Protein AF-A0A444ZU81-F1 (afdb_monomer)

Secondary structure (DSSP, 8-state):
-------------------------SSPEEETTEEE-TTSPBPP-EEEEE---STT-S-TTTTTS-HHHHHHHHHHTT--EEEEEEETHHHH-HHHHTSBHHHHHHHTT-HHHHHHHHHH-TTTTTSBHHHHHHHHHHHHHHTT-EEEEEEEESSSS----TTSS-SSTTSTT--HHHHHHHHHHHHHHTTT-TTEEEEE--S---STT--STT-THHHHHHHHHHH-TTSEEEE--BTTTTB-GGGGTS----S--TTEEEEEE--GGGGTTHHHHS-HHHHHHHHHHHHIIIIIHHHHTT--EEEEEE---TTS--HHHHHHHHHHHHHHHHH--EEEES---SB-SEETTEET-B-SS-SB-TTSSSBS-HHHHHHHHTTSS-SSSTTT--SS-EEEEEETTTTEEEE-S-SSSPPEEE-GGGPPPEEE-TTSBEEETTSS-EEE--STTSBPEEES-TTSGGGB-EE-STTS-BEEEE-TTS-EEEEEE-TT-BEEEEEPSS-SS-SS---GGGB-EEEEE-S--------TT---HHHHHHHHT----TT-----HHHHHHHHHHHHHHHHHHHHHHTT-PPP---------HHHHHHHHHHHHHHHHHHHHHHHHHHHTT--HHHHHHHHHHHTTTS-HHHHHHHHHHHHHHHHHHHHHHHHHTTT-HHHHHHHHHTTHHHHHHTHHHHHHHHHHHHHHHHHHHHHHHHHHHHHTS-TTSS-TTSHHHHHHHHHHHHHHHHHHHHHHHHHHHHHHHHT-SS-----HHHHHHHHHHHHHHHHHHHHHHHHHHHHHHHHHHHHHHHHHHHHHHHHHS--SSTHHHHHHHH---TT---EEETTTTEEE-GGGGTTSEEEEEEEETTT--HHHHHHHHHHHHHHHHTTTSGGG-EEEEEEEE--TTS---HHHHHHHHHHHHT-SSEEES-GGGS-HHHHHHHHHTS---SSS-EEEEE-TTS-EEES-THHHHHHHGGGGTT--HHHHHHHHHH--SSHHHHHTTT-TTHHHHHHTT-EEEEEE-S-HHHHHHHHHHHHHHHHHHT--EEEEE---SS--HHHHHHHHHHHHHT-SEE-S-TTSHHHHHHHHHHHHHHHHHHHTT--TTT-HHHHHHHHHHHHTT-SS-EEEEEETT-S--EEEEHHHHHHHHHTHHHHHHHHHHH-HHHHHHHHHHHT--SS------PPP-SS-S-S-EE-TTT-PEEPP---------

Solvent-accessible surface area (backbone atoms only — not comparable to full-atom values): 66337 Å² total; per-residue (Å²): 138,90,82,83,89,81,90,79,88,76,84,76,79,76,73,75,72,72,77,71,74,82,69,79,51,64,52,42,32,39,59,55,42,35,43,16,29,73,87,56,30,54,52,61,51,25,22,32,28,40,58,21,23,34,66,65,40,53,58,59,53,35,40,67,38,31,60,56,60,52,30,44,45,46,40,74,72,59,31,48,28,32,40,40,31,32,24,35,40,54,75,67,33,67,76,60,23,62,32,25,42,45,56,41,30,55,76,71,69,37,60,68,50,48,55,23,18,45,73,42,30,62,87,40,32,77,28,28,29,52,56,37,52,50,50,51,56,47,34,25,38,79,44,73,26,33,31,27,44,26,32,52,40,37,65,56,44,86,80,86,53,64,78,71,33,59,27,29,78,70,30,88,54,22,50,59,68,62,46,39,52,19,45,25,51,54,30,43,76,49,48,89,42,72,36,52,37,31,35,38,70,42,56,42,27,21,39,91,81,54,54,77,91,69,58,59,56,57,63,43,46,53,39,28,40,74,44,23,74,50,33,25,39,32,42,56,22,38,70,47,12,46,37,44,48,67,49,80,82,44,80,85,78,66,100,63,69,51,28,47,33,36,35,34,41,56,46,42,68,77,60,56,59,42,51,55,72,30,27,54,38,55,44,38,24,53,50,54,50,48,45,36,62,19,49,53,51,41,46,81,73,35,33,24,48,28,34,63,32,33,54,40,55,51,84,70,78,46,61,37,31,63,53,36,51,32,46,52,44,41,50,44,54,61,64,59,58,30,37,15,39,40,29,48,46,11,28,35,71,56,53,94,91,34,69,61,42,71,35,54,40,14,46,19,28,64,71,66,79,47,68,57,41,62,69,59,53,56,25,50,52,57,67,40,50,70,43,59,50,50,84,42,51,59,68,82,71,35,25,37,50,32,29,34,68,60,32,25,12,47,22,63,91,47,90,86,49,67,32,24,60,34,62,57,83,66,27,55,46,29,42,76,43,97,81,30,31,45,30,37,62,98,59,71,37,21,50,27,56,66,48,77,79,32,56,35,41,75,33,77,69,64,84,47,63,23,19,30,50,40,68,78,42,71,49,51,24,35,42,28,31,32,34,92,88,68,51,65,30,16,44,28,50,50,100,84,39,34,33,22,21,31,72,65,58,44,79,58,92,50,33,86,55,74,42,56,63,31,33,40,36,80,24,67,29,16,55,60,79,64,70,79,63,69,72,94,73,79,64,53,74,66,52,46,54,59,53,71,31,58,57,60,53,96,86,69,88,72,85,48,66,68,57,45,53,54,34,51,49,48,52,54,56,50,60,65,46,57,62,30,67,74,68,77,49,88,78,81,83,82,90,80,90,78,87,74,72,64,65,68,52,47,61,48,42,72,73,40,47,67,57,27,51,52,52,32,47,51,56,57,58,39,51,73,69,73,52,61,62,65,62,53,38,54,49,53,44,46,77,36,15,56,45,52,70,59,45,39,44,44,44,53,47,41,14,48,39,53,57,53,42,54,52,48,51,39,70,68,37,28,88,81,35,74,69,36,31,56,54,30,56,78,52,43,44,62,68,48,61,76,46,42,82,80,46,44,70,58,54,50,40,46,52,53,30,52,50,28,43,51,54,38,50,52,51,50,46,55,62,70,70,52,67,67,92,61,47,60,75,83,35,72,49,47,44,50,46,67,63,43,49,65,56,51,37,51,52,42,49,39,48,50,50,53,50,51,37,52,54,51,57,56,42,60,81,80,73,98,71,82,90,61,79,62,64,62,47,51,44,47,51,49,25,53,52,38,47,52,53,31,57,49,53,52,55,34,50,54,50,50,52,50,49,38,50,52,48,52,37,49,52,51,37,53,49,51,58,51,52,67,74,49,91,49,99,35,19,53,70,52,50,29,68,49,48,51,86,62,93,89,65,55,59,29,27,33,35,70,81,72,41,72,35,56,73,69,85,53,57,62,33,32,38,35,38,39,36,32,33,78,86,60,67,54,73,61,60,47,50,54,54,35,51,52,52,51,56,32,56,77,46,58,87,43,78,51,36,65,61,46,51,36,40,44,61,53,75,68,84,91,50,84,91,43,72,67,56,51,52,52,50,53,55,58,53,69,64,32,56,49,36,27,55,63,50,68,79,52,50,47,70,32,41,56,48,43,43,32,70,74,68,58,57,79,59,61,68,68,39,20,32,26,24,38,34,40,38,42,78,51,20,77,58,33,48,33,45,40,59,68,49,41,50,75,30,52,89,42,26,57,71,45,54,55,52,50,61,72,74,56,66,68,33,60,59,77,72,48,50,88,62,42,89,63,49,59,61,38,34,75,70,54,30,33,42,33,45,30,31,46,88,42,68,70,49,51,56,53,43,44,53,49,55,49,53,50,25,62,76,70,68,49,61,71,47,44,38,52,53,44,42,73,78,69,48,72,69,49,55,53,47,50,53,50,32,58,76,69,64,61,49,45,67,58,97,48,97,81,45,48,58,37,38,45,52,41,53,26,51,53,22,52,54,50,52,41,48,76,70,74,53,44,60,93,78,31,71,58,52,37,51,52,54,48,56,54,34,32,63,61,45,85,57,10,27,41,40,35,36,40,28,90,42,66,65,61,24,62,42,44,28,62,56,46,46,46,52,65,72,45,40,87,82,42,46,71,49,23,73,74,71,34,58,55,62,33,48,33,55,50,44,60,69,69,62,63,100,84,71,89,83,56,70,80,75,81,91,62,89,88,70,69,68,96,69,46,61,36,87,87,76,67,45,77,53,84,90,77,90,79,88,76,90,76,92,124

InterPro domains:
  IPR001547 Glycoside hydrolase, family 5 [PF00150] (67-344)
  IPR017853 Glycoside hydrolase superfamily [SSF51445] (27-375)
  IPR027942 Sieve element occlusion, N-terminal [PF14576] (537-824)
  IPR027944 Sieve element occlusion, C-terminal [PF14577] (991-1225)
  IPR035992 Ricin B-like lectins [SSF50370] (394-522)
  IPR039299 Protein SIEVE ELEMENT OCCLUSION [PTHR33232] (529-1226)

Mean predicted aligned error: 19.9 Å

Structure (mmCIF, N/CA/C/O backbone):
data_AF-A0A444ZU81-F1
#
_entry.id   AF-A0A444ZU81-F1
#
loop_
_atom_site.group_PDB
_atom_site.id
_atom_site.type_symbol
_atom_site.label_atom_id
_atom_site.label_alt_id
_atom_site.label_comp_id
_atom_site.label_asym_id
_atom_site.label_entity_id
_atom_site.label_seq_id
_atom_site.pdbx_PDB_ins_code
_atom_site.Cartn_x
_atom_site.Cartn_y
_atom_site.Cartn_z
_atom_site.occupancy
_atom_site.B_iso_or_equiv
_atom_site.auth_seq_id
_atom_site.auth_comp_id
_atom_site.auth_asym_id
_atom_site.auth_atom_id
_atom_site.pdbx_PDB_model_num
ATOM 1 N N . MET A 1 1 ? -56.358 3.838 -50.407 1.00 36.50 1 MET A N 1
ATOM 2 C CA . MET A 1 1 ? -55.849 3.140 -49.204 1.00 36.50 1 MET A CA 1
ATOM 3 C C . MET A 1 1 ? -54.339 3.371 -49.141 1.00 36.50 1 MET A C 1
ATOM 5 O O . MET A 1 1 ? -53.649 2.831 -49.979 1.00 36.50 1 MET A O 1
ATOM 9 N N . GLY A 1 2 ? -53.726 4.234 -48.331 1.00 30.83 2 GLY A N 1
ATOM 10 C CA . GLY A 1 2 ? -54.188 5.016 -47.188 1.00 30.83 2 GLY A CA 1
ATOM 11 C C . GLY A 1 2 ? -53.557 4.523 -45.880 1.00 30.83 2 GLY A C 1
ATOM 12 O O . GLY A 1 2 ? -54.182 3.690 -45.238 1.00 30.83 2 GLY A O 1
ATOM 13 N N . ARG A 1 3 ? -52.366 5.046 -45.522 1.00 26.97 3 ARG A N 1
ATOM 14 C CA . ARG A 1 3 ? -51.765 5.256 -44.167 1.00 26.97 3 ARG A CA 1
ATOM 15 C C . ARG A 1 3 ? -50.237 5.343 -44.333 1.00 26.97 3 ARG A C 1
ATOM 17 O O . ARG A 1 3 ? -49.624 4.359 -44.709 1.00 26.97 3 ARG A O 1
ATOM 24 N N . ARG A 1 4 ? -49.563 6.501 -44.326 1.00 28.83 4 ARG A N 1
ATOM 25 C CA . ARG A 1 4 ? -49.410 7.599 -43.337 1.00 28.83 4 ARG A CA 1
ATOM 26 C C . ARG A 1 4 ? -48.884 7.160 -41.958 1.00 28.83 4 ARG A C 1
ATOM 28 O O . ARG A 1 4 ? -49.549 6.437 -41.230 1.00 28.83 4 ARG A O 1
ATOM 35 N N . ARG A 1 5 ? -47.688 7.701 -41.681 1.00 32.62 5 ARG A N 1
ATOM 36 C CA . ARG A 1 5 ? -46.894 7.815 -40.446 1.00 32.62 5 ARG A CA 1
ATOM 37 C C . ARG A 1 5 ? -47.712 7.931 -39.154 1.00 32.62 5 ARG A C 1
ATOM 39 O O . ARG A 1 5 ? -48.640 8.732 -39.105 1.00 32.62 5 ARG A O 1
ATOM 46 N N . CYS A 1 6 ? -47.234 7.283 -38.090 1.00 25.12 6 CYS A N 1
ATOM 47 C CA . CYS A 1 6 ? -47.339 7.802 -36.728 1.00 25.12 6 CYS A CA 1
ATOM 48 C C . CYS A 1 6 ? -46.126 7.345 -35.906 1.00 25.12 6 CYS A C 1
ATOM 50 O O . CYS A 1 6 ? -45.783 6.166 -35.896 1.00 25.12 6 CYS A O 1
ATOM 52 N N . SER A 1 7 ? -45.459 8.318 -35.295 1.00 26.84 7 SER A N 1
ATOM 53 C CA . SER A 1 7 ? -44.284 8.186 -34.441 1.00 26.84 7 SER A CA 1
ATOM 54 C C . SER A 1 7 ? -44.611 7.479 -33.127 1.00 26.84 7 SER A C 1
ATOM 56 O O . SER A 1 7 ? -45.593 7.833 -32.477 1.00 26.84 7 SER A O 1
ATOM 58 N N . THR A 1 8 ? -43.725 6.596 -32.674 1.00 28.58 8 THR A N 1
ATOM 59 C CA . THR A 1 8 ? -43.617 6.212 -31.262 1.00 28.58 8 THR A CA 1
ATOM 60 C C . THR A 1 8 ? -42.197 6.518 -30.805 1.00 28.58 8 THR A C 1
ATOM 62 O O . THR A 1 8 ? -41.231 5.891 -31.229 1.00 28.58 8 THR A O 1
ATOM 65 N N . PHE A 1 9 ? -42.089 7.561 -29.986 1.00 27.27 9 PHE A N 1
ATOM 66 C CA . PHE A 1 9 ? -40.911 7.912 -29.203 1.00 27.27 9 PHE A CA 1
ATOM 67 C C . PHE A 1 9 ? -40.590 6.740 -28.264 1.00 27.27 9 PHE A C 1
ATOM 69 O O . PHE A 1 9 ? -41.360 6.473 -27.344 1.00 27.27 9 PHE A O 1
ATOM 76 N N . LEU A 1 10 ? -39.463 6.059 -28.471 1.00 28.31 10 LEU A N 1
ATOM 77 C CA . LEU A 1 10 ? -38.831 5.274 -27.415 1.00 28.31 10 LEU A CA 1
ATOM 78 C C . LEU A 1 10 ? -37.667 6.117 -26.892 1.00 28.31 10 LEU A C 1
ATOM 80 O O . LEU A 1 10 ? -36.614 6.212 -27.519 1.00 28.31 10 LEU A O 1
ATOM 84 N N . VAL A 1 11 ? -37.909 6.806 -25.779 1.00 26.83 11 VAL A N 1
ATOM 85 C CA . VAL A 1 11 ? -36.872 7.484 -25.001 1.00 26.83 11 VAL A CA 1
ATOM 86 C C . VAL A 1 11 ? -35.951 6.393 -24.464 1.00 26.83 11 VAL A C 1
ATOM 88 O O . VAL A 1 11 ? -36.268 5.735 -23.476 1.00 26.83 11 VAL A O 1
ATOM 91 N N . LEU A 1 12 ? -34.825 6.169 -25.141 1.00 29.61 12 LEU A N 1
ATOM 92 C CA . LEU A 1 12 ? -33.706 5.449 -24.553 1.00 29.61 12 LEU A CA 1
ATOM 93 C C . LEU A 1 12 ? -33.130 6.380 -23.479 1.00 29.61 12 LEU A C 1
ATOM 95 O O . LEU A 1 12 ? -32.404 7.328 -23.780 1.00 29.61 12 LEU A O 1
ATOM 99 N N . LEU A 1 13 ? -33.509 6.142 -22.224 1.00 26.91 13 LEU A N 1
ATOM 100 C CA . LEU A 1 13 ? -32.778 6.628 -21.059 1.00 26.91 13 LEU A CA 1
ATOM 101 C C . LEU A 1 13 ? -31.385 5.987 -21.106 1.00 26.91 13 LEU A C 1
ATOM 103 O O . LEU A 1 13 ? -31.133 4.949 -20.504 1.00 26.91 13 LEU A O 1
ATOM 107 N N . LEU A 1 14 ? -30.476 6.609 -21.857 1.00 28.48 14 LEU A N 1
ATOM 108 C CA . LEU A 1 14 ? -29.050 6.511 -21.601 1.00 28.48 14 LEU A CA 1
ATOM 109 C C . LEU A 1 14 ? -28.838 7.153 -20.233 1.00 28.48 14 LEU A C 1
ATOM 111 O O . LEU A 1 14 ? -28.598 8.354 -20.116 1.00 28.48 14 LEU A O 1
ATOM 115 N N . THR A 1 15 ? -28.958 6.351 -19.177 1.00 28.00 15 THR A N 1
ATOM 116 C CA . THR A 1 15 ? -28.238 6.636 -17.947 1.00 28.00 15 THR A CA 1
ATOM 117 C C . THR A 1 15 ? -26.768 6.648 -18.339 1.00 28.00 15 THR A C 1
ATOM 119 O O . THR A 1 15 ? -26.127 5.600 -18.410 1.00 28.00 15 THR A O 1
ATOM 122 N N . LEU A 1 16 ? -26.238 7.835 -18.642 1.00 26.52 16 LEU A N 1
ATOM 123 C CA . LEU A 1 16 ? -24.837 8.114 -18.398 1.00 26.52 16 LEU A CA 1
ATOM 124 C C . LEU A 1 16 ? -24.633 7.796 -16.917 1.00 26.52 16 LEU A C 1
ATOM 126 O O . LEU A 1 16 ? -24.880 8.630 -16.048 1.00 26.52 16 LEU A O 1
ATOM 130 N N . GLN A 1 17 ? -24.221 6.563 -16.623 1.00 26.39 17 GLN A N 1
ATOM 131 C CA . GLN A 1 17 ? -23.389 6.332 -15.465 1.00 26.39 17 GLN A CA 1
ATOM 132 C C . GLN A 1 17 ? -22.149 7.174 -15.731 1.00 26.39 17 GLN A C 1
ATOM 134 O O . GLN A 1 17 ? -21.218 6.765 -16.419 1.00 26.39 17 GLN A O 1
ATOM 139 N N . VAL A 1 18 ? -22.194 8.414 -15.245 1.00 25.80 18 VAL A N 1
ATOM 140 C CA . VAL A 1 18 ? -20.990 9.127 -14.867 1.00 25.80 18 VAL A CA 1
ATOM 141 C C . VAL A 1 18 ? -20.280 8.148 -13.951 1.00 25.80 18 VAL A C 1
ATOM 143 O O . VAL A 1 18 ? -20.724 7.901 -12.830 1.00 25.80 18 VAL A O 1
ATOM 146 N N . VAL A 1 19 ? -19.244 7.505 -14.481 1.00 26.25 19 VAL A N 1
ATOM 147 C CA . VAL A 1 19 ? -18.267 6.788 -13.681 1.00 26.25 19 VAL A CA 1
ATOM 148 C C . VAL A 1 19 ? -17.701 7.858 -12.758 1.00 26.25 19 VAL A C 1
ATOM 150 O O . VAL A 1 19 ? -16.841 8.641 -13.158 1.00 26.25 19 VAL A O 1
ATOM 153 N N . LYS A 1 20 ? -18.266 7.978 -11.550 1.00 25.33 20 LYS A N 1
ATOM 154 C CA . LYS A 1 20 ? -17.611 8.693 -10.461 1.00 25.33 20 LYS A CA 1
ATOM 155 C C . LYS A 1 20 ? -16.238 8.046 -10.348 1.00 25.33 20 LYS A C 1
ATOM 157 O O . LYS A 1 20 ? -16.148 6.828 -10.183 1.00 25.33 20 LYS A O 1
ATOM 162 N N . ALA A 1 21 ? -15.189 8.844 -10.526 1.00 28.62 21 ALA A N 1
ATOM 163 C CA . ALA A 1 21 ? -13.835 8.410 -10.236 1.00 28.62 21 ALA A CA 1
ATOM 164 C C . ALA A 1 21 ? -13.830 7.795 -8.829 1.00 28.62 21 ALA A C 1
ATOM 166 O O . ALA A 1 21 ? -14.494 8.323 -7.938 1.00 28.62 21 ALA A O 1
ATOM 167 N N . LEU A 1 22 ? -13.151 6.656 -8.673 1.00 35.94 22 LEU A N 1
ATOM 168 C CA . LEU A 1 22 ? -13.002 5.944 -7.406 1.00 35.94 22 LEU A CA 1
ATOM 169 C C . LEU A 1 22 ? -12.608 6.935 -6.302 1.00 35.94 22 LEU A C 1
ATOM 171 O O . LEU A 1 22 ? -11.455 7.353 -6.226 1.00 35.94 22 LEU A O 1
ATOM 175 N N . THR A 1 23 ? -13.563 7.314 -5.455 1.00 45.53 23 THR A N 1
ATOM 176 C CA . THR A 1 23 ? -13.267 7.901 -4.151 1.00 45.53 23 THR A CA 1
ATOM 177 C C . THR A 1 23 ? -12.468 6.843 -3.404 1.00 45.53 23 THR A C 1
ATOM 179 O O . THR A 1 23 ? -12.966 5.726 -3.253 1.00 45.53 23 THR A O 1
ATOM 182 N N . GLU A 1 24 ? -11.223 7.138 -3.022 1.00 60.16 24 GLU A N 1
ATOM 183 C CA . GLU A 1 24 ? -10.401 6.205 -2.246 1.00 60.16 24 GLU A CA 1
ATOM 184 C C . GLU A 1 24 ? -11.226 5.720 -1.044 1.00 60.16 24 GLU A C 1
ATOM 186 O O . GLU A 1 24 ? -11.713 6.531 -0.259 1.00 60.16 24 GLU A O 1
ATOM 191 N N . GLU A 1 25 ? -11.485 4.412 -0.959 1.00 72.06 25 GLU A N 1
ATOM 192 C CA . GLU A 1 25 ? -12.434 3.863 0.014 1.00 72.06 25 GLU A CA 1
ATOM 193 C C . GLU A 1 25 ? -11.925 4.056 1.456 1.00 72.06 25 GLU A C 1
ATOM 195 O O . GLU A 1 25 ? -11.046 3.339 1.940 1.00 72.06 25 GLU A O 1
ATOM 200 N N . VAL A 1 26 ? -12.471 5.070 2.126 1.00 80.38 26 VAL A N 1
ATOM 201 C CA . VAL A 1 26 ? -12.238 5.439 3.529 1.00 80.38 26 VAL A CA 1
ATOM 202 C C . VAL A 1 26 ? -13.157 4.646 4.475 1.00 80.38 26 VAL A C 1
ATOM 204 O O . VAL A 1 26 ? -14.233 4.222 4.057 1.00 80.38 26 VAL A O 1
ATOM 207 N N . PRO A 1 27 ? -12.815 4.485 5.770 1.00 90.81 27 PRO A N 1
ATOM 208 C CA . PRO A 1 27 ? -11.607 4.960 6.449 1.00 90.81 27 PRO A CA 1
ATOM 209 C C . PRO A 1 27 ? -10.298 4.284 6.026 1.00 90.81 27 PRO A C 1
ATOM 211 O O . PRO A 1 27 ? -10.259 3.091 5.735 1.00 90.81 27 PRO A O 1
ATOM 214 N N . LEU A 1 28 ? -9.207 5.053 6.093 1.00 96.25 28 LEU A N 1
ATOM 215 C CA . LEU A 1 28 ? -7.846 4.555 5.881 1.00 96.25 28 LEU A CA 1
ATOM 216 C C . LEU A 1 28 ? -7.352 3.755 7.092 1.00 96.25 28 LEU A C 1
ATOM 218 O O . LEU A 1 28 ? -7.747 4.009 8.228 1.00 96.25 28 LEU A O 1
ATOM 222 N N . SER A 1 29 ? -6.462 2.800 6.864 1.00 96.81 29 SER A N 1
ATOM 223 C CA . SER A 1 29 ? -5.789 2.014 7.903 1.00 96.81 29 SER A CA 1
ATOM 224 C C . SER A 1 29 ? -4.313 1.827 7.563 1.00 96.81 29 SER A C 1
ATOM 226 O O . SER A 1 29 ? -3.842 2.304 6.531 1.00 96.81 29 SER A O 1
ATOM 228 N N . THR A 1 30 ? -3.568 1.155 8.432 1.00 96.38 30 THR A N 1
ATOM 229 C CA . THR A 1 30 ? -2.156 0.846 8.218 1.00 96.38 30 THR A CA 1
ATOM 230 C C . THR A 1 30 ? -1.947 -0.659 8.092 1.00 96.38 30 THR A C 1
ATOM 232 O O . THR A 1 30 ? -2.515 -1.455 8.840 1.00 96.38 30 THR A O 1
ATOM 235 N N . ASN A 1 31 ? -1.133 -1.058 7.115 1.00 94.12 31 ASN A N 1
ATOM 236 C CA . ASN A 1 31 ? -0.709 -2.437 6.902 1.00 94.12 31 ASN A CA 1
ATOM 237 C C . ASN A 1 31 ? 0.793 -2.445 6.608 1.00 94.12 31 ASN A C 1
ATOM 239 O O . ASN A 1 31 ? 1.230 -2.002 5.541 1.00 94.12 31 ASN A O 1
ATOM 243 N N . SER A 1 32 ? 1.588 -2.929 7.569 1.00 94.38 32 SER A N 1
ATOM 244 C CA . SER A 1 32 ? 3.037 -2.711 7.577 1.00 94.38 32 SER A CA 1
ATOM 245 C C . SER A 1 32 ? 3.340 -1.206 7.425 1.00 94.38 32 SER A C 1
ATOM 247 O O . SER A 1 32 ? 2.602 -0.359 7.928 1.00 94.38 32 SER A O 1
ATOM 249 N N . ARG A 1 33 ? 4.398 -0.852 6.693 1.00 95.12 33 ARG A N 1
ATOM 250 C CA . ARG A 1 33 ? 4.825 0.530 6.423 1.00 95.12 33 ARG A CA 1
ATOM 251 C C . ARG A 1 33 ? 3.883 1.344 5.526 1.00 95.12 33 ARG A C 1
ATOM 253 O O . ARG A 1 33 ? 4.249 2.437 5.100 1.00 95.12 33 ARG A O 1
ATOM 260 N N . TRP A 1 34 ? 2.720 0.803 5.169 1.00 96.75 34 TRP A N 1
ATOM 261 C CA . TRP A 1 34 ? 1.820 1.378 4.176 1.00 96.75 34 TRP A CA 1
ATOM 262 C C . TRP A 1 34 ? 0.522 1.872 4.801 1.00 96.75 34 TRP A C 1
ATOM 264 O O . TRP A 1 34 ? -0.091 1.186 5.615 1.00 96.75 34 TRP A O 1
ATOM 274 N N . ILE A 1 35 ? 0.070 3.037 4.344 1.00 97.56 35 ILE A N 1
ATOM 275 C CA . ILE A 1 35 ? -1.306 3.504 4.518 1.00 97.56 35 ILE A CA 1
ATOM 276 C C . ILE A 1 35 ? -2.139 2.862 3.409 1.00 97.56 35 ILE A C 1
ATOM 278 O O . ILE A 1 35 ? -1.752 2.905 2.236 1.00 97.56 35 ILE A O 1
ATOM 282 N N . VAL A 1 36 ? -3.244 2.221 3.777 1.00 96.12 36 VAL A N 1
ATOM 283 C CA . VAL A 1 36 ? -4.097 1.452 2.870 1.00 96.12 36 VAL A CA 1
ATOM 284 C C . VAL A 1 36 ? -5.569 1.814 3.029 1.00 96.12 36 VAL A C 1
ATOM 286 O O . VAL A 1 36 ? -6.017 2.221 4.102 1.00 96.12 36 VAL A O 1
ATOM 289 N N . ASN A 1 37 ? -6.324 1.643 1.949 1.00 92.88 37 ASN A N 1
ATOM 290 C CA . ASN A 1 37 ? -7.778 1.773 1.950 1.00 92.88 37 ASN A CA 1
ATOM 291 C C . ASN A 1 37 ? -8.463 0.521 2.545 1.00 92.88 37 ASN A C 1
ATOM 293 O O . ASN A 1 37 ? -7.792 -0.436 2.942 1.00 92.88 37 ASN A O 1
ATOM 297 N N . GLN A 1 38 ? -9.798 0.496 2.571 1.00 88.00 38 GLN A N 1
ATOM 298 C CA . GLN A 1 38 ? -10.573 -0.645 3.086 1.00 88.00 38 GLN A CA 1
ATOM 299 C C . GLN A 1 38 ? -10.299 -1.987 2.376 1.00 88.00 38 GLN A C 1
ATOM 301 O O . GLN A 1 38 ? -10.423 -3.041 2.994 1.00 88.00 38 GLN A O 1
ATOM 306 N N . GLN A 1 39 ? -9.879 -1.973 1.107 1.00 86.38 39 GLN A N 1
ATOM 307 C CA . GLN A 1 39 ? -9.524 -3.178 0.338 1.00 86.38 39 GLN A CA 1
ATOM 308 C C . GLN A 1 39 ? -8.076 -3.623 0.583 1.00 86.38 39 GLN A C 1
ATOM 310 O O . GLN A 1 39 ? -7.598 -4.551 -0.069 1.00 86.38 39 GLN A O 1
ATOM 315 N N . GLY A 1 40 ? -7.340 -2.935 1.460 1.00 90.69 40 GLY A N 1
ATOM 316 C CA . GLY A 1 40 ? -5.926 -3.193 1.700 1.00 90.69 40 GLY A CA 1
ATOM 317 C C . GLY A 1 40 ? -5.003 -2.718 0.573 1.00 90.69 40 GLY A C 1
ATOM 318 O O . GLY A 1 40 ? -3.859 -3.164 0.518 1.00 90.69 40 GLY A O 1
ATOM 319 N N . LYS A 1 41 ? -5.452 -1.827 -0.328 1.00 91.88 41 LYS A N 1
ATOM 320 C CA . LYS A 1 41 ? -4.613 -1.233 -1.388 1.00 91.88 41 LYS A CA 1
ATOM 321 C C . LYS A 1 41 ? -3.877 0.005 -0.878 1.00 91.88 41 LYS A C 1
ATOM 323 O O . LYS A 1 41 ? -4.470 0.821 -0.177 1.00 91.88 41 LYS A O 1
ATOM 328 N N . ARG A 1 42 ? -2.606 0.169 -1.266 1.00 93.31 42 ARG A N 1
ATOM 329 C CA . ARG A 1 42 ? -1.758 1.324 -0.925 1.00 93.31 42 ARG A CA 1
ATOM 330 C C . ARG A 1 42 ? -2.409 2.627 -1.384 1.00 93.31 42 ARG A C 1
ATOM 332 O O . ARG A 1 42 ? -2.615 2.834 -2.576 1.00 93.31 42 ARG A O 1
ATOM 339 N N . VAL A 1 43 ? -2.626 3.516 -0.424 1.00 94.94 43 VAL A N 1
ATOM 340 C CA . VAL A 1 43 ? -2.963 4.923 -0.630 1.00 94.94 43 VAL A CA 1
ATOM 341 C C . VAL A 1 43 ? -1.703 5.747 -0.379 1.00 94.94 43 VAL A C 1
ATOM 343 O O . VAL A 1 43 ? -1.070 5.613 0.671 1.00 94.94 43 VAL A O 1
ATOM 346 N N . LYS A 1 44 ? -1.311 6.559 -1.364 1.00 96.00 44 LYS A N 1
ATOM 347 C CA . LYS A 1 44 ? -0.200 7.511 -1.254 1.00 96.00 44 LYS A CA 1
ATOM 348 C C . LYS A 1 44 ? -0.761 8.834 -0.764 1.00 96.00 44 LYS A C 1
ATOM 350 O O . LYS A 1 44 ? -1.600 9.404 -1.449 1.00 96.00 44 LYS A O 1
ATOM 355 N N . LEU A 1 45 ? -0.295 9.343 0.369 1.00 98.00 45 LEU A N 1
ATOM 356 C CA . LEU A 1 45 ? -0.624 10.704 0.783 1.00 98.00 45 LEU A CA 1
ATOM 357 C C . LEU A 1 45 ? 0.389 11.653 0.140 1.00 98.00 45 LEU A C 1
ATOM 359 O O . LEU A 1 45 ? 1.556 11.691 0.533 1.00 98.00 45 LEU A O 1
ATOM 363 N N . ALA A 1 46 ? -0.063 12.366 -0.887 1.00 98.06 46 ALA A N 1
ATOM 364 C CA . ALA A 1 46 ? 0.675 13.416 -1.572 1.00 98.06 46 ALA A CA 1
ATOM 365 C C . ALA A 1 46 ? -0.031 14.738 -1.275 1.00 98.06 46 ALA A C 1
ATOM 367 O O . ALA A 1 46 ? -0.884 15.199 -2.043 1.00 98.06 46 ALA A O 1
ATOM 368 N N . CYS A 1 47 ? 0.263 15.295 -0.101 1.00 98.62 47 CYS A N 1
ATOM 369 C CA . CYS A 1 47 ? -0.491 16.413 0.438 1.00 98.62 47 CYS A CA 1
ATOM 370 C C . CYS A 1 47 ? 0.203 17.760 0.231 1.00 98.62 47 CYS A C 1
ATOM 372 O O . CYS A 1 47 ? 1.392 17.859 -0.080 1.00 98.62 47 CYS A O 1
ATOM 374 N N . VAL A 1 48 ? -0.546 18.820 0.505 1.00 98.69 48 VAL A N 1
ATOM 375 C CA . VAL A 1 48 ? -0.015 20.165 0.718 1.00 98.69 48 VAL A CA 1
ATOM 376 C C . VAL A 1 48 ? -0.478 20.689 2.078 1.00 98.69 48 VAL A C 1
ATOM 378 O O . VAL A 1 48 ? -1.587 20.386 2.518 1.00 98.69 48 VAL A O 1
ATOM 381 N N . ASN A 1 49 ? 0.360 21.458 2.768 1.00 98.81 49 ASN A N 1
ATOM 382 C CA . ASN A 1 49 ? -0.038 22.158 3.984 1.00 98.81 49 ASN A CA 1
ATOM 383 C C . ASN A 1 49 ? -0.869 23.397 3.623 1.00 98.81 49 ASN A C 1
ATOM 385 O O . ASN A 1 49 ? -0.481 24.173 2.748 1.00 98.81 49 ASN A O 1
ATOM 389 N N . TRP A 1 50 ? -2.004 23.596 4.295 1.00 98.62 50 TRP A N 1
ATOM 390 C CA . TRP A 1 50 ? -2.811 24.811 4.169 1.00 98.62 50 TRP A CA 1
ATOM 391 C C . TRP A 1 50 ? -2.980 25.456 5.541 1.00 98.62 50 TRP A C 1
ATOM 393 O O . TRP A 1 50 ? -3.526 24.865 6.475 1.00 98.62 50 TRP A O 1
ATOM 403 N N . VAL A 1 51 ? -2.463 26.677 5.660 1.00 98.50 51 VAL A N 1
ATOM 404 C CA . VAL A 1 51 ? -2.432 27.419 6.917 1.00 98.50 51 VAL A CA 1
ATOM 405 C C . VAL A 1 51 ? -3.821 27.973 7.244 1.00 98.50 51 VAL A C 1
ATOM 407 O O . VAL A 1 51 ? -4.470 28.587 6.399 1.00 98.50 51 VAL A O 1
ATOM 410 N N . SER A 1 52 ? -4.263 27.746 8.480 1.00 98.06 52 SER A N 1
ATOM 411 C CA . SER A 1 52 ? -5.522 28.238 9.064 1.00 98.06 52 SER A CA 1
ATOM 412 C C . SER A 1 52 ? -5.408 28.503 10.578 1.00 98.06 52 SER A C 1
ATOM 414 O O . SER A 1 52 ? -6.412 28.789 11.230 1.00 98.06 52 SER A O 1
ATOM 416 N N . HIS A 1 53 ? -4.204 28.403 11.156 1.00 97.62 53 HIS A N 1
ATOM 417 C CA . HIS A 1 53 ? -3.978 28.506 12.602 1.00 97.62 53 HIS A CA 1
ATOM 418 C C . HIS A 1 53 ? -3.461 29.867 13.088 1.00 97.62 53 HIS A C 1
ATOM 420 O O . HIS A 1 53 ? -3.283 30.039 14.293 1.00 97.62 53 HIS A O 1
ATOM 426 N N . LEU A 1 54 ? -3.195 30.810 12.179 1.00 97.38 54 LEU A N 1
ATOM 427 C CA . LEU A 1 54 ? -2.709 32.148 12.531 1.00 97.38 54 LEU A CA 1
ATOM 428 C C . LEU A 1 54 ? -3.776 32.963 13.268 1.00 97.38 54 LEU A C 1
ATOM 430 O O . LEU A 1 54 ? -4.911 32.517 13.420 1.00 97.38 54 LEU A O 1
ATOM 434 N N . GLU A 1 55 ? -3.415 34.164 13.716 1.00 96.38 55 GLU A N 1
ATOM 435 C CA . GLU A 1 55 ? -4.235 35.048 14.550 1.00 96.38 55 GLU A CA 1
ATOM 436 C C . GLU A 1 55 ? -5.694 35.211 14.070 1.00 96.38 55 GLU A C 1
ATOM 438 O O . GLU A 1 55 ? -6.584 35.185 14.921 1.00 96.38 55 GLU A O 1
ATOM 443 N N . PRO A 1 56 ? -6.000 35.310 12.756 1.00 96.50 56 PRO A N 1
ATOM 444 C CA . PRO A 1 56 ? -7.388 35.388 12.294 1.00 96.50 56 PRO A CA 1
ATOM 445 C C . PRO A 1 56 ? -8.204 34.089 12.452 1.00 96.50 56 PRO A C 1
ATOM 447 O O . PRO A 1 56 ? -9.433 34.146 12.430 1.00 96.50 56 PRO A O 1
ATOM 450 N N . VAL A 1 57 ? -7.536 32.935 12.583 1.00 97.56 57 VAL A N 1
ATOM 451 C CA . VAL A 1 57 ? -8.080 31.560 12.642 1.00 97.56 57 VAL A CA 1
ATOM 452 C C . VAL A 1 57 ? -8.998 31.211 11.466 1.00 97.56 57 VAL A C 1
ATOM 454 O O . VAL A 1 57 ? -10.060 30.608 11.609 1.00 97.56 57 VAL A O 1
ATOM 457 N N . VAL A 1 58 ? -8.585 31.615 10.268 1.00 98.12 58 VAL A N 1
ATOM 458 C CA . VAL A 1 58 ? -9.283 31.339 9.010 1.00 98.12 58 VAL A CA 1
ATOM 459 C C . VAL A 1 58 ? -8.257 30.898 7.981 1.00 98.12 58 VAL A C 1
ATOM 461 O O . VAL A 1 58 ? -7.156 31.444 7.943 1.00 98.12 58 VAL A O 1
ATOM 464 N N . ALA A 1 59 ? -8.622 29.932 7.137 1.00 98.31 59 ALA A N 1
ATOM 465 C CA . ALA A 1 59 ? -7.748 29.452 6.076 1.00 98.31 59 ALA A CA 1
ATOM 466 C C . ALA A 1 59 ? -7.276 30.607 5.178 1.00 98.31 59 ALA A C 1
ATOM 468 O O . ALA A 1 59 ? -8.067 31.458 4.750 1.00 98.31 59 ALA A O 1
ATOM 469 N N . GLU A 1 60 ? -5.976 30.644 4.901 1.00 98.44 60 GLU A N 1
ATOM 470 C CA . GLU A 1 60 ? -5.368 31.688 4.079 1.00 98.44 60 GLU A CA 1
ATOM 471 C C . GLU A 1 60 ? -5.937 31.672 2.647 1.00 98.44 60 GLU A C 1
ATOM 473 O O . GLU A 1 60 ? -6.287 30.614 2.119 1.00 98.44 60 GLU A O 1
ATOM 478 N N . GLY A 1 61 ? -6.035 32.843 2.007 1.00 97.75 61 GLY A N 1
ATOM 479 C CA . GLY A 1 61 ? -6.418 32.983 0.590 1.00 97.75 61 GLY A CA 1
ATOM 480 C C . GLY A 1 61 ? -7.907 33.176 0.271 1.00 97.75 61 GLY A C 1
ATOM 481 O O . GLY A 1 61 ? -8.236 33.615 -0.832 1.00 97.75 61 GLY A O 1
ATOM 482 N N . LEU A 1 62 ? -8.819 32.959 1.221 1.00 98.50 62 LEU A N 1
ATOM 483 C CA . LEU A 1 62 ? -10.266 33.190 1.057 1.00 98.50 62 LEU A CA 1
ATOM 484 C C . LEU A 1 62 ? -10.636 34.653 0.748 1.00 98.50 62 LEU A C 1
ATOM 486 O O . LEU A 1 62 ? -11.708 34.913 0.201 1.00 98.50 62 LEU A O 1
ATOM 490 N N . SER A 1 63 ? -9.769 35.627 1.053 1.00 97.75 63 SER A N 1
ATOM 491 C CA . SER A 1 63 ? -9.980 37.016 0.609 1.00 97.75 63 SER A CA 1
ATOM 492 C C . SER A 1 63 ? -9.659 37.240 -0.871 1.00 97.75 63 SER A C 1
ATOM 494 O O . SER A 1 63 ? -10.075 38.248 -1.439 1.00 97.75 63 SER A O 1
ATOM 496 N N . LYS A 1 64 ? -8.932 36.311 -1.503 1.00 97.88 64 LYS A N 1
ATOM 497 C CA . LYS A 1 64 ? -8.442 36.411 -2.884 1.00 97.88 64 LYS A CA 1
ATOM 498 C C . LYS A 1 64 ? -9.223 35.527 -3.852 1.00 97.88 64 LYS A C 1
ATOM 500 O O . LYS A 1 64 ? -9.392 35.911 -5.009 1.00 97.88 64 LYS A O 1
ATOM 505 N N . LYS A 1 65 ? -9.673 34.349 -3.405 1.00 97.75 65 LYS A N 1
ATOM 506 C CA . LYS A 1 65 ? -10.374 33.361 -4.237 1.00 97.75 65 LYS A CA 1
ATOM 507 C C . LYS A 1 65 ? -11.506 32.666 -3.470 1.00 97.75 65 LYS A C 1
ATOM 509 O O . LYS A 1 65 ? -11.406 32.501 -2.252 1.00 97.75 65 LYS A O 1
ATOM 514 N N . PRO A 1 66 ? -12.565 32.212 -4.165 1.00 98.31 66 PRO A N 1
ATOM 515 C CA . PRO A 1 66 ? -13.556 31.319 -3.573 1.00 98.31 66 PRO A CA 1
ATOM 516 C C . PRO A 1 66 ? -12.910 30.025 -3.055 1.00 98.31 66 PRO A C 1
ATOM 518 O O . PRO A 1 66 ? -12.016 29.477 -3.704 1.00 98.31 66 PRO A O 1
ATOM 521 N N . VAL A 1 67 ? -13.383 29.512 -1.917 1.00 98.38 67 VAL A N 1
ATOM 522 C CA . VAL A 1 67 ? -12.857 28.294 -1.272 1.00 98.38 67 VAL A CA 1
ATOM 523 C C . VAL A 1 67 ? -12.906 27.074 -2.199 1.00 98.38 67 VAL A C 1
ATOM 525 O O . VAL A 1 67 ? -11.961 26.284 -2.236 1.00 98.38 67 VAL A O 1
ATOM 528 N N . ASP A 1 68 ? -13.958 26.970 -3.012 1.00 97.38 68 ASP A N 1
ATOM 529 C CA . ASP A 1 68 ? -14.147 25.901 -3.996 1.00 97.38 68 ASP A CA 1
ATOM 530 C C . ASP A 1 68 ? -13.089 25.963 -5.108 1.00 97.38 68 ASP A C 1
ATOM 532 O O . ASP A 1 68 ? -12.490 24.953 -5.472 1.00 97.38 68 ASP A O 1
ATOM 536 N N . VAL A 1 69 ? -12.756 27.174 -5.572 1.00 97.81 69 VAL A N 1
ATOM 537 C CA . VAL A 1 69 ? -11.712 27.394 -6.584 1.00 97.81 69 VAL A CA 1
ATOM 538 C C . VAL A 1 69 ? -10.341 26.987 -6.048 1.00 97.81 69 VAL A C 1
ATOM 540 O O . VAL A 1 69 ? -9.572 26.352 -6.770 1.00 97.81 69 VAL A O 1
ATOM 543 N N . ILE A 1 70 ? -10.038 27.306 -4.785 1.00 98.44 70 ILE A N 1
ATOM 544 C CA . ILE A 1 70 ? -8.787 26.880 -4.141 1.00 98.44 70 ILE A CA 1
ATOM 545 C C . ILE A 1 70 ? -8.766 25.351 -3.993 1.00 98.44 70 ILE A C 1
ATOM 547 O O . ILE A 1 70 ? -7.794 24.716 -4.400 1.00 98.44 70 ILE A O 1
ATOM 551 N N . SER A 1 71 ? -9.852 24.755 -3.489 1.00 98.19 71 SER A N 1
ATOM 552 C CA . SER A 1 71 ? -9.981 23.303 -3.273 1.00 98.19 71 SER A CA 1
ATOM 553 C C . SER A 1 71 ? -9.791 22.515 -4.575 1.00 98.19 71 SER A C 1
ATOM 555 O O . SER A 1 71 ? -8.983 21.588 -4.644 1.00 98.19 71 SER A O 1
ATOM 557 N N . LYS A 1 72 ? -10.455 22.947 -5.652 1.00 96.88 72 LYS A N 1
ATOM 558 C CA . LYS A 1 72 ? -10.292 22.384 -6.996 1.00 96.88 72 LYS A CA 1
ATOM 559 C C . LYS A 1 72 ? -8.886 22.608 -7.556 1.00 96.88 72 LYS A C 1
ATOM 561 O O . LYS A 1 72 ? -8.336 21.729 -8.222 1.00 96.88 72 LYS A O 1
ATOM 566 N N . GLY A 1 73 ? -8.289 23.764 -7.264 1.00 96.69 73 GLY A N 1
ATOM 567 C CA . GLY A 1 73 ? -6.907 24.094 -7.608 1.00 96.69 73 GLY A CA 1
ATOM 568 C C . GLY A 1 73 ? -5.912 23.084 -7.033 1.00 96.69 73 GLY A C 1
ATOM 569 O O . GLY A 1 73 ? -5.081 22.562 -7.776 1.00 96.69 73 GLY A O 1
ATOM 570 N N . ILE A 1 74 ? -6.052 22.729 -5.752 1.00 97.94 74 ILE A N 1
ATOM 571 C CA . ILE A 1 74 ? -5.215 21.723 -5.072 1.00 97.94 74 ILE A CA 1
ATOM 572 C C . ILE A 1 74 ? -5.271 20.380 -5.809 1.00 97.94 74 ILE A C 1
ATOM 574 O O . ILE A 1 74 ? -4.225 19.828 -6.157 1.00 97.94 74 ILE A O 1
ATOM 578 N N . LYS A 1 75 ? -6.480 19.899 -6.132 1.00 94.94 75 LYS A N 1
ATOM 579 C CA . LYS A 1 75 ? -6.663 18.653 -6.889 1.00 94.94 75 LYS A CA 1
ATOM 580 C C . LYS A 1 75 ? -6.035 18.726 -8.282 1.00 94.94 75 LYS A C 1
ATOM 582 O O . LYS A 1 75 ? -5.378 17.783 -8.715 1.00 94.94 75 LYS A O 1
ATOM 587 N N . SER A 1 76 ? -6.198 19.855 -8.977 1.00 94.81 76 SER A N 1
ATOM 588 C CA . SER A 1 76 ? -5.645 20.062 -10.324 1.00 94.81 76 SER A CA 1
ATOM 589 C C . SER A 1 76 ? -4.113 20.108 -10.362 1.00 94.81 76 SER A C 1
ATOM 591 O O . SER A 1 76 ? -3.518 19.756 -11.377 1.00 94.81 76 SER A O 1
ATOM 593 N N . MET A 1 77 ? -3.473 20.481 -9.249 1.00 95.56 77 MET A N 1
ATOM 594 C CA . MET A 1 77 ? -2.019 20.419 -9.072 1.00 95.56 77 MET A CA 1
ATOM 595 C C . MET A 1 77 ? -1.508 19.000 -8.750 1.00 95.56 77 MET A C 1
ATOM 597 O O . MET A 1 77 ? -0.306 18.802 -8.588 1.00 95.56 77 MET A O 1
ATOM 601 N N . GLY A 1 78 ? -2.401 18.008 -8.662 1.00 94.38 78 GLY A N 1
ATOM 602 C CA . GLY A 1 78 ? -2.066 16.597 -8.447 1.00 94.38 78 GLY A CA 1
ATOM 603 C C . GLY A 1 78 ? -1.988 16.164 -6.981 1.00 94.38 78 GLY A C 1
ATOM 604 O O . GLY A 1 78 ? -1.686 15.003 -6.714 1.00 94.38 78 GLY A O 1
ATOM 605 N N . PHE A 1 79 ? -2.276 17.053 -6.024 1.00 98.06 79 PHE A N 1
ATOM 606 C CA . PHE A 1 79 ? -2.376 16.674 -4.612 1.00 98.06 79 PHE A CA 1
ATOM 607 C C . PHE A 1 79 ? -3.710 15.972 -4.345 1.00 98.06 79 PHE A C 1
ATOM 609 O O . PHE A 1 79 ? -4.751 16.360 -4.880 1.00 98.06 79 PHE A O 1
ATOM 616 N N . ASN A 1 80 ? -3.697 14.950 -3.490 1.00 97.00 80 ASN A N 1
ATOM 617 C CA . ASN A 1 80 ? -4.911 14.237 -3.080 1.00 97.00 80 ASN A CA 1
ATOM 618 C C . ASN A 1 80 ? -5.333 14.526 -1.635 1.00 97.00 80 ASN A C 1
ATOM 620 O O . ASN A 1 80 ? -6.417 14.108 -1.229 1.00 97.00 80 ASN A O 1
ATOM 624 N N . CYS A 1 81 ? -4.522 15.264 -0.877 1.00 98.44 81 CYS A N 1
ATOM 625 C CA . CYS A 1 81 ? -4.812 15.610 0.507 1.00 98.44 81 CYS A CA 1
ATOM 626 C C . CYS A 1 81 ? -4.304 17.000 0.905 1.00 98.44 81 CYS A C 1
ATOM 628 O O . CYS A 1 81 ? -3.412 17.575 0.279 1.00 98.44 81 CYS A O 1
ATOM 630 N N . VAL A 1 82 ? -4.865 17.527 1.990 1.00 98.81 82 VAL A N 1
ATOM 631 C CA . VAL A 1 82 ? -4.421 18.751 2.658 1.00 98.81 82 VAL A CA 1
ATOM 632 C C . VAL A 1 82 ? -4.128 18.450 4.120 1.00 98.81 82 VAL A C 1
ATOM 634 O O . VAL A 1 82 ? -4.981 17.899 4.815 1.00 98.81 82 VAL A O 1
ATOM 637 N N . ARG A 1 83 ? -2.949 18.856 4.601 1.00 98.81 83 ARG A N 1
ATOM 638 C CA . ARG A 1 83 ? -2.669 18.984 6.038 1.00 98.81 83 ARG A CA 1
ATOM 639 C C . ARG A 1 83 ? -3.135 20.376 6.473 1.00 98.81 83 ARG A C 1
ATOM 641 O O . ARG A 1 83 ? -2.504 21.379 6.146 1.00 98.81 83 ARG A O 1
ATOM 648 N N . LEU A 1 84 ? -4.315 20.439 7.091 1.00 98.88 84 LEU A N 1
ATOM 649 C CA . LEU A 1 84 ? -5.007 21.680 7.439 1.00 98.88 84 LEU A CA 1
ATOM 650 C C . LEU A 1 84 ? -4.718 22.031 8.899 1.00 98.88 84 LEU A C 1
ATOM 652 O O . LEU A 1 84 ? -5.168 21.344 9.819 1.00 98.88 84 LEU A O 1
ATOM 656 N N . THR A 1 85 ? -3.960 23.102 9.101 1.00 98.69 85 THR A N 1
ATOM 657 C CA . THR A 1 85 ? -3.445 23.483 10.421 1.00 98.69 85 THR A CA 1
ATOM 658 C C . THR A 1 85 ? -4.525 24.156 11.275 1.00 98.69 85 THR A C 1
ATOM 660 O O . THR A 1 85 ? -5.259 24.997 10.754 1.00 98.69 85 THR A O 1
ATOM 663 N N . TRP A 1 86 ? -4.571 23.905 12.582 1.00 98.62 86 TRP A N 1
ATOM 664 C CA . TRP A 1 86 ? -5.494 24.578 13.506 1.00 98.62 86 TRP A CA 1
ATOM 665 C C . TRP A 1 86 ? -4.891 24.777 14.915 1.00 98.62 86 TRP A C 1
ATOM 667 O O . TRP A 1 86 ? -4.031 23.992 15.331 1.00 98.62 86 TRP A O 1
ATOM 677 N N . PRO A 1 87 ? -5.327 25.802 15.679 1.00 98.25 87 PRO A N 1
ATOM 678 C CA . PRO A 1 87 ? -4.860 26.055 17.040 1.00 98.25 87 PRO A CA 1
ATOM 679 C C . PRO A 1 87 ? -5.792 25.424 18.093 1.00 98.25 87 PRO A C 1
ATOM 681 O O . PRO A 1 87 ? -7.010 25.460 17.929 1.00 98.25 87 PRO A O 1
ATOM 684 N N . ILE A 1 88 ? -5.267 24.909 19.216 1.00 98.31 88 ILE A N 1
ATOM 685 C CA . ILE A 1 88 ? -6.091 24.280 20.279 1.00 98.31 88 ILE A CA 1
ATOM 686 C C . ILE A 1 88 ? -7.216 25.203 20.763 1.00 98.31 88 ILE A C 1
ATOM 688 O O . ILE A 1 88 ? -8.348 24.745 20.945 1.00 98.31 88 ILE A O 1
ATOM 692 N N . LEU A 1 89 ? -6.931 26.500 20.933 1.00 98.12 89 LEU A N 1
ATOM 693 C CA . LEU A 1 89 ? -7.920 27.455 21.438 1.00 98.12 89 LEU A CA 1
ATOM 694 C C . LEU A 1 89 ? -9.149 27.615 20.531 1.00 98.12 89 LEU A C 1
ATOM 696 O O . LEU A 1 89 ? -10.192 28.012 21.042 1.00 98.12 89 LEU A O 1
ATOM 700 N N . LEU A 1 90 ? -9.083 27.250 19.243 1.00 98.31 90 LEU A N 1
ATOM 701 C CA . LEU A 1 90 ? -10.248 27.273 18.346 1.00 98.31 90 LEU A CA 1
ATOM 702 C C . LEU A 1 90 ? -11.412 26.421 18.878 1.00 98.31 90 LEU A C 1
ATOM 704 O O . LEU A 1 90 ? -12.568 26.747 18.636 1.00 98.31 90 LEU A O 1
ATOM 708 N N . VAL A 1 91 ? -11.121 25.334 19.598 1.00 97.75 91 VAL A N 1
ATOM 709 C CA . VAL A 1 91 ? -12.144 24.404 20.114 1.00 97.75 91 VAL A CA 1
ATOM 710 C C . VAL A 1 91 ? -12.242 24.391 21.641 1.00 97.75 91 VAL A C 1
ATOM 712 O O . VAL A 1 91 ? -13.168 23.795 22.199 1.00 97.75 91 VAL A O 1
ATOM 715 N N . THR A 1 92 ? -11.308 25.031 22.348 1.00 97.75 92 THR A N 1
ATOM 716 C CA . THR A 1 92 ? -11.305 25.079 23.820 1.00 97.75 92 THR A CA 1
ATOM 717 C C . THR A 1 92 ? -11.641 26.446 24.408 1.00 97.75 92 THR A C 1
ATOM 719 O O . THR A 1 92 ? -12.004 26.495 25.581 1.00 97.75 92 THR A O 1
ATOM 722 N N . ASN A 1 93 ? -11.583 27.531 23.628 1.00 97.56 93 ASN A N 1
ATOM 723 C CA . ASN A 1 93 ? -11.962 28.873 24.066 1.00 97.56 93 ASN A CA 1
ATOM 724 C C . ASN A 1 93 ? -13.250 29.327 23.363 1.00 97.56 93 ASN A C 1
ATOM 726 O O . ASN A 1 93 ? -13.219 29.755 22.210 1.00 97.56 93 ASN A O 1
ATOM 730 N N . ASP A 1 94 ? -14.375 29.276 24.078 1.00 93.50 94 ASP A N 1
ATOM 731 C CA . ASP A 1 94 ? -15.696 29.606 23.527 1.00 93.50 94 ASP A CA 1
ATOM 732 C C . ASP A 1 94 ? -15.799 31.071 23.064 1.00 93.50 94 ASP A C 1
ATOM 734 O O . ASP A 1 94 ? -16.474 31.365 22.075 1.00 93.50 94 ASP A O 1
ATOM 738 N N . SER A 1 95 ? -15.089 31.998 23.718 1.00 95.69 95 SER A N 1
ATOM 739 C CA . SER A 1 95 ? -15.046 33.408 23.309 1.00 95.69 95 SER A CA 1
ATOM 740 C C . SER A 1 95 ? -14.339 33.589 21.969 1.00 95.69 95 SER A C 1
ATOM 742 O O . SER A 1 95 ? -14.786 34.392 21.160 1.00 95.69 95 SER A O 1
ATOM 744 N N . LEU A 1 96 ? -13.264 32.835 21.713 1.00 95.94 96 LEU A N 1
ATOM 745 C CA . LEU A 1 96 ? -12.583 32.839 20.416 1.00 95.94 96 LEU A CA 1
ATOM 746 C C . LEU A 1 96 ? -13.440 32.140 19.354 1.00 95.94 96 LEU A C 1
ATOM 748 O O . LEU A 1 96 ? -13.673 32.698 18.286 1.00 95.94 96 LEU A O 1
ATOM 752 N N . ALA A 1 97 ? -13.941 30.941 19.658 1.00 93.19 97 ALA A N 1
ATOM 753 C CA . ALA A 1 97 ? -14.708 30.119 18.725 1.00 93.19 97 ALA A CA 1
ATOM 754 C C . ALA A 1 97 ? -16.004 30.795 18.246 1.00 93.19 97 ALA A C 1
ATOM 756 O O . ALA A 1 97 ? -16.440 30.551 17.121 1.00 93.19 97 ALA A O 1
ATOM 757 N N . SER A 1 98 ? -16.615 31.633 19.093 1.00 93.75 98 SER A N 1
ATOM 758 C CA . SER A 1 98 ? -17.856 32.363 18.801 1.00 93.75 98 SER A CA 1
ATOM 759 C C . SER A 1 98 ? -17.664 33.657 18.010 1.00 93.75 98 SER A C 1
ATOM 761 O O . SER A 1 98 ? -18.656 34.189 17.507 1.00 93.75 98 SER A O 1
ATOM 763 N N . LEU A 1 99 ? -16.428 34.149 17.846 1.00 98.00 99 LEU A N 1
ATOM 764 C CA . LEU A 1 99 ? -16.172 35.272 16.947 1.00 98.00 99 LEU A CA 1
ATOM 765 C C . LEU A 1 99 ? -16.565 34.886 15.524 1.00 98.00 99 LEU A C 1
ATOM 767 O O . LEU A 1 99 ? -16.256 33.795 15.047 1.00 98.00 99 LEU A O 1
ATOM 771 N N . THR A 1 100 ? -17.221 35.803 14.825 1.00 98.56 100 THR A N 1
ATOM 772 C CA . THR A 1 100 ? -17.391 35.680 13.374 1.00 98.56 100 THR A CA 1
ATOM 773 C C . THR A 1 100 ? -16.073 35.954 12.656 1.00 98.56 100 THR A C 1
ATOM 775 O O . THR A 1 100 ? -15.223 36.694 13.164 1.00 98.56 100 THR A O 1
ATOM 778 N N . VAL A 1 101 ? -15.916 35.423 11.440 1.00 98.56 101 VAL A N 1
ATOM 779 C CA . VAL A 1 101 ? -14.770 35.746 10.572 1.00 98.56 101 VAL A CA 1
ATOM 780 C C . VAL A 1 101 ? -14.612 37.264 10.437 1.00 98.56 101 VAL A C 1
ATOM 782 O O . VAL A 1 101 ? -13.519 37.795 10.628 1.00 98.56 101 VAL A O 1
ATOM 785 N N . ARG A 1 102 ? -15.710 37.996 10.217 1.00 98.50 102 ARG A N 1
ATOM 786 C CA . ARG A 1 102 ? -15.699 39.463 10.170 1.00 98.50 102 ARG A CA 1
ATOM 787 C C . ARG A 1 102 ? -15.140 40.098 11.443 1.00 98.50 102 ARG A C 1
ATOM 789 O O . ARG A 1 102 ? -14.271 40.962 11.344 1.00 98.50 102 ARG A O 1
ATOM 796 N N . GLN A 1 103 ? -15.624 39.694 12.617 1.00 98.38 103 GLN A N 1
ATOM 797 C CA . GLN A 1 103 ? -15.182 40.261 13.897 1.00 98.38 103 GLN A CA 1
ATOM 798 C C . GLN A 1 103 ? -13.701 39.977 14.164 1.00 98.38 103 GLN A C 1
ATOM 800 O O . GLN A 1 103 ? -12.976 40.890 14.560 1.00 98.38 103 GLN A O 1
ATOM 805 N N . SER A 1 104 ? -13.245 38.749 13.896 1.00 98.00 104 SER A N 1
ATOM 806 C CA . SER A 1 104 ? -11.834 38.369 14.034 1.00 98.00 104 SER A CA 1
ATOM 807 C C . SER A 1 104 ? -10.939 39.280 13.184 1.00 98.00 104 SER A C 1
ATOM 809 O O . SER A 1 104 ? -10.031 39.934 13.699 1.00 98.00 104 SER A O 1
ATOM 811 N N . PHE A 1 105 ? -11.272 39.460 11.904 1.00 98.19 105 PHE A N 1
ATOM 812 C CA . PHE A 1 105 ? -10.493 40.304 10.993 1.00 98.19 105 PHE A CA 1
ATOM 813 C C . PHE A 1 105 ? -10.560 41.799 11.342 1.00 98.19 105 PHE A C 1
ATOM 815 O O . PHE A 1 105 ? -9.550 42.496 11.241 1.00 98.19 105 PHE A O 1
ATOM 822 N N . GLN A 1 106 ? -11.718 42.306 11.777 1.00 97.31 106 GLN A N 1
ATOM 823 C CA . GLN A 1 106 ? -11.861 43.692 12.237 1.00 97.31 106 GLN A CA 1
ATOM 824 C C . GLN A 1 106 ? -11.015 43.972 13.482 1.00 97.31 106 GLN A C 1
ATOM 826 O O . GLN A 1 106 ? -10.405 45.037 13.565 1.00 97.31 106 GLN A O 1
ATOM 831 N N . SER A 1 107 ? -10.920 43.013 14.410 1.00 96.00 107 SER A N 1
ATOM 832 C CA . SER A 1 107 ? -10.084 43.151 15.610 1.00 96.00 107 SER A CA 1
ATOM 833 C C . SER A 1 107 ? -8.587 43.303 15.292 1.00 96.00 107 SER A C 1
ATOM 835 O O . SER A 1 107 ? -7.852 43.911 16.065 1.00 96.00 107 SER A O 1
ATOM 837 N N . LEU A 1 108 ? -8.160 42.816 14.120 1.00 96.31 108 LEU A N 1
ATOM 838 C CA . LEU A 1 108 ? -6.790 42.895 13.603 1.00 96.31 108 LEU A CA 1
ATOM 839 C C . LEU A 1 108 ? -6.584 44.040 12.591 1.00 96.31 108 LEU A C 1
ATOM 841 O O . LEU A 1 108 ? -5.505 44.168 12.017 1.00 96.31 108 LEU A O 1
ATOM 845 N N . GLY A 1 109 ? -7.606 44.866 12.334 1.00 96.25 109 GLY A N 1
ATOM 846 C CA . GLY A 1 109 ? -7.534 45.971 11.370 1.00 96.25 109 GLY A CA 1
ATOM 847 C C . GLY A 1 109 ? -7.500 45.545 9.894 1.00 96.25 109 GLY A C 1
ATOM 848 O O . GLY A 1 109 ? -7.073 46.319 9.040 1.00 96.25 109 GLY A O 1
ATOM 849 N N . LEU A 1 110 ? -7.952 44.331 9.561 1.00 96.94 110 LEU A N 1
ATOM 850 C CA . LEU A 1 110 ? -7.839 43.730 8.224 1.00 96.94 110 LEU A CA 1
ATOM 851 C C . LEU A 1 110 ? -9.046 44.036 7.314 1.00 96.94 110 LEU A C 1
ATOM 853 O O . LEU A 1 110 ? -9.662 43.130 6.746 1.00 96.94 110 LEU A O 1
ATOM 857 N N . THR A 1 111 ? -9.400 45.315 7.165 1.00 95.00 111 THR A N 1
ATOM 858 C CA . THR A 1 111 ? -10.610 45.760 6.438 1.00 95.00 111 THR A CA 1
ATOM 859 C C . THR A 1 111 ? -10.646 45.301 4.975 1.00 95.00 111 THR A C 1
ATOM 861 O O . THR A 1 111 ? -11.685 44.837 4.502 1.00 95.00 111 THR A O 1
ATOM 864 N N . ASP A 1 112 ? -9.514 45.351 4.268 1.00 95.12 112 ASP A N 1
ATOM 865 C CA . ASP A 1 112 ? -9.433 44.923 2.863 1.00 95.12 112 ASP A CA 1
ATOM 866 C C . ASP A 1 112 ? -9.684 43.418 2.709 1.00 95.12 112 ASP A C 1
ATOM 868 O O . ASP A 1 112 ? -10.367 42.977 1.782 1.00 95.12 112 ASP A O 1
ATOM 872 N N . SER A 1 113 ? -9.190 42.615 3.655 1.00 97.19 113 SER A N 1
ATOM 873 C CA . SER A 1 113 ? -9.437 41.173 3.672 1.00 97.19 113 SER A CA 1
ATOM 874 C C . SER A 1 113 ? -10.906 40.856 3.955 1.00 97.19 113 SER A C 1
ATOM 876 O O . SER A 1 113 ? -11.444 39.951 3.323 1.00 97.19 113 SER A O 1
ATOM 878 N N . VAL A 1 114 ? -11.585 41.622 4.821 1.00 98.25 114 VAL A N 1
ATOM 879 C CA . VAL A 1 114 ? -13.042 41.494 5.037 1.00 98.25 114 VAL A CA 1
ATOM 880 C C . VAL A 1 114 ? -13.803 41.734 3.735 1.00 98.25 114 VAL A C 1
ATOM 882 O O . VAL A 1 114 ? -14.659 40.926 3.374 1.00 98.25 114 VAL A O 1
ATOM 885 N N . ALA A 1 115 ? -13.478 42.806 3.004 1.00 98.06 115 ALA A N 1
ATOM 886 C CA . ALA A 1 115 ? -14.097 43.091 1.710 1.00 98.06 115 ALA A CA 1
ATOM 887 C C . ALA A 1 115 ? -13.818 41.975 0.686 1.00 98.06 115 ALA A C 1
ATOM 889 O O . ALA A 1 115 ? -14.725 41.543 -0.027 1.00 98.06 115 ALA A O 1
ATOM 890 N N . GLY A 1 116 ? -12.589 41.454 0.660 1.00 97.88 116 GLY A N 1
ATOM 891 C CA . GLY A 1 116 ? -12.203 40.343 -0.206 1.00 97.88 116 GLY A CA 1
ATOM 892 C C . GLY A 1 116 ? -12.951 39.041 0.097 1.00 97.88 116 GLY A C 1
ATOM 893 O O . GLY A 1 116 ? -13.435 38.387 -0.827 1.00 97.88 116 GLY A O 1
ATOM 894 N N . ILE A 1 117 ? -13.097 38.669 1.375 1.00 98.44 117 ILE A N 1
ATOM 895 C CA . ILE A 1 117 ? -13.846 37.464 1.773 1.00 98.44 117 ILE A CA 1
ATOM 896 C C . ILE A 1 117 ? -15.337 37.669 1.499 1.00 98.44 117 ILE A C 1
ATOM 898 O O . ILE A 1 117 ? -15.980 36.758 0.994 1.00 98.44 117 ILE A O 1
ATOM 902 N N . GLN A 1 118 ? -15.891 38.860 1.742 1.00 98.44 118 GLN A N 1
ATOM 903 C CA . GLN A 1 118 ? -17.282 39.167 1.394 1.00 98.44 118 GLN A CA 1
ATOM 904 C C . GLN A 1 118 ? -17.556 38.965 -0.103 1.00 98.44 118 GLN A C 1
ATOM 906 O O . GLN A 1 118 ? -18.605 38.439 -0.466 1.00 98.44 118 GLN A O 1
ATOM 911 N N . ALA A 1 119 ? -16.629 39.394 -0.963 1.00 98.25 119 ALA A N 1
ATOM 912 C CA . ALA A 1 119 ? -16.778 39.289 -2.409 1.00 98.25 119 ALA A CA 1
ATOM 913 C C . ALA A 1 119 ? -16.609 37.847 -2.914 1.00 98.25 119 ALA A C 1
ATOM 915 O O . ALA A 1 119 ? -17.376 37.399 -3.763 1.00 98.25 119 ALA A O 1
ATOM 916 N N . ASN A 1 120 ? -15.616 37.120 -2.397 1.00 98.25 120 ASN A N 1
ATOM 917 C CA . ASN A 1 120 ? -15.255 35.790 -2.896 1.00 98.25 120 ASN A CA 1
ATOM 918 C C . ASN A 1 120 ? -15.971 34.637 -2.177 1.00 98.25 120 ASN A C 1
ATOM 920 O O . ASN A 1 120 ? -16.193 33.585 -2.770 1.00 98.25 120 ASN A O 1
ATOM 924 N N . ASN A 1 121 ? -16.306 34.816 -0.900 1.00 98.38 121 ASN A N 1
ATOM 925 C CA . ASN A 1 121 ? -16.861 33.805 -0.000 1.00 98.38 121 ASN A CA 1
ATOM 926 C C . ASN A 1 121 ? -17.963 34.405 0.908 1.00 98.38 121 ASN A C 1
ATOM 928 O O . ASN A 1 121 ? -17.861 34.337 2.140 1.00 98.38 121 ASN A O 1
ATOM 932 N N . PRO A 1 122 ? -19.043 34.979 0.334 1.00 98.00 122 PRO A N 1
ATOM 933 C CA . PRO A 1 122 ? -20.101 35.643 1.103 1.00 98.00 122 PRO A CA 1
ATOM 934 C C . PRO A 1 122 ? -20.809 34.721 2.105 1.00 98.00 122 PRO A C 1
ATOM 936 O O . PRO A 1 122 ? -21.360 35.201 3.087 1.00 98.00 122 PRO A O 1
ATOM 939 N N . SER A 1 123 ? -20.785 33.403 1.892 1.00 97.50 123 SER A N 1
ATOM 940 C CA . SER A 1 123 ? -21.361 32.415 2.810 1.00 97.50 123 SER A CA 1
ATOM 941 C C . SER A 1 123 ? -20.491 32.108 4.035 1.00 97.50 123 SER A C 1
ATOM 943 O O . SER A 1 123 ? -20.965 31.423 4.933 1.00 97.50 123 SER A O 1
ATOM 945 N N . ILE A 1 124 ? -19.230 32.562 4.070 1.00 98.19 124 ILE A N 1
ATOM 946 C CA . ILE A 1 124 ? -18.264 32.256 5.143 1.00 98.19 124 ILE A CA 1
ATOM 947 C C . ILE A 1 124 ? -18.027 33.460 6.066 1.00 98.19 124 ILE A C 1
ATOM 949 O O . ILE A 1 124 ? -17.801 33.282 7.257 1.00 98.19 124 ILE A O 1
ATOM 953 N N . ILE A 1 125 ? -18.089 34.685 5.538 1.00 98.25 125 ILE A N 1
ATOM 954 C CA . ILE A 1 125 ? -17.663 35.918 6.230 1.00 98.25 125 ILE A CA 1
ATOM 955 C C . ILE A 1 125 ? -18.352 36.196 7.580 1.00 98.25 125 ILE A C 1
ATOM 957 O O . ILE A 1 125 ? -17.743 36.798 8.462 1.00 98.25 125 ILE A O 1
ATOM 961 N N . ASP A 1 126 ? -19.592 35.746 7.761 1.00 98.06 126 ASP A N 1
ATOM 962 C CA . ASP A 1 126 ? -20.351 35.932 9.006 1.00 98.06 126 ASP A CA 1
ATOM 963 C C . ASP A 1 126 ? -20.551 34.618 9.787 1.00 98.06 126 ASP A C 1
ATOM 965 O O . ASP A 1 126 ? -21.270 34.594 10.785 1.00 98.06 126 ASP A O 1
ATOM 969 N N . LEU A 1 127 ? -19.895 33.526 9.371 1.00 98.56 127 LEU A N 1
ATOM 970 C CA . LEU A 1 127 ? -19.810 32.304 10.173 1.00 98.56 127 LEU A CA 1
ATOM 971 C C . LEU A 1 127 ? -18.864 32.510 11.351 1.00 98.56 127 LEU A C 1
ATOM 973 O O . LEU A 1 127 ? -17.912 33.293 11.271 1.00 98.56 127 LEU A O 1
ATOM 977 N N . ASN A 1 128 ? -19.100 31.764 12.430 1.00 98.31 128 ASN A N 1
ATOM 978 C CA . ASN A 1 128 ? -18.131 31.691 13.514 1.00 98.31 128 ASN A CA 1
ATOM 979 C C . ASN A 1 128 ? -16.862 30.932 13.074 1.00 98.31 128 ASN A C 1
ATOM 981 O O . ASN A 1 128 ? -16.884 30.200 12.080 1.00 98.31 128 ASN A O 1
ATOM 985 N N . LEU A 1 129 ? -15.741 31.117 13.777 1.00 98.50 129 LEU A N 1
ATOM 986 C CA . LEU A 1 129 ? -14.440 30.598 13.324 1.00 98.50 129 LEU A CA 1
ATOM 987 C C . LEU A 1 129 ? -14.437 29.070 13.144 1.00 98.50 129 LEU A C 1
ATOM 989 O O . LEU A 1 129 ? -13.899 28.568 12.155 1.00 98.50 129 LEU A O 1
ATOM 993 N N . ILE A 1 130 ? -15.093 28.316 14.037 1.00 97.56 130 ILE A N 1
ATOM 994 C CA . ILE A 1 130 ? -15.167 26.852 13.908 1.00 97.56 130 ILE A CA 1
ATOM 995 C C . ILE A 1 130 ? -16.047 26.415 12.725 1.00 97.56 130 ILE A C 1
ATOM 997 O O . ILE A 1 130 ? -15.685 25.489 12.000 1.00 97.56 130 ILE A O 1
ATOM 1001 N N . GLN A 1 131 ? -17.154 27.111 12.457 1.00 98.31 131 GLN A N 1
ATOM 1002 C CA . GLN A 1 131 ? -18.003 26.865 11.288 1.00 98.31 131 GLN A CA 1
ATOM 1003 C C . GLN A 1 131 ? -17.295 27.230 9.982 1.00 98.31 131 GLN A C 1
ATOM 1005 O O . GLN A 1 131 ? -17.442 26.521 8.988 1.00 98.31 131 GLN A O 1
ATOM 1010 N N . ALA A 1 132 ? -16.498 28.302 9.970 1.00 98.56 132 ALA A N 1
ATOM 1011 C CA . ALA A 1 132 ? -15.670 28.658 8.823 1.00 98.56 132 ALA A CA 1
ATOM 1012 C C . ALA A 1 132 ? -14.630 27.562 8.532 1.00 98.56 132 ALA A C 1
ATOM 1014 O O . ALA A 1 132 ? -14.475 27.154 7.381 1.00 98.56 132 ALA A O 1
ATOM 1015 N N . PHE A 1 133 ? -13.986 27.016 9.570 1.00 98.62 133 PHE A N 1
ATOM 1016 C CA . PHE A 1 133 ? -13.080 25.873 9.439 1.00 98.62 133 PHE A CA 1
ATOM 1017 C C . PHE A 1 133 ? -13.801 24.629 8.879 1.00 98.62 133 PHE A C 1
ATOM 1019 O O . PHE A 1 133 ? -13.325 24.011 7.926 1.00 98.62 133 PHE A O 1
ATOM 1026 N N . GLN A 1 134 ? -14.997 24.304 9.387 1.00 98.62 134 GLN A N 1
ATOM 1027 C CA . GLN A 1 134 ? -15.837 23.219 8.853 1.00 98.62 134 GLN A CA 1
ATOM 1028 C C . GLN A 1 134 ? -16.241 23.446 7.388 1.00 98.62 134 GLN A C 1
ATOM 1030 O O . GLN A 1 134 ? -16.257 22.493 6.609 1.00 98.62 134 GLN A O 1
ATOM 1035 N N . ALA A 1 135 ? -16.532 24.687 6.987 1.00 98.69 135 ALA A N 1
ATOM 1036 C CA . ALA A 1 135 ? -16.868 25.025 5.604 1.00 98.69 135 ALA A CA 1
ATOM 1037 C C . ALA A 1 135 ? -15.690 24.772 4.647 1.00 98.69 135 ALA A C 1
ATOM 1039 O O . ALA A 1 135 ? -15.895 24.261 3.545 1.00 98.69 135 ALA A O 1
ATOM 1040 N N . VAL A 1 136 ? -14.457 25.056 5.081 1.00 98.75 136 VAL A N 1
ATOM 1041 C CA . VAL A 1 136 ? -13.240 24.734 4.315 1.00 98.75 136 VAL A CA 1
ATOM 1042 C C . VAL A 1 136 ? -13.057 23.220 4.191 1.00 98.75 136 VAL A C 1
ATOM 1044 O O . VAL A 1 136 ? -12.872 22.722 3.081 1.00 98.75 136 VAL A O 1
ATOM 1047 N N . VAL A 1 137 ? -13.184 22.468 5.292 1.00 98.81 137 VAL A N 1
ATOM 1048 C CA . VAL A 1 137 ? -13.103 20.993 5.270 1.00 98.81 137 VAL A CA 1
ATOM 1049 C C . VAL A 1 137 ? -14.167 20.386 4.354 1.00 98.81 137 VAL A C 1
ATOM 1051 O O . VAL A 1 137 ? -13.872 19.458 3.597 1.00 98.81 137 VAL A O 1
ATOM 1054 N N . LYS A 1 138 ? -15.390 20.929 4.376 1.00 98.25 138 LYS A N 1
ATOM 1055 C CA . LYS A 1 138 ? -16.468 20.503 3.482 1.00 98.25 138 LYS A CA 1
ATOM 1056 C C . LYS A 1 138 ? -16.115 20.767 2.017 1.00 98.25 138 LYS A C 1
ATOM 1058 O O . LYS A 1 138 ? -16.250 19.862 1.204 1.00 98.25 138 LYS A O 1
ATOM 1063 N N . SER A 1 139 ? -15.630 21.965 1.687 1.00 98.44 139 SER A N 1
ATOM 1064 C CA . SER A 1 139 ? -15.231 22.321 0.318 1.00 98.44 139 SER A CA 1
ATOM 1065 C C . SER A 1 139 ? -14.121 21.413 -0.224 1.00 98.44 139 SER A C 1
ATOM 1067 O O . SER A 1 139 ? -14.152 21.036 -1.394 1.00 98.44 139 SER A O 1
ATOM 1069 N N . LEU A 1 140 ? -13.156 21.027 0.619 1.00 98.50 140 LEU A N 1
ATOM 1070 C CA . LEU A 1 140 ? -12.123 20.051 0.256 1.00 98.50 140 LEU A CA 1
ATOM 1071 C C . LEU A 1 140 ? -12.737 18.677 -0.056 1.00 98.50 140 LEU A C 1
ATOM 1073 O O . LEU A 1 140 ? -12.394 18.066 -1.066 1.00 98.50 140 LEU A O 1
ATOM 1077 N N . GLY A 1 141 ? -13.693 18.226 0.762 1.00 96.88 141 GLY A N 1
ATOM 1078 C CA . GLY A 1 141 ? -14.411 16.966 0.554 1.00 96.88 141 GLY A CA 1
ATOM 1079 C C . GLY A 1 141 ? -15.279 16.952 -0.702 1.00 96.88 141 GLY A C 1
ATOM 1080 O O . GLY A 1 141 ? -15.230 15.985 -1.457 1.00 96.88 141 GLY A O 1
ATOM 1081 N N . ASP A 1 142 ? -16.007 18.040 -0.969 1.00 96.81 142 ASP A N 1
ATOM 1082 C CA . ASP A 1 142 ? -16.824 18.209 -2.179 1.00 96.81 142 ASP A CA 1
ATOM 1083 C C . ASP A 1 142 ? -15.971 18.169 -3.472 1.00 96.81 142 ASP A C 1
ATOM 1085 O O . ASP A 1 142 ? -16.503 17.914 -4.551 1.00 96.81 142 ASP A O 1
ATOM 1089 N N . ASN A 1 143 ? -14.653 18.396 -3.363 1.00 96.06 143 ASN A N 1
ATOM 1090 C CA . ASN A 1 143 ? -13.681 18.390 -4.462 1.00 96.06 143 ASN A CA 1
ATOM 1091 C C . ASN A 1 143 ? -12.719 17.179 -4.438 1.00 96.06 143 ASN A C 1
ATOM 1093 O O . ASN A 1 143 ? -11.649 17.231 -5.049 1.00 96.06 143 ASN A O 1
ATOM 1097 N N . ASP A 1 144 ? -13.081 16.090 -3.750 1.00 94.31 144 ASP A N 1
ATOM 1098 C CA . ASP A 1 144 ? -12.300 14.842 -3.678 1.00 94.31 144 ASP A CA 1
ATOM 1099 C C . ASP A 1 144 ? -10.857 15.035 -3.157 1.00 94.31 144 ASP A C 1
ATOM 1101 O O . ASP A 1 144 ? -9.896 14.434 -3.670 1.00 94.31 144 ASP A O 1
ATOM 1105 N N . VAL A 1 145 ? -10.701 15.893 -2.142 1.00 97.56 145 VAL A N 1
ATOM 1106 C CA . VAL A 1 145 ? -9.443 16.134 -1.425 1.00 97.56 145 VAL A CA 1
ATOM 1107 C C . VAL A 1 145 ? -9.587 15.682 0.028 1.00 97.56 145 VAL A C 1
ATOM 1109 O O . VAL A 1 145 ? -10.443 16.163 0.777 1.00 97.56 145 VAL A O 1
ATOM 1112 N N . MET A 1 146 ? -8.730 14.747 0.440 1.00 98.44 146 MET A N 1
ATOM 1113 C CA . MET A 1 146 ? -8.681 14.275 1.822 1.00 98.44 146 MET A CA 1
ATOM 1114 C C . MET A 1 146 ? -8.093 15.342 2.753 1.00 98.44 146 MET A C 1
ATOM 1116 O O . MET A 1 146 ? -7.317 16.201 2.340 1.00 98.44 146 MET A O 1
ATOM 1120 N N . VAL A 1 147 ? -8.418 15.264 4.037 1.00 98.81 147 VAL A N 1
ATOM 1121 C CA . VAL A 1 147 ? -7.993 16.223 5.054 1.00 98.81 147 VAL A CA 1
ATOM 1122 C C . VAL A 1 147 ? -7.305 15.493 6.198 1.00 98.81 147 VAL A C 1
ATOM 1124 O O . VAL A 1 147 ? -7.838 14.537 6.764 1.00 98.81 147 VAL A O 1
ATOM 1127 N N . ILE A 1 148 ? -6.121 15.984 6.543 1.00 98.88 148 ILE A N 1
ATOM 1128 C CA . ILE A 1 148 ? -5.402 15.662 7.768 1.00 98.88 148 ILE A CA 1
ATOM 1129 C C . ILE A 1 148 ? -5.487 16.899 8.654 1.00 98.88 148 ILE A C 1
ATOM 1131 O O . ILE A 1 148 ? -4.995 17.962 8.278 1.00 98.88 148 ILE A O 1
ATOM 1135 N N . LEU A 1 149 ? -6.130 16.780 9.812 1.00 98.88 149 LEU A N 1
ATOM 1136 C CA . LEU A 1 149 ? -6.227 17.888 10.760 1.00 98.88 149 LEU A CA 1
ATOM 1137 C C . LEU A 1 149 ? -4.932 17.962 11.559 1.00 98.88 149 LEU A C 1
ATOM 1139 O O . LEU A 1 149 ? -4.606 17.029 12.287 1.00 98.88 149 LEU A O 1
ATOM 1143 N N . ASP A 1 150 ? -4.210 19.065 11.446 1.00 98.69 150 ASP A N 1
ATOM 1144 C CA . ASP A 1 150 ? -2.928 19.255 12.119 1.00 98.69 150 ASP A CA 1
ATOM 1145 C C . ASP A 1 150 ? -3.062 20.215 13.297 1.00 98.69 150 ASP A C 1
ATOM 1147 O O . ASP A 1 150 ? -3.328 21.407 13.101 1.00 98.69 150 ASP A O 1
ATOM 1151 N N . ASN A 1 151 ? -2.878 19.712 14.522 1.00 98.56 151 ASN A N 1
ATOM 1152 C CA . ASN A 1 151 ? -2.763 20.616 15.654 1.00 98.56 151 ASN A CA 1
ATOM 1153 C C . ASN A 1 151 ? -1.408 21.335 15.628 1.00 98.56 151 ASN A C 1
ATOM 1155 O O . ASN A 1 151 ? -0.409 20.850 16.155 1.00 98.56 151 ASN A O 1
ATOM 1159 N N . HIS A 1 152 ? -1.411 22.548 15.089 1.00 97.88 152 HIS A N 1
ATOM 1160 C CA . HIS A 1 152 ? -0.175 23.266 14.813 1.00 97.88 152 HIS A CA 1
ATOM 1161 C C . HIS A 1 152 ? 0.368 24.031 16.026 1.00 97.88 152 HIS A C 1
ATOM 1163 O O . HIS A 1 152 ? 1.572 24.123 16.250 1.00 97.88 152 HIS A O 1
ATOM 1169 N N . ILE A 1 153 ? -0.528 24.595 16.838 1.00 97.06 153 ILE A N 1
ATOM 1170 C CA . ILE A 1 153 ? -0.170 25.427 17.992 1.00 97.06 153 ILE A CA 1
ATOM 1171 C C . ILE A 1 153 ? -1.303 25.431 19.026 1.00 97.06 153 ILE A C 1
ATOM 1173 O O . ILE A 1 153 ? -2.385 24.887 18.790 1.00 97.06 153 ILE A O 1
ATOM 1177 N N . THR A 1 154 ? -1.067 25.994 20.213 1.00 96.88 154 THR A N 1
ATOM 1178 C CA . THR A 1 154 ? -2.140 26.210 21.190 1.00 96.88 154 THR A CA 1
ATOM 1179 C C . THR A 1 154 ? -2.850 27.533 20.942 1.00 96.88 154 THR A C 1
ATOM 1181 O O . THR A 1 154 ? -4.047 27.537 20.652 1.00 96.88 154 THR A O 1
ATOM 1184 N N . GLU A 1 155 ? -2.111 28.638 21.053 1.00 94.69 155 GLU A N 1
ATOM 1185 C CA . GLU A 1 155 ? -2.615 29.991 20.816 1.00 94.69 155 GLU A CA 1
ATOM 1186 C C . GLU A 1 155 ? -2.467 30.360 19.334 1.00 94.69 155 GLU A C 1
ATOM 1188 O O . GLU A 1 155 ? -1.406 30.094 18.767 1.00 94.69 155 GLU A O 1
ATOM 1193 N N . PRO A 1 156 ? -3.491 30.957 18.695 1.00 95.75 156 PRO A N 1
ATOM 1194 C CA . PRO A 1 156 ? -3.381 31.411 17.314 1.00 95.75 156 PRO A CA 1
ATOM 1195 C C . PRO A 1 156 ? -2.178 32.332 17.096 1.00 95.75 156 PRO A C 1
ATOM 1197 O O . PRO A 1 156 ? -2.006 33.304 17.832 1.00 95.75 156 PRO A O 1
ATOM 1200 N N . GLY A 1 157 ? -1.363 32.044 16.082 1.00 94.12 157 GLY A N 1
ATOM 1201 C CA . GLY A 1 157 ? -0.191 32.856 15.759 1.00 94.12 157 GLY A CA 1
ATOM 1202 C C . GLY A 1 157 ? 0.917 32.102 15.031 1.00 94.12 157 GLY A C 1
ATOM 1203 O O . GLY A 1 157 ? 0.794 30.915 14.738 1.00 94.12 157 GLY A O 1
ATOM 1204 N N . TRP A 1 158 ? 2.009 32.815 14.740 1.00 92.31 158 TRP A N 1
ATOM 1205 C CA . TRP A 1 158 ? 3.177 32.275 14.037 1.00 92.31 158 TRP A CA 1
ATOM 1206 C C . TRP A 1 158 ? 4.136 31.518 14.972 1.00 92.31 158 TRP A C 1
ATOM 1208 O O . TRP A 1 158 ? 4.487 32.003 16.049 1.00 92.31 158 TRP A O 1
ATOM 1218 N N . CYS A 1 159 ? 4.637 30.374 14.509 1.00 86.38 159 CYS A N 1
ATOM 1219 C CA . CYS A 1 159 ? 5.681 29.563 15.143 1.00 86.38 159 CYS A CA 1
ATOM 1220 C C . CYS A 1 159 ? 6.893 29.431 14.178 1.00 86.38 159 CYS A C 1
ATOM 1222 O O . CYS A 1 159 ? 6.864 29.933 13.067 1.00 86.38 159 CYS A O 1
ATOM 1224 N N . CYS A 1 160 ? 8.029 28.819 14.483 1.00 85.88 160 CYS A N 1
ATOM 1225 C CA . CYS A 1 160 ? 8.321 27.910 15.570 1.00 85.88 160 CYS A CA 1
ATOM 1226 C C . CYS A 1 160 ? 9.723 28.245 16.111 1.00 85.88 160 CYS A C 1
ATOM 1228 O O . CYS A 1 160 ? 10.742 27.868 15.538 1.00 85.88 160 CYS A O 1
ATOM 1230 N N . ASN A 1 161 ? 9.792 28.993 17.216 1.00 87.31 161 ASN A N 1
ATOM 1231 C CA . ASN A 1 161 ? 11.054 29.335 17.881 1.00 87.31 161 ASN A CA 1
ATOM 1232 C C . ASN A 1 161 ? 11.302 28.389 19.063 1.00 87.31 161 ASN A C 1
ATOM 1234 O O . ASN A 1 161 ? 10.365 27.868 19.662 1.00 87.31 161 ASN A O 1
ATOM 1238 N N . ASN A 1 162 ? 12.564 28.217 19.472 1.00 89.56 162 ASN A N 1
ATOM 1239 C CA . ASN A 1 162 ? 12.903 27.389 20.643 1.00 89.56 162 ASN A CA 1
ATOM 1240 C C . ASN A 1 162 ? 12.298 27.899 21.965 1.00 89.56 162 ASN A C 1
ATOM 1242 O O . ASN A 1 162 ? 12.180 27.127 22.911 1.00 89.56 162 ASN A O 1
ATOM 1246 N N . ASN A 1 163 ? 11.944 29.186 22.032 1.00 90.25 163 ASN A N 1
ATOM 1247 C CA . ASN A 1 163 ? 11.526 29.871 23.257 1.00 90.25 163 ASN A CA 1
ATOM 1248 C C . ASN A 1 163 ? 10.176 30.599 23.099 1.00 90.25 163 ASN A C 1
ATOM 1250 O O . ASN A 1 163 ? 9.910 31.554 23.824 1.00 90.25 163 ASN A O 1
ATOM 1254 N N . ASP A 1 164 ? 9.328 30.191 22.149 1.00 90.06 164 ASP A N 1
ATOM 1255 C CA . ASP A 1 164 ? 7.994 30.797 21.961 1.00 90.06 164 ASP A CA 1
ATOM 1256 C C . ASP A 1 164 ? 6.953 30.357 23.010 1.00 90.06 164 ASP A C 1
ATOM 1258 O O . ASP A 1 164 ? 5.817 30.833 23.003 1.00 90.06 164 ASP A O 1
ATOM 1262 N N . GLY A 1 165 ? 7.330 29.463 23.929 1.00 92.12 165 GLY A N 1
ATOM 1263 C CA . GLY A 1 165 ? 6.456 28.963 24.988 1.00 92.12 165 GLY A CA 1
ATOM 1264 C C . GLY A 1 165 ? 5.352 28.021 24.496 1.00 92.12 165 GLY A C 1
ATOM 1265 O O . GLY A 1 165 ? 4.418 27.766 25.255 1.00 92.12 165 GLY A O 1
ATOM 1266 N N . ASN A 1 166 ? 5.442 27.522 23.259 1.00 92.81 166 ASN A N 1
ATOM 1267 C CA . ASN A 1 166 ? 4.496 26.584 22.648 1.00 92.81 166 ASN A CA 1
ATOM 1268 C C . ASN A 1 166 ? 5.158 25.266 22.192 1.00 92.81 166 ASN A C 1
ATOM 1270 O O . ASN A 1 166 ? 4.466 24.402 21.647 1.00 92.81 166 ASN A O 1
ATOM 1274 N N . GLY A 1 167 ? 6.472 25.116 22.371 1.00 91.81 167 GLY A N 1
ATOM 1275 C CA . GLY A 1 167 ? 7.276 24.066 21.744 1.00 91.81 167 GLY A CA 1
ATOM 1276 C C . GLY A 1 167 ? 7.176 22.688 22.397 1.00 91.81 167 GLY A C 1
ATOM 1277 O O . GLY A 1 167 ? 7.296 21.689 21.696 1.00 91.81 167 GLY A O 1
ATOM 1278 N N . PHE A 1 168 ? 6.936 22.596 23.706 1.00 96.56 168 PHE A N 1
ATOM 1279 C CA . PHE A 1 168 ? 6.860 21.311 24.404 1.00 96.56 168 PHE A CA 1
ATOM 1280 C C . PHE A 1 168 ? 5.828 21.291 25.532 1.00 96.56 168 PHE A C 1
ATOM 1282 O O . PHE A 1 168 ? 5.419 22.325 26.060 1.00 96.56 168 PHE A O 1
ATOM 1289 N N . PHE A 1 169 ? 5.423 20.085 25.926 1.00 95.38 169 PHE A N 1
ATOM 1290 C CA . PHE A 1 169 ? 4.502 19.849 27.031 1.00 95.38 169 PHE A CA 1
ATOM 1291 C C . PHE A 1 169 ? 4.941 20.574 28.312 1.00 95.38 169 PHE A C 1
ATOM 1293 O O . PHE A 1 169 ? 6.072 20.440 28.780 1.00 95.38 169 PHE A O 1
ATOM 1300 N N . GLY A 1 170 ? 4.021 21.345 28.890 1.00 92.31 170 GLY A N 1
ATOM 1301 C CA . GLY A 1 170 ? 4.245 22.139 30.096 1.00 92.31 170 GLY A CA 1
ATOM 1302 C C . GLY A 1 170 ? 4.875 23.514 29.855 1.00 92.31 170 GLY A C 1
ATOM 1303 O O . GLY A 1 170 ? 5.073 24.246 30.829 1.00 92.31 170 GLY A O 1
ATOM 1304 N N . ASP A 1 171 ? 5.194 23.890 28.612 1.00 94.94 171 ASP A N 1
ATOM 1305 C CA . ASP A 1 171 ? 5.545 25.276 28.289 1.00 94.94 171 ASP A CA 1
ATOM 1306 C C . ASP A 1 171 ? 4.381 26.236 28.596 1.00 94.94 171 ASP A C 1
ATOM 1308 O O . ASP A 1 171 ? 3.232 25.818 28.763 1.00 94.94 171 ASP A O 1
ATOM 1312 N N . LYS A 1 172 ? 4.681 27.544 28.658 1.00 94.69 172 LYS A N 1
ATOM 1313 C CA . LYS A 1 172 ? 3.751 28.612 29.077 1.00 94.69 172 LYS A CA 1
ATOM 1314 C C . LYS A 1 172 ? 2.359 28.487 28.449 1.00 94.69 172 LYS A C 1
ATOM 1316 O O . LYS A 1 172 ? 1.367 28.704 29.138 1.00 94.69 172 LYS A O 1
ATOM 1321 N N . TYR A 1 173 ? 2.306 28.143 27.167 1.00 95.00 173 TYR A N 1
ATOM 1322 C CA . TYR A 1 173 ? 1.082 28.052 26.383 1.00 95.00 173 TYR A CA 1
ATOM 1323 C C . TYR A 1 173 ? 0.759 26.615 25.956 1.00 95.00 173 TYR A C 1
ATOM 1325 O O . TYR A 1 173 ? -0.169 26.401 25.188 1.00 95.00 173 TYR A O 1
ATOM 1333 N N . PHE A 1 174 ? 1.487 25.598 26.424 1.00 95.81 174 PHE A N 1
ATOM 1334 C CA . PHE A 1 174 ? 1.258 24.207 26.026 1.00 95.81 174 PHE A CA 1
ATOM 1335 C C . PHE A 1 174 ? 0.964 23.315 27.235 1.00 95.81 174 PHE A C 1
ATOM 1337 O O . PHE A 1 174 ? 1.776 22.499 27.669 1.00 95.81 174 PHE A O 1
ATOM 1344 N N . ASN A 1 175 ? -0.254 23.451 27.761 1.00 96.31 175 ASN A N 1
ATOM 1345 C CA . ASN A 1 175 ? -0.778 22.571 28.801 1.00 96.31 175 ASN A CA 1
ATOM 1346 C C . ASN A 1 175 ? -1.222 21.210 28.199 1.00 96.31 175 ASN A C 1
ATOM 1348 O O . ASN A 1 175 ? -2.074 21.209 27.306 1.00 96.31 175 ASN A O 1
ATOM 1352 N N . PRO A 1 176 ? -0.694 20.062 28.677 1.00 95.75 176 PRO A N 1
ATOM 1353 C CA . PRO A 1 176 ? -1.029 18.739 28.136 1.00 95.75 176 PRO A CA 1
ATOM 1354 C C . PRO A 1 176 ? -2.507 18.348 28.266 1.00 95.75 176 PRO A C 1
ATOM 1356 O O . PRO A 1 176 ? -3.054 17.747 27.345 1.00 95.75 176 PRO A O 1
ATOM 1359 N N . ASP A 1 177 ? -3.168 18.703 29.369 1.00 97.00 177 ASP A N 1
ATOM 1360 C CA . ASP A 1 177 ? -4.575 18.354 29.602 1.00 97.00 177 ASP A CA 1
ATOM 1361 C C . ASP A 1 177 ? -5.496 19.160 28.680 1.00 97.00 177 ASP A C 1
ATOM 1363 O O . ASP A 1 177 ? -6.410 18.610 28.062 1.00 97.00 177 ASP A O 1
ATOM 1367 N N . LEU A 1 178 ? -5.206 20.457 28.512 1.00 97.81 178 LEU A N 1
ATOM 1368 C CA . LEU A 1 178 ? -5.916 21.314 27.557 1.00 97.81 178 LEU A CA 1
ATOM 1369 C C . LEU A 1 178 ? -5.720 20.827 26.115 1.00 97.81 178 LEU A C 1
ATOM 1371 O O . LEU A 1 178 ? -6.656 20.857 25.315 1.00 97.81 178 LEU A O 1
ATOM 1375 N N . TRP A 1 179 ? -4.515 20.364 25.779 1.00 98.25 179 TRP A N 1
ATOM 1376 C CA . TRP A 1 179 ? -4.210 19.786 24.473 1.00 98.25 179 TRP A CA 1
ATOM 1377 C C . TRP A 1 179 ? -4.991 18.492 24.221 1.00 98.25 179 TRP A C 1
ATOM 1379 O O . TRP A 1 179 ? -5.655 18.390 23.192 1.00 98.25 179 TRP A O 1
ATOM 1389 N N . ILE A 1 180 ? -5.013 17.552 25.175 1.00 98.56 180 ILE A N 1
ATOM 1390 C CA . ILE A 1 180 ? -5.825 16.324 25.087 1.00 98.56 180 ILE A CA 1
ATOM 1391 C C . ILE A 1 180 ? -7.312 16.664 24.917 1.00 98.56 180 ILE A C 1
ATOM 1393 O O . ILE A 1 180 ? -7.989 16.088 24.060 1.00 98.56 180 ILE A O 1
ATOM 1397 N N . GLN A 1 181 ? -7.825 17.630 25.686 1.00 98.44 181 GLN A N 1
ATOM 1398 C CA . GLN A 1 181 ? -9.204 18.100 25.561 1.00 98.44 181 GLN A CA 1
ATOM 1399 C C . GLN A 1 181 ? -9.479 18.675 24.163 1.00 98.44 181 GLN A C 1
ATOM 1401 O O . GLN A 1 181 ? -10.500 18.352 23.553 1.00 98.44 181 GLN A O 1
ATOM 1406 N N . GLY A 1 182 ? -8.576 19.511 23.646 1.00 98.50 182 GLY A N 1
ATOM 1407 C CA . GLY A 1 182 ? -8.693 20.110 22.319 1.00 98.50 182 GLY A CA 1
ATOM 1408 C C . GLY A 1 182 ? -8.665 19.073 21.199 1.00 98.50 182 GLY A C 1
ATOM 1409 O O . GLY A 1 182 ? -9.535 19.094 20.330 1.00 98.50 182 GLY A O 1
ATOM 1410 N N . LEU A 1 183 ? -7.733 18.119 21.257 1.00 98.81 183 LEU A N 1
ATOM 1411 C CA . LEU A 1 183 ? -7.662 16.994 20.322 1.00 98.81 183 LEU A CA 1
ATOM 1412 C C . LEU A 1 183 ? -8.953 16.169 20.323 1.00 98.81 183 LEU A C 1
ATOM 1414 O O . LEU A 1 183 ? -9.511 15.903 19.262 1.00 98.81 183 LEU A O 1
ATOM 1418 N N . THR A 1 184 ? -9.460 15.823 21.509 1.00 98.81 184 THR A N 1
ATOM 1419 C CA . THR A 1 184 ? -10.706 15.057 21.674 1.00 98.81 184 THR A CA 1
ATOM 1420 C C . THR A 1 184 ? -11.895 15.801 21.067 1.00 98.81 184 THR A C 1
ATOM 1422 O O . THR A 1 184 ? -12.680 15.217 20.317 1.00 98.81 184 THR A O 1
ATOM 1425 N N . LYS A 1 185 ? -12.021 17.108 21.338 1.00 98.56 185 LYS A N 1
ATOM 1426 C CA . LYS A 1 185 ? -13.084 17.947 20.769 1.00 98.56 185 LYS A CA 1
ATOM 1427 C C . LYS A 1 185 ? -12.989 18.021 19.248 1.00 98.56 185 LYS A C 1
ATOM 1429 O O . LYS A 1 185 ? -13.994 17.803 18.578 1.00 98.56 185 LYS A O 1
ATOM 1434 N N . MET A 1 186 ? -11.800 18.276 18.703 1.00 98.62 186 MET A N 1
ATOM 1435 C CA . MET A 1 186 ? -11.609 18.364 17.256 1.00 98.62 186 MET A CA 1
ATOM 1436 C C . MET A 1 186 ? -11.907 17.029 16.557 1.00 98.62 186 MET A C 1
ATOM 1438 O O . MET A 1 186 ? -12.627 17.003 15.560 1.00 98.62 186 MET A O 1
ATOM 1442 N N . ALA A 1 187 ? -11.440 15.911 17.121 1.00 98.75 187 ALA A N 1
ATOM 1443 C CA . ALA A 1 187 ? -11.744 14.569 16.629 1.00 98.75 187 ALA A CA 1
ATOM 1444 C C . ALA A 1 187 ? -13.255 14.285 16.630 1.00 98.75 187 ALA A C 1
ATOM 1446 O O . ALA A 1 187 ? -13.782 13.754 15.652 1.00 98.75 187 ALA A O 1
ATOM 1447 N N . THR A 1 188 ? -13.954 14.694 17.696 1.00 98.69 188 THR A N 1
ATOM 1448 C CA . THR A 1 188 ? -15.411 14.543 17.840 1.00 98.69 188 THR A CA 1
ATOM 1449 C C . THR A 1 188 ? -16.174 15.362 16.799 1.00 98.69 188 THR A C 1
ATOM 1451 O O . THR A 1 188 ? -17.104 14.845 16.187 1.00 98.69 188 THR A O 1
ATOM 1454 N N . ILE A 1 189 ? -15.769 16.616 16.562 1.00 98.25 189 ILE A N 1
ATOM 1455 C CA . ILE A 1 189 ? -16.411 17.520 15.588 1.00 98.25 189 ILE A CA 1
ATOM 1456 C C . ILE A 1 189 ? -16.426 16.915 14.178 1.00 98.25 189 ILE A C 1
ATOM 1458 O O . ILE A 1 189 ? -17.398 17.094 13.446 1.00 98.25 189 ILE A O 1
ATOM 1462 N N . PHE A 1 190 ? -15.363 16.200 13.802 1.00 98.31 190 PHE A N 1
ATOM 1463 C CA . PHE A 1 190 ? -15.211 15.594 12.477 1.00 98.31 190 PHE A CA 1
ATOM 1464 C C . PHE A 1 190 ? -15.477 14.083 12.448 1.00 98.31 190 PHE A C 1
ATOM 1466 O O . PHE A 1 190 ? -15.208 13.424 11.440 1.00 98.31 190 PHE A O 1
ATOM 1473 N N . ASN A 1 191 ? -16.032 13.509 13.517 1.00 97.38 191 ASN A N 1
ATOM 1474 C CA . ASN A 1 191 ? -16.449 12.114 13.499 1.00 97.38 191 ASN A CA 1
ATOM 1475 C C . ASN A 1 191 ? -17.608 11.923 12.502 1.00 97.38 191 ASN A C 1
ATOM 1477 O O . ASN A 1 191 ? -18.623 12.613 12.563 1.00 97.38 191 ASN A O 1
ATOM 1481 N N . GLY A 1 192 ? -17.430 11.003 11.551 1.00 91.38 192 GLY A N 1
ATOM 1482 C CA . GLY A 1 192 ? -18.371 10.750 10.455 1.00 91.38 192 GLY A CA 1
ATOM 1483 C C . GLY A 1 192 ? -18.149 11.595 9.193 1.00 91.38 192 GLY A C 1
ATOM 1484 O O . GLY A 1 192 ? -18.822 11.359 8.192 1.00 91.38 192 GLY A O 1
ATOM 1485 N N . VAL A 1 193 ? -17.195 12.534 9.189 1.00 96.44 193 VAL A N 1
ATOM 1486 C CA . VAL A 1 193 ? -16.830 13.308 7.991 1.00 96.44 193 VAL A CA 1
ATOM 1487 C C . VAL A 1 193 ? -15.797 12.526 7.178 1.00 96.44 193 VAL A C 1
ATOM 1489 O O . VAL A 1 193 ? -14.624 12.466 7.531 1.00 96.44 193 VAL A O 1
ATOM 1492 N N . THR A 1 194 ? -16.232 11.902 6.084 1.00 93.69 194 THR A N 1
ATOM 1493 C CA . THR A 1 194 ? -15.470 10.858 5.372 1.00 93.69 194 THR A CA 1
ATOM 1494 C C . THR A 1 194 ? -14.168 11.335 4.734 1.00 93.69 194 THR A C 1
ATOM 1496 O O . THR A 1 194 ? -13.221 10.560 4.642 1.00 93.69 194 THR A O 1
ATOM 1499 N N . ASN A 1 195 ? -14.090 12.594 4.295 1.00 96.19 195 ASN A N 1
ATOM 1500 C CA . ASN A 1 195 ? -12.860 13.143 3.725 1.00 96.19 195 ASN A CA 1
ATOM 1501 C C . ASN A 1 195 ? -11.832 13.544 4.794 1.00 96.19 195 ASN A C 1
ATOM 1503 O O . ASN A 1 195 ? -10.691 13.810 4.434 1.00 96.19 195 ASN A O 1
ATOM 1507 N N . VAL A 1 196 ? -12.184 13.569 6.085 1.00 98.50 196 VAL A N 1
ATOM 1508 C CA . VAL A 1 196 ? -11.203 13.703 7.170 1.00 98.50 196 VAL A CA 1
ATOM 1509 C C . VAL A 1 196 ? -10.624 12.323 7.447 1.00 98.50 196 VAL A C 1
ATOM 1511 O O . VAL A 1 196 ? -11.279 11.461 8.028 1.00 98.50 196 VAL A O 1
ATOM 1514 N N . VAL A 1 197 ? -9.390 12.106 7.000 1.00 98.31 197 VAL A N 1
ATOM 1515 C CA . VAL A 1 197 ? -8.760 10.780 7.018 1.00 98.31 197 VAL A CA 1
ATOM 1516 C C . VAL A 1 197 ? -7.723 10.627 8.114 1.00 98.31 197 VAL A C 1
ATOM 1518 O O . VAL A 1 197 ? -7.416 9.496 8.475 1.00 98.31 197 VAL A O 1
ATOM 1521 N N . GLY A 1 198 ? -7.192 11.728 8.652 1.00 98.25 198 GLY A N 1
ATOM 1522 C CA . GLY A 1 198 ? -6.106 11.697 9.625 1.00 98.25 198 GLY A CA 1
ATOM 1523 C C . GLY A 1 198 ? -6.096 12.881 10.587 1.00 98.25 198 GLY A C 1
ATOM 1524 O O . GLY A 1 198 ? -6.669 13.934 10.304 1.00 98.25 198 GLY A O 1
ATOM 1525 N N . MET A 1 199 ? -5.403 12.717 11.711 1.00 98.75 199 MET A N 1
ATOM 1526 C CA . MET A 1 199 ? -5.088 13.800 12.642 1.00 98.75 199 MET A CA 1
ATOM 1527 C C . MET A 1 199 ? -3.613 13.745 13.051 1.00 98.75 199 MET A C 1
ATOM 1529 O O . MET A 1 199 ? -3.168 12.739 13.603 1.00 98.75 199 MET A O 1
ATOM 1533 N N . SER A 1 200 ? -2.880 14.830 12.790 1.00 98.44 200 SER A N 1
ATOM 1534 C CA . SER A 1 200 ? -1.534 15.078 13.318 1.00 98.44 200 SER A CA 1
ATOM 1535 C C . SER A 1 200 ? -1.647 15.745 14.683 1.00 98.44 200 SER A C 1
ATOM 1537 O O . SER A 1 200 ? -2.385 16.719 14.873 1.00 98.44 200 SER A O 1
ATOM 1539 N N . LEU A 1 201 ? -1.012 15.110 15.670 1.00 98.44 201 LEU A N 1
ATOM 1540 C CA . LEU A 1 201 ? -1.295 15.357 17.077 1.00 98.44 201 LEU A CA 1
ATOM 1541 C C . LEU A 1 201 ? -0.674 16.655 17.591 1.00 98.44 201 LEU A C 1
ATOM 1543 O O . LEU A 1 201 ? -1.298 17.320 18.421 1.00 98.44 201 LEU A O 1
ATOM 1547 N N . ARG A 1 202 ? 0.541 17.007 17.154 1.00 97.62 202 ARG A N 1
ATOM 1548 C CA . ARG A 1 202 ? 1.177 18.277 17.513 1.00 97.62 202 ARG A CA 1
ATOM 1549 C C . ARG A 1 202 ? 2.362 18.613 16.613 1.00 97.62 202 ARG A C 1
ATOM 1551 O O . ARG A 1 202 ? 3.382 17.950 16.682 1.00 97.62 202 ARG A O 1
ATOM 1558 N N . ASN A 1 203 ? 2.310 19.750 15.941 1.00 97.56 203 ASN A N 1
ATOM 1559 C CA . ASN A 1 203 ? 3.435 20.234 15.148 1.00 97.56 203 ASN A CA 1
ATOM 1560 C C . ASN A 1 203 ? 4.709 20.535 15.973 1.00 97.56 203 ASN A C 1
ATOM 1562 O O . ASN A 1 203 ? 4.681 21.330 16.921 1.00 97.56 203 ASN A O 1
ATOM 1566 N N . GLU A 1 204 ? 5.835 19.958 15.552 1.00 95.88 204 GLU A N 1
ATOM 1567 C CA . GLU A 1 204 ? 7.213 20.305 15.908 1.00 95.88 204 GLU A CA 1
ATOM 1568 C C . GLU A 1 204 ? 7.521 20.384 17.408 1.00 95.88 204 GLU A C 1
ATOM 1570 O O . GLU A 1 204 ? 7.908 21.450 17.909 1.00 95.88 204 GLU A O 1
ATOM 1575 N N . LEU A 1 205 ? 7.440 19.265 18.141 1.00 97.00 205 LEU A N 1
ATOM 1576 C CA . LEU A 1 205 ? 7.895 19.267 19.539 1.00 97.00 205 LEU A CA 1
ATOM 1577 C C . LEU A 1 205 ? 9.378 19.665 19.628 1.00 97.00 205 LEU A C 1
ATOM 1579 O O . LEU A 1 205 ? 10.246 19.083 18.970 1.00 97.00 205 LEU A O 1
ATOM 1583 N N . ARG A 1 206 ? 9.690 20.675 20.445 1.00 96.00 206 ARG A N 1
ATOM 1584 C CA . ARG A 1 206 ? 11.003 21.346 20.449 1.00 96.00 206 ARG A CA 1
ATOM 1585 C C . ARG A 1 206 ? 11.268 22.128 21.734 1.00 96.00 206 ARG A C 1
ATOM 1587 O O . ARG A 1 206 ? 10.426 22.216 22.616 1.00 96.00 206 ARG A O 1
ATOM 1594 N N . GLY A 1 207 ? 12.423 22.783 21.796 1.00 94.38 207 GLY A N 1
ATOM 1595 C CA . GLY A 1 207 ? 12.771 23.698 22.881 1.00 94.38 207 GLY A CA 1
ATOM 1596 C C . GLY A 1 207 ? 13.495 23.020 24.050 1.00 94.38 207 GLY A C 1
ATOM 1597 O O . GLY A 1 207 ? 13.738 21.811 24.026 1.00 94.38 207 GLY A O 1
ATOM 1598 N N . PRO A 1 208 ? 13.894 23.798 25.070 1.00 92.12 208 PRO A N 1
ATOM 1599 C CA . PRO A 1 208 ? 14.799 23.346 26.130 1.00 92.12 208 PRO A CA 1
ATOM 1600 C C . PRO A 1 208 ? 14.164 22.374 27.134 1.00 92.12 208 PRO A C 1
ATOM 1602 O O . PRO A 1 208 ? 14.891 21.697 27.855 1.00 92.12 208 PRO A O 1
ATOM 1605 N N . ARG A 1 209 ? 12.826 22.300 27.204 1.00 92.25 209 ARG A N 1
ATOM 1606 C CA . ARG A 1 209 ? 12.105 21.358 28.081 1.00 92.25 209 ARG A CA 1
ATOM 1607 C C . ARG A 1 209 ? 11.920 19.969 27.479 1.00 92.25 209 ARG A C 1
ATOM 1609 O O . ARG A 1 209 ? 11.530 19.050 28.201 1.00 92.25 209 ARG A O 1
ATOM 1616 N N . GLN A 1 210 ? 12.164 19.829 26.176 1.00 94.81 210 GLN A N 1
ATOM 1617 C CA . GLN A 1 210 ? 11.888 18.588 25.471 1.00 94.81 210 GLN A CA 1
ATOM 1618 C C . GLN A 1 210 ? 12.651 17.424 26.102 1.00 94.81 210 GLN A C 1
ATOM 1620 O O . GLN A 1 210 ? 13.847 17.513 26.381 1.00 94.81 210 GLN A O 1
ATOM 1625 N N . ASN A 1 211 ? 11.952 16.321 26.325 1.00 94.12 211 ASN A N 1
ATOM 1626 C CA . ASN A 1 211 ? 12.553 15.093 26.809 1.00 94.12 211 ASN A CA 1
ATOM 1627 C C . ASN A 1 211 ? 11.677 13.902 26.423 1.00 94.12 211 ASN A C 1
ATOM 1629 O O . ASN A 1 211 ? 10.482 14.036 26.170 1.00 94.12 211 ASN A O 1
ATOM 1633 N N . VAL A 1 212 ? 12.282 12.718 26.384 1.00 93.94 212 VAL A N 1
ATOM 1634 C CA . VAL A 1 212 ? 11.574 11.505 25.973 1.00 93.94 212 VAL A CA 1
ATOM 1635 C C . VAL A 1 212 ? 10.508 11.115 27.001 1.00 93.94 212 VAL A C 1
ATOM 1637 O O . VAL A 1 212 ? 9.414 10.721 26.608 1.00 93.94 212 VAL A O 1
ATOM 1640 N N . ASN A 1 213 ? 10.778 11.225 28.305 1.00 92.50 213 ASN A N 1
ATOM 1641 C CA . ASN A 1 213 ? 9.867 10.749 29.358 1.00 92.50 213 ASN A CA 1
ATOM 1642 C C . ASN A 1 213 ? 8.492 11.425 29.287 1.00 92.50 213 ASN A C 1
ATOM 1644 O O . ASN A 1 213 ? 7.476 10.733 29.374 1.00 92.50 213 ASN A O 1
ATOM 1648 N N . ASP A 1 214 ? 8.483 12.722 28.993 1.00 92.88 214 ASP A N 1
ATOM 1649 C CA . ASP A 1 214 ? 7.296 13.561 28.839 1.00 92.88 214 ASP A CA 1
ATOM 1650 C C . ASP A 1 214 ? 6.773 13.612 27.392 1.00 92.88 214 ASP A C 1
ATOM 1652 O O . ASP A 1 214 ? 6.097 14.556 26.996 1.00 92.88 214 ASP A O 1
ATOM 1656 N N . TRP A 1 215 ? 7.060 12.616 26.555 1.00 93.88 215 TRP A N 1
ATOM 1657 C CA . TRP A 1 215 ? 6.470 12.521 25.217 1.00 93.88 215 TRP A CA 1
ATOM 1658 C C . TRP A 1 215 ? 5.020 11.994 25.303 1.00 93.88 215 TRP A C 1
ATOM 1660 O O . TRP A 1 215 ? 4.750 10.813 25.076 1.00 93.88 215 TRP A O 1
ATOM 1670 N N . TYR A 1 216 ? 4.070 12.875 25.657 1.00 92.69 216 TYR A N 1
ATOM 1671 C CA . TYR A 1 216 ? 2.636 12.581 25.893 1.00 92.69 216 TYR A CA 1
ATOM 1672 C C . TYR A 1 216 ? 1.855 12.089 24.651 1.00 92.69 216 TYR A C 1
ATOM 1674 O O . TYR A 1 216 ? 0.642 11.877 24.741 1.00 92.69 216 TYR A O 1
ATOM 1682 N N . MET A 1 217 ? 2.517 11.856 23.511 1.00 96.00 217 MET A N 1
ATOM 1683 C CA . MET A 1 217 ? 1.889 11.465 22.241 1.00 96.00 217 MET A CA 1
ATOM 1684 C C . MET A 1 217 ? 0.979 10.246 22.355 1.00 96.00 217 MET A C 1
ATOM 1686 O O . MET A 1 217 ? -0.104 10.250 21.783 1.00 96.00 217 MET A O 1
ATOM 1690 N N . VAL A 1 218 ? 1.352 9.246 23.159 1.00 95.56 218 VAL A N 1
ATOM 1691 C CA . VAL A 1 218 ? 0.513 8.057 23.395 1.00 95.56 218 VAL A CA 1
ATOM 1692 C C . VAL A 1 218 ? -0.851 8.435 23.982 1.00 95.56 218 VAL A C 1
ATOM 1694 O O . VAL A 1 218 ? -1.876 7.965 23.501 1.00 95.56 218 VAL A O 1
ATOM 1697 N N . LYS A 1 219 ? -0.895 9.331 24.977 1.00 96.12 219 LYS A N 1
ATOM 1698 C CA . LYS A 1 219 ? -2.158 9.760 25.603 1.00 96.12 219 LYS A CA 1
ATOM 1699 C C . LYS A 1 219 ? -3.029 10.567 24.637 1.00 96.12 219 LYS A C 1
ATOM 1701 O O . LYS A 1 219 ? -4.244 10.376 24.605 1.00 96.12 219 LYS A O 1
ATOM 1706 N N . GLY A 1 220 ? -2.412 11.441 23.837 1.00 97.62 220 GLY A N 1
ATOM 1707 C CA . GLY A 1 220 ? -3.109 12.164 22.770 1.00 97.62 220 GLY A CA 1
ATOM 1708 C C . GLY A 1 220 ? -3.682 11.211 21.720 1.00 97.62 220 GLY A C 1
ATOM 1709 O O . GLY A 1 220 ? -4.841 11.347 21.334 1.00 97.62 220 GLY A O 1
ATOM 1710 N N . ALA A 1 221 ? -2.907 10.194 21.334 1.00 98.06 221 ALA A N 1
ATOM 1711 C CA . ALA A 1 221 ? -3.304 9.200 20.348 1.00 98.06 221 ALA A CA 1
ATOM 1712 C C . ALA A 1 221 ? -4.520 8.375 20.803 1.00 98.06 221 ALA A C 1
ATOM 1714 O O . ALA A 1 221 ? -5.491 8.265 20.056 1.00 98.06 221 ALA A O 1
ATOM 1715 N N . GLU A 1 222 ? -4.502 7.864 22.039 1.00 98.31 222 GLU A N 1
ATOM 1716 C CA . GLU A 1 222 ? -5.645 7.167 22.655 1.00 98.31 222 GLU A CA 1
ATOM 1717 C C . GLU A 1 222 ? -6.903 8.036 22.676 1.00 98.31 222 GLU A C 1
ATOM 1719 O O . GLU A 1 222 ? -7.989 7.577 22.329 1.00 98.31 222 GLU A O 1
ATOM 1724 N N . SER A 1 223 ? -6.749 9.314 23.023 1.00 98.06 223 SER A N 1
ATOM 1725 C CA . SER A 1 223 ? -7.876 10.246 23.123 1.00 98.06 223 SER A CA 1
ATOM 1726 C C . SER A 1 223 ? -8.505 10.534 21.756 1.00 98.06 223 SER A C 1
ATOM 1728 O O . SER A 1 223 ? -9.729 10.525 21.622 1.00 98.06 223 SER A O 1
ATOM 1730 N N . VAL A 1 224 ? -7.681 10.732 20.720 1.00 98.62 224 VAL A N 1
ATOM 1731 C CA . VAL A 1 224 ? -8.162 10.924 19.343 1.00 98.62 224 VAL A CA 1
ATOM 1732 C C . VAL A 1 224 ? -8.847 9.667 18.822 1.00 98.62 224 VAL A C 1
ATOM 1734 O O . VAL A 1 224 ? -9.955 9.765 18.299 1.00 98.62 224 VAL A O 1
ATOM 1737 N N . HIS A 1 225 ? -8.240 8.489 18.987 1.00 98.00 225 HIS A N 1
ATOM 1738 C CA . HIS A 1 225 ? -8.822 7.247 18.480 1.00 98.00 225 HIS A CA 1
ATOM 1739 C C . HIS A 1 225 ? -10.136 6.884 19.178 1.00 98.00 225 HIS A C 1
ATOM 1741 O O . HIS A 1 225 ? -11.077 6.446 18.518 1.00 98.00 225 HIS A O 1
ATOM 1747 N N . ALA A 1 226 ? -10.236 7.122 20.490 1.00 98.00 226 ALA A N 1
ATOM 1748 C CA . ALA A 1 226 ? -11.477 6.933 21.234 1.00 98.00 226 ALA A CA 1
ATOM 1749 C C . ALA A 1 226 ? -12.600 7.867 20.745 1.00 98.00 226 ALA A C 1
ATOM 1751 O O . ALA A 1 226 ? -13.755 7.449 20.671 1.00 98.00 226 ALA A O 1
ATOM 1752 N N . ALA A 1 227 ? -12.273 9.114 20.393 1.00 98.44 227 ALA A N 1
ATOM 1753 C CA . ALA A 1 227 ? -13.240 10.090 19.891 1.00 98.44 227 ALA A CA 1
ATOM 1754 C C . ALA A 1 227 ? -13.622 9.869 18.415 1.00 98.44 227 ALA A C 1
ATOM 1756 O O . ALA A 1 227 ? -14.766 10.117 18.025 1.00 98.44 227 ALA A O 1
ATOM 1757 N N . ASN A 1 228 ? -12.675 9.416 17.590 1.00 98.19 228 ASN A N 1
ATOM 1758 C CA . ASN A 1 228 ? -12.865 9.171 16.165 1.00 98.19 228 ASN A CA 1
ATOM 1759 C C . ASN A 1 228 ? -11.994 7.986 15.688 1.00 98.19 228 ASN A C 1
ATOM 1761 O O . ASN A 1 228 ? -10.845 8.178 15.286 1.00 98.19 228 ASN A O 1
ATOM 1765 N N . PRO A 1 229 ? -12.527 6.751 15.673 1.00 96.44 229 PRO A N 1
ATOM 1766 C CA . PRO A 1 229 ? -11.760 5.564 15.282 1.00 96.44 229 PRO A CA 1
ATOM 1767 C C . PRO A 1 229 ? -11.526 5.453 13.764 1.00 96.44 229 PRO A C 1
ATOM 1769 O O . PRO A 1 229 ? -10.792 4.571 13.305 1.00 96.44 229 PRO A O 1
ATOM 1772 N N . ASN A 1 230 ? -12.152 6.325 12.965 1.00 95.56 230 ASN A N 1
ATOM 1773 C CA . ASN A 1 230 ? -12.074 6.278 11.508 1.00 95.56 230 ASN A CA 1
ATOM 1774 C C . ASN A 1 230 ? -10.782 6.903 10.967 1.00 95.56 230 ASN A C 1
ATOM 1776 O O . ASN A 1 230 ? -10.308 6.464 9.917 1.00 95.56 230 ASN A O 1
ATOM 1780 N N . VAL A 1 231 ? -10.175 7.848 11.688 1.00 97.88 231 VAL A N 1
ATOM 1781 C CA . VAL A 1 231 ? -8.966 8.551 11.238 1.00 97.88 231 VAL A CA 1
ATOM 1782 C C . VAL A 1 231 ? -7.681 7.784 11.563 1.00 97.88 231 VAL A C 1
ATOM 1784 O O . VAL A 1 231 ? -7.604 7.061 12.558 1.00 97.88 231 VAL A O 1
ATOM 1787 N N . ILE A 1 232 ? -6.650 7.959 10.735 1.00 98.50 232 ILE A N 1
ATOM 1788 C CA . ILE A 1 232 ? -5.272 7.640 11.125 1.00 98.50 232 ILE A CA 1
ATOM 1789 C C . ILE A 1 232 ? -4.761 8.676 12.132 1.00 98.50 232 ILE A C 1
ATOM 1791 O O . ILE A 1 232 ? -5.105 9.856 12.064 1.00 98.50 232 ILE A O 1
ATOM 1795 N N . VAL A 1 233 ? -3.929 8.237 13.067 1.00 98.62 233 VAL A N 1
ATOM 1796 C CA . VAL A 1 233 ? -3.385 9.073 14.137 1.00 98.62 233 VAL A CA 1
ATOM 1797 C C . VAL A 1 233 ? -1.886 9.219 13.915 1.00 98.62 233 VAL A C 1
ATOM 1799 O O . VAL A 1 233 ? -1.169 8.216 13.886 1.00 98.62 233 VAL A O 1
ATOM 1802 N N . ILE A 1 234 ? -1.433 10.457 13.719 1.00 98.69 234 ILE A N 1
ATOM 1803 C CA . ILE A 1 234 ? -0.079 10.782 13.270 1.00 98.69 234 ILE A CA 1
ATOM 1804 C C . ILE A 1 234 ? 0.725 11.378 14.435 1.00 98.69 234 ILE A C 1
ATOM 1806 O O . ILE A 1 234 ? 0.331 12.390 15.016 1.00 98.69 234 ILE A O 1
ATOM 1810 N N . LEU A 1 235 ? 1.822 10.711 14.803 1.00 98.19 235 LEU A N 1
ATOM 1811 C CA . LEU A 1 235 ? 2.635 11.010 15.982 1.00 98.19 235 LEU A CA 1
ATOM 1812 C C . LEU A 1 235 ? 3.914 11.749 15.598 1.00 98.19 235 LEU A C 1
ATOM 1814 O O . LEU A 1 235 ? 4.721 11.251 14.811 1.00 98.19 235 LEU A O 1
ATOM 1818 N N . SER A 1 236 ? 4.108 12.885 16.248 1.00 96.38 236 SER A N 1
ATOM 1819 C CA . SER A 1 236 ? 5.186 13.836 15.994 1.00 96.38 236 SER A CA 1
ATOM 1820 C C . SER A 1 236 ? 6.448 13.489 16.790 1.00 96.38 236 SER A C 1
ATOM 1822 O O . SER A 1 236 ? 6.389 12.902 17.880 1.00 96.38 236 SER A O 1
ATOM 1824 N N . GLY A 1 237 ? 7.606 13.813 16.221 1.00 95.50 237 GLY A N 1
ATOM 1825 C CA . GLY A 1 237 ? 8.921 13.527 16.788 1.00 95.50 237 GLY A CA 1
ATOM 1826 C C . GLY A 1 237 ? 9.388 14.590 17.777 1.00 95.50 237 GLY A C 1
ATOM 1827 O O . GLY A 1 237 ? 8.644 15.471 18.181 1.00 95.50 237 GLY A O 1
ATOM 1828 N N . LEU A 1 238 ? 10.645 14.492 18.203 1.00 96.12 238 LEU A N 1
ATOM 1829 C CA . LEU A 1 238 ? 11.334 15.539 18.955 1.00 96.12 238 LEU A CA 1
ATOM 1830 C C . LEU A 1 238 ? 12.187 16.395 18.016 1.00 96.12 238 LEU A C 1
ATOM 1832 O O . LEU A 1 238 ? 12.396 16.066 16.846 1.00 96.12 238 LEU A O 1
ATOM 1836 N N . SER A 1 239 ? 12.738 17.481 18.560 1.00 95.62 239 SER A N 1
ATOM 1837 C CA . SER A 1 239 ? 13.650 18.377 17.852 1.00 95.62 239 SER A CA 1
ATOM 1838 C C . SER A 1 239 ? 13.078 18.893 16.531 1.00 95.62 239 SER A C 1
ATOM 1840 O O . SER A 1 239 ? 13.738 18.791 15.502 1.00 95.62 239 SER A O 1
ATOM 1842 N N . PHE A 1 240 ? 11.888 19.502 16.576 1.00 95.81 240 PHE A N 1
ATOM 1843 C CA . PHE A 1 240 ? 11.166 19.979 15.388 1.00 95.81 240 PHE A CA 1
ATOM 1844 C C . PHE A 1 240 ? 10.783 18.826 14.447 1.00 95.81 240 PHE A C 1
ATOM 1846 O O . PHE A 1 240 ? 11.016 18.907 13.247 1.00 95.81 240 PHE A O 1
ATOM 1853 N N . ASP A 1 241 ? 10.300 17.714 15.009 1.00 96.19 241 ASP A N 1
ATOM 1854 C CA . ASP A 1 241 ? 9.952 16.485 14.277 1.00 96.19 241 ASP A CA 1
ATOM 1855 C C . ASP A 1 241 ? 11.099 15.892 13.440 1.00 96.19 241 ASP A C 1
ATOM 1857 O O . ASP A 1 241 ? 10.889 15.180 12.460 1.00 96.19 241 ASP A O 1
ATOM 1861 N N . LYS A 1 242 ? 12.348 16.154 13.831 1.00 95.19 242 LYS A N 1
ATOM 1862 C CA . LYS A 1 242 ? 13.539 15.608 13.157 1.00 95.19 242 LYS A CA 1
ATOM 1863 C C . LYS A 1 242 ? 13.975 14.271 13.732 1.00 95.19 242 LYS A C 1
ATOM 1865 O O . LYS A 1 242 ? 14.688 13.528 13.060 1.00 95.19 242 LYS A O 1
ATOM 1870 N N . ASP A 1 243 ? 13.605 13.993 14.980 1.00 96.50 243 ASP A N 1
ATOM 1871 C CA . ASP A 1 243 ? 14.118 12.854 15.730 1.00 96.50 243 ASP A CA 1
ATOM 1872 C C . ASP A 1 243 ? 13.005 11.976 16.311 1.00 96.50 243 ASP A C 1
ATOM 1874 O O . ASP A 1 243 ? 12.260 12.375 17.204 1.00 96.50 243 ASP A O 1
ATOM 1878 N N . LEU A 1 244 ? 12.939 10.744 15.813 1.00 97.25 244 LEU A N 1
ATOM 1879 C CA . LEU A 1 244 ? 12.134 9.633 16.319 1.00 97.25 244 LEU A CA 1
ATOM 1880 C C . LEU A 1 244 ? 13.026 8.460 16.765 1.00 97.25 244 LEU A C 1
ATOM 1882 O O . LEU A 1 244 ? 12.526 7.375 17.057 1.00 97.25 244 LEU A O 1
ATOM 1886 N N . SER A 1 245 ? 14.350 8.637 16.847 1.00 96.19 245 SER A N 1
ATOM 1887 C CA . SER A 1 245 ? 15.302 7.556 17.138 1.00 96.19 245 SER A CA 1
ATOM 1888 C C . SER A 1 245 ? 15.056 6.898 18.498 1.00 96.19 245 SER A C 1
ATOM 1890 O O . SER A 1 245 ? 15.262 5.691 18.650 1.00 96.19 245 SER A O 1
ATOM 1892 N N . PHE A 1 246 ? 14.532 7.651 19.472 1.00 94.69 246 PHE A N 1
ATOM 1893 C CA . PHE A 1 246 ? 14.162 7.135 20.791 1.00 94.69 246 PHE A CA 1
ATOM 1894 C C . PHE A 1 246 ? 13.074 6.048 20.729 1.00 94.69 246 PHE A C 1
ATOM 1896 O O . PHE A 1 246 ? 13.025 5.187 21.610 1.00 94.69 246 PHE A O 1
ATOM 1903 N N . VAL A 1 247 ? 12.248 6.028 19.675 1.00 94.50 247 VAL A N 1
ATOM 1904 C CA . VAL A 1 247 ? 11.213 5.003 19.453 1.00 94.50 247 VAL A CA 1
ATOM 1905 C C . VAL A 1 247 ? 11.826 3.617 19.222 1.00 94.50 247 VAL A C 1
ATOM 1907 O O . VAL A 1 247 ? 11.205 2.615 19.570 1.00 94.50 247 VAL A O 1
ATOM 1910 N N . ARG A 1 248 ? 13.079 3.523 18.745 1.00 90.81 248 ARG A N 1
ATOM 1911 C CA . ARG A 1 248 ? 13.784 2.231 18.590 1.00 90.81 248 ARG A CA 1
ATOM 1912 C C . ARG A 1 248 ? 13.836 1.434 19.887 1.00 90.81 248 ARG A C 1
ATOM 1914 O O . ARG A 1 248 ? 13.671 0.220 19.871 1.00 90.81 248 ARG A O 1
ATOM 1921 N N . ASN A 1 249 ? 14.079 2.136 20.991 1.00 85.00 249 ASN A N 1
ATOM 1922 C CA .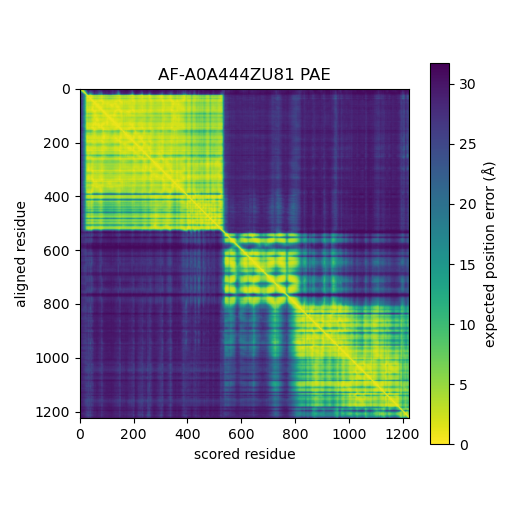 ASN A 1 249 ? 14.296 1.540 22.307 1.00 85.00 249 ASN A CA 1
ATOM 1923 C C . ASN A 1 249 ? 13.069 1.675 23.217 1.00 85.00 249 ASN A C 1
ATOM 1925 O O . ASN A 1 249 ? 13.019 1.058 24.279 1.00 85.00 249 ASN A O 1
ATOM 1929 N N . ARG A 1 250 ? 12.074 2.472 22.813 1.00 86.88 250 ARG A N 1
ATOM 1930 C CA . ARG A 1 250 ? 10.829 2.687 23.547 1.00 86.88 250 ARG A CA 1
ATOM 1931 C C . ARG A 1 250 ? 9.643 2.326 22.666 1.00 86.88 250 ARG A C 1
ATOM 1933 O O . ARG A 1 250 ? 9.165 3.144 21.885 1.00 86.88 250 ARG A O 1
ATOM 1940 N N . ALA A 1 251 ? 9.146 1.104 22.840 1.00 80.25 251 ALA A N 1
ATOM 1941 C CA . ALA A 1 251 ? 7.964 0.635 22.132 1.00 80.25 251 ALA A CA 1
ATOM 1942 C C . ALA A 1 251 ? 6.768 1.569 22.386 1.00 80.25 251 ALA A C 1
ATOM 1944 O O . ALA A 1 251 ? 6.381 1.802 23.534 1.00 80.25 251 ALA A O 1
ATOM 1945 N N . VAL A 1 252 ? 6.168 2.077 21.309 1.00 89.88 252 VAL A N 1
ATOM 1946 C CA . VAL A 1 252 ? 4.921 2.844 21.374 1.00 89.88 252 VAL A CA 1
ATOM 1947 C C . VAL A 1 252 ? 3.780 1.864 21.623 1.00 89.88 252 VAL A C 1
ATOM 1949 O O . VAL A 1 252 ? 3.431 1.061 20.756 1.00 89.88 252 VAL A O 1
ATOM 1952 N N . GLN A 1 253 ? 3.236 1.890 22.838 1.00 88.81 253 GLN A N 1
ATOM 1953 C CA . GLN A 1 253 ? 2.101 1.060 23.224 1.00 88.81 253 GLN A CA 1
ATOM 1954 C C . GLN A 1 253 ? 0.819 1.879 23.155 1.00 88.81 253 GLN A C 1
ATOM 1956 O O . GLN A 1 253 ? 0.617 2.785 23.954 1.00 88.81 253 GLN A O 1
ATOM 1961 N N . VAL A 1 254 ? -0.020 1.535 22.185 1.00 93.19 254 VAL A N 1
ATOM 1962 C CA . VAL A 1 254 ? -1.373 2.061 21.998 1.00 93.19 254 VAL A CA 1
ATOM 1963 C C . VAL A 1 254 ? -2.343 0.889 21.844 1.00 93.19 254 VAL A C 1
ATOM 1965 O O . VAL A 1 254 ? -1.949 -0.190 21.388 1.00 93.19 254 VAL A O 1
ATOM 1968 N N . SER A 1 255 ? -3.608 1.098 22.192 1.00 93.81 255 SER A N 1
ATOM 1969 C CA . SER A 1 255 ? -4.689 0.115 22.094 1.00 93.81 255 SER A CA 1
ATOM 1970 C C . SER A 1 255 ? -5.070 -0.225 20.644 1.00 93.81 255 SER A C 1
ATOM 1972 O O . SER A 1 255 ? -5.712 -1.244 20.394 1.00 93.81 255 SER A O 1
ATOM 1974 N N . PHE A 1 256 ? -4.613 0.578 19.676 1.00 92.31 256 PHE A N 1
ATOM 1975 C CA . PHE A 1 256 ? -4.919 0.463 18.252 1.00 92.31 256 PHE A CA 1
ATOM 1976 C C . PHE A 1 256 ? -3.642 0.597 17.399 1.00 92.31 256 PHE A C 1
ATOM 1978 O O . PHE A 1 256 ? -2.983 1.630 17.381 1.00 92.31 256 PHE A O 1
ATOM 1985 N N . LYS A 1 257 ? -3.256 -0.448 16.656 1.00 84.56 257 LYS A N 1
ATOM 1986 C CA . LYS A 1 257 ? -2.050 -0.395 15.796 1.00 84.56 257 LYS A CA 1
ATOM 1987 C C . LYS A 1 257 ? -2.351 -0.081 14.331 1.00 84.56 257 LYS A C 1
ATOM 1989 O O . LYS A 1 257 ? -1.593 0.651 13.704 1.00 84.56 257 LYS A O 1
ATOM 1994 N N . GLY A 1 258 ? -3.485 -0.556 13.810 1.00 93.88 258 GLY A N 1
ATOM 1995 C CA . GLY A 1 258 ? -3.887 -0.421 12.399 1.00 93.88 258 GLY A CA 1
ATOM 1996 C C . GLY A 1 258 ? -4.293 0.991 11.947 1.00 93.88 258 GLY A C 1
ATOM 1997 O O . GLY A 1 258 ? -4.934 1.132 10.909 1.00 93.88 258 GLY A O 1
ATOM 1998 N N . LYS A 1 259 ? -3.992 2.030 12.733 1.00 96.62 259 LYS A N 1
ATOM 1999 C CA . LYS A 1 259 ? -4.262 3.445 12.418 1.00 96.62 259 LYS A CA 1
ATOM 2000 C C . LYS A 1 259 ? -3.069 4.358 12.716 1.00 96.62 259 LYS A C 1
ATOM 2002 O O . LYS A 1 259 ? -3.179 5.563 12.525 1.00 96.62 259 LYS A O 1
ATOM 2007 N N . LEU A 1 260 ? -1.960 3.814 13.216 1.00 97.62 260 LEU A N 1
ATOM 2008 C CA . LEU A 1 260 ? -0.841 4.604 13.721 1.00 97.62 260 LEU A CA 1
ATOM 2009 C C . LEU A 1 260 ? 0.144 4.962 12.604 1.00 97.62 260 LEU A C 1
ATOM 2011 O O . LEU A 1 260 ? 0.599 4.081 11.876 1.00 97.62 260 LEU A O 1
ATOM 2015 N N . VAL A 1 261 ? 0.508 6.238 12.514 1.00 98.44 261 VAL A N 1
ATOM 2016 C CA . VAL A 1 261 ? 1.500 6.772 11.572 1.00 98.44 261 VAL A CA 1
ATOM 2017 C C . VAL A 1 261 ? 2.467 7.671 12.341 1.00 98.44 261 VAL A C 1
ATOM 2019 O O . VAL A 1 261 ? 2.077 8.305 13.317 1.00 98.44 261 VAL A O 1
ATOM 2022 N N . PHE A 1 262 ? 3.726 7.730 11.925 1.00 98.31 262 PHE A N 1
ATOM 2023 C CA . PHE A 1 262 ? 4.700 8.680 12.467 1.00 98.31 262 PHE A CA 1
ATOM 2024 C C . PHE A 1 262 ? 4.959 9.792 11.463 1.00 98.31 262 PHE A C 1
ATOM 2026 O O . PHE A 1 262 ? 4.880 9.546 10.258 1.00 98.31 262 PHE A O 1
ATOM 2033 N N . GLU A 1 263 ? 5.307 10.983 11.938 1.00 98.19 263 GLU A N 1
ATOM 2034 C CA . GLU A 1 263 ? 5.681 12.091 11.063 1.00 98.19 263 GLU A CA 1
ATOM 2035 C C . GLU A 1 263 ? 7.068 12.662 11.330 1.00 98.19 263 GLU A C 1
ATOM 2037 O O . GLU A 1 263 ? 7.592 12.576 12.440 1.00 98.19 263 GLU A O 1
ATOM 2042 N N . ALA A 1 264 ? 7.674 13.210 10.276 1.00 97.94 264 ALA A N 1
ATOM 2043 C CA . ALA A 1 264 ? 8.981 13.844 10.339 1.00 97.94 264 ALA A CA 1
ATOM 2044 C C . ALA A 1 264 ? 9.061 15.083 9.443 1.00 97.94 264 ALA A C 1
ATOM 2046 O O . ALA A 1 264 ? 8.441 15.132 8.380 1.00 97.94 264 ALA A O 1
ATOM 2047 N N . HIS A 1 265 ? 9.858 16.069 9.848 1.00 97.38 265 HIS A N 1
ATOM 2048 C CA . HIS A 1 265 ? 10.074 17.302 9.089 1.00 97.38 265 HIS A CA 1
ATOM 2049 C C . HIS A 1 265 ? 11.499 17.367 8.548 1.00 97.38 265 HIS A C 1
ATOM 2051 O O . HIS A 1 265 ? 12.460 16.986 9.224 1.00 97.38 265 HIS A O 1
ATOM 2057 N N . TRP A 1 266 ? 11.659 17.881 7.325 1.00 95.38 266 TRP A N 1
ATOM 2058 C CA . TRP A 1 266 ? 12.986 18.088 6.750 1.00 95.38 266 TRP A CA 1
ATOM 2059 C C . TRP A 1 266 ? 13.035 19.299 5.814 1.00 95.38 266 TRP A C 1
ATOM 2061 O O . TRP A 1 266 ? 12.351 19.377 4.794 1.00 95.38 266 TRP A O 1
ATOM 2071 N N . TYR A 1 267 ? 13.918 20.236 6.148 1.00 95.94 267 TYR A N 1
ATOM 2072 C CA . TYR A 1 267 ? 14.220 21.434 5.363 1.00 95.94 267 TYR A CA 1
ATOM 2073 C C . TYR A 1 267 ? 15.728 21.619 5.236 1.00 95.94 267 TYR A C 1
ATOM 2075 O O . TYR A 1 267 ? 16.459 21.225 6.141 1.00 95.94 267 TYR A O 1
ATOM 2083 N N . ALA A 1 268 ? 16.196 22.321 4.203 1.00 95.12 268 ALA A N 1
ATOM 2084 C CA . ALA A 1 268 ? 17.627 22.568 3.994 1.00 95.12 268 ALA A CA 1
ATOM 2085 C C . ALA A 1 268 ? 18.310 23.262 5.187 1.00 95.12 268 ALA A C 1
ATOM 2087 O O . ALA A 1 268 ? 19.437 22.931 5.547 1.00 95.12 268 ALA A O 1
ATOM 2088 N N . PHE A 1 269 ? 17.621 24.210 5.835 1.00 93.06 269 PHE A N 1
ATOM 2089 C CA . PHE A 1 269 ? 18.140 24.924 7.009 1.00 93.06 269 PHE A CA 1
ATOM 2090 C C . PHE A 1 269 ? 18.251 24.041 8.262 1.00 93.06 269 PHE A C 1
ATOM 2092 O O . PHE A 1 269 ? 18.867 24.449 9.245 1.00 93.06 269 PHE A O 1
ATOM 2099 N N . THR A 1 270 ? 17.693 22.826 8.238 1.00 89.94 270 THR A N 1
ATOM 2100 C CA . THR A 1 270 ? 17.912 21.821 9.290 1.00 89.94 270 THR A CA 1
ATOM 2101 C C . THR A 1 270 ? 19.389 21.496 9.443 1.00 89.94 270 THR A C 1
ATOM 2103 O O . THR A 1 270 ? 19.859 21.332 10.565 1.00 89.94 270 THR A O 1
ATOM 2106 N N . ASP A 1 271 ? 20.112 21.494 8.326 1.00 91.00 271 ASP A N 1
ATOM 2107 C CA . ASP A 1 271 ? 21.542 21.212 8.248 1.00 91.00 271 ASP A CA 1
ATOM 2108 C C . ASP A 1 271 ? 22.374 22.513 8.241 1.00 91.00 271 ASP A C 1
ATOM 2110 O O . ASP A 1 271 ? 23.519 22.551 7.786 1.00 91.00 271 ASP A O 1
ATOM 2114 N N . GLY A 1 272 ? 21.788 23.623 8.708 1.00 91.56 272 GLY A N 1
ATOM 2115 C CA . GLY A 1 272 ? 22.409 24.943 8.696 1.00 91.56 272 GLY A CA 1
ATOM 2116 C C . GLY A 1 272 ? 22.732 25.411 7.276 1.00 91.56 272 GLY A C 1
ATOM 2117 O O . GLY A 1 272 ? 21.839 25.591 6.450 1.00 91.56 272 GLY A O 1
ATOM 2118 N N . GLN A 1 273 ? 24.017 25.650 7.007 1.00 92.94 273 GLN A N 1
ATOM 2119 C CA . GLN A 1 273 ? 24.537 26.064 5.696 1.00 92.94 273 GLN A CA 1
ATOM 2120 C C . GLN A 1 273 ? 25.344 24.952 5.007 1.00 92.94 273 GLN A C 1
ATOM 2122 O O . GLN A 1 273 ? 26.117 25.232 4.088 1.00 92.94 273 GLN A O 1
ATOM 2127 N N . ALA A 1 274 ? 25.190 23.693 5.440 1.00 93.88 274 ALA A N 1
ATOM 2128 C CA . ALA A 1 274 ? 25.962 22.569 4.914 1.00 93.88 274 ALA A CA 1
ATOM 2129 C C . ALA A 1 274 ? 25.816 22.417 3.393 1.00 93.88 274 ALA A C 1
ATOM 2131 O O . ALA A 1 274 ? 26.812 22.184 2.714 1.00 93.88 274 ALA A O 1
ATOM 2132 N N . TRP A 1 275 ? 24.619 22.625 2.832 1.00 93.50 275 TRP A N 1
ATOM 2133 C CA . TRP A 1 275 ? 24.401 22.494 1.387 1.00 93.50 275 TRP A CA 1
ATOM 2134 C C . TRP A 1 275 ? 25.101 23.583 0.566 1.00 93.50 275 TRP A C 1
ATOM 2136 O O . TRP A 1 275 ? 25.394 23.364 -0.608 1.00 93.50 275 TRP A O 1
ATOM 2146 N N . VAL A 1 276 ? 25.405 24.737 1.163 1.00 92.38 276 VAL A N 1
ATOM 2147 C CA . VAL A 1 276 ? 26.166 25.819 0.515 1.00 92.38 276 VAL A CA 1
ATOM 2148 C C . VAL A 1 276 ? 27.670 25.635 0.713 1.00 92.38 276 VAL A C 1
ATOM 2150 O O . VAL A 1 276 ? 28.432 25.768 -0.241 1.00 92.38 276 VAL A O 1
ATOM 2153 N N . GLN A 1 277 ? 28.099 25.342 1.942 1.00 93.19 277 GLN A N 1
ATOM 2154 C CA . GLN A 1 277 ? 29.514 25.334 2.331 1.00 93.19 277 GLN A CA 1
ATOM 2155 C C . GLN A 1 277 ? 30.215 23.995 2.065 1.00 93.19 277 GLN A C 1
ATOM 2157 O O . GLN A 1 277 ? 31.435 23.958 1.923 1.00 93.19 277 GLN A O 1
ATOM 2162 N N . GLY A 1 278 ? 29.462 22.897 2.026 1.00 93.69 278 GLY A N 1
ATOM 2163 C CA . GLY A 1 278 ? 29.978 21.549 1.821 1.00 93.69 278 GLY A CA 1
ATOM 2164 C C . GLY A 1 278 ? 29.858 21.069 0.376 1.00 93.69 278 GLY A C 1
ATOM 2165 O O . GLY A 1 278 ? 29.123 21.624 -0.442 1.00 93.69 278 GLY A O 1
ATOM 2166 N N . ASN A 1 279 ? 30.567 19.983 0.069 1.00 95.25 279 ASN A N 1
ATOM 2167 C CA . ASN A 1 279 ? 30.397 19.249 -1.180 1.00 95.25 279 ASN A CA 1
ATOM 2168 C C . ASN A 1 279 ? 28.989 18.614 -1.234 1.00 95.25 279 ASN A C 1
ATOM 2170 O O . ASN A 1 279 ? 28.663 17.809 -0.357 1.00 95.25 279 ASN A O 1
ATOM 2174 N N . PRO A 1 280 ? 28.154 18.908 -2.252 1.00 94.50 280 PRO A N 1
ATOM 2175 C CA . PRO A 1 280 ? 26.766 18.437 -2.284 1.00 94.50 280 PRO A CA 1
ATOM 2176 C C . PRO A 1 280 ? 26.599 16.911 -2.251 1.00 94.50 280 PRO A C 1
ATOM 2178 O O . PRO A 1 280 ? 25.612 16.414 -1.712 1.00 94.50 280 PRO A O 1
ATOM 2181 N N . ASN A 1 281 ? 27.550 16.154 -2.808 1.00 96.06 281 ASN A N 1
ATOM 2182 C CA . ASN A 1 281 ? 27.525 14.692 -2.769 1.00 96.06 281 ASN A CA 1
ATOM 2183 C C . ASN A 1 281 ? 27.777 14.157 -1.348 1.00 96.06 281 ASN A C 1
ATOM 2185 O O . ASN A 1 281 ? 27.000 13.329 -0.870 1.00 96.06 281 ASN A O 1
ATOM 2189 N N . GLN A 1 282 ? 28.800 14.666 -0.660 1.00 96.06 282 GLN A N 1
ATOM 2190 C CA . GLN A 1 282 ? 29.104 14.305 0.730 1.00 96.06 282 GLN A CA 1
ATOM 2191 C C . GLN A 1 282 ? 27.970 14.709 1.674 1.00 96.06 282 GLN A C 1
ATOM 2193 O O . GLN A 1 282 ? 27.515 13.899 2.481 1.00 96.06 282 GLN A O 1
ATOM 2198 N N . VAL A 1 283 ? 27.464 15.937 1.521 1.00 96.62 283 VAL A N 1
ATOM 2199 C CA . VAL A 1 283 ? 26.357 16.462 2.330 1.00 96.62 283 VAL A CA 1
ATOM 2200 C C . VAL A 1 283 ? 25.100 15.618 2.125 1.00 96.62 283 VAL A C 1
ATOM 2202 O O . VAL A 1 283 ? 24.503 15.187 3.105 1.00 96.62 283 VAL A O 1
ATOM 2205 N N . CYS A 1 284 ? 24.727 15.286 0.884 1.00 97.00 284 CYS A N 1
ATOM 2206 C CA . CYS A 1 284 ? 23.575 14.413 0.640 1.00 97.00 284 CYS A CA 1
ATOM 2207 C C . CYS A 1 284 ? 23.759 13.015 1.252 1.00 97.00 284 CYS A C 1
ATOM 2209 O O . CYS A 1 284 ? 22.827 12.499 1.869 1.00 97.00 284 CYS A O 1
ATOM 2211 N N . GLY A 1 285 ? 24.952 12.417 1.149 1.00 96.50 285 GLY A N 1
ATOM 2212 C CA . GLY A 1 285 ? 25.259 11.135 1.796 1.00 96.50 285 GLY A CA 1
ATOM 2213 C C . GLY A 1 285 ? 25.107 11.186 3.320 1.00 96.50 285 GLY A C 1
ATOM 2214 O O . GLY A 1 285 ? 24.442 10.333 3.906 1.00 96.50 285 GLY A O 1
ATOM 2215 N N . GLN A 1 286 ? 25.653 12.221 3.960 1.00 96.31 286 GLN A N 1
ATOM 2216 C CA . GLN A 1 286 ? 25.575 12.408 5.409 1.00 96.31 286 GLN A CA 1
ATOM 2217 C C . GLN A 1 286 ? 24.145 12.695 5.884 1.00 96.31 286 GLN A C 1
ATOM 2219 O O . GLN A 1 286 ? 23.653 12.049 6.808 1.00 96.31 286 GLN A O 1
ATOM 2224 N N . VAL A 1 287 ? 23.461 13.656 5.260 1.00 95.50 287 VAL A N 1
ATOM 2225 C CA . VAL A 1 287 ? 22.131 14.089 5.703 1.00 95.50 287 VAL A CA 1
ATOM 2226 C C . VAL A 1 287 ? 21.094 12.993 5.458 1.00 95.50 287 VAL A C 1
ATOM 2228 O O . VAL A 1 287 ? 20.290 12.713 6.344 1.00 95.50 287 VAL A O 1
ATOM 2231 N N . SER A 1 288 ? 21.134 12.298 4.315 1.00 96.06 288 SER A N 1
ATOM 2232 C CA . SER A 1 288 ? 20.225 11.164 4.081 1.00 96.06 288 SER A CA 1
ATOM 2233 C C . SER A 1 288 ? 20.443 10.031 5.092 1.00 96.06 288 SER A C 1
ATOM 2235 O O . SER A 1 288 ? 19.468 9.459 5.582 1.00 96.06 288 SER A O 1
ATOM 2237 N N . ALA A 1 289 ? 21.691 9.750 5.486 1.00 96.31 289 ALA A N 1
ATOM 2238 C CA . ALA A 1 289 ? 21.989 8.789 6.547 1.00 96.31 289 ALA A CA 1
ATOM 2239 C C . ALA A 1 289 ? 21.446 9.236 7.918 1.00 96.31 289 ALA A C 1
ATOM 2241 O O . ALA A 1 289 ? 20.917 8.405 8.663 1.00 96.31 289 ALA A O 1
ATOM 2242 N N . ASN A 1 290 ? 21.515 10.533 8.235 1.00 95.69 290 ASN A N 1
ATOM 2243 C CA . ASN A 1 290 ? 20.918 11.092 9.450 1.00 95.69 290 ASN A CA 1
ATOM 2244 C C . ASN A 1 290 ? 19.393 10.934 9.444 1.00 95.69 290 ASN A C 1
ATOM 2246 O O . ASN A 1 290 ? 18.830 10.456 10.424 1.00 95.69 290 ASN A O 1
ATOM 2250 N N . VAL A 1 291 ? 18.728 11.252 8.330 1.00 96.44 291 VAL A N 1
ATOM 2251 C CA . VAL A 1 291 ? 17.274 11.077 8.173 1.00 96.44 291 VAL A CA 1
ATOM 2252 C C . VAL A 1 291 ? 16.874 9.610 8.341 1.00 96.44 291 VAL A C 1
ATOM 2254 O O . VAL A 1 291 ? 15.936 9.298 9.074 1.00 96.44 291 VAL A O 1
ATOM 2257 N N . ILE A 1 292 ? 17.614 8.681 7.729 1.00 96.56 292 ILE A N 1
ATOM 2258 C CA . ILE A 1 292 ? 17.381 7.240 7.905 1.00 96.56 292 ILE A CA 1
ATOM 2259 C C . ILE A 1 292 ? 17.544 6.838 9.372 1.00 96.56 292 ILE A C 1
ATOM 2261 O O . ILE A 1 292 ? 16.719 6.105 9.919 1.00 96.56 292 ILE A O 1
ATOM 2265 N N . THR A 1 293 ? 18.585 7.341 10.030 1.00 96.06 293 THR A N 1
ATOM 2266 C CA . THR A 1 293 ? 18.873 7.005 11.424 1.00 96.06 293 THR A CA 1
ATOM 2267 C C . THR A 1 293 ? 17.805 7.547 12.373 1.00 96.06 293 THR A C 1
ATOM 2269 O O . THR A 1 293 ? 17.363 6.825 13.269 1.00 96.06 293 THR A O 1
ATOM 2272 N N . ASN A 1 294 ? 17.338 8.768 12.140 1.00 96.69 294 ASN A N 1
ATOM 2273 C CA . ASN A 1 294 ? 16.481 9.476 13.078 1.00 96.69 294 ASN A CA 1
ATOM 2274 C C . ASN A 1 294 ? 14.990 9.213 12.862 1.00 96.69 294 ASN A C 1
ATOM 2276 O O . ASN A 1 294 ? 14.250 9.222 13.837 1.00 96.69 294 ASN A O 1
ATOM 2280 N N . SER A 1 295 ? 14.536 8.940 11.635 1.00 96.31 295 SER A N 1
ATOM 2281 C CA . SER A 1 295 ? 13.106 8.738 11.353 1.00 96.31 295 SER A CA 1
ATOM 2282 C C . SER A 1 295 ? 12.823 7.607 10.365 1.00 96.31 295 SER A C 1
ATOM 2284 O O . SER A 1 295 ? 11.971 6.760 10.638 1.00 96.31 295 SER A O 1
ATOM 2286 N N . ALA A 1 296 ? 13.553 7.516 9.246 1.00 96.75 296 ALA A N 1
ATOM 2287 C CA . ALA A 1 296 ? 13.194 6.585 8.168 1.00 96.75 296 ALA A CA 1
ATOM 2288 C C . ALA A 1 296 ? 13.370 5.096 8.517 1.00 96.75 296 ALA A C 1
ATOM 2290 O O . ALA A 1 296 ? 12.756 4.255 7.865 1.00 96.75 296 ALA A O 1
ATOM 2291 N N . PHE A 1 297 ? 14.114 4.760 9.577 1.00 96.12 297 PHE A N 1
ATOM 2292 C CA . PHE A 1 297 ? 14.212 3.389 10.103 1.00 96.12 297 PHE A CA 1
ATOM 2293 C C . PHE A 1 297 ? 12.848 2.775 10.468 1.00 96.12 297 PHE A C 1
ATOM 2295 O O . PHE A 1 297 ? 12.704 1.553 10.466 1.00 96.12 297 PHE A O 1
ATOM 2302 N N . LEU A 1 298 ? 11.843 3.601 10.781 1.00 96.00 298 LEU A N 1
ATOM 2303 C CA . LEU A 1 298 ? 10.486 3.148 11.102 1.00 96.00 298 LEU A CA 1
ATOM 2304 C C . LEU A 1 298 ? 9.850 2.375 9.944 1.00 96.00 298 LEU A C 1
ATOM 2306 O O . LEU A 1 298 ? 9.120 1.409 10.164 1.00 96.00 298 LEU A O 1
ATOM 2310 N N . LEU A 1 299 ? 10.197 2.745 8.712 1.00 96.56 299 LEU A N 1
ATOM 2311 C CA . LEU A 1 299 ? 9.731 2.076 7.507 1.00 96.56 299 LEU A CA 1
ATOM 2312 C C . LEU A 1 299 ? 10.210 0.616 7.436 1.00 96.56 299 LEU A C 1
ATOM 2314 O O . LEU A 1 299 ? 9.465 -0.246 6.968 1.00 96.56 299 LEU A O 1
ATOM 2318 N N . ASP A 1 300 ? 11.418 0.326 7.927 1.00 93.50 300 ASP A N 1
ATOM 2319 C CA . ASP A 1 300 ? 11.970 -1.034 7.995 1.00 93.50 300 ASP A CA 1
ATOM 2320 C C . ASP A 1 300 ? 11.382 -1.833 9.169 1.00 93.50 300 ASP A C 1
ATOM 2322 O O . ASP A 1 300 ? 11.281 -3.056 9.106 1.00 93.50 300 ASP A O 1
ATOM 2326 N N . GLN A 1 301 ? 10.917 -1.145 10.218 1.00 92.81 301 GLN A N 1
ATOM 2327 C CA . GLN A 1 301 ? 10.160 -1.740 11.327 1.00 92.81 301 GLN A CA 1
ATOM 2328 C C . GLN A 1 301 ? 8.679 -1.988 10.993 1.00 92.81 301 GLN A C 1
ATOM 2330 O O . GLN A 1 301 ? 7.932 -2.479 11.838 1.00 92.81 301 GLN A O 1
ATOM 2335 N N . GLY A 1 302 ? 8.246 -1.665 9.770 1.00 93.12 302 GLY A N 1
ATOM 2336 C CA . GLY A 1 302 ? 6.869 -1.863 9.329 1.00 93.12 302 GLY A CA 1
ATOM 2337 C C . GLY A 1 302 ? 5.895 -0.799 9.834 1.00 93.12 302 GLY A C 1
ATOM 2338 O O . GLY A 1 302 ? 4.709 -1.094 9.937 1.00 93.12 302 GLY A O 1
ATOM 2339 N N . TRP A 1 303 ? 6.365 0.415 10.130 1.00 95.12 303 TRP A N 1
ATOM 2340 C CA . TRP A 1 303 ? 5.523 1.565 10.470 1.00 95.12 303 TRP A CA 1
ATOM 2341 C C . TRP A 1 303 ? 5.467 2.573 9.315 1.00 95.12 303 TRP A C 1
ATOM 2343 O O . TRP A 1 303 ? 6.507 2.848 8.709 1.00 95.12 303 TRP A O 1
ATOM 2353 N N . PRO A 1 304 ? 4.295 3.147 8.984 1.00 97.56 304 PRO A N 1
ATOM 2354 C CA . PRO A 1 304 ? 4.228 4.229 8.009 1.00 97.56 304 PRO A CA 1
ATOM 2355 C C . PRO A 1 304 ? 4.907 5.497 8.537 1.00 97.56 304 PRO A C 1
ATOM 2357 O O . PRO A 1 304 ? 4.731 5.867 9.701 1.00 97.56 304 PRO A O 1
ATOM 2360 N N . LEU A 1 305 ? 5.646 6.171 7.656 1.00 98.12 305 LEU A N 1
ATOM 2361 C CA . LEU A 1 305 ? 6.278 7.462 7.916 1.00 98.12 305 LEU A CA 1
ATOM 2362 C C . LEU A 1 305 ? 5.739 8.504 6.932 1.00 98.12 305 LEU A C 1
ATOM 2364 O O . LEU A 1 305 ? 5.777 8.293 5.716 1.00 98.12 305 LEU A O 1
ATOM 2368 N N . PHE A 1 306 ? 5.266 9.617 7.479 1.00 98.62 306 PHE A N 1
ATOM 2369 C CA . PHE A 1 306 ? 4.714 10.756 6.764 1.00 98.62 306 PHE A CA 1
ATOM 2370 C C . PHE A 1 306 ? 5.645 11.961 6.922 1.00 98.62 306 PHE A C 1
ATOM 2372 O O . PHE A 1 306 ? 5.763 12.519 8.005 1.00 98.62 306 PHE A O 1
ATOM 2379 N N . PHE A 1 307 ? 6.324 12.383 5.857 1.00 98.38 307 PHE A N 1
ATOM 2380 C CA . PHE A 1 307 ? 7.066 13.644 5.877 1.00 98.38 307 PHE A CA 1
ATOM 2381 C C . PHE A 1 307 ? 6.084 14.813 5.775 1.00 98.38 307 PHE A C 1
ATOM 2383 O O . PHE A 1 307 ? 5.826 15.321 4.683 1.00 98.38 307 PHE A O 1
ATOM 2390 N N . SER A 1 308 ? 5.478 15.175 6.905 1.00 98.25 308 SER A N 1
ATOM 2391 C CA . SER A 1 308 ? 4.396 16.157 7.031 1.00 98.25 308 SER A CA 1
ATOM 2392 C C . SER A 1 308 ? 4.820 17.581 6.677 1.00 98.25 308 SER A C 1
ATOM 2394 O O . SER A 1 308 ? 3.957 18.398 6.351 1.00 98.25 308 SER A O 1
ATOM 2396 N N . GLU A 1 309 ? 6.123 17.875 6.678 1.00 98.12 309 GLU A N 1
ATOM 2397 C CA . GLU A 1 309 ? 6.655 19.134 6.170 1.00 98.12 309 GLU A CA 1
ATOM 2398 C C . GLU A 1 309 ? 8.029 19.000 5.510 1.00 98.12 309 GLU A C 1
ATOM 2400 O O . GLU A 1 309 ? 8.989 18.449 6.057 1.00 98.12 309 GLU A O 1
ATOM 2405 N N . PHE A 1 310 ? 8.117 19.586 4.321 1.00 97.62 310 PHE A N 1
ATOM 2406 C CA . PHE A 1 310 ? 9.345 19.923 3.615 1.00 97.62 310 PHE A CA 1
ATOM 2407 C C . PHE A 1 310 ? 9.036 21.045 2.621 1.00 97.62 310 PHE A C 1
ATOM 2409 O O . PHE A 1 310 ? 7.902 21.180 2.156 1.00 97.62 310 PHE A O 1
ATOM 2416 N N . GLY A 1 311 ? 10.040 21.833 2.248 1.00 96.00 311 GLY A N 1
ATOM 2417 C CA . GLY A 1 311 ? 9.842 22.933 1.312 1.00 96.00 311 GLY A CA 1
ATOM 2418 C C . GLY A 1 311 ? 11.138 23.608 0.890 1.00 96.00 311 GLY A C 1
ATOM 2419 O O . GLY A 1 311 ? 12.220 23.293 1.392 1.00 96.00 311 GLY A O 1
ATOM 2420 N N . LEU A 1 312 ? 11.002 24.539 -0.049 1.00 96.12 312 LEU A N 1
ATOM 2421 C CA . LEU A 1 312 ? 12.073 25.383 -0.569 1.00 96.12 312 LEU A CA 1
ATOM 2422 C C . LEU A 1 312 ? 11.535 26.751 -0.972 1.00 96.12 312 LEU A C 1
ATOM 2424 O O . LEU A 1 312 ? 10.366 26.877 -1.327 1.00 96.12 312 LEU A O 1
ATOM 2428 N N . ASP A 1 313 ? 12.416 27.746 -1.021 1.00 95.88 313 ASP A N 1
ATOM 2429 C CA . ASP A 1 313 ? 12.122 29.020 -1.671 1.00 95.88 313 ASP A CA 1
ATOM 2430 C C . ASP A 1 313 ? 11.891 28.832 -3.183 1.00 95.88 313 ASP A C 1
ATOM 2432 O O . ASP A 1 313 ? 12.820 28.630 -3.975 1.00 95.88 313 ASP A O 1
ATOM 2436 N N . LEU A 1 314 ? 10.633 28.937 -3.609 1.00 95.31 314 LEU A N 1
ATOM 2437 C CA . LEU A 1 314 ? 10.213 28.662 -4.982 1.00 95.31 314 LEU A CA 1
ATOM 2438 C C . LEU A 1 314 ? 10.570 29.768 -5.979 1.00 95.31 314 LEU A C 1
ATOM 2440 O O . LEU A 1 314 ? 10.343 29.588 -7.180 1.00 95.31 314 LEU A O 1
ATOM 2444 N N . ARG A 1 315 ? 11.187 30.872 -5.532 1.00 92.56 315 ARG A N 1
ATOM 2445 C CA . ARG A 1 315 ? 11.829 31.847 -6.433 1.00 92.56 315 ARG A CA 1
ATOM 2446 C C . ARG A 1 315 ? 13.074 31.270 -7.108 1.00 92.56 315 ARG A C 1
ATOM 2448 O O . ARG A 1 315 ? 13.523 31.816 -8.111 1.00 92.56 315 ARG A O 1
ATOM 2455 N N . GLY A 1 316 ? 13.641 30.191 -6.559 1.00 88.69 316 GLY A N 1
ATOM 2456 C CA . GLY A 1 316 ? 14.812 29.506 -7.109 1.00 88.69 316 GLY A CA 1
ATOM 2457 C C . GLY A 1 316 ? 16.143 30.216 -6.848 1.00 88.69 316 GLY A C 1
ATOM 2458 O O . GLY A 1 316 ? 17.163 29.810 -7.398 1.00 88.69 316 GLY A O 1
ATOM 2459 N N . THR A 1 317 ? 16.166 31.253 -6.009 1.00 91.88 317 THR A N 1
ATOM 2460 C CA . THR A 1 317 ? 17.377 32.030 -5.689 1.00 91.88 317 THR A CA 1
ATOM 2461 C C . THR A 1 317 ? 18.140 31.502 -4.470 1.00 91.88 317 THR A C 1
ATOM 2463 O O . THR A 1 317 ? 19.283 31.900 -4.249 1.00 91.88 317 THR A O 1
ATOM 2466 N N . ASN A 1 318 ? 17.547 30.596 -3.684 1.00 94.56 318 ASN A N 1
ATOM 2467 C CA . ASN A 1 318 ? 18.177 30.016 -2.500 1.00 94.56 318 ASN A CA 1
ATOM 2468 C C . ASN A 1 318 ? 18.996 28.765 -2.864 1.00 94.56 318 ASN A C 1
ATOM 2470 O O . ASN A 1 318 ? 18.455 27.681 -3.084 1.00 94.56 318 ASN A O 1
ATOM 2474 N N . LEU A 1 319 ? 20.323 28.912 -2.894 1.00 92.50 319 LEU A N 1
ATOM 2475 C CA . LEU A 1 319 ? 21.241 27.825 -3.240 1.00 92.50 319 LEU A CA 1
ATOM 2476 C C . LEU A 1 319 ? 21.179 26.637 -2.262 1.00 92.50 319 LEU A C 1
ATOM 2478 O O . LEU A 1 319 ? 21.304 25.493 -2.700 1.00 92.50 319 LEU A O 1
ATOM 2482 N N . ASN A 1 320 ? 20.979 26.896 -0.963 1.00 94.38 320 ASN A N 1
ATOM 2483 C CA . ASN A 1 320 ? 20.896 25.856 0.067 1.00 94.38 320 ASN A CA 1
ATOM 2484 C C . ASN A 1 320 ? 19.705 24.933 -0.227 1.00 94.38 320 ASN A C 1
ATOM 2486 O O . ASN A 1 320 ? 19.858 23.714 -0.314 1.00 94.38 320 ASN A O 1
ATOM 2490 N N . ASP A 1 321 ? 18.542 25.535 -0.482 1.00 95.50 321 ASP A N 1
ATOM 2491 C CA . ASP A 1 321 ? 17.308 24.805 -0.754 1.00 95.50 321 ASP A CA 1
ATOM 2492 C C . ASP A 1 321 ? 17.350 24.072 -2.104 1.00 95.50 321 ASP A C 1
ATOM 2494 O O . ASP A 1 321 ? 16.951 22.909 -2.194 1.00 95.50 321 ASP A O 1
ATOM 2498 N N . ASN A 1 322 ? 17.889 24.716 -3.146 1.00 93.00 322 ASN A N 1
ATOM 2499 C CA . ASN A 1 322 ? 18.009 24.134 -4.486 1.00 93.00 322 ASN A CA 1
ATOM 2500 C C . ASN A 1 322 ? 18.870 22.857 -4.502 1.00 93.00 322 ASN A C 1
ATOM 2502 O O . ASN A 1 322 ? 18.563 21.897 -5.217 1.00 93.00 322 ASN A O 1
ATOM 2506 N N . ARG A 1 323 ? 19.949 22.825 -3.708 1.00 92.94 323 ARG A N 1
ATOM 2507 C CA . ARG A 1 323 ? 20.811 21.641 -3.568 1.00 92.94 323 ARG A CA 1
ATOM 2508 C C . ARG A 1 323 ? 20.135 20.559 -2.719 1.00 92.94 323 ARG A C 1
ATOM 2510 O O . ARG A 1 323 ? 20.096 19.399 -3.132 1.00 92.94 323 ARG A O 1
ATOM 2517 N N . TYR A 1 324 ? 19.541 20.951 -1.591 1.00 95.69 324 TYR A N 1
ATOM 2518 C CA . TYR A 1 324 ? 18.807 20.066 -0.682 1.00 95.69 324 TYR A CA 1
ATOM 2519 C C . TYR A 1 324 ? 17.680 19.293 -1.379 1.00 95.69 324 TYR A C 1
ATOM 2521 O O . TYR A 1 324 ? 17.628 18.061 -1.301 1.00 95.69 324 TYR A O 1
ATOM 2529 N N . ILE A 1 325 ? 16.796 19.998 -2.093 1.00 96.00 325 ILE A N 1
ATOM 2530 C CA . ILE A 1 325 ? 15.565 19.403 -2.627 1.00 96.00 325 ILE A CA 1
ATOM 2531 C C . ILE A 1 325 ? 15.860 18.246 -3.588 1.00 96.00 325 ILE A C 1
ATOM 2533 O O . ILE A 1 325 ? 15.111 17.279 -3.662 1.00 96.00 325 ILE A O 1
ATOM 2537 N N . THR A 1 326 ? 16.994 18.290 -4.291 1.00 95.25 326 THR A N 1
ATOM 2538 C CA . THR A 1 326 ? 17.412 17.213 -5.195 1.00 95.25 326 THR A CA 1
ATOM 2539 C C . THR A 1 326 ? 17.764 15.933 -4.447 1.00 95.25 326 THR A C 1
ATOM 2541 O O . THR A 1 326 ? 17.384 14.850 -4.894 1.00 95.25 326 THR A O 1
ATOM 2544 N N . CYS A 1 327 ? 18.394 16.049 -3.279 1.00 97.06 327 CYS A N 1
ATOM 2545 C CA . CYS A 1 327 ? 18.640 14.909 -2.403 1.00 97.06 327 CYS A CA 1
ATOM 2546 C C . CYS A 1 327 ? 17.335 14.380 -1.783 1.00 97.06 327 CYS A C 1
ATOM 2548 O O . CYS A 1 327 ? 17.100 13.170 -1.795 1.00 97.06 327 CYS A O 1
ATOM 2550 N N . PHE A 1 328 ? 16.448 15.275 -1.321 1.00 97.38 328 PHE A N 1
ATOM 2551 C CA . PHE A 1 328 ? 15.128 14.900 -0.798 1.00 97.38 328 PHE A CA 1
ATOM 2552 C C . PHE A 1 328 ? 14.330 14.082 -1.818 1.00 97.38 328 PHE A C 1
ATOM 2554 O O . PHE A 1 328 ? 13.864 12.990 -1.507 1.00 97.38 328 PHE A O 1
ATOM 2561 N N . MET A 1 329 ? 14.235 14.567 -3.061 1.00 97.44 329 MET A N 1
ATOM 2562 C CA . MET A 1 329 ? 13.507 13.897 -4.143 1.00 97.44 329 MET A CA 1
ATOM 2563 C C . MET A 1 329 ? 14.050 12.491 -4.423 1.00 97.44 329 MET A C 1
ATOM 2565 O O . MET A 1 329 ? 13.278 11.582 -4.727 1.00 97.44 329 MET A O 1
ATOM 2569 N N . ALA A 1 330 ? 15.369 12.296 -4.314 1.00 97.31 330 ALA A N 1
ATOM 2570 C CA . ALA A 1 330 ? 15.996 10.991 -4.491 1.00 97.31 330 ALA A CA 1
ATOM 2571 C C . ALA A 1 330 ? 15.607 10.017 -3.370 1.00 97.31 330 ALA A C 1
ATOM 2573 O O . ALA A 1 330 ? 15.263 8.867 -3.647 1.00 97.31 330 ALA A O 1
ATOM 2574 N N . LEU A 1 331 ? 15.633 10.483 -2.117 1.00 97.00 331 LEU A N 1
ATOM 2575 C CA . LEU A 1 331 ? 15.259 9.680 -0.954 1.00 97.00 331 LEU A CA 1
ATOM 2576 C C . LEU A 1 331 ? 13.755 9.372 -0.939 1.00 97.00 331 LEU A C 1
ATOM 2578 O O . LEU A 1 331 ? 13.368 8.242 -0.657 1.00 97.00 331 LEU A O 1
ATOM 2582 N N . ALA A 1 332 ? 12.915 10.343 -1.299 1.00 97.69 332 ALA A N 1
ATOM 2583 C CA . ALA A 1 332 ? 11.466 10.188 -1.377 1.00 97.69 332 ALA A CA 1
ATOM 2584 C C . ALA A 1 332 ? 11.045 9.163 -2.438 1.00 97.69 332 ALA A C 1
ATOM 2586 O O . ALA A 1 332 ? 10.143 8.366 -2.185 1.00 97.69 332 ALA A O 1
ATOM 2587 N N . ALA A 1 333 ? 11.716 9.132 -3.595 1.00 96.62 333 ALA A N 1
ATOM 2588 C CA . ALA A 1 333 ? 11.469 8.114 -4.614 1.00 96.62 333 ALA A CA 1
ATOM 2589 C C . ALA A 1 333 ? 11.922 6.715 -4.151 1.00 96.62 333 ALA A C 1
ATOM 2591 O O . ALA A 1 333 ? 11.184 5.747 -4.295 1.00 96.62 333 ALA A O 1
ATOM 2592 N N . ASP A 1 334 ? 13.111 6.611 -3.550 1.00 95.69 334 ASP A N 1
ATOM 2593 C CA . ASP A 1 334 ? 13.694 5.346 -3.069 1.00 95.69 334 ASP A CA 1
ATOM 2594 C C . ASP A 1 334 ? 12.902 4.718 -1.917 1.00 95.69 334 ASP A C 1
ATOM 2596 O O . ASP A 1 334 ? 12.648 3.510 -1.866 1.00 95.69 334 ASP A O 1
ATOM 2600 N N . LEU A 1 335 ? 12.491 5.556 -0.964 1.00 96.06 335 LEU A N 1
ATOM 2601 C CA . LEU A 1 335 ? 11.758 5.133 0.218 1.00 96.06 335 LEU A CA 1
ATOM 2602 C C . LEU A 1 335 ? 10.239 5.125 0.004 1.00 96.06 335 LEU A C 1
ATOM 2604 O O . LEU A 1 335 ? 9.543 4.418 0.728 1.00 96.06 335 LEU A O 1
ATOM 2608 N N . ASP A 1 336 ? 9.710 5.790 -1.017 1.00 95.81 336 ASP A N 1
ATOM 2609 C CA . ASP A 1 336 ? 8.275 5.850 -1.335 1.00 95.81 336 ASP A CA 1
ATOM 2610 C C . ASP A 1 336 ? 7.380 6.156 -0.111 1.00 95.81 336 ASP A C 1
ATOM 2612 O O . ASP A 1 336 ? 6.277 5.620 0.041 1.00 95.81 336 ASP A O 1
ATOM 2616 N N . PHE A 1 337 ? 7.876 7.008 0.792 1.00 96.94 337 PHE A N 1
ATOM 2617 C CA . PHE A 1 337 ? 7.149 7.464 1.979 1.00 96.94 337 PHE A CA 1
ATOM 2618 C C . PHE A 1 337 ? 6.059 8.477 1.613 1.00 96.94 337 PHE A C 1
ATOM 2620 O O . PHE A 1 337 ? 6.072 9.053 0.525 1.00 96.94 337 PHE A O 1
ATOM 2627 N N . ASP A 1 338 ? 5.102 8.682 2.507 1.00 98.12 338 ASP A N 1
ATOM 2628 C CA . ASP A 1 338 ? 4.034 9.672 2.349 1.00 98.12 338 ASP A CA 1
ATOM 2629 C C . ASP A 1 338 ? 4.549 11.078 2.694 1.00 98.12 338 ASP A C 1
ATOM 2631 O O . ASP A 1 338 ? 5.498 11.195 3.468 1.00 98.12 338 ASP A O 1
ATOM 2635 N N . TRP A 1 339 ? 3.971 12.149 2.142 1.00 98.50 339 TRP A N 1
ATOM 2636 C CA . TRP A 1 339 ? 4.519 13.498 2.338 1.00 98.50 339 TRP A CA 1
ATOM 2637 C C . TRP A 1 339 ? 3.489 14.629 2.207 1.00 98.50 339 TRP A C 1
ATOM 2639 O O . TRP A 1 339 ? 2.462 14.482 1.543 1.00 98.50 339 TRP A O 1
ATOM 2649 N N . ALA A 1 340 ? 3.789 15.783 2.809 1.00 98.56 340 ALA A N 1
ATOM 2650 C CA . ALA A 1 340 ? 3.044 17.024 2.641 1.00 98.56 340 ALA A CA 1
ATOM 2651 C C . ALA A 1 340 ? 3.981 18.220 2.409 1.00 98.56 340 ALA A C 1
ATOM 2653 O O . ALA A 1 340 ? 4.855 18.521 3.218 1.00 98.56 340 ALA A O 1
ATOM 2654 N N . TYR A 1 341 ? 3.794 18.913 1.284 1.00 98.50 341 TYR A N 1
ATOM 2655 C CA . TYR A 1 341 ? 4.613 20.074 0.930 1.00 98.50 341 TYR A CA 1
ATOM 2656 C C . TYR A 1 341 ? 4.224 21.297 1.770 1.00 98.50 341 TYR A C 1
ATOM 2658 O O . TYR A 1 341 ? 3.040 21.629 1.877 1.00 98.50 341 TYR A O 1
ATOM 2666 N N . TRP A 1 342 ? 5.203 21.992 2.343 1.00 97.50 342 TRP A N 1
ATOM 2667 C CA . TRP A 1 342 ? 5.021 23.292 2.980 1.00 97.50 342 TRP A CA 1
ATOM 2668 C C . TRP A 1 342 ? 5.430 24.404 1.998 1.00 97.50 342 TRP A C 1
ATOM 2670 O O . TRP A 1 342 ? 6.611 24.563 1.697 1.00 97.50 342 TRP A O 1
ATOM 2680 N N . THR A 1 343 ? 4.497 25.189 1.449 1.00 97.00 343 THR A N 1
ATOM 2681 C CA . THR A 1 343 ? 3.047 25.265 1.746 1.00 97.00 343 THR A CA 1
ATOM 2682 C C . THR A 1 343 ? 2.223 25.654 0.509 1.00 97.00 343 THR A C 1
ATOM 2684 O O . THR A 1 343 ? 2.775 26.035 -0.523 1.00 97.00 343 THR A O 1
ATOM 2687 N N . LEU A 1 344 ? 0.890 25.560 0.579 1.00 98.31 344 LEU A N 1
ATOM 2688 C CA . LEU A 1 344 ? -0.025 26.045 -0.468 1.00 98.31 344 LEU A CA 1
ATOM 2689 C C . LEU A 1 344 ? -0.019 27.579 -0.574 1.00 98.31 344 LEU A C 1
ATOM 2691 O O . LEU A 1 344 ? -0.201 28.138 -1.654 1.00 98.31 344 LEU A O 1
ATOM 2695 N N . VAL A 1 345 ? 0.149 28.241 0.570 1.00 97.00 345 VAL A N 1
ATOM 2696 C CA . VAL A 1 345 ? -0.125 29.665 0.800 1.00 97.00 345 VAL A CA 1
ATOM 2697 C C . VAL A 1 345 ? 0.757 30.567 -0.055 1.00 97.00 345 VAL A C 1
ATOM 2699 O O . VAL A 1 345 ? 1.969 30.449 0.017 1.00 97.00 345 VAL A O 1
ATOM 2702 N N . GLY A 1 346 ? 0.172 31.508 -0.805 1.00 96.38 346 GLY A N 1
ATOM 2703 C CA . GLY A 1 346 ? 0.935 32.542 -1.524 1.00 96.38 346 GLY A CA 1
ATOM 2704 C C . GLY A 1 346 ? 1.164 33.832 -0.727 1.00 96.38 346 GLY A C 1
ATOM 2705 O O . GLY A 1 346 ? 2.160 34.531 -0.924 1.00 96.38 346 GLY A O 1
ATOM 2706 N N . SER A 1 347 ? 0.253 34.146 0.196 1.00 97.31 347 SER A N 1
ATOM 2707 C CA . SER A 1 347 ? 0.316 35.311 1.084 1.00 97.31 347 SER A CA 1
ATOM 2708 C C . SER A 1 347 ? -0.473 35.056 2.366 1.00 97.31 347 SER A C 1
ATOM 2710 O O . SER A 1 347 ? -1.513 34.400 2.298 1.00 97.31 347 SER A O 1
ATOM 2712 N N . TYR A 1 348 ? -0.061 35.668 3.473 1.00 97.75 348 TYR A N 1
ATOM 2713 C CA . TYR A 1 348 ? -0.777 35.630 4.751 1.00 97.75 348 TYR A CA 1
ATOM 2714 C C . TYR A 1 348 ? -1.662 36.860 4.947 1.00 97.75 348 TYR A C 1
ATOM 2716 O O . TYR A 1 348 ? -1.258 37.970 4.593 1.00 97.75 348 TYR A O 1
ATOM 2724 N N . TYR A 1 349 ? -2.829 36.709 5.576 1.00 97.75 349 TYR A N 1
ATOM 2725 C CA . TYR A 1 349 ? -3.631 37.858 6.004 1.00 97.75 349 TYR A CA 1
ATOM 2726 C C . TYR A 1 349 ? -2.862 38.732 6.988 1.00 97.75 349 TYR A C 1
ATOM 2728 O O . TYR A 1 349 ? -2.815 39.950 6.823 1.00 97.75 349 TYR A O 1
ATOM 2736 N N . PHE A 1 350 ? -2.261 38.092 7.990 1.00 96.00 350 PHE A N 1
ATOM 2737 C CA . PHE A 1 350 ? -1.501 38.724 9.052 1.00 96.00 350 PHE A CA 1
ATOM 2738 C C . PHE A 1 350 ? -0.474 37.731 9.584 1.00 96.00 350 PHE A C 1
ATOM 2740 O O . PHE A 1 350 ? -0.827 36.618 9.960 1.00 96.00 350 PHE A O 1
ATOM 2747 N N . ARG A 1 351 ? 0.799 38.122 9.590 1.00 94.25 351 ARG A N 1
ATOM 2748 C CA . ARG A 1 351 ? 1.888 37.305 10.128 1.00 94.25 351 ARG A CA 1
ATOM 2749 C C . ARG A 1 351 ? 2.905 38.214 10.796 1.00 94.25 351 ARG A C 1
ATOM 2751 O O . ARG A 1 351 ? 3.441 39.113 10.152 1.00 94.25 351 ARG A O 1
ATOM 2758 N N . GLN A 1 352 ? 3.171 37.977 12.081 1.00 89.19 352 GLN A N 1
ATOM 2759 C CA . GLN A 1 352 ? 4.187 38.704 12.858 1.00 89.19 352 GLN A CA 1
ATOM 2760 C C . GLN A 1 352 ? 4.047 40.239 12.771 1.00 89.19 352 GLN A C 1
ATOM 2762 O O . GLN A 1 352 ? 5.036 40.958 12.639 1.00 89.19 352 GLN A O 1
ATOM 2767 N N . GLY A 1 353 ? 2.815 40.754 12.819 1.00 90.81 353 GLY A N 1
ATOM 2768 C CA . GLY A 1 353 ? 2.551 42.196 12.753 1.00 90.81 353 GLY A CA 1
ATOM 2769 C C . GLY A 1 353 ? 2.418 42.777 11.342 1.00 90.81 353 GLY A C 1
ATOM 2770 O O . GLY A 1 353 ? 2.131 43.964 11.210 1.00 90.81 353 GLY A O 1
ATOM 2771 N N . VAL A 1 354 ? 2.610 41.976 10.290 1.00 94.31 354 VAL A N 1
ATOM 2772 C CA . VAL A 1 354 ? 2.575 42.439 8.896 1.00 94.31 354 VAL A CA 1
ATOM 2773 C C . VAL A 1 354 ? 1.352 41.870 8.182 1.00 94.31 354 VAL A C 1
ATOM 2775 O O . VAL A 1 354 ? 1.177 40.653 8.101 1.00 94.31 354 VAL A O 1
ATOM 2778 N N . ALA A 1 355 ? 0.520 42.755 7.633 1.00 94.38 355 ALA A N 1
ATOM 2779 C CA . ALA A 1 355 ? -0.612 42.372 6.797 1.00 94.38 355 ALA A CA 1
ATOM 2780 C C . ALA A 1 355 ? -0.160 42.052 5.363 1.00 94.38 355 ALA A C 1
ATOM 2782 O O . ALA A 1 355 ? 0.658 42.774 4.793 1.00 94.38 355 ALA A O 1
ATOM 2783 N N . GLY A 1 356 ? -0.705 40.990 4.764 1.00 94.31 356 GLY A N 1
ATOM 2784 C CA . GLY A 1 356 ? -0.429 40.649 3.364 1.00 94.31 356 GLY A CA 1
ATOM 2785 C C . GLY A 1 356 ? 1.001 40.171 3.091 1.00 94.31 356 GLY A C 1
ATOM 2786 O O . GLY A 1 356 ? 1.480 40.351 1.973 1.00 94.31 356 GLY A O 1
ATOM 2787 N N . MET A 1 357 ? 1.709 39.608 4.077 1.00 96.94 357 MET A N 1
ATOM 2788 C CA . MET A 1 357 ? 3.087 39.134 3.888 1.00 96.94 357 MET A CA 1
ATOM 2789 C C . MET A 1 357 ? 3.141 38.028 2.822 1.00 96.94 357 MET A C 1
ATOM 2791 O O . MET A 1 357 ? 2.364 37.076 2.880 1.00 96.94 357 MET A O 1
ATOM 2795 N N . GLU A 1 358 ? 4.057 38.142 1.858 1.00 96.56 358 GLU A N 1
ATOM 2796 C CA . GLU A 1 358 ? 4.267 37.122 0.823 1.00 96.56 358 GLU A CA 1
ATOM 2797 C C . GLU A 1 358 ? 4.958 35.871 1.377 1.00 96.56 358 GLU A C 1
ATOM 2799 O O . GLU A 1 358 ? 5.897 35.973 2.166 1.00 96.56 358 GLU A O 1
ATOM 2804 N N . GLU A 1 359 ? 4.511 34.694 0.934 1.00 96.44 359 GLU A N 1
ATOM 2805 C CA . GLU A 1 359 ? 5.132 33.409 1.252 1.00 96.44 359 GLU A CA 1
ATOM 2806 C C . GLU A 1 359 ? 5.897 32.879 0.033 1.00 96.44 359 GLU A C 1
ATOM 2808 O O . GLU A 1 359 ? 5.315 32.517 -0.994 1.00 96.44 359 GLU A O 1
ATOM 2813 N N . PHE A 1 360 ? 7.225 32.854 0.137 1.00 95.75 360 PHE A N 1
ATOM 2814 C CA . PHE A 1 360 ? 8.104 32.431 -0.953 1.00 95.75 360 PHE A CA 1
ATOM 2815 C C . PHE A 1 360 ? 8.298 30.913 -1.017 1.00 95.75 360 PHE A C 1
ATOM 2817 O O . PHE A 1 360 ? 8.663 30.403 -2.075 1.00 95.75 360 PHE A O 1
ATOM 2824 N N . TYR A 1 361 ? 7.989 30.184 0.060 1.00 96.25 361 TYR A N 1
ATOM 2825 C CA . TYR A 1 361 ? 7.896 28.718 0.053 1.00 96.25 361 TYR A CA 1
ATOM 2826 C C . TYR A 1 361 ? 6.559 28.230 -0.536 1.00 96.25 361 TYR A C 1
ATOM 2828 O O . TYR A 1 361 ? 6.376 27.042 -0.807 1.00 96.25 361 TYR A O 1
ATOM 2836 N N . GLY A 1 362 ? 5.631 29.160 -0.763 1.00 96.94 362 GLY A N 1
ATOM 2837 C CA . GLY A 1 362 ? 4.276 28.947 -1.240 1.00 96.94 362 GLY A CA 1
ATOM 2838 C C . GLY A 1 362 ? 4.166 28.516 -2.694 1.00 96.94 362 GLY A C 1
ATOM 2839 O O . GLY A 1 362 ? 4.704 29.185 -3.581 1.00 96.94 362 GLY A O 1
ATOM 2840 N N . LEU A 1 363 ? 3.396 27.455 -2.961 1.00 97.50 363 LEU A N 1
ATOM 2841 C CA . LEU A 1 363 ? 3.095 27.000 -4.325 1.00 97.50 363 LEU A CA 1
ATOM 2842 C C . LEU A 1 363 ? 2.371 28.059 -5.155 1.00 97.50 363 LEU A C 1
ATOM 2844 O O . LEU A 1 363 ? 2.533 28.082 -6.375 1.00 97.50 363 LEU A O 1
ATOM 2848 N N . LEU A 1 364 ? 1.572 28.914 -4.518 1.00 97.69 364 LEU A N 1
ATOM 2849 C CA . LEU A 1 364 ? 0.814 29.966 -5.184 1.00 97.69 364 LEU A CA 1
ATOM 2850 C C . LEU A 1 364 ? 1.547 31.313 -5.137 1.00 97.69 364 LEU A C 1
ATOM 2852 O O . LEU A 1 364 ? 2.331 31.608 -4.233 1.00 97.69 364 LEU A O 1
ATOM 2856 N N . THR A 1 365 ? 1.284 32.152 -6.136 1.00 96.88 365 THR A N 1
ATOM 2857 C CA . THR A 1 365 ? 1.707 33.556 -6.147 1.00 96.88 365 THR A CA 1
ATOM 2858 C C . THR A 1 365 ? 0.980 34.358 -5.068 1.00 96.88 365 THR A C 1
ATOM 2860 O O . THR A 1 365 ? -0.071 33.948 -4.577 1.00 96.88 365 THR A O 1
ATOM 2863 N N . TRP A 1 366 ? 1.518 35.526 -4.705 1.00 97.00 366 TRP A N 1
ATOM 2864 C CA . TRP A 1 366 ? 0.953 36.397 -3.663 1.00 97.00 366 TRP A CA 1
ATOM 2865 C C . TRP A 1 366 ? -0.546 36.699 -3.833 1.00 97.00 366 TRP A C 1
ATOM 2867 O O . TRP A 1 366 ? -1.294 36.796 -2.866 1.00 97.00 366 TRP A O 1
ATOM 2877 N N . ASP A 1 367 ? -1.010 36.830 -5.073 1.00 94.81 367 ASP A N 1
ATOM 2878 C CA . ASP A 1 367 ? -2.404 37.107 -5.431 1.00 94.81 367 ASP A CA 1
ATOM 2879 C C . ASP A 1 367 ? -3.295 35.853 -5.520 1.00 94.81 367 ASP A C 1
ATOM 2881 O O . ASP A 1 367 ? -4.480 35.966 -5.843 1.00 94.81 367 ASP A O 1
ATOM 2885 N N . TRP A 1 368 ? -2.741 34.666 -5.245 1.00 97.12 368 TRP A N 1
ATOM 2886 C CA . TRP A 1 368 ? -3.400 33.362 -5.365 1.00 97.12 368 TRP A CA 1
ATOM 2887 C C . TRP A 1 368 ? -3.916 33.054 -6.781 1.00 97.12 368 TRP A C 1
ATOM 2889 O O . TRP A 1 368 ? -4.830 32.245 -6.955 1.00 97.12 368 TRP A O 1
ATOM 2899 N N . ALA A 1 369 ? -3.378 33.716 -7.810 1.00 92.25 369 ALA A N 1
ATOM 2900 C CA . ALA A 1 369 ? -3.848 33.554 -9.183 1.00 92.25 369 ALA A CA 1
ATOM 2901 C C . ALA A 1 369 ? -3.120 32.444 -9.947 1.00 92.25 369 ALA A C 1
ATOM 2903 O O . ALA A 1 369 ? -3.748 31.788 -10.775 1.00 92.25 369 ALA A O 1
ATOM 2904 N N . ASN A 1 370 ? -1.828 32.232 -9.681 1.00 93.69 370 ASN A N 1
ATOM 2905 C CA . ASN A 1 370 ? -0.980 31.329 -10.455 1.00 93.69 370 ASN A CA 1
ATOM 2906 C C . ASN A 1 370 ? -0.123 30.431 -9.557 1.00 93.69 370 ASN A C 1
ATOM 2908 O O . ASN A 1 370 ? 0.151 30.752 -8.401 1.00 93.69 370 ASN A O 1
ATOM 2912 N N . VAL A 1 371 ? 0.357 29.323 -10.125 1.00 95.44 371 VAL A N 1
ATOM 2913 C CA . VAL A 1 371 ? 1.425 28.514 -9.523 1.00 95.44 371 VAL A CA 1
ATOM 2914 C C . VAL A 1 371 ? 2.748 29.261 -9.686 1.00 95.44 371 VAL A C 1
ATOM 2916 O O . VAL A 1 371 ? 3.128 29.610 -10.803 1.00 95.44 371 VAL A O 1
ATOM 2919 N N . ARG A 1 372 ? 3.461 29.492 -8.582 1.00 94.62 372 ARG A N 1
ATOM 2920 C CA . ARG A 1 372 ? 4.711 30.264 -8.534 1.00 94.62 372 ARG A CA 1
ATOM 2921 C C . ARG A 1 372 ? 5.834 29.620 -9.343 1.00 94.62 372 ARG A C 1
ATOM 2923 O O . ARG A 1 372 ? 6.578 30.323 -10.018 1.00 94.62 372 ARG A O 1
ATOM 2930 N N . ASN A 1 373 ? 5.957 28.295 -9.274 1.00 94.62 373 ASN A N 1
ATOM 2931 C CA . ASN A 1 373 ? 7.003 27.546 -9.964 1.00 94.62 373 ASN A CA 1
ATOM 2932 C C . ASN A 1 373 ? 6.439 26.252 -10.570 1.00 94.62 373 ASN A C 1
ATOM 2934 O O . ASN A 1 373 ? 6.348 25.211 -9.917 1.00 94.62 373 ASN A O 1
ATOM 2938 N N . THR A 1 374 ? 6.042 26.327 -11.840 1.00 92.69 374 THR A N 1
ATOM 2939 C CA . THR A 1 374 ? 5.468 25.193 -12.579 1.00 92.69 374 THR A CA 1
ATOM 2940 C C . THR A 1 374 ? 6.489 24.086 -12.830 1.00 92.69 374 THR A C 1
ATOM 2942 O O . THR A 1 374 ? 6.123 22.913 -12.792 1.00 92.69 374 THR A O 1
ATOM 2945 N N . THR A 1 375 ? 7.766 24.431 -13.013 1.00 90.75 375 THR A N 1
ATOM 2946 C CA . THR A 1 375 ? 8.860 23.461 -13.168 1.00 90.75 375 THR A CA 1
ATOM 2947 C C . THR A 1 375 ? 9.007 22.593 -11.920 1.00 90.75 375 THR A C 1
ATOM 2949 O O . THR A 1 375 ? 9.120 21.373 -12.025 1.00 90.75 375 THR A O 1
ATOM 2952 N N . PHE A 1 376 ? 8.949 23.190 -10.725 1.00 93.25 376 PHE A N 1
ATOM 2953 C CA . PHE A 1 376 ? 8.961 22.434 -9.474 1.00 93.25 376 PHE A CA 1
ATOM 2954 C C . PHE A 1 376 ? 7.718 21.543 -9.331 1.00 93.25 376 PHE A C 1
ATOM 2956 O O . PHE A 1 376 ? 7.844 20.377 -8.960 1.00 93.25 376 PHE A O 1
ATOM 2963 N N . LEU A 1 377 ? 6.533 22.048 -9.690 1.00 93.12 377 LEU A N 1
ATOM 2964 C CA . LEU A 1 377 ? 5.305 21.250 -9.646 1.00 93.12 377 LEU A CA 1
ATOM 2965 C C . LEU A 1 377 ? 5.371 20.031 -10.590 1.00 93.12 377 LEU A C 1
ATOM 2967 O O . LEU A 1 377 ? 4.975 18.927 -10.221 1.00 93.12 377 LEU A O 1
ATOM 2971 N N . GLN A 1 378 ? 5.937 20.197 -11.787 1.00 90.31 378 GLN A N 1
ATOM 2972 C CA . GLN A 1 378 ? 6.199 19.082 -12.705 1.00 90.31 378 GLN A CA 1
ATOM 2973 C C . GLN A 1 378 ? 7.200 18.089 -12.110 1.00 90.31 378 GLN A C 1
ATOM 2975 O O . GLN A 1 378 ? 6.983 16.880 -12.180 1.00 90.31 378 GLN A O 1
ATOM 2980 N N . ARG A 1 379 ? 8.262 18.592 -11.477 1.00 92.25 379 ARG A N 1
ATOM 2981 C CA . ARG A 1 379 ? 9.300 17.777 -10.843 1.00 92.25 379 ARG A CA 1
ATOM 2982 C C . ARG A 1 379 ? 8.738 16.879 -9.736 1.00 92.25 379 ARG A C 1
ATOM 2984 O O . ARG A 1 379 ? 9.082 15.704 -9.684 1.00 92.25 379 ARG A O 1
ATOM 2991 N N . ILE A 1 380 ? 7.871 17.397 -8.864 1.00 94.44 380 ILE A N 1
ATOM 2992 C CA . ILE A 1 380 ? 7.292 16.619 -7.753 1.00 94.44 380 ILE A CA 1
ATOM 2993 C C . ILE A 1 380 ? 6.184 15.648 -8.195 1.00 94.44 380 ILE A C 1
ATOM 2995 O O . ILE A 1 380 ? 5.891 14.689 -7.482 1.00 94.44 380 ILE A O 1
ATOM 2999 N N . SER A 1 381 ? 5.605 15.837 -9.385 1.00 93.00 381 SER A N 1
ATOM 3000 C CA . SER A 1 381 ? 4.472 15.031 -9.869 1.00 93.00 381 SER A CA 1
ATOM 3001 C C . SER A 1 381 ? 4.734 13.519 -9.903 1.00 93.00 381 SER A C 1
ATOM 3003 O O . SER A 1 381 ? 3.842 12.717 -9.632 1.00 93.00 381 SER A O 1
ATOM 3005 N N . SER A 1 382 ? 5.976 13.098 -10.154 1.00 90.81 382 SER A N 1
ATOM 3006 C CA . SER A 1 382 ? 6.353 11.679 -10.145 1.00 90.81 382 SER A CA 1
ATOM 3007 C C . SER A 1 382 ? 6.253 11.027 -8.765 1.00 90.81 382 SER A C 1
ATOM 3009 O O . SER A 1 382 ? 6.045 9.816 -8.692 1.00 90.81 382 SER A O 1
ATOM 3011 N N . LEU A 1 383 ? 6.345 11.816 -7.688 1.00 95.12 383 LEU A N 1
ATOM 3012 C CA . LEU A 1 383 ? 6.199 11.364 -6.303 1.00 95.12 383 LEU A CA 1
ATOM 3013 C C . LEU A 1 383 ? 4.749 11.390 -5.804 1.00 95.12 383 LEU A C 1
ATOM 3015 O O . LEU A 1 383 ? 4.494 10.902 -4.701 1.00 95.12 383 LEU A O 1
ATOM 3019 N N . GLN A 1 384 ? 3.811 11.962 -6.570 1.00 94.00 384 GLN A N 1
ATOM 3020 C CA . GLN A 1 384 ? 2.388 12.004 -6.204 1.00 94.00 384 GLN A CA 1
ATOM 3021 C C . GLN A 1 384 ? 1.712 10.634 -6.354 1.00 94.00 384 GLN A C 1
ATOM 3023 O O . GLN A 1 384 ? 0.695 10.367 -5.722 1.00 94.00 384 GLN A O 1
ATOM 3028 N N . LEU A 1 385 ? 2.298 9.739 -7.155 1.00 90.44 385 LEU A N 1
ATOM 3029 C CA . LEU A 1 385 ? 1.826 8.370 -7.335 1.00 90.44 385 LEU A CA 1
ATOM 3030 C C . LEU A 1 385 ? 2.770 7.377 -6.643 1.00 90.44 385 LEU A C 1
ATOM 3032 O O . LEU A 1 385 ? 3.988 7.517 -6.755 1.00 90.44 385 LEU A O 1
ATOM 3036 N N . PRO A 1 386 ? 2.248 6.315 -6.009 1.00 91.62 386 PRO A N 1
ATOM 3037 C CA . PRO A 1 386 ? 3.081 5.332 -5.322 1.00 91.62 386 PRO A CA 1
ATOM 3038 C C . PRO A 1 386 ? 3.896 4.493 -6.316 1.00 91.62 386 PRO A C 1
ATOM 3040 O O . PRO A 1 386 ? 3.393 4.090 -7.373 1.00 91.62 386 PRO A O 1
ATOM 3043 N N . PHE A 1 387 ? 5.163 4.224 -6.005 1.00 90.56 387 PHE A N 1
ATOM 3044 C CA . PHE A 1 387 ? 6.020 3.332 -6.796 1.00 90.56 387 PHE A CA 1
ATOM 3045 C C . PHE A 1 387 ? 5.797 1.864 -6.421 1.00 90.56 387 PHE A C 1
ATOM 3047 O O . PHE A 1 387 ? 5.854 0.993 -7.297 1.00 90.56 387 PHE A O 1
ATOM 3054 N N . ARG A 1 388 ? 5.506 1.594 -5.144 1.00 89.81 388 ARG A N 1
ATOM 3055 C CA . ARG A 1 388 ? 5.367 0.256 -4.556 1.00 89.81 388 ARG A CA 1
ATOM 3056 C C . ARG A 1 388 ? 4.257 0.203 -3.502 1.00 89.81 388 ARG A C 1
ATOM 3058 O O . ARG A 1 388 ? 3.794 1.223 -3.005 1.00 89.81 388 ARG A O 1
ATOM 3065 N N . GLY A 1 389 ? 3.848 -1.015 -3.150 1.00 89.62 389 GLY A N 1
ATOM 3066 C CA . GLY A 1 389 ? 2.917 -1.282 -2.054 1.00 89.62 389 GLY A CA 1
ATOM 3067 C C . GLY A 1 389 ? 1.804 -2.275 -2.417 1.00 89.62 389 GLY A C 1
ATOM 3068 O O . GLY A 1 389 ? 1.659 -2.653 -3.585 1.00 89.62 389 GLY A O 1
ATOM 3069 N N . PRO A 1 390 ? 1.013 -2.710 -1.421 1.00 88.50 390 PRO A N 1
ATOM 3070 C CA . PRO A 1 390 ? -0.132 -3.595 -1.613 1.00 88.50 390 PRO A CA 1
ATOM 3071 C C . PRO A 1 390 ? -1.091 -3.090 -2.697 1.00 88.50 390 PRO A C 1
ATOM 3073 O O . PRO A 1 390 ? -1.400 -1.902 -2.760 1.00 88.50 390 PRO A O 1
ATOM 3076 N N . GLY A 1 391 ? -1.558 -3.980 -3.573 1.00 80.19 391 GLY A N 1
ATOM 3077 C CA . GLY A 1 391 ? -2.479 -3.637 -4.663 1.00 80.19 391 GLY A CA 1
ATOM 3078 C C . GLY A 1 391 ? -1.854 -2.929 -5.874 1.00 80.19 391 GLY A C 1
ATOM 3079 O O . GLY A 1 391 ? -2.518 -2.840 -6.905 1.00 80.19 391 GLY A O 1
ATOM 3080 N N . ILE A 1 392 ? -0.597 -2.472 -5.782 1.00 76.62 392 ILE A N 1
ATOM 3081 C CA . ILE A 1 392 ? 0.166 -1.903 -6.909 1.00 76.62 392 ILE A CA 1
ATOM 3082 C C . ILE A 1 392 ? 1.000 -2.987 -7.588 1.00 76.62 392 ILE A C 1
ATOM 3084 O O . ILE A 1 392 ? 1.051 -3.015 -8.813 1.00 76.62 392 ILE A O 1
ATOM 3088 N N . THR A 1 393 ? 1.619 -3.878 -6.801 1.00 64.69 393 THR A N 1
ATOM 3089 C CA . THR A 1 393 ? 2.445 -4.987 -7.299 1.00 64.69 393 THR A CA 1
ATOM 3090 C C . THR A 1 393 ? 1.597 -6.018 -8.043 1.00 64.69 393 THR A C 1
ATOM 3092 O O . THR A 1 393 ? 1.009 -6.904 -7.429 1.00 64.69 393 THR A O 1
ATOM 3095 N N . GLN A 1 394 ? 1.528 -5.893 -9.368 1.00 55.09 394 GLN A N 1
ATOM 3096 C CA . GLN A 1 394 ? 0.867 -6.843 -10.268 1.00 55.09 394 GLN A CA 1
ATOM 3097 C C . GLN A 1 394 ? 1.921 -7.440 -11.211 1.00 55.09 394 GLN A C 1
ATOM 3099 O O . GLN A 1 394 ? 2.053 -7.018 -12.359 1.00 55.09 394 GLN A O 1
ATOM 3104 N N . GLY A 1 395 ? 2.733 -8.369 -10.696 1.00 58.44 395 GLY A N 1
ATOM 3105 C CA . GLY A 1 395 ? 3.826 -9.023 -11.428 1.00 58.44 395 GLY A CA 1
ATOM 3106 C C . GLY A 1 395 ? 5.168 -8.987 -10.687 1.00 58.44 395 GLY A C 1
ATOM 3107 O O . GLY A 1 395 ? 5.228 -8.680 -9.496 1.00 58.44 395 GLY A O 1
ATOM 3108 N N . ASN A 1 396 ? 6.256 -9.304 -11.397 1.00 62.28 396 ASN A N 1
ATOM 3109 C CA . ASN A 1 396 ? 7.609 -9.279 -10.836 1.00 62.28 396 ASN A CA 1
ATOM 3110 C C . ASN A 1 396 ? 8.107 -7.830 -10.660 1.00 62.28 396 ASN A C 1
ATOM 3112 O O . ASN A 1 396 ? 8.068 -7.066 -11.629 1.00 62.28 396 ASN A O 1
ATOM 3116 N N . PRO A 1 397 ? 8.614 -7.445 -9.473 1.00 74.06 397 PRO A N 1
ATOM 3117 C CA . PRO A 1 397 ? 9.130 -6.100 -9.242 1.00 74.06 397 PRO A CA 1
ATOM 3118 C C . PRO A 1 397 ? 10.324 -5.800 -10.157 1.00 74.06 397 PRO A C 1
ATOM 3120 O O . PRO A 1 397 ? 11.189 -6.650 -10.388 1.00 74.06 397 PRO A O 1
ATOM 3123 N N . TYR A 1 398 ? 10.379 -4.573 -10.669 1.00 88.62 398 TYR A N 1
ATOM 3124 C CA . TYR A 1 398 ? 11.467 -4.067 -11.506 1.00 88.62 398 TYR A CA 1
ATOM 3125 C C . TYR A 1 398 ? 11.927 -2.696 -11.014 1.00 88.62 398 TYR A C 1
ATOM 3127 O O . TYR A 1 398 ? 11.334 -2.121 -10.104 1.00 88.62 398 TYR A O 1
ATOM 3135 N N . LYS A 1 399 ? 13.003 -2.165 -11.598 1.00 93.19 399 LYS A N 1
ATOM 3136 C CA . LYS A 1 399 ? 13.541 -0.847 -11.251 1.00 93.19 399 LYS A CA 1
ATOM 3137 C C . LYS A 1 399 ? 13.270 0.175 -12.347 1.00 93.19 399 LYS A C 1
ATOM 3139 O O . LYS A 1 399 ? 13.296 -0.162 -13.524 1.00 93.19 399 LYS A O 1
ATOM 3144 N N . VAL A 1 400 ? 13.081 1.431 -11.971 1.00 95.12 400 VAL A N 1
ATOM 3145 C CA . VAL A 1 400 ? 13.183 2.578 -12.883 1.00 95.12 400 VAL A CA 1
ATOM 3146 C C . VAL A 1 400 ? 14.441 3.373 -12.553 1.00 95.12 400 VAL A C 1
ATOM 3148 O O . VAL A 1 400 ? 14.876 3.407 -11.400 1.00 95.12 400 VAL A O 1
ATOM 3151 N N . ILE A 1 401 ? 15.044 4.004 -13.559 1.00 97.00 401 ILE A N 1
ATOM 3152 C CA . ILE A 1 401 ? 16.190 4.898 -13.365 1.00 97.00 401 ILE A CA 1
ATOM 3153 C C . ILE A 1 401 ? 15.639 6.322 -13.242 1.00 97.00 401 ILE A C 1
ATOM 3155 O O . ILE A 1 401 ? 15.341 6.967 -14.244 1.00 97.00 401 ILE A O 1
ATOM 3159 N N . TYR A 1 402 ? 15.442 6.775 -12.008 1.00 97.50 402 TYR A N 1
ATOM 3160 C CA . TYR A 1 402 ? 14.852 8.064 -11.656 1.00 97.50 402 TYR A CA 1
ATOM 3161 C C . TYR A 1 402 ? 15.912 9.168 -11.604 1.00 97.50 402 TYR A C 1
ATOM 3163 O O . TYR A 1 402 ? 16.978 8.970 -11.026 1.00 97.50 402 TYR A O 1
ATOM 3171 N N . HIS A 1 403 ? 15.613 10.338 -12.166 1.00 97.81 403 HIS A N 1
ATOM 3172 C CA . HIS A 1 403 ? 16.492 11.506 -12.190 1.00 97.81 403 HIS A CA 1
ATOM 3173 C C . HIS A 1 403 ? 15.921 12.631 -11.296 1.00 97.81 403 HIS A C 1
ATOM 3175 O O . HIS A 1 403 ? 15.031 13.383 -11.728 1.00 97.81 403 HIS A O 1
ATOM 3181 N N . PRO A 1 404 ? 16.408 12.781 -10.045 1.00 96.50 404 PRO A N 1
ATOM 3182 C CA . PRO A 1 404 ? 15.779 13.614 -9.019 1.00 96.50 404 PRO A CA 1
ATOM 3183 C C . PRO A 1 404 ? 15.747 15.111 -9.325 1.00 96.50 404 PRO A C 1
ATOM 3185 O O . PRO A 1 404 ? 14.871 15.805 -8.807 1.00 96.50 404 PRO A O 1
ATOM 3188 N N . LEU A 1 405 ? 16.671 15.633 -10.144 1.00 95.69 405 LEU A N 1
ATOM 3189 C CA . LEU A 1 405 ? 16.687 17.050 -10.537 1.00 95.69 405 LEU A CA 1
ATOM 3190 C C . LEU A 1 405 ? 15.476 17.421 -11.400 1.00 95.69 405 LEU A C 1
ATOM 3192 O O . LEU A 1 405 ? 14.917 18.503 -11.261 1.00 95.69 405 LEU A O 1
ATOM 3196 N N . THR A 1 406 ? 15.042 16.492 -12.248 1.00 95.44 406 THR A N 1
ATOM 3197 C CA . THR A 1 406 ? 13.924 16.695 -13.186 1.00 95.44 406 THR A CA 1
ATOM 3198 C C . THR A 1 406 ? 12.620 16.052 -12.727 1.00 95.44 406 THR A C 1
ATOM 3200 O O . THR A 1 406 ? 11.560 16.424 -13.212 1.00 95.44 406 THR A O 1
ATOM 3203 N N . GLY A 1 407 ? 12.682 15.073 -11.818 1.00 95.00 407 GLY A N 1
ATOM 3204 C CA . GLY A 1 407 ? 11.519 14.269 -11.440 1.00 95.00 407 GLY A CA 1
ATOM 3205 C C . GLY A 1 407 ? 11.053 13.297 -12.527 1.00 95.00 407 GLY A C 1
ATOM 3206 O O . GLY A 1 407 ? 9.943 12.778 -12.449 1.00 95.00 407 GLY A O 1
ATOM 3207 N N . LEU A 1 408 ? 11.880 13.058 -13.543 1.00 95.94 408 LEU A N 1
ATOM 3208 C CA . LEU A 1 408 ? 11.611 12.175 -14.673 1.00 95.94 408 LEU A CA 1
ATOM 3209 C C . LEU A 1 408 ? 12.420 10.881 -14.540 1.00 95.94 408 LEU A C 1
ATOM 3211 O O . LEU A 1 408 ? 13.347 10.792 -13.738 1.00 95.94 408 LEU A O 1
ATOM 3215 N N . CYS A 1 409 ? 12.085 9.879 -15.345 1.00 95.75 409 CYS A N 1
ATOM 3216 C CA . CYS A 1 409 ? 12.816 8.620 -15.414 1.00 95.75 409 CYS A CA 1
ATOM 3217 C C . CYS A 1 409 ? 13.419 8.421 -16.805 1.00 95.75 409 CYS A C 1
ATOM 3219 O O . CYS A 1 409 ? 12.951 9.003 -17.782 1.00 95.75 409 CYS A O 1
ATOM 3221 N N . VAL A 1 410 ? 14.440 7.570 -16.910 1.00 95.44 410 VAL A N 1
ATOM 3222 C CA . VAL A 1 410 ? 14.988 7.156 -18.207 1.00 95.44 410 VAL A CA 1
ATOM 3223 C C . VAL A 1 410 ? 13.914 6.409 -18.998 1.00 95.44 410 VAL A C 1
ATOM 3225 O O . VAL A 1 410 ? 13.306 5.447 -18.521 1.00 95.44 410 VAL A O 1
ATOM 3228 N N . THR A 1 411 ? 13.690 6.866 -20.220 1.00 91.62 411 THR A N 1
ATOM 3229 C CA . THR A 1 411 ? 12.739 6.314 -21.183 1.00 91.62 411 THR A CA 1
ATOM 3230 C C . THR A 1 411 ? 13.447 6.090 -22.511 1.00 91.62 411 THR A C 1
ATOM 3232 O O . THR A 1 411 ? 14.430 6.769 -22.833 1.00 91.62 411 THR A O 1
ATOM 3235 N N . ARG A 1 412 ? 12.911 5.175 -23.315 1.00 83.19 412 ARG A N 1
ATOM 3236 C CA . ARG A 1 412 ? 13.279 5.047 -24.724 1.00 83.19 412 ARG A CA 1
ATOM 3237 C C . ARG A 1 412 ? 12.070 5.326 -25.601 1.00 83.19 412 ARG A C 1
ATOM 3239 O O . ARG A 1 412 ? 10.949 4.954 -25.266 1.00 83.19 412 ARG A O 1
ATOM 3246 N N . LYS A 1 413 ? 12.308 5.973 -26.739 1.00 71.50 413 LYS A N 1
ATOM 3247 C CA . LYS A 1 413 ? 11.306 6.082 -27.807 1.00 71.50 413 LYS A CA 1
ATOM 3248 C C . LYS A 1 413 ? 11.440 4.910 -28.782 1.00 71.50 413 LYS A C 1
ATOM 3250 O O . LYS A 1 413 ? 10.446 4.274 -29.110 1.00 71.50 413 LYS A O 1
ATOM 3255 N N . SER A 1 414 ? 12.676 4.601 -29.166 1.00 66.69 414 SER A N 1
ATOM 3256 C CA . SER A 1 414 ? 13.066 3.459 -29.991 1.00 66.69 414 SER A CA 1
ATOM 3257 C C . SER A 1 414 ? 14.428 2.918 -29.540 1.00 66.69 414 SER A C 1
ATOM 3259 O O . SER A 1 414 ? 15.050 3.474 -28.638 1.00 66.69 414 SER A O 1
ATOM 3261 N N . ILE A 1 415 ? 14.898 1.824 -30.146 1.00 63.44 415 ILE A N 1
ATOM 3262 C CA . ILE A 1 415 ? 16.248 1.278 -29.890 1.00 63.44 415 ILE A CA 1
ATOM 3263 C C . ILE A 1 415 ? 17.346 2.147 -30.530 1.00 63.44 415 ILE A C 1
ATOM 3265 O O . ILE A 1 415 ? 18.488 2.123 -30.079 1.00 63.44 415 ILE A O 1
ATOM 3269 N N . GLN A 1 416 ? 17.018 2.867 -31.606 1.00 61.81 416 GLN A N 1
ATOM 3270 C CA . GLN A 1 416 ? 17.975 3.652 -32.395 1.00 61.81 416 GLN A CA 1
ATOM 3271 C C . GLN A 1 416 ? 18.078 5.097 -31.899 1.00 61.81 416 GLN A C 1
ATOM 3273 O O . GLN A 1 416 ? 19.104 5.743 -32.105 1.00 61.81 416 GLN A O 1
ATOM 3278 N N . ASP A 1 417 ? 17.031 5.585 -31.235 1.00 72.38 417 ASP A N 1
ATOM 3279 C CA . ASP A 1 417 ? 17.029 6.898 -30.610 1.00 72.38 417 ASP A CA 1
ATOM 3280 C C . ASP A 1 417 ? 17.878 6.902 -29.330 1.00 72.38 417 ASP A C 1
ATOM 3282 O O . ASP A 1 417 ? 17.884 5.918 -28.581 1.00 72.38 417 ASP A O 1
ATOM 3286 N N . PRO A 1 418 ? 18.544 8.028 -29.021 1.00 82.25 418 PRO A N 1
ATOM 3287 C CA . PRO A 1 418 ? 19.166 8.233 -27.723 1.00 82.25 418 PRO A CA 1
ATOM 3288 C C . PRO A 1 418 ? 18.167 8.018 -26.584 1.00 82.25 418 PRO A C 1
ATOM 3290 O O . PRO A 1 418 ? 17.001 8.426 -26.659 1.00 82.25 418 PRO A O 1
ATOM 3293 N N . LEU A 1 419 ? 18.643 7.411 -25.498 1.00 92.50 419 LEU A N 1
ATOM 3294 C CA . LEU A 1 419 ? 17.896 7.386 -24.247 1.00 92.50 419 LEU A CA 1
ATOM 3295 C C . LEU A 1 419 ? 17.651 8.823 -23.785 1.00 92.50 419 LEU A C 1
ATOM 3297 O O . LEU A 1 419 ? 18.518 9.685 -23.923 1.00 92.50 419 LEU A O 1
ATOM 3301 N N . ARG A 1 420 ? 16.478 9.081 -23.210 1.00 94.31 420 ARG A N 1
ATOM 3302 C CA . ARG A 1 420 ? 16.101 10.415 -22.726 1.00 94.31 420 ARG A CA 1
ATOM 3303 C C . ARG A 1 420 ? 15.244 10.333 -21.480 1.00 94.31 420 ARG A C 1
ATOM 3305 O O . ARG A 1 420 ? 14.644 9.295 -21.195 1.00 94.31 420 ARG A O 1
ATOM 3312 N N . LEU A 1 421 ? 15.121 11.437 -20.762 1.00 94.69 421 LEU A N 1
ATOM 3313 C CA . LEU A 1 421 ? 14.183 11.518 -19.653 1.00 94.69 421 LEU A CA 1
ATOM 3314 C C . LEU A 1 421 ? 12.743 11.715 -20.138 1.00 94.69 421 LEU A C 1
ATOM 3316 O O . LEU A 1 421 ? 12.472 12.459 -21.080 1.00 94.69 421 LEU A O 1
ATOM 3320 N N . GLY A 1 422 ? 11.810 11.056 -19.459 1.00 93.19 422 GLY A N 1
ATOM 3321 C CA . GLY A 1 422 ? 10.375 11.181 -19.682 1.00 93.19 422 GLY A CA 1
ATOM 3322 C C . GLY A 1 422 ? 9.566 10.792 -18.440 1.00 93.19 422 GLY A C 1
ATOM 3323 O O . GLY A 1 422 ? 10.145 10.447 -17.405 1.00 93.19 422 GLY A O 1
ATOM 3324 N N . PRO A 1 423 ? 8.223 10.864 -18.501 1.00 91.12 423 PRO A N 1
ATOM 3325 C CA . PRO A 1 423 ? 7.367 10.497 -17.377 1.00 91.12 423 PRO A CA 1
ATOM 3326 C C . PRO A 1 423 ? 7.668 9.082 -16.876 1.00 91.12 423 PRO A C 1
ATOM 3328 O O . PRO A 1 423 ? 7.766 8.147 -17.668 1.00 91.12 423 PRO A O 1
ATOM 3331 N N . CYS A 1 424 ? 7.770 8.902 -15.558 1.00 89.94 424 CYS A N 1
ATOM 3332 C CA . CYS A 1 424 ? 8.109 7.602 -14.968 1.00 89.94 424 CYS A CA 1
ATOM 3333 C C . CYS A 1 424 ? 7.071 6.502 -15.231 1.00 89.94 424 CYS A C 1
ATOM 3335 O O . CYS A 1 424 ? 7.412 5.326 -15.169 1.00 89.94 424 CYS A O 1
ATOM 3337 N N . SER A 1 425 ? 5.828 6.863 -15.563 1.00 84.06 425 SER A N 1
ATOM 3338 C CA . SER A 1 425 ? 4.811 5.919 -16.047 1.00 84.06 425 SER A CA 1
ATOM 3339 C C . SER A 1 425 ? 5.191 5.240 -17.367 1.00 84.06 425 SER A C 1
ATOM 3341 O O . SER A 1 425 ? 4.731 4.136 -17.622 1.00 84.06 425 SER A O 1
ATOM 3343 N N . ASN A 1 426 ? 6.037 5.888 -18.172 1.00 86.00 426 ASN A N 1
ATOM 3344 C CA . ASN A 1 426 ? 6.454 5.445 -19.504 1.00 86.00 426 ASN A CA 1
ATOM 3345 C C . ASN A 1 426 ? 7.892 4.889 -19.494 1.00 86.00 426 ASN A C 1
ATOM 3347 O O . ASN A 1 426 ? 8.488 4.666 -20.547 1.00 86.00 426 ASN A O 1
ATOM 3351 N N . SER A 1 427 ? 8.495 4.754 -18.310 1.00 87.56 427 SER A N 1
ATOM 3352 C CA . SER A 1 427 ? 9.847 4.220 -18.157 1.00 87.56 427 SER A CA 1
ATOM 3353 C C . SER A 1 427 ? 9.857 2.721 -18.417 1.00 87.56 427 SER A C 1
ATOM 3355 O O . SER A 1 427 ? 8.956 1.997 -17.990 1.00 87.56 427 SER A O 1
ATOM 3357 N N . ASP A 1 428 ? 10.904 2.253 -19.094 1.00 84.88 428 ASP A N 1
ATOM 3358 C CA . ASP A 1 428 ? 11.161 0.826 -19.209 1.00 84.88 428 ASP A CA 1
ATOM 3359 C C . ASP A 1 428 ? 11.405 0.197 -17.841 1.00 84.88 428 ASP A C 1
ATOM 3361 O O . ASP A 1 428 ? 11.905 0.832 -16.909 1.00 84.88 428 ASP A O 1
ATOM 3365 N N . GLY A 1 429 ? 11.118 -1.097 -17.745 1.00 88.69 429 GLY A N 1
ATOM 3366 C CA . GLY A 1 429 ? 11.526 -1.869 -16.589 1.00 88.69 429 GLY A CA 1
ATOM 3367 C C . GLY A 1 429 ? 13.004 -2.203 -16.674 1.00 88.69 429 GLY A C 1
ATOM 3368 O O . GLY A 1 429 ? 13.451 -2.778 -17.660 1.00 88.69 429 GLY A O 1
ATOM 3369 N N . TRP A 1 430 ? 13.767 -1.889 -15.634 1.00 92.62 430 TRP A N 1
ATOM 3370 C CA . TRP A 1 430 ? 15.186 -2.208 -15.536 1.00 92.62 430 TRP A CA 1
ATOM 3371 C C . TRP A 1 430 ? 15.431 -3.294 -14.494 1.00 92.62 430 TRP A C 1
ATOM 3373 O O . TRP A 1 430 ? 14.822 -3.318 -13.424 1.00 92.62 430 TRP A O 1
ATOM 3383 N N . LYS A 1 431 ? 16.374 -4.185 -14.782 1.00 92.06 431 LYS A N 1
ATOM 3384 C CA . LYS A 1 431 ? 16.926 -5.151 -13.835 1.00 92.06 431 LYS A CA 1
ATOM 3385 C C . LYS A 1 431 ? 18.383 -4.811 -13.589 1.00 92.06 431 LYS A C 1
ATOM 3387 O O . LYS A 1 431 ? 19.194 -4.878 -14.508 1.00 92.06 431 LYS A O 1
ATOM 3392 N N . TYR A 1 432 ? 18.707 -4.497 -12.341 1.00 93.75 432 TYR A N 1
ATOM 3393 C CA . TYR A 1 432 ? 20.085 -4.305 -11.907 1.00 93.75 432 TYR A CA 1
ATOM 3394 C C . TYR A 1 432 ? 20.640 -5.622 -11.360 1.00 93.75 432 TYR A C 1
ATOM 3396 O O . TYR A 1 432 ? 20.129 -6.148 -10.371 1.00 93.75 432 TYR A O 1
ATOM 3404 N N . THR A 1 433 ? 21.620 -6.211 -12.045 1.00 89.75 433 THR A N 1
ATOM 3405 C CA . THR A 1 433 ? 22.164 -7.531 -11.690 1.00 89.75 433 THR A CA 1
ATOM 3406 C C . THR A 1 433 ? 23.242 -7.442 -10.604 1.00 89.75 433 THR A C 1
ATOM 3408 O O . THR A 1 433 ? 23.867 -6.392 -10.449 1.00 89.75 433 THR A O 1
ATOM 3411 N N . PRO A 1 434 ? 23.555 -8.547 -9.895 1.00 88.69 434 PRO A N 1
ATOM 3412 C CA . PRO A 1 434 ? 24.703 -8.598 -8.982 1.00 88.69 434 PRO A CA 1
ATOM 3413 C C . PRO A 1 434 ? 26.044 -8.269 -9.657 1.00 88.69 434 PRO A C 1
ATOM 3415 O O . PRO A 1 434 ? 26.959 -7.765 -9.014 1.00 88.69 434 PRO A O 1
ATOM 3418 N N . GLN A 1 435 ? 26.157 -8.504 -10.970 1.00 88.50 435 GLN A N 1
ATOM 3419 C CA . GLN A 1 435 ? 27.313 -8.128 -11.791 1.00 88.50 435 GLN A CA 1
ATOM 3420 C C . GLN A 1 435 ? 27.329 -6.636 -12.163 1.00 88.50 435 GLN A C 1
ATOM 3422 O O . GLN A 1 435 ? 28.165 -6.229 -12.970 1.00 88.50 435 GLN A O 1
ATOM 3427 N N . LYS A 1 436 ? 26.433 -5.830 -11.573 1.00 93.94 436 LYS A N 1
ATOM 3428 C CA . LYS A 1 436 ? 26.311 -4.381 -11.765 1.00 93.94 436 LYS A CA 1
ATOM 3429 C C . LYS A 1 436 ? 25.900 -3.997 -13.192 1.00 93.94 436 LYS A C 1
ATOM 3431 O O . LYS A 1 436 ? 26.318 -2.967 -13.702 1.00 93.94 436 LYS A O 1
ATOM 3436 N N . ILE A 1 437 ? 25.082 -4.817 -13.851 1.00 93.50 437 ILE A N 1
ATOM 3437 C CA . ILE A 1 437 ? 24.587 -4.549 -15.211 1.00 93.50 437 ILE A CA 1
ATOM 3438 C C . ILE A 1 437 ? 23.140 -4.062 -15.126 1.00 93.50 437 ILE A C 1
ATOM 3440 O O . ILE A 1 437 ? 22.326 -4.664 -14.424 1.00 93.50 437 ILE A O 1
ATOM 3444 N N . LEU A 1 438 ? 22.817 -2.990 -15.852 1.00 94.25 438 LEU A N 1
ATOM 3445 C CA . LEU A 1 438 ? 21.457 -2.468 -16.005 1.00 94.25 438 LEU A CA 1
ATOM 3446 C C . LEU A 1 438 ? 20.833 -3.019 -17.289 1.00 94.25 438 LEU A C 1
ATOM 3448 O O . LEU A 1 438 ? 21.095 -2.502 -18.373 1.00 94.25 438 LEU A O 1
ATOM 3452 N N . ASN A 1 439 ? 20.017 -4.064 -17.156 1.00 91.31 439 ASN A N 1
ATOM 3453 C CA . ASN A 1 439 ? 19.317 -4.711 -18.267 1.00 91.31 439 ASN A CA 1
ATOM 3454 C C . ASN A 1 439 ? 17.898 -4.169 -18.415 1.00 91.31 439 ASN A C 1
ATOM 3456 O O . ASN A 1 439 ? 17.194 -4.020 -17.417 1.00 91.31 439 ASN A O 1
ATOM 3460 N N . VAL A 1 440 ? 17.438 -3.979 -19.645 1.00 88.75 440 VAL A N 1
ATOM 3461 C CA . VAL A 1 440 ? 16.034 -3.678 -19.935 1.00 88.75 440 VAL A CA 1
ATOM 3462 C C . VAL A 1 440 ? 15.228 -4.981 -19.864 1.00 88.75 440 VAL A C 1
ATOM 3464 O O . VAL A 1 440 ? 15.456 -5.917 -20.636 1.00 88.75 440 VAL A O 1
ATOM 3467 N N . MET A 1 441 ? 14.298 -5.058 -18.912 1.00 79.12 441 MET A N 1
ATOM 3468 C CA . MET A 1 441 ? 13.415 -6.200 -18.659 1.00 79.12 441 MET A CA 1
ATOM 3469 C C . MET A 1 441 ? 12.668 -6.611 -19.930 1.00 79.12 441 MET A C 1
ATOM 3471 O O . MET A 1 441 ? 12.171 -5.771 -20.675 1.00 79.12 441 MET A O 1
ATOM 3475 N N . GLY A 1 442 ? 12.599 -7.920 -20.181 1.00 69.38 442 GLY A N 1
ATOM 3476 C CA . GLY A 1 442 ? 11.981 -8.474 -21.391 1.00 69.38 442 GLY A CA 1
ATOM 3477 C C . GLY A 1 442 ? 12.832 -8.359 -22.663 1.00 69.38 442 GLY A C 1
ATOM 3478 O O . GLY A 1 442 ? 12.372 -8.764 -23.725 1.00 69.38 442 GLY A O 1
ATOM 3479 N N . THR A 1 443 ? 14.068 -7.849 -22.587 1.00 73.50 443 THR A N 1
ATOM 3480 C CA . THR A 1 443 ? 14.968 -7.709 -23.748 1.00 73.50 443 THR A CA 1
ATOM 3481 C C . THR A 1 443 ? 16.401 -8.177 -23.441 1.00 73.50 443 THR A C 1
ATOM 3483 O O . THR A 1 443 ? 16.717 -8.537 -22.306 1.00 73.50 443 THR A O 1
ATOM 3486 N N . TYR A 1 444 ? 17.279 -8.159 -24.452 1.00 71.06 444 TYR A N 1
ATOM 3487 C CA . TYR A 1 444 ? 18.722 -8.444 -24.321 1.00 71.06 444 TYR A CA 1
ATOM 3488 C C . TYR A 1 444 ? 19.581 -7.193 -24.168 1.00 71.06 444 TYR A C 1
ATOM 3490 O O . TYR A 1 444 ? 20.805 -7.290 -24.159 1.00 71.06 444 TYR A O 1
ATOM 3498 N N . TYR A 1 445 ? 18.950 -6.023 -24.108 1.00 82.69 445 TYR A N 1
ATOM 3499 C CA . TYR A 1 445 ? 19.663 -4.764 -24.069 1.00 82.69 445 TYR A CA 1
ATOM 3500 C C . TYR A 1 445 ? 20.116 -4.436 -22.650 1.00 82.69 445 TYR A C 1
ATOM 3502 O O . TYR A 1 445 ? 19.327 -4.480 -21.706 1.00 82.69 445 TYR A O 1
ATOM 3510 N N . CYS A 1 446 ? 21.375 -4.042 -22.522 1.00 89.50 446 CYS A N 1
ATOM 3511 C CA . CYS A 1 446 ? 21.926 -3.400 -21.341 1.00 89.50 446 CYS A CA 1
ATOM 3512 C C . CYS A 1 446 ? 22.407 -1.991 -21.662 1.00 89.50 446 CYS A C 1
ATOM 3514 O O . CYS A 1 446 ? 22.773 -1.681 -22.798 1.00 89.50 446 CYS A O 1
ATOM 3516 N N . LEU A 1 447 ? 22.423 -1.144 -20.638 1.00 94.12 447 LEU A N 1
ATOM 3517 C CA . LEU A 1 447 ? 23.009 0.184 -20.727 1.00 94.12 447 LEU A CA 1
ATOM 3518 C C . LEU A 1 447 ? 24.531 0.076 -20.905 1.00 94.12 447 LEU A C 1
ATOM 3520 O O . LEU A 1 447 ? 25.200 -0.603 -20.125 1.00 94.12 447 LEU A O 1
ATOM 3524 N N . GLN A 1 448 ? 25.078 0.777 -21.894 1.00 92.56 448 GLN A N 1
ATOM 3525 C CA . GLN A 1 448 ? 26.504 0.816 -22.204 1.00 92.56 448 GLN A CA 1
ATOM 3526 C C . GLN A 1 448 ? 26.979 2.266 -22.367 1.00 92.56 448 GLN A C 1
ATOM 3528 O O . GLN A 1 448 ? 26.343 3.075 -23.048 1.00 92.56 448 GLN A O 1
ATOM 3533 N N . ALA A 1 449 ? 28.114 2.582 -21.749 1.00 92.88 449 ALA A N 1
ATOM 3534 C CA . ALA A 1 449 ? 28.851 3.818 -21.958 1.00 92.88 449 ALA A CA 1
ATOM 3535 C C . ALA A 1 449 ? 29.697 3.717 -23.238 1.00 92.88 449 ALA A C 1
ATOM 3537 O O . ALA A 1 449 ? 30.370 2.710 -23.469 1.00 92.88 449 ALA A O 1
ATOM 3538 N N . ASP A 1 450 ? 29.651 4.751 -24.073 1.00 87.06 450 ASP A N 1
ATOM 3539 C CA . ASP A 1 450 ? 30.357 4.780 -25.357 1.00 87.06 450 ASP A CA 1
ATOM 3540 C C . ASP A 1 450 ? 31.684 5.537 -25.241 1.00 87.06 450 ASP A C 1
ATOM 3542 O O . ASP A 1 450 ? 32.750 4.927 -25.212 1.00 87.06 450 ASP A O 1
ATOM 3546 N N . GLN A 1 451 ? 31.604 6.864 -25.123 1.00 89.00 451 GLN A N 1
ATOM 3547 C CA . GLN A 1 451 ? 32.726 7.776 -24.906 1.00 89.00 451 GLN A CA 1
ATOM 3548 C C . GLN A 1 451 ? 32.271 8.951 -24.034 1.00 89.00 451 GLN A C 1
ATOM 3550 O O . GLN A 1 451 ? 31.071 9.202 -23.889 1.00 89.00 451 GLN A O 1
ATOM 3555 N N . GLU A 1 452 ? 33.222 9.687 -23.466 1.00 91.81 452 GLU A N 1
ATOM 3556 C CA . GLU A 1 452 ? 32.916 10.938 -22.777 1.00 91.81 452 GLU A CA 1
ATOM 3557 C C . GLU A 1 452 ? 32.289 11.952 -23.753 1.00 91.81 452 GLU A C 1
ATOM 3559 O O . GLU A 1 452 ? 32.756 12.113 -24.878 1.00 91.81 452 GLU A O 1
ATOM 3564 N N . GLY A 1 453 ? 31.201 12.608 -23.343 1.00 89.19 453 GLY A N 1
ATOM 3565 C CA . GLY A 1 453 ? 30.424 13.544 -24.157 1.00 89.19 453 GLY A CA 1
ATOM 3566 C C . GLY A 1 453 ? 29.385 12.899 -25.082 1.00 89.19 453 GLY A C 1
ATOM 3567 O O . GLY A 1 453 ? 28.531 13.610 -25.611 1.00 89.19 453 GLY A O 1
ATOM 3568 N N . ASN A 1 454 ? 29.403 11.573 -25.261 1.00 91.25 454 ASN A N 1
ATOM 3569 C CA . ASN A 1 454 ? 28.470 10.879 -26.153 1.00 91.25 454 ASN A CA 1
ATOM 3570 C C . ASN A 1 454 ? 27.198 10.393 -25.428 1.00 91.25 454 ASN A C 1
ATOM 3572 O O . ASN A 1 454 ? 27.221 10.145 -24.218 1.00 91.25 454 ASN A O 1
ATOM 3576 N N . PRO A 1 455 ? 26.085 10.186 -26.164 1.00 92.44 455 PRO A N 1
ATOM 3577 C CA . PRO A 1 455 ? 24.899 9.516 -25.639 1.00 92.44 455 PRO A CA 1
ATOM 3578 C C . PRO A 1 455 ? 25.197 8.109 -25.114 1.00 92.44 455 PRO A C 1
ATOM 3580 O O . PRO A 1 455 ? 25.907 7.333 -25.762 1.00 92.44 455 PRO A O 1
ATOM 3583 N N . ALA A 1 456 ? 24.595 7.753 -23.978 1.00 91.81 456 ALA A N 1
ATOM 3584 C CA . ALA A 1 456 ? 24.602 6.377 -23.496 1.00 91.81 456 ALA A CA 1
ATOM 3585 C C . ALA A 1 456 ? 23.774 5.497 -24.447 1.00 91.81 456 ALA A C 1
ATOM 3587 O O . ALA A 1 456 ? 22.700 5.894 -24.907 1.00 91.81 456 ALA A O 1
ATOM 3588 N N . LYS A 1 457 ? 24.269 4.294 -24.749 1.00 88.94 457 LYS A N 1
ATOM 3589 C CA . LYS A 1 457 ? 23.679 3.396 -25.753 1.00 88.94 457 LYS A CA 1
ATOM 3590 C C . LYS A 1 457 ? 23.123 2.136 -25.106 1.00 88.94 457 LYS A C 1
ATOM 3592 O O . LYS A 1 457 ? 23.511 1.752 -24.005 1.00 88.94 457 LYS A O 1
ATOM 3597 N N . LEU A 1 458 ? 22.224 1.470 -25.821 1.00 89.12 458 LEU A N 1
ATOM 3598 C CA . LEU A 1 458 ? 21.788 0.119 -25.494 1.00 89.12 458 LEU A CA 1
ATOM 3599 C C . LEU A 1 458 ? 22.591 -0.891 -26.313 1.00 89.12 458 LEU A C 1
ATOM 3601 O O . LEU A 1 458 ? 22.696 -0.772 -27.533 1.00 89.12 458 LEU A O 1
ATOM 3605 N N . SER A 1 459 ? 23.136 -1.899 -25.643 1.00 81.56 459 SER A N 1
ATOM 3606 C CA . SER A 1 459 ? 23.977 -2.927 -26.252 1.00 81.56 459 SER A CA 1
ATOM 3607 C C . SER A 1 459 ? 23.481 -4.317 -25.914 1.00 81.56 459 SER A C 1
ATOM 3609 O O . SER A 1 459 ? 22.880 -4.530 -24.870 1.00 81.56 459 SER A O 1
ATOM 3611 N N . ILE A 1 460 ? 23.754 -5.274 -26.794 1.00 76.12 460 ILE A N 1
ATOM 3612 C CA . ILE A 1 460 ? 23.524 -6.703 -26.532 1.00 76.12 460 ILE A CA 1
ATOM 3613 C C . ILE A 1 460 ? 24.773 -7.388 -25.951 1.00 76.12 460 ILE A C 1
ATOM 3615 O O . ILE A 1 460 ? 24.718 -8.553 -25.563 1.00 76.12 460 ILE A O 1
ATOM 3619 N N . ILE A 1 461 ? 25.913 -6.685 -25.907 1.00 74.69 461 ILE A N 1
ATOM 3620 C CA . ILE A 1 461 ? 27.192 -7.202 -25.405 1.00 74.69 461 ILE A CA 1
ATOM 3621 C C . ILE A 1 461 ? 27.422 -6.659 -23.992 1.00 74.69 461 ILE A C 1
ATOM 3623 O O . ILE A 1 461 ? 28.122 -5.673 -23.786 1.00 74.69 461 ILE A O 1
ATOM 3627 N N . CYS A 1 462 ? 26.835 -7.334 -23.007 1.00 82.19 462 CYS A N 1
ATOM 3628 C CA . CYS A 1 462 ? 26.786 -6.866 -21.617 1.00 82.19 462 CYS A CA 1
ATOM 3629 C C . CYS A 1 462 ? 27.950 -7.345 -20.735 1.00 82.19 462 CYS A C 1
ATOM 3631 O O . CYS A 1 462 ? 27.897 -7.234 -19.513 1.00 82.19 462 CYS A O 1
ATOM 3633 N N . SER A 1 463 ? 28.996 -7.916 -21.334 1.00 76.62 463 SER A N 1
ATOM 3634 C CA . SER A 1 463 ? 30.168 -8.444 -20.622 1.00 76.62 463 SER A CA 1
ATOM 3635 C C . SER A 1 463 ? 31.326 -7.445 -20.512 1.00 76.62 463 SER A C 1
ATOM 3637 O O . SER A 1 463 ? 32.225 -7.642 -19.691 1.00 76.62 463 SER A O 1
ATOM 3639 N N . ALA A 1 464 ? 31.313 -6.378 -21.315 1.00 80.31 464 ALA A N 1
ATOM 3640 C CA . ALA A 1 464 ? 32.377 -5.382 -21.361 1.00 80.31 464 ALA A CA 1
ATOM 3641 C C . ALA A 1 464 ? 32.380 -4.463 -20.123 1.00 80.31 464 ALA A C 1
ATOM 3643 O O . ALA A 1 464 ? 31.352 -4.250 -19.477 1.00 80.31 464 ALA A O 1
ATOM 3644 N N . SER A 1 465 ? 33.547 -3.896 -19.790 1.00 83.81 465 SER A N 1
ATOM 3645 C CA . SER A 1 465 ? 33.714 -2.985 -18.644 1.00 83.81 465 SER A CA 1
ATOM 3646 C C . SER A 1 465 ? 32.800 -1.761 -18.720 1.00 83.81 465 SER A C 1
ATOM 3648 O O . SER A 1 465 ? 32.260 -1.350 -17.697 1.00 83.81 465 SER A O 1
ATOM 3650 N N . ASN A 1 466 ? 32.556 -1.258 -19.932 1.00 89.94 466 ASN A N 1
ATOM 3651 C CA . ASN A 1 466 ? 31.701 -0.104 -20.210 1.00 89.94 466 ASN A CA 1
ATOM 3652 C C . ASN A 1 466 ? 30.193 -0.404 -20.143 1.00 89.94 466 ASN A C 1
ATOM 3654 O O . ASN A 1 466 ? 29.383 0.473 -20.415 1.00 89.94 466 ASN A O 1
ATOM 3658 N N . SER A 1 467 ? 29.795 -1.636 -19.804 1.00 92.19 467 SER A N 1
ATOM 3659 C CA . SER A 1 467 ? 28.396 -2.010 -19.518 1.00 92.19 467 SER A CA 1
ATOM 3660 C C . SER A 1 467 ? 28.147 -2.283 -18.027 1.00 92.19 467 SER A C 1
ATOM 3662 O O . SER A 1 467 ? 27.036 -2.643 -17.631 1.00 92.19 467 SER A O 1
ATOM 3664 N N . LYS A 1 468 ? 29.179 -2.128 -17.185 1.00 93.50 468 LYS A N 1
ATOM 3665 C CA . LYS A 1 468 ? 29.076 -2.238 -15.725 1.00 93.50 468 LYS A CA 1
ATOM 3666 C C . LYS A 1 468 ? 28.851 -0.853 -15.131 1.00 93.50 468 LYS A C 1
ATOM 3668 O O . LYS A 1 468 ? 29.642 0.051 -15.384 1.00 93.50 468 LYS A O 1
ATOM 3673 N N . TRP A 1 469 ? 27.795 -0.711 -14.342 1.00 95.81 469 TRP A N 1
ATOM 3674 C CA . TRP A 1 469 ? 27.344 0.541 -13.746 1.00 95.81 469 TRP A CA 1
ATOM 3675 C C . TRP A 1 469 ? 27.362 0.450 -12.227 1.00 95.81 469 TRP A C 1
ATOM 3677 O O . TRP A 1 469 ? 26.628 -0.336 -11.629 1.00 95.81 469 TRP A O 1
ATOM 3687 N N . GLU A 1 470 ? 28.197 1.258 -11.590 1.00 95.06 470 GLU A N 1
ATOM 3688 C CA . GLU A 1 470 ? 28.426 1.253 -10.150 1.00 95.06 470 GLU A CA 1
ATOM 3689 C C . GLU A 1 470 ? 27.923 2.534 -9.495 1.00 95.06 470 GLU A C 1
ATOM 3691 O O . GLU A 1 470 ? 28.113 3.621 -10.028 1.00 95.06 470 GLU A O 1
ATOM 3696 N N . MET A 1 471 ? 27.336 2.405 -8.306 1.00 94.06 471 MET A N 1
ATOM 3697 C CA . MET A 1 471 ? 26.947 3.540 -7.469 1.00 94.06 471 MET A CA 1
ATOM 3698 C C . MET A 1 471 ? 28.128 3.935 -6.582 1.00 94.06 471 MET A C 1
ATOM 3700 O O . MET A 1 471 ? 28.317 3.350 -5.518 1.00 94.06 471 MET A O 1
ATOM 3704 N N . ILE A 1 472 ? 28.958 4.866 -7.053 1.00 92.50 472 ILE A N 1
ATOM 3705 C CA . ILE A 1 472 ? 30.305 5.096 -6.488 1.00 92.50 472 ILE A CA 1
ATOM 3706 C C . ILE A 1 472 ? 30.406 6.242 -5.476 1.00 92.50 472 ILE A C 1
ATOM 3708 O O . ILE A 1 472 ? 31.446 6.396 -4.846 1.00 92.50 472 ILE A O 1
ATOM 3712 N N . SER A 1 473 ? 29.375 7.078 -5.356 1.00 93.56 473 SER A N 1
ATOM 3713 C CA . SER A 1 473 ? 29.434 8.313 -4.570 1.00 93.56 473 SER A CA 1
ATOM 3714 C C . SER A 1 473 ? 28.863 8.151 -3.159 1.00 93.56 473 SER A C 1
ATOM 3716 O O . SER A 1 473 ? 28.053 7.255 -2.928 1.00 93.56 473 SER A O 1
ATOM 3718 N N . ASP A 1 474 ? 29.224 9.044 -2.231 1.00 93.88 474 ASP A N 1
ATOM 3719 C CA . ASP A 1 474 ? 28.703 9.044 -0.849 1.00 93.88 474 ASP A CA 1
ATOM 3720 C C . ASP A 1 474 ? 27.172 9.135 -0.796 1.00 93.88 474 ASP A C 1
ATOM 3722 O O . ASP A 1 474 ? 26.528 8.430 -0.020 1.00 93.88 474 ASP A O 1
ATOM 3726 N N . SER A 1 475 ? 26.571 9.940 -1.681 1.00 94.25 475 SER A N 1
ATOM 3727 C CA . SER A 1 475 ? 25.113 10.015 -1.841 1.00 94.25 475 SER A CA 1
ATOM 3728 C C . SER A 1 475 ? 24.492 8.751 -2.444 1.00 94.25 475 SER A C 1
ATOM 3730 O O . SER A 1 475 ? 23.274 8.579 -2.396 1.00 94.25 475 SER A O 1
ATOM 3732 N N . LYS A 1 476 ? 25.308 7.867 -3.037 1.00 95.75 476 LYS A N 1
ATOM 3733 C CA . LYS A 1 476 ? 24.885 6.734 -3.870 1.00 95.75 476 LYS A CA 1
ATOM 3734 C C . LYS A 1 476 ? 23.915 7.181 -4.968 1.00 95.75 476 LYS A C 1
ATOM 3736 O O . LYS A 1 476 ? 22.860 6.574 -5.134 1.00 95.75 476 LYS A O 1
ATOM 3741 N N . LEU A 1 477 ? 24.256 8.261 -5.677 1.00 97.19 477 LEU A N 1
ATOM 3742 C CA . LEU A 1 477 ? 23.465 8.802 -6.795 1.00 97.19 477 LEU A CA 1
ATOM 3743 C C . LEU A 1 477 ? 24.236 8.870 -8.117 1.00 97.19 477 LEU A C 1
ATOM 3745 O O . LEU A 1 477 ? 23.629 9.105 -9.152 1.00 97.19 477 LEU A O 1
ATOM 3749 N N . HIS A 1 478 ? 25.551 8.652 -8.123 1.00 97.44 478 HIS A N 1
ATOM 3750 C CA . HIS A 1 478 ? 26.316 8.600 -9.369 1.00 97.44 478 HIS A CA 1
ATOM 3751 C C . HIS A 1 478 ? 26.373 7.173 -9.911 1.00 97.44 478 HIS A C 1
ATOM 3753 O O . HIS A 1 478 ? 27.057 6.331 -9.328 1.00 97.44 478 HIS A O 1
ATOM 3759 N N . LEU A 1 479 ? 25.707 6.924 -11.041 1.00 96.94 479 LEU A N 1
ATOM 3760 C CA . LEU A 1 479 ? 25.869 5.701 -11.831 1.00 96.94 479 LEU A CA 1
ATOM 3761 C C . LEU A 1 479 ? 27.100 5.840 -12.731 1.00 96.94 479 LEU A C 1
ATOM 3763 O O . LEU A 1 479 ? 27.070 6.590 -13.704 1.00 96.94 479 LEU A O 1
ATOM 3767 N N . SER A 1 480 ? 28.172 5.117 -12.418 1.00 96.81 480 SER A N 1
ATOM 3768 C CA . SER A 1 480 ? 29.463 5.230 -13.101 1.00 96.81 480 SER A CA 1
ATOM 3769 C C . SER A 1 480 ? 29.862 3.968 -13.859 1.00 96.81 480 SER A C 1
ATOM 3771 O O . SER A 1 480 ? 29.627 2.862 -13.379 1.00 96.81 480 SER A O 1
ATOM 3773 N N . SER A 1 481 ? 30.508 4.136 -15.013 1.00 96.19 481 SER A N 1
ATOM 3774 C CA . SER A 1 481 ? 31.062 3.052 -15.826 1.00 96.19 481 SER A CA 1
ATOM 3775 C C . SER A 1 481 ? 32.492 3.358 -16.285 1.00 96.19 481 SER A C 1
ATOM 3777 O O . SER A 1 481 ? 32.899 4.520 -16.338 1.00 96.19 481 SER A O 1
ATOM 3779 N N . ASN A 1 482 ? 33.258 2.316 -16.622 1.00 94.12 482 ASN A N 1
ATOM 3780 C CA . ASN A 1 482 ? 34.621 2.446 -17.145 1.00 94.12 482 ASN A CA 1
ATOM 3781 C C . ASN A 1 482 ? 34.616 2.271 -18.666 1.00 94.12 482 ASN A C 1
ATOM 3783 O O . ASN A 1 482 ? 34.240 1.205 -19.160 1.00 94.12 482 ASN A O 1
ATOM 3787 N N . LEU A 1 483 ? 35.085 3.278 -19.396 1.00 91.31 483 LEU A N 1
ATOM 3788 C CA . LEU A 1 483 ? 35.259 3.228 -20.844 1.00 91.31 483 LEU A CA 1
ATOM 3789 C C . LEU A 1 483 ? 36.355 2.229 -21.247 1.00 91.31 483 LEU A C 1
ATOM 3791 O O . LEU A 1 483 ? 37.113 1.714 -20.420 1.00 91.31 483 LEU A O 1
ATOM 3795 N N . THR A 1 484 ? 36.432 1.920 -22.541 1.00 83.81 484 THR A N 1
ATOM 3796 C CA . THR A 1 484 ? 37.403 0.955 -23.083 1.00 83.81 484 THR A CA 1
ATOM 3797 C C . THR A 1 484 ? 38.854 1.420 -22.967 1.00 83.81 484 THR A C 1
ATOM 3799 O O . THR A 1 484 ? 39.754 0.588 -22.964 1.00 83.81 484 THR A O 1
ATOM 3802 N N . ASP A 1 485 ? 39.084 2.729 -22.855 1.00 84.12 485 ASP A N 1
ATOM 3803 C CA . ASP A 1 485 ? 40.399 3.337 -22.614 1.00 84.12 485 ASP A CA 1
ATOM 3804 C C . ASP A 1 485 ? 40.791 3.369 -21.120 1.00 84.12 485 ASP A C 1
ATOM 3806 O O . ASP A 1 485 ? 41.871 3.840 -20.769 1.00 84.12 485 ASP A O 1
ATOM 3810 N N . GLY A 1 486 ? 39.929 2.850 -20.236 1.00 83.69 486 GLY A N 1
ATOM 3811 C CA . GLY A 1 486 ? 40.131 2.816 -18.788 1.00 83.69 486 GLY A CA 1
ATOM 3812 C C . GLY A 1 486 ? 39.689 4.082 -18.049 1.00 83.69 486 GLY A C 1
ATOM 3813 O O . GLY A 1 486 ? 39.717 4.091 -16.816 1.00 83.69 486 GLY A O 1
ATOM 3814 N N . SER A 1 487 ? 39.253 5.128 -18.757 1.00 89.56 487 SER A N 1
ATOM 3815 C CA . SER A 1 487 ? 38.687 6.327 -18.136 1.00 89.56 487 SER A CA 1
ATOM 3816 C C . SER A 1 487 ? 37.313 6.040 -17.519 1.00 89.56 487 SER A C 1
ATOM 3818 O O . SER A 1 487 ? 36.603 5.107 -17.905 1.00 89.56 487 SER A O 1
ATOM 3820 N N . LYS A 1 488 ? 36.940 6.822 -16.504 1.00 93.31 488 LYS A N 1
ATOM 3821 C CA . LYS A 1 488 ? 35.707 6.626 -15.738 1.00 93.31 488 LYS A CA 1
ATOM 3822 C C . LYS A 1 488 ? 34.727 7.754 -16.022 1.00 93.31 488 LYS A C 1
ATOM 3824 O O . LYS A 1 488 ? 35.055 8.922 -15.829 1.00 93.31 488 LYS A O 1
ATOM 3829 N N . VAL A 1 489 ? 33.509 7.383 -16.397 1.00 96.44 489 VAL A N 1
ATOM 3830 C CA . VAL A 1 489 ? 32.412 8.311 -16.685 1.00 96.44 489 VAL A CA 1
ATOM 3831 C C . VAL A 1 489 ? 31.225 8.052 -15.768 1.00 96.44 489 VAL A C 1
ATOM 3833 O O . VAL A 1 489 ? 31.085 6.970 -15.193 1.00 96.44 489 VAL A O 1
ATOM 3836 N N . CYS A 1 490 ? 30.367 9.054 -15.633 1.00 97.31 490 CYS A N 1
ATOM 3837 C CA . CYS A 1 490 ? 29.083 8.982 -14.958 1.00 97.31 490 CYS A CA 1
ATOM 3838 C C . CYS A 1 490 ? 27.955 9.250 -15.952 1.00 97.31 490 CYS A C 1
ATOM 3840 O O . CYS A 1 490 ? 28.130 9.988 -16.925 1.00 97.31 490 CYS A O 1
ATOM 3842 N N . LEU A 1 491 ? 26.798 8.645 -15.691 1.00 97.44 491 LEU A N 1
ATOM 3843 C CA . LEU A 1 491 ? 25.563 8.993 -16.378 1.00 97.44 491 LEU A CA 1
ATOM 3844 C C . LEU A 1 491 ? 25.242 10.465 -16.098 1.00 97.44 491 LEU A C 1
ATOM 3846 O O . LEU A 1 491 ? 25.353 10.914 -14.959 1.00 97.44 491 LEU A O 1
ATOM 3850 N N . ASP A 1 492 ? 24.869 11.204 -17.131 1.00 97.62 492 ASP A N 1
ATOM 3851 C CA . ASP A 1 492 ? 24.568 12.634 -17.083 1.00 97.62 492 ASP A CA 1
ATOM 3852 C C . ASP A 1 492 ? 23.402 12.938 -18.035 1.00 97.62 492 ASP A C 1
ATOM 3854 O O . ASP A 1 492 ? 23.008 12.088 -18.845 1.00 97.62 492 ASP A O 1
ATOM 3858 N N . ILE A 1 493 ? 22.868 14.154 -17.963 1.00 96.50 493 ILE A N 1
ATOM 3859 C CA . ILE A 1 493 ? 21.911 14.665 -18.944 1.00 96.50 493 ILE A CA 1
ATOM 3860 C C . ILE A 1 493 ? 22.440 15.893 -19.677 1.00 96.50 493 ILE A C 1
ATOM 3862 O O . ILE A 1 493 ? 23.119 16.741 -19.097 1.00 96.50 493 ILE A O 1
ATOM 3866 N N . ASP A 1 494 ? 22.106 15.996 -20.963 1.00 93.19 494 ASP A N 1
ATOM 3867 C CA . ASP A 1 494 ? 22.329 17.212 -21.746 1.00 93.19 494 ASP A CA 1
ATOM 3868 C C . ASP A 1 494 ? 21.177 18.227 -21.576 1.00 93.19 494 ASP A C 1
ATOM 3870 O O . ASP A 1 494 ? 20.187 17.986 -20.879 1.00 93.19 494 ASP A O 1
ATOM 3874 N N . SER A 1 495 ? 21.280 19.382 -22.240 1.00 89.81 495 SER A N 1
ATOM 3875 C CA . SER A 1 495 ? 20.259 20.441 -22.202 1.00 89.81 495 SER A CA 1
ATOM 3876 C C . SER A 1 495 ? 18.901 20.041 -22.795 1.00 89.81 495 SER A C 1
ATOM 3878 O O . SER A 1 495 ? 17.907 20.724 -22.550 1.00 89.81 495 SER A O 1
ATOM 3880 N N . ASN A 1 496 ? 18.841 18.944 -23.553 1.00 89.25 496 ASN A N 1
ATOM 3881 C CA . ASN A 1 496 ? 17.628 18.398 -24.156 1.00 89.25 496 ASN A CA 1
ATOM 3882 C C . ASN A 1 496 ? 17.080 17.192 -23.369 1.00 89.25 496 ASN A C 1
ATOM 3884 O O . ASN A 1 496 ? 16.161 16.521 -23.842 1.00 89.25 496 ASN A O 1
ATOM 3888 N N . ASN A 1 497 ? 17.617 16.923 -22.172 1.00 92.50 497 ASN A N 1
ATOM 3889 C CA . ASN A 1 497 ? 17.317 15.757 -21.342 1.00 92.50 497 ASN A CA 1
ATOM 3890 C C . ASN A 1 497 ? 17.656 14.403 -21.997 1.00 92.50 497 ASN A C 1
ATOM 3892 O O . ASN A 1 497 ? 17.067 13.378 -21.631 1.00 92.50 497 ASN A O 1
ATOM 3896 N N . ASN A 1 498 ? 18.587 14.368 -22.954 1.00 94.12 498 ASN A N 1
ATOM 3897 C CA . ASN A 1 498 ? 19.143 13.111 -23.446 1.00 94.12 498 ASN A CA 1
ATOM 3898 C C . ASN A 1 498 ? 20.146 12.562 -22.432 1.00 94.12 498 ASN A C 1
ATOM 3900 O O . ASN A 1 498 ? 20.869 13.317 -21.784 1.00 94.12 498 ASN A O 1
ATOM 3904 N N . ILE A 1 499 ? 20.201 11.240 -22.321 1.00 96.31 499 ILE A N 1
ATOM 3905 C CA . ILE A 1 499 ? 21.121 10.541 -21.434 1.00 96.31 499 ILE A CA 1
ATOM 3906 C C . ILE A 1 499 ? 22.480 10.425 -22.119 1.00 96.31 499 ILE A C 1
ATOM 3908 O O . ILE A 1 499 ? 22.617 9.774 -23.158 1.00 96.31 499 ILE A O 1
ATOM 3912 N N . VAL A 1 500 ? 23.492 11.030 -21.509 1.00 96.06 500 VAL A N 1
ATOM 3913 C CA . VAL A 1 500 ? 24.876 11.066 -21.997 1.00 96.06 500 VAL A CA 1
ATOM 3914 C C . VAL A 1 500 ? 25.835 10.548 -20.924 1.00 96.06 500 VAL A C 1
ATOM 3916 O O . VAL A 1 500 ? 25.434 10.289 -19.787 1.00 96.06 500 VAL A O 1
ATOM 3919 N N . THR A 1 501 ? 27.104 10.359 -21.277 1.00 96.12 501 THR A N 1
ATOM 3920 C CA . THR A 1 501 ? 28.161 9.989 -20.325 1.00 96.12 501 THR A CA 1
ATOM 3921 C C . THR A 1 501 ? 29.251 11.043 -20.276 1.00 96.12 501 THR A C 1
ATOM 3923 O O . THR A 1 501 ? 29.862 11.321 -21.298 1.00 96.12 501 THR A O 1
ATOM 3926 N N . ASN A 1 502 ? 29.530 11.598 -19.097 1.00 96.12 502 ASN A N 1
ATOM 3927 C CA . ASN A 1 502 ? 30.542 12.645 -18.889 1.00 96.12 502 ASN A CA 1
ATOM 3928 C C . ASN A 1 502 ? 31.480 12.293 -17.727 1.00 96.12 502 ASN A C 1
ATOM 3930 O O . ASN A 1 502 ? 31.167 11.405 -16.930 1.00 96.12 502 ASN A O 1
ATOM 3934 N N . ALA A 1 503 ? 32.597 13.012 -17.574 1.00 95.25 503 ALA A N 1
ATOM 3935 C CA . ALA A 1 503 ? 33.391 12.944 -16.349 1.00 95.25 503 ALA A CA 1
ATOM 3936 C C . ALA A 1 503 ? 32.519 13.173 -15.100 1.00 95.25 503 ALA A C 1
ATOM 3938 O O . ALA A 1 503 ? 31.660 14.060 -15.057 1.00 95.25 503 ALA A O 1
ATOM 3939 N N . CYS A 1 504 ? 32.740 12.352 -14.074 1.00 95.19 504 CYS A N 1
ATOM 3940 C CA . CYS A 1 504 ? 31.965 12.397 -12.838 1.00 95.19 504 CYS A CA 1
ATOM 3941 C C . CYS A 1 504 ? 32.210 13.698 -12.053 1.00 95.19 504 CYS A C 1
ATOM 3943 O O . CYS A 1 504 ? 33.345 14.019 -11.697 1.00 95.19 504 CYS A O 1
ATOM 3945 N N . LYS A 1 505 ? 31.135 14.419 -11.731 1.00 94.69 505 LYS A N 1
ATOM 3946 C CA . LYS A 1 505 ? 31.132 15.681 -10.982 1.00 94.69 505 LYS A CA 1
ATOM 3947 C C . LYS A 1 505 ? 31.118 15.416 -9.472 1.00 94.69 505 LYS A C 1
ATOM 3949 O O . LYS A 1 505 ? 30.625 14.397 -9.004 1.00 94.69 505 LYS A O 1
ATOM 3954 N N . CYS A 1 506 ? 31.658 16.350 -8.689 1.00 93.75 506 CYS A N 1
ATOM 3955 C CA . CYS A 1 506 ? 31.585 16.357 -7.217 1.00 93.75 506 CYS A CA 1
ATOM 3956 C C . CYS A 1 506 ? 32.086 15.115 -6.463 1.00 93.75 506 CYS A C 1
ATOM 3958 O O . CYS A 1 506 ? 31.714 14.922 -5.305 1.00 93.75 506 CYS A O 1
ATOM 3960 N N . LEU A 1 507 ? 32.935 14.285 -7.075 1.00 92.44 507 LEU A N 1
ATOM 3961 C CA . LEU A 1 507 ? 33.618 13.196 -6.365 1.00 92.44 507 LEU A CA 1
ATOM 3962 C C . LEU A 1 507 ? 34.902 13.662 -5.659 1.00 92.44 507 LEU A C 1
ATOM 3964 O O . LEU A 1 507 ? 35.427 12.954 -4.805 1.00 92.44 507 LEU A O 1
ATOM 3968 N N . SER A 1 508 ? 35.412 14.845 -6.009 1.00 86.69 508 SER A N 1
ATOM 3969 C CA . SER A 1 508 ? 36.467 15.532 -5.263 1.00 86.69 508 SER A CA 1
ATOM 3970 C C . SER A 1 508 ? 35.889 16.246 -4.035 1.00 86.69 508 SER A C 1
ATOM 3972 O O . SER A 1 508 ? 34.678 16.382 -3.890 1.00 86.69 508 SER A O 1
ATOM 3974 N N . THR A 1 509 ? 36.755 16.769 -3.167 1.00 81.94 509 THR A N 1
ATOM 3975 C CA . THR A 1 509 ? 36.365 17.582 -2.000 1.00 81.94 509 THR A CA 1
ATOM 3976 C C . THR A 1 509 ? 35.945 19.018 -2.355 1.00 81.94 509 THR A C 1
ATOM 3978 O O . THR A 1 509 ? 35.815 19.858 -1.465 1.00 81.94 509 THR A O 1
ATOM 3981 N N . ASP A 1 510 ? 35.746 19.329 -3.640 1.00 87.25 510 ASP A N 1
ATOM 3982 C CA . ASP A 1 510 ? 35.286 20.642 -4.091 1.00 87.25 510 ASP A CA 1
ATOM 3983 C C . ASP A 1 510 ? 33.823 20.878 -3.683 1.00 87.25 510 ASP A C 1
ATOM 3985 O O . ASP A 1 510 ? 32.954 20.044 -3.928 1.00 87.25 510 ASP A O 1
ATOM 3989 N N . HIS A 1 511 ? 33.549 22.020 -3.058 1.00 85.69 511 HIS A N 1
ATOM 3990 C CA . HIS A 1 511 ? 32.222 22.424 -2.589 1.00 85.69 511 HIS A CA 1
ATOM 3991 C C . HIS A 1 511 ? 31.475 23.333 -3.585 1.00 85.69 511 HIS A C 1
ATOM 3993 O O . HIS A 1 511 ? 30.265 23.557 -3.456 1.00 85.69 511 HIS A O 1
ATOM 3999 N N . THR A 1 512 ? 32.173 23.843 -4.605 1.00 87.31 512 THR A N 1
ATOM 4000 C CA . THR A 1 512 ? 31.608 24.732 -5.634 1.00 87.31 512 THR A CA 1
ATOM 4001 C C . THR A 1 512 ? 30.952 23.978 -6.791 1.00 87.31 512 THR A C 1
ATOM 4003 O O . THR A 1 512 ? 30.170 24.556 -7.542 1.00 87.31 512 THR A O 1
ATOM 4006 N N . CYS A 1 513 ? 31.208 22.678 -6.899 1.00 91.56 513 CYS A N 1
ATOM 4007 C CA . CYS A 1 513 ? 30.656 21.818 -7.935 1.00 91.56 513 CYS A CA 1
ATOM 4008 C C . CYS A 1 513 ? 29.125 21.611 -7.801 1.00 91.56 513 CYS A C 1
ATOM 4010 O O . CYS A 1 513 ? 28.529 21.830 -6.741 1.00 91.56 513 CYS A O 1
ATOM 4012 N N . ASP A 1 514 ? 28.487 21.140 -8.878 1.00 92.50 514 ASP A N 1
ATOM 4013 C CA . ASP A 1 514 ? 27.073 20.740 -8.903 1.00 92.50 514 ASP A CA 1
ATOM 4014 C C . ASP A 1 514 ? 26.918 19.353 -9.560 1.00 92.50 514 ASP A C 1
ATOM 4016 O O . ASP A 1 514 ? 27.230 19.203 -10.745 1.00 92.50 514 ASP A O 1
ATOM 4020 N N . PRO A 1 515 ? 26.463 18.325 -8.821 1.00 95.25 515 PRO A N 1
ATOM 4021 C CA . PRO A 1 515 ? 26.277 16.984 -9.362 1.00 95.25 515 PRO A CA 1
ATOM 4022 C C . PRO A 1 515 ? 24.847 16.710 -9.846 1.00 95.25 515 PRO A C 1
ATOM 4024 O O . PRO A 1 515 ? 24.562 15.592 -10.267 1.00 95.25 515 PRO A O 1
ATOM 4027 N N . GLY A 1 516 ? 23.929 17.681 -9.763 1.00 95.25 516 GLY A N 1
ATOM 4028 C CA . GLY A 1 516 ? 22.492 17.448 -9.911 1.00 95.25 516 GLY A CA 1
ATOM 4029 C C . GLY A 1 516 ? 22.082 16.775 -11.224 1.00 95.25 516 GLY A C 1
ATOM 4030 O O . GLY A 1 516 ? 21.177 15.945 -11.207 1.00 95.25 516 GLY A O 1
ATOM 4031 N N . SER A 1 517 ? 22.764 17.079 -12.334 1.00 96.62 517 SER A N 1
ATOM 4032 C CA . SER A 1 517 ? 22.513 16.467 -13.651 1.00 96.62 517 SER A CA 1
ATOM 4033 C C . SER A 1 517 ? 23.016 15.018 -13.774 1.00 96.62 517 SER A C 1
ATOM 4035 O O . SER A 1 517 ? 22.606 14.292 -14.674 1.00 96.62 517 SER A O 1
ATOM 4037 N N . GLN A 1 518 ? 23.902 14.592 -12.866 1.00 97.44 518 GLN A N 1
ATOM 4038 C CA . GLN A 1 518 ? 24.491 13.247 -12.819 1.00 97.44 518 GLN A CA 1
ATOM 4039 C C . GLN A 1 518 ? 23.897 12.367 -11.719 1.00 97.44 518 GLN A C 1
ATOM 4041 O O . GLN A 1 518 ? 24.310 11.220 -11.532 1.00 97.44 518 GLN A O 1
ATOM 4046 N N . TRP A 1 519 ? 22.940 12.895 -10.959 1.00 97.75 519 TRP A N 1
ATOM 4047 C CA . TRP A 1 519 ? 22.270 12.142 -9.915 1.00 97.75 519 TRP A CA 1
ATOM 4048 C C . TRP A 1 519 ? 21.137 11.310 -10.498 1.00 97.75 519 TRP A C 1
ATOM 4050 O O . TRP A 1 519 ? 20.121 11.825 -10.952 1.00 97.75 519 TRP A O 1
ATOM 4060 N N . PHE A 1 520 ? 21.290 9.996 -10.412 1.00 98.06 520 PHE A N 1
ATOM 4061 C CA . PHE A 1 520 ? 20.293 9.009 -10.787 1.00 98.06 520 PHE A CA 1
ATOM 4062 C C . PHE A 1 520 ? 20.080 8.028 -9.638 1.00 98.06 520 PHE A C 1
ATOM 4064 O O . PHE A 1 520 ? 21.018 7.590 -8.973 1.00 98.06 520 PHE A O 1
ATOM 4071 N N . LYS A 1 521 ? 18.827 7.645 -9.413 1.00 97.12 521 LYS A N 1
ATOM 4072 C CA . LYS A 1 521 ? 18.437 6.684 -8.388 1.00 97.12 521 LYS A CA 1
ATOM 4073 C C . LYS A 1 521 ? 17.729 5.502 -9.030 1.00 97.12 521 LYS A C 1
ATOM 4075 O O . LYS A 1 521 ? 16.825 5.672 -9.841 1.00 97.12 521 LYS A O 1
ATOM 4080 N N . LEU A 1 522 ? 18.131 4.295 -8.653 1.00 96.25 522 LEU A N 1
ATOM 4081 C CA . LEU A 1 522 ? 17.444 3.077 -9.063 1.00 96.25 522 LEU A CA 1
ATOM 4082 C C . LEU A 1 522 ? 16.295 2.807 -8.088 1.00 96.25 522 LEU A C 1
ATOM 4084 O O . LEU A 1 522 ? 16.547 2.402 -6.956 1.00 96.25 522 LEU A O 1
ATOM 4088 N N . VAL A 1 523 ? 15.058 3.038 -8.520 1.00 95.38 523 VAL A N 1
ATOM 4089 C CA . VAL A 1 523 ? 13.861 2.974 -7.665 1.00 95.38 523 VAL A CA 1
ATOM 4090 C C . VAL A 1 523 ? 13.083 1.700 -7.956 1.00 95.38 523 VAL A C 1
ATOM 4092 O O . VAL A 1 523 ? 12.779 1.420 -9.114 1.00 95.38 523 VAL A O 1
ATOM 4095 N N . ASP A 1 524 ? 12.753 0.930 -6.920 1.00 91.44 524 ASP A N 1
ATOM 4096 C CA . ASP A 1 524 ? 11.905 -0.257 -7.048 1.00 91.44 524 ASP A CA 1
ATOM 4097 C C . ASP A 1 524 ? 10.452 0.117 -7.338 1.00 91.44 524 ASP A C 1
ATOM 4099 O O . ASP A 1 524 ? 9.868 0.970 -6.668 1.00 91.44 524 ASP A O 1
ATOM 4103 N N . THR A 1 525 ? 9.843 -0.573 -8.298 1.00 87.81 525 THR A N 1
ATOM 4104 C CA . THR A 1 525 ? 8.434 -0.406 -8.627 1.00 87.81 525 THR A CA 1
ATOM 4105 C C . THR A 1 525 ? 7.715 -1.738 -8.817 1.00 87.81 525 THR A C 1
ATOM 4107 O O . THR A 1 525 ? 8.260 -2.707 -9.347 1.00 87.81 525 THR A O 1
ATOM 4110 N N . GLY A 1 526 ? 6.469 -1.774 -8.339 1.00 73.94 526 GLY A N 1
ATOM 4111 C CA . GLY A 1 526 ? 5.537 -2.884 -8.543 1.00 73.94 526 GLY A CA 1
ATOM 4112 C C . GLY A 1 526 ? 4.483 -2.606 -9.616 1.00 73.94 526 GLY A C 1
ATOM 4113 O O . GLY A 1 526 ? 3.648 -3.469 -9.868 1.00 73.94 526 GLY A O 1
ATOM 4114 N N . ARG A 1 527 ? 4.478 -1.413 -10.230 1.00 72.12 527 ARG A N 1
ATOM 4115 C CA . ARG A 1 527 ? 3.463 -1.047 -11.230 1.00 72.12 527 ARG A CA 1
ATOM 4116 C C . ARG A 1 527 ? 3.457 -2.080 -12.356 1.00 72.12 527 ARG A C 1
ATOM 4118 O O . ARG A 1 527 ? 4.509 -2.604 -12.704 1.00 72.12 527 ARG A O 1
ATOM 4125 N N . LYS A 1 528 ? 2.290 -2.364 -12.945 1.00 62.09 528 LYS A N 1
ATOM 4126 C CA . LYS A 1 528 ? 2.234 -3.184 -14.160 1.00 62.09 528 LYS A CA 1
ATOM 4127 C C . LYS A 1 528 ? 3.164 -2.537 -15.179 1.00 62.09 528 LYS A C 1
ATOM 4129 O O . LYS A 1 528 ? 2.994 -1.353 -15.476 1.00 62.09 528 LYS A O 1
ATOM 4134 N N . LEU A 1 529 ? 4.136 -3.300 -15.681 1.00 54.91 529 LEU A N 1
ATOM 4135 C CA . LEU A 1 529 ? 4.979 -2.839 -16.770 1.00 54.91 529 LEU A CA 1
ATOM 4136 C C . LEU A 1 529 ? 4.022 -2.485 -17.910 1.00 54.91 529 LEU A C 1
ATOM 4138 O O . LEU A 1 529 ? 3.417 -3.377 -18.508 1.00 54.91 529 LEU A O 1
ATOM 4142 N N . GLN A 1 530 ? 3.822 -1.190 -18.170 1.00 45.59 530 GLN A N 1
ATOM 4143 C CA . GLN A 1 530 ? 3.268 -0.772 -19.444 1.00 45.59 530 GLN A CA 1
ATOM 4144 C C . GLN A 1 530 ? 4.352 -1.134 -20.431 1.00 45.59 530 GLN A C 1
ATOM 4146 O O . GLN A 1 530 ? 5.315 -0.401 -20.640 1.00 45.59 530 GLN A O 1
ATOM 4151 N N . SER A 1 531 ? 4.249 -2.342 -20.966 1.00 37.72 531 SER A N 1
ATOM 4152 C CA . SER A 1 531 ? 4.989 -2.700 -22.141 1.00 37.72 531 SER A CA 1
ATOM 4153 C C . SER A 1 531 ? 4.624 -1.642 -23.171 1.00 37.72 531 SER A C 1
ATOM 4155 O O . SER A 1 531 ? 3.564 -1.699 -23.795 1.00 37.72 531 SER A O 1
ATOM 4157 N N . HIS A 1 532 ? 5.538 -0.710 -23.409 1.00 37.28 532 HIS A N 1
ATOM 4158 C CA . HIS A 1 532 ? 5.808 -0.293 -24.767 1.00 37.28 532 HIS A CA 1
ATOM 4159 C C . HIS A 1 532 ? 6.287 -1.552 -25.516 1.00 37.28 532 HIS A C 1
ATOM 4161 O O . HIS A 1 532 ? 7.452 -1.686 -25.885 1.00 37.28 532 HIS A O 1
ATOM 4167 N N . PHE A 1 533 ? 5.369 -2.516 -25.703 1.00 31.62 533 PHE A N 1
ATOM 4168 C CA . PHE A 1 533 ? 5.345 -3.313 -26.906 1.00 31.62 533 PHE A CA 1
ATOM 4169 C C . PHE A 1 533 ? 5.321 -2.274 -27.990 1.00 31.62 533 PHE A C 1
ATOM 4171 O O . PHE A 1 533 ? 4.440 -1.414 -28.010 1.00 31.62 533 PHE A O 1
ATOM 4178 N N . PHE A 1 534 ? 6.410 -2.278 -28.748 1.00 31.50 534 PHE A N 1
ATOM 4179 C CA . PHE A 1 534 ? 6.642 -1.431 -29.888 1.00 31.50 534 PHE A CA 1
ATOM 4180 C C . PHE A 1 534 ? 5.304 -1.016 -30.493 1.00 31.50 534 PHE A C 1
ATOM 4182 O O . PHE A 1 534 ? 4.588 -1.849 -31.048 1.00 31.50 534 PHE A O 1
ATOM 4189 N N . SER A 1 535 ? 4.983 0.284 -30.436 1.00 24.33 535 SER A N 1
ATOM 4190 C CA . SER A 1 535 ? 4.250 0.829 -31.572 1.00 24.33 535 SER A CA 1
ATOM 4191 C C . SER A 1 535 ? 5.040 0.344 -32.782 1.00 24.33 535 SER A C 1
ATOM 4193 O O . SER A 1 535 ? 6.261 0.524 -32.786 1.00 24.33 535 SER A O 1
ATOM 4195 N N . ALA A 1 536 ? 4.385 -0.371 -33.688 1.00 31.34 536 ALA A N 1
ATOM 4196 C CA . ALA A 1 536 ? 4.964 -1.119 -34.795 1.00 31.34 536 ALA A CA 1
ATOM 4197 C C . ALA A 1 536 ? 5.792 -0.237 -35.761 1.00 31.34 536 ALA A C 1
ATOM 4199 O O . ALA A 1 536 ? 5.408 -0.021 -36.905 1.00 31.34 536 ALA A O 1
ATOM 4200 N N . SER A 1 537 ? 6.922 0.303 -35.298 1.00 28.91 537 SER A N 1
ATOM 4201 C CA . SER A 1 537 ? 7.699 1.331 -35.992 1.00 28.91 537 SER A CA 1
ATOM 4202 C C . SER A 1 537 ? 9.143 0.919 -36.245 1.00 28.91 537 SER A C 1
ATOM 4204 O O . SER A 1 537 ? 9.628 1.160 -37.348 1.00 28.91 537 SER A O 1
ATOM 4206 N N . ASP A 1 538 ? 9.837 0.237 -35.326 1.00 34.75 538 ASP A N 1
ATOM 4207 C CA . ASP A 1 538 ? 11.307 0.145 -35.423 1.00 34.75 538 ASP A CA 1
ATOM 4208 C C . ASP A 1 538 ? 11.849 -1.289 -35.435 1.00 34.75 538 ASP A C 1
ATOM 4210 O O . ASP A 1 538 ? 12.707 -1.676 -34.645 1.00 34.75 538 ASP A O 1
ATOM 4214 N N . ASP A 1 539 ? 11.385 -2.078 -36.404 1.00 41.06 539 ASP A N 1
ATOM 4215 C CA . ASP A 1 539 ? 12.179 -3.186 -36.944 1.00 41.06 539 ASP A CA 1
ATOM 4216 C C . ASP A 1 539 ? 13.513 -2.618 -37.494 1.00 41.06 539 ASP A C 1
ATOM 4218 O O . ASP A 1 539 ? 13.520 -1.617 -38.222 1.00 41.06 539 ASP A O 1
ATOM 4222 N N . SER A 1 540 ? 14.653 -3.260 -37.198 1.00 54.69 540 SER A N 1
ATOM 4223 C CA . SER A 1 540 ? 15.917 -2.957 -37.892 1.00 54.69 540 SER A CA 1
ATOM 4224 C C . SER A 1 540 ? 15.706 -3.054 -39.411 1.00 54.69 540 SER A C 1
ATOM 4226 O O . SER A 1 540 ? 14.887 -3.858 -39.859 1.00 54.69 540 SER A O 1
ATOM 4228 N N . THR A 1 541 ? 16.420 -2.278 -40.233 1.00 60.25 541 THR A N 1
ATOM 4229 C CA . THR A 1 541 ? 16.291 -2.332 -41.707 1.00 60.25 541 THR A CA 1
ATOM 4230 C C . THR A 1 541 ? 16.378 -3.765 -42.240 1.00 60.25 541 THR A C 1
ATOM 4232 O O . THR A 1 541 ? 15.599 -4.143 -43.111 1.00 60.25 541 THR A O 1
ATOM 4235 N N . MET A 1 542 ? 17.244 -4.591 -41.645 1.00 65.81 542 MET A N 1
ATOM 4236 C CA . MET A 1 542 ? 17.369 -6.016 -41.958 1.00 65.81 542 MET A CA 1
ATOM 4237 C C . MET A 1 542 ? 16.127 -6.825 -41.540 1.00 65.81 542 MET A C 1
ATOM 4239 O O . MET A 1 542 ? 15.656 -7.656 -42.306 1.00 65.81 542 MET A O 1
ATOM 4243 N N . THR A 1 543 ? 15.552 -6.580 -40.359 1.00 68.12 543 THR A N 1
ATOM 4244 C CA . THR A 1 543 ? 14.325 -7.262 -39.903 1.00 68.12 543 THR A CA 1
ATOM 4245 C C . THR A 1 543 ? 13.119 -6.885 -40.767 1.00 68.12 543 THR A C 1
ATOM 4247 O O . THR A 1 543 ? 12.366 -7.777 -41.153 1.00 68.12 543 THR A O 1
ATOM 4250 N N . LYS A 1 544 ? 12.980 -5.605 -41.156 1.00 72.44 544 LYS A N 1
ATOM 4251 C CA . LYS A 1 544 ? 11.951 -5.153 -42.116 1.00 72.44 544 LYS A CA 1
ATOM 4252 C C . LYS A 1 544 ? 12.102 -5.870 -43.453 1.00 72.44 544 LYS A C 1
ATOM 4254 O O . LYS A 1 544 ? 11.121 -6.371 -43.991 1.00 72.44 544 LYS A O 1
ATOM 4259 N N . GLN A 1 545 ? 13.331 -5.963 -43.964 1.00 77.94 545 GLN A N 1
ATOM 4260 C CA . GLN A 1 545 ? 13.629 -6.679 -45.205 1.00 77.94 545 GLN A CA 1
ATOM 4261 C C . GLN A 1 545 ? 13.294 -8.170 -45.104 1.00 77.94 545 GLN A C 1
ATOM 4263 O O . GLN A 1 545 ? 12.655 -8.700 -46.007 1.00 77.94 545 GLN A O 1
ATOM 4268 N N . ILE A 1 546 ? 13.666 -8.842 -44.008 1.00 82.00 546 ILE A N 1
ATOM 4269 C CA . ILE A 1 546 ? 13.343 -10.259 -43.782 1.00 82.00 546 ILE A CA 1
ATOM 4270 C C . ILE A 1 546 ? 11.825 -10.450 -43.746 1.00 82.00 546 ILE A C 1
ATOM 4272 O O . ILE A 1 546 ? 11.305 -11.288 -44.481 1.00 82.00 546 ILE A O 1
ATOM 4276 N N . ARG A 1 547 ? 11.093 -9.655 -42.958 1.00 81.94 547 ARG A N 1
ATOM 4277 C CA . ARG A 1 547 ? 9.627 -9.752 -42.875 1.00 81.94 547 ARG A CA 1
ATOM 4278 C C . ARG A 1 547 ? 8.940 -9.450 -44.204 1.00 81.94 547 ARG A C 1
ATOM 4280 O O . ARG A 1 547 ? 7.975 -10.128 -44.531 1.00 81.94 547 ARG A O 1
ATOM 4287 N N . ALA A 1 548 ? 9.464 -8.518 -44.999 1.00 85.00 548 ALA A N 1
ATOM 4288 C CA . ALA A 1 548 ? 8.926 -8.198 -46.322 1.00 85.00 548 ALA A CA 1
ATOM 4289 C C . ALA A 1 548 ? 8.971 -9.385 -47.306 1.00 85.00 548 ALA A C 1
ATOM 4291 O O . ALA A 1 548 ? 8.228 -9.395 -48.282 1.00 85.00 548 ALA A O 1
ATOM 4292 N N . THR A 1 549 ? 9.800 -10.406 -47.052 1.00 84.69 549 THR A N 1
ATOM 4293 C CA . THR A 1 549 ? 9.809 -11.649 -47.847 1.00 84.69 549 THR A CA 1
ATOM 4294 C C . THR A 1 549 ? 8.699 -12.636 -47.470 1.00 84.69 549 THR A C 1
ATOM 4296 O O . THR A 1 549 ? 8.630 -13.728 -48.033 1.00 84.69 549 THR A O 1
ATOM 4299 N N . HIS A 1 550 ? 7.861 -12.331 -46.479 1.00 87.12 550 HIS A N 1
ATOM 4300 C CA . HIS A 1 550 ? 6.852 -13.247 -45.959 1.00 87.12 550 HIS A CA 1
ATOM 4301 C C . HIS A 1 550 ? 5.441 -12.808 -46.343 1.00 87.12 550 HIS A C 1
ATOM 4303 O O . HIS A 1 550 ? 4.987 -11.742 -45.942 1.00 87.12 550 HIS A O 1
ATOM 4309 N N . ALA A 1 551 ? 4.766 -13.654 -47.121 1.00 82.31 551 ALA A N 1
ATOM 4310 C CA . ALA A 1 551 ? 3.396 -13.465 -47.581 1.00 82.31 551 ALA A CA 1
ATOM 4311 C C . ALA A 1 551 ? 2.699 -14.840 -47.627 1.00 82.31 551 ALA A C 1
ATOM 4313 O O . ALA A 1 551 ? 2.537 -15.400 -48.714 1.00 82.31 551 ALA A O 1
ATOM 4314 N N . PRO A 1 552 ? 2.394 -15.442 -46.459 1.00 73.88 552 PRO A N 1
ATOM 4315 C CA . PRO A 1 552 ? 1.766 -16.756 -46.403 1.00 73.88 552 PRO A CA 1
ATOM 4316 C C . PRO A 1 552 ? 0.319 -16.689 -46.907 1.00 73.88 552 PRO A C 1
ATOM 4318 O O . PRO A 1 552 ? -0.349 -15.667 -46.756 1.00 73.88 552 PRO A O 1
ATOM 4321 N N . VAL A 1 553 ? -0.160 -17.777 -47.508 1.00 70.75 553 VAL A N 1
ATOM 4322 C CA . VAL A 1 553 ? -1.567 -17.935 -47.906 1.00 70.75 553 VAL A CA 1
ATOM 4323 C C . VAL A 1 553 ? -2.277 -18.715 -46.798 1.00 70.75 553 VAL A C 1
ATOM 4325 O O . VAL A 1 553 ? -1.824 -19.801 -46.444 1.00 70.75 553 VAL A O 1
ATOM 4328 N N . ASP A 1 554 ? -3.365 -18.169 -46.245 1.00 50.66 554 ASP A N 1
ATOM 4329 C CA . ASP A 1 554 ? -4.032 -18.687 -45.032 1.00 50.66 554 ASP A CA 1
ATOM 4330 C C . ASP A 1 554 ? -4.576 -20.132 -45.149 1.00 50.66 554 ASP A C 1
ATOM 4332 O O . ASP A 1 554 ? -4.867 -20.752 -44.127 1.00 50.66 554 ASP A O 1
ATOM 4336 N N . ASP A 1 555 ? -4.660 -20.688 -46.364 1.00 45.97 555 ASP A N 1
ATOM 4337 C CA . ASP A 1 555 ? -5.293 -21.983 -46.679 1.00 45.97 555 ASP A CA 1
ATOM 4338 C C . ASP A 1 555 ? -4.301 -23.151 -46.935 1.00 45.97 555 ASP A C 1
ATOM 4340 O O . ASP A 1 555 ? -4.724 -24.286 -47.135 1.00 45.97 555 ASP A O 1
ATOM 4344 N N . GLU A 1 556 ? -2.976 -22.925 -46.909 1.00 52.69 556 GLU A N 1
ATOM 4345 C CA . GLU A 1 556 ? -1.945 -23.967 -47.139 1.00 52.69 556 GLU A CA 1
ATOM 4346 C C . GLU A 1 556 ? -1.060 -24.194 -45.893 1.00 52.69 556 GLU A C 1
ATOM 4348 O O . GLU A 1 556 ? 0.146 -23.925 -45.892 1.00 52.69 556 GLU A O 1
ATOM 4353 N N . ARG A 1 557 ? -1.632 -24.703 -44.794 1.00 61.94 557 ARG A N 1
ATOM 4354 C CA . ARG A 1 557 ? -0.827 -25.196 -43.657 1.00 61.94 557 ARG A CA 1
ATOM 4355 C C . ARG A 1 557 ? -0.298 -26.595 -43.967 1.00 61.94 557 ARG A C 1
ATOM 4357 O O . ARG A 1 557 ? -1.038 -27.570 -43.900 1.00 61.94 557 ARG A O 1
ATOM 4364 N N . ILE A 1 558 ? 0.984 -26.687 -44.310 1.00 73.06 558 ILE A N 1
ATOM 4365 C CA . ILE A 1 558 ? 1.667 -27.959 -44.580 1.00 73.06 558 ILE A CA 1
ATOM 4366 C C . ILE A 1 558 ? 2.352 -28.430 -43.298 1.00 73.06 558 ILE A C 1
ATOM 4368 O O . ILE A 1 558 ? 3.183 -27.704 -42.749 1.00 73.06 558 ILE A O 1
ATOM 4372 N N . ASP A 1 559 ? 2.055 -29.651 -42.850 1.00 78.00 559 ASP A N 1
ATOM 4373 C CA . ASP A 1 559 ? 2.814 -30.282 -41.770 1.00 78.00 559 ASP A CA 1
ATOM 4374 C C . ASP A 1 559 ? 4.207 -30.696 -42.276 1.00 78.00 559 ASP A C 1
ATOM 4376 O O . ASP A 1 559 ? 4.373 -31.612 -43.083 1.00 78.00 559 ASP A O 1
ATOM 4380 N N . VAL A 1 560 ? 5.231 -29.977 -41.814 1.00 84.75 560 VAL A N 1
ATOM 4381 C CA . VAL A 1 560 ? 6.634 -30.192 -42.194 1.00 84.75 560 VAL A CA 1
ATOM 4382 C C . VAL A 1 560 ? 7.403 -31.067 -41.198 1.00 84.75 560 VAL A C 1
ATOM 4384 O O . VAL A 1 560 ? 8.592 -31.328 -41.413 1.00 84.75 560 VAL A O 1
ATOM 4387 N N . ARG A 1 561 ? 6.762 -31.566 -40.129 1.00 85.75 561 ARG A N 1
ATOM 4388 C CA . ARG A 1 561 ? 7.411 -32.430 -39.128 1.00 85.75 561 ARG A CA 1
ATOM 4389 C C . ARG A 1 561 ? 7.988 -33.717 -39.737 1.00 85.75 561 ARG A C 1
ATOM 4391 O O . ARG A 1 561 ? 9.145 -34.029 -39.428 1.00 85.75 561 ARG A O 1
ATOM 4398 N N . PRO A 1 562 ? 7.294 -34.427 -40.653 1.00 84.31 562 PRO A N 1
ATOM 4399 C CA . PRO A 1 562 ? 7.865 -35.601 -41.312 1.00 84.31 562 PRO A CA 1
ATOM 4400 C C . PRO A 1 562 ? 9.127 -35.270 -42.125 1.00 84.31 562 PRO A C 1
ATOM 4402 O O . PRO A 1 562 ? 10.084 -36.045 -42.119 1.00 84.31 562 PRO A O 1
ATOM 4405 N N . LEU A 1 563 ? 9.174 -34.094 -42.771 1.00 83.75 563 LEU A N 1
ATOM 4406 C CA . LEU A 1 563 ? 10.334 -33.643 -43.549 1.00 83.75 563 LEU A CA 1
ATOM 4407 C C . LEU A 1 563 ? 11.547 -33.377 -42.652 1.00 83.75 563 LEU A C 1
ATOM 4409 O O . LEU A 1 563 ? 12.661 -33.792 -42.974 1.00 83.75 563 LEU A O 1
ATOM 4413 N N . LEU A 1 564 ? 11.333 -32.708 -41.513 1.00 87.50 564 LEU A N 1
ATOM 4414 C CA . LEU A 1 564 ? 12.391 -32.410 -40.547 1.00 87.50 564 LEU A CA 1
ATOM 4415 C C . LEU A 1 564 ? 13.028 -33.691 -39.989 1.00 87.50 564 LEU A C 1
ATOM 4417 O O . LEU A 1 564 ? 14.252 -33.760 -39.867 1.00 87.50 564 LEU A O 1
ATOM 4421 N N . ASN A 1 565 ? 12.225 -34.728 -39.729 1.00 84.50 565 ASN A N 1
ATOM 4422 C CA . ASN A 1 565 ? 12.724 -36.027 -39.270 1.00 84.50 565 ASN A CA 1
ATOM 4423 C C . ASN A 1 565 ? 13.662 -36.682 -40.307 1.00 84.50 565 ASN A C 1
ATOM 4425 O O . ASN A 1 565 ? 14.720 -37.202 -39.945 1.00 84.50 565 ASN A O 1
ATOM 4429 N N . VAL A 1 566 ? 13.328 -36.605 -41.604 1.00 84.19 566 VAL A N 1
ATOM 4430 C CA . VAL A 1 566 ? 14.191 -37.104 -42.696 1.00 84.19 566 VAL A CA 1
ATOM 4431 C C . VAL A 1 566 ? 15.507 -36.323 -42.763 1.00 84.19 566 VAL A C 1
ATOM 4433 O O . VAL A 1 566 ? 16.578 -36.920 -42.884 1.00 84.19 566 VAL A O 1
ATOM 4436 N N . VAL A 1 567 ? 15.458 -34.993 -42.637 1.00 86.75 567 VAL A N 1
ATOM 4437 C CA . VAL A 1 567 ? 16.661 -34.143 -42.593 1.00 86.75 567 VAL A CA 1
ATOM 4438 C C . VAL A 1 567 ? 17.562 -34.514 -41.419 1.00 86.75 567 VAL A C 1
ATOM 4440 O O . VAL A 1 567 ? 18.772 -34.675 -41.594 1.00 86.75 567 VAL A O 1
ATOM 4443 N N . GLN A 1 568 ? 16.982 -34.686 -40.230 1.00 86.00 568 GLN A N 1
ATOM 4444 C CA . GLN A 1 568 ? 17.723 -35.060 -39.031 1.00 86.00 568 GLN A CA 1
ATOM 4445 C C . GLN A 1 568 ? 18.397 -36.428 -39.197 1.00 86.00 568 GLN A C 1
ATOM 4447 O O . GLN A 1 568 ? 19.564 -36.583 -38.833 1.00 86.00 568 GLN A O 1
ATOM 4452 N N . HIS A 1 569 ? 17.721 -37.389 -39.834 1.00 82.44 569 HIS A N 1
ATOM 4453 C CA . HIS A 1 569 ? 18.314 -38.678 -40.183 1.00 82.44 569 HIS A CA 1
ATOM 4454 C C . HIS A 1 569 ? 19.506 -38.535 -41.146 1.00 82.44 569 HIS A C 1
ATOM 4456 O O . HIS A 1 569 ? 20.553 -39.141 -40.907 1.00 82.44 569 HIS A O 1
ATOM 4462 N N . ILE A 1 570 ? 19.394 -37.713 -42.201 1.00 83.38 570 ILE A N 1
ATOM 4463 C CA . ILE A 1 570 ? 20.495 -37.455 -43.149 1.00 83.38 570 ILE A CA 1
ATOM 4464 C C . ILE A 1 570 ? 21.710 -36.853 -42.426 1.00 83.38 570 ILE A C 1
ATOM 4466 O O . ILE A 1 570 ? 22.831 -37.327 -42.618 1.00 83.38 570 ILE A O 1
ATOM 4470 N N . PHE A 1 571 ? 21.508 -35.835 -41.582 1.00 84.75 571 PHE A N 1
ATOM 4471 C CA . PHE A 1 571 ? 22.606 -35.180 -40.859 1.00 84.75 571 PHE A CA 1
ATOM 4472 C C . PHE A 1 571 ? 23.260 -36.101 -39.824 1.00 84.75 571 PHE A C 1
ATOM 4474 O O . PHE A 1 571 ? 24.488 -36.159 -39.767 1.00 84.75 571 PHE A O 1
ATOM 4481 N N . ASN A 1 572 ? 22.474 -36.866 -39.061 1.00 80.19 572 ASN A N 1
ATOM 4482 C CA . ASN A 1 572 ? 22.998 -37.816 -38.076 1.00 80.19 572 ASN A CA 1
ATOM 4483 C C . ASN A 1 572 ? 23.771 -38.964 -38.747 1.00 80.19 572 ASN A C 1
ATOM 4485 O O . ASN A 1 572 ? 24.860 -39.325 -38.297 1.00 80.19 572 ASN A O 1
ATOM 4489 N N . SER A 1 573 ? 23.248 -39.492 -39.859 1.00 74.44 573 SER A N 1
ATOM 4490 C CA . SER A 1 573 ? 23.917 -40.538 -40.644 1.00 74.44 573 SER A CA 1
ATOM 4491 C C . SER A 1 573 ? 25.258 -40.043 -41.185 1.00 74.44 573 SER A C 1
ATOM 4493 O O . SER A 1 573 ? 26.272 -40.717 -41.024 1.00 74.44 573 SER A O 1
ATOM 4495 N N . ALA A 1 574 ? 25.303 -38.828 -41.738 1.00 70.12 574 ALA A N 1
ATOM 4496 C CA . ALA A 1 574 ? 26.544 -38.203 -42.192 1.00 70.12 574 ALA A CA 1
ATOM 4497 C C . ALA A 1 574 ? 27.544 -37.952 -41.047 1.00 70.12 574 ALA A C 1
ATOM 4499 O O . ALA A 1 574 ? 28.731 -38.230 -41.204 1.00 70.12 574 ALA A O 1
ATOM 4500 N N . ALA A 1 575 ? 27.082 -37.499 -39.876 1.00 66.12 575 ALA A N 1
ATOM 4501 C CA . ALA A 1 575 ? 27.935 -37.269 -38.708 1.00 66.12 575 ALA A CA 1
ATOM 4502 C C . ALA A 1 575 ? 28.589 -38.560 -38.177 1.00 66.12 575 ALA A C 1
ATOM 4504 O O . ALA A 1 575 ? 29.731 -38.526 -37.722 1.00 66.12 575 ALA A O 1
ATOM 4505 N N . SER A 1 576 ? 27.906 -39.707 -38.287 1.00 64.25 576 SER A N 1
ATOM 4506 C CA . SER A 1 576 ? 28.443 -41.022 -37.898 1.00 64.25 576 SER A CA 1
ATOM 4507 C C . SER A 1 576 ? 29.546 -41.553 -38.831 1.00 64.25 576 SER A C 1
ATOM 4509 O O . SER A 1 576 ? 30.354 -42.390 -38.427 1.00 64.25 576 SER A O 1
ATOM 4511 N N . ILE A 1 577 ? 29.618 -41.042 -40.066 1.00 61.94 577 ILE A N 1
ATOM 4512 C CA . ILE A 1 577 ? 30.595 -41.446 -41.090 1.00 61.94 577 ILE A CA 1
ATOM 4513 C C . ILE A 1 577 ? 31.945 -40.731 -40.889 1.00 61.94 577 ILE A C 1
ATOM 4515 O O . ILE A 1 577 ? 32.996 -41.315 -41.167 1.00 61.94 577 ILE A O 1
ATOM 4519 N N . ILE A 1 578 ? 31.932 -39.504 -40.349 1.00 55.78 578 ILE A N 1
ATOM 4520 C CA . ILE A 1 578 ? 33.118 -38.645 -40.160 1.00 55.78 578 ILE A CA 1
ATOM 4521 C C . ILE A 1 578 ? 34.239 -39.346 -39.355 1.00 55.78 578 ILE A C 1
ATOM 4523 O O . ILE A 1 578 ? 35.377 -39.346 -39.824 1.00 55.78 578 ILE A O 1
ATOM 4527 N N . PRO A 1 579 ? 33.981 -40.021 -38.214 1.00 51.00 579 PRO A N 1
ATOM 4528 C CA . PRO A 1 579 ? 35.031 -40.722 -37.465 1.00 51.00 579 PRO A CA 1
ATOM 4529 C C . PRO A 1 579 ? 35.531 -42.005 -38.153 1.00 51.00 579 PRO A C 1
ATOM 4531 O O . PRO A 1 579 ? 36.697 -42.370 -38.010 1.00 51.00 579 PRO A O 1
ATOM 4534 N N . GLY A 1 580 ? 34.665 -42.701 -38.903 1.00 51.53 580 GLY A N 1
ATOM 4535 C CA . GLY A 1 580 ? 34.982 -43.980 -39.554 1.00 51.53 580 GLY A CA 1
ATOM 4536 C C . GLY A 1 580 ? 35.952 -43.849 -40.732 1.00 51.53 580 GLY A C 1
ATOM 4537 O O . GLY A 1 580 ? 36.801 -44.721 -40.925 1.00 51.53 580 GLY A O 1
ATOM 4538 N N . ILE A 1 581 ? 35.880 -42.731 -41.465 1.00 50.81 581 ILE A N 1
ATOM 4539 C CA . ILE A 1 581 ? 36.813 -42.393 -42.554 1.00 50.81 581 ILE A CA 1
ATOM 4540 C C . ILE A 1 581 ? 38.182 -41.967 -41.992 1.00 50.81 581 ILE A C 1
ATOM 4542 O O . ILE A 1 581 ? 39.206 -42.375 -42.530 1.00 50.81 581 ILE A O 1
ATOM 4546 N N . VAL A 1 582 ? 38.216 -41.238 -40.868 1.00 46.28 582 VAL A N 1
ATOM 4547 C CA . VAL A 1 582 ? 39.458 -40.825 -40.175 1.00 46.28 582 VAL A CA 1
ATOM 4548 C C . VAL A 1 582 ? 40.213 -42.022 -39.563 1.00 46.28 582 VAL A C 1
ATOM 4550 O O . VAL A 1 582 ? 41.435 -41.991 -39.448 1.00 46.28 582 VAL A O 1
ATOM 4553 N N . GLN A 1 583 ? 39.514 -43.102 -39.184 1.00 42.12 583 GLN A N 1
ATOM 4554 C CA . GLN A 1 583 ? 40.101 -44.275 -38.507 1.00 42.12 583 GLN A CA 1
ATOM 4555 C C . GLN A 1 583 ? 40.211 -45.550 -39.369 1.00 42.12 583 GLN A C 1
ATOM 4557 O O . GLN A 1 583 ? 40.651 -46.586 -38.867 1.00 42.12 583 GLN A O 1
ATOM 4562 N N . GLY A 1 584 ? 39.815 -45.517 -40.647 1.00 43.78 584 GLY A N 1
ATOM 4563 C CA . GLY A 1 584 ? 39.991 -46.638 -41.582 1.00 43.78 584 GLY A CA 1
ATOM 4564 C C . GLY A 1 584 ? 39.179 -47.909 -41.274 1.00 43.78 584 GLY A C 1
ATOM 4565 O O . GLY A 1 584 ? 39.603 -49.003 -41.649 1.00 43.78 584 GLY A O 1
ATOM 4566 N N . LYS A 1 585 ? 38.022 -47.811 -40.599 1.00 39.53 585 LYS A N 1
ATOM 4567 C CA . LYS A 1 585 ? 37.135 -48.966 -40.326 1.00 39.53 585 LYS A CA 1
ATOM 4568 C C . LYS A 1 585 ? 35.838 -48.895 -41.144 1.00 39.53 585 LYS A C 1
ATOM 4570 O O . LYS A 1 585 ? 35.268 -47.813 -41.267 1.00 39.53 585 LYS A O 1
ATOM 4575 N N . PRO A 1 586 ? 35.315 -50.029 -41.657 1.00 39.34 586 PRO A N 1
ATOM 4576 C CA . PRO A 1 586 ? 34.033 -50.041 -42.353 1.00 39.34 586 PRO A CA 1
ATOM 4577 C C . PRO A 1 586 ? 32.898 -49.711 -41.374 1.00 39.34 586 PRO A C 1
ATOM 4579 O O . PRO A 1 586 ? 32.743 -50.371 -40.344 1.00 39.34 586 PRO A O 1
ATOM 4582 N N . ALA A 1 587 ? 32.111 -48.685 -41.696 1.00 40.66 587 ALA A N 1
ATOM 4583 C CA . ALA A 1 587 ? 30.938 -48.293 -40.924 1.00 40.66 587 ALA A CA 1
ATOM 4584 C C . ALA A 1 587 ? 29.856 -49.387 -41.007 1.00 40.66 587 ALA A C 1
ATOM 4586 O O . ALA A 1 587 ? 29.408 -49.740 -42.100 1.00 40.66 587 ALA A O 1
ATOM 4587 N N . LYS A 1 588 ? 29.437 -49.929 -39.857 1.00 38.56 588 LYS A N 1
ATOM 4588 C CA . LYS A 1 588 ? 28.231 -50.762 -39.742 1.00 38.56 588 LYS A CA 1
ATOM 4589 C C . LYS A 1 588 ? 27.014 -49.842 -39.665 1.00 38.56 588 LYS A C 1
ATOM 4591 O O . LYS A 1 588 ? 26.963 -48.974 -38.802 1.00 38.56 588 LYS A O 1
ATOM 4596 N N . LEU A 1 589 ? 26.058 -50.047 -40.566 1.00 38.72 589 LEU A N 1
ATOM 4597 C CA . LEU A 1 589 ? 24.748 -49.406 -40.530 1.00 38.72 589 LEU A CA 1
ATOM 4598 C C . LEU A 1 589 ? 23.838 -50.266 -39.639 1.00 38.72 589 LEU A C 1
ATOM 4600 O O . LEU A 1 589 ? 23.469 -51.366 -40.050 1.00 38.72 589 LEU A O 1
ATOM 4604 N N . ASP A 1 590 ? 23.517 -49.812 -38.427 1.00 35.66 590 ASP A N 1
ATOM 4605 C CA . ASP A 1 590 ? 22.454 -50.442 -37.638 1.00 35.66 590 ASP A CA 1
ATOM 4606 C C . ASP A 1 590 ? 21.099 -50.033 -38.226 1.00 35.66 590 ASP A C 1
ATOM 4608 O O . ASP A 1 590 ? 20.807 -48.852 -38.425 1.00 35.66 590 ASP A O 1
ATOM 4612 N N . GLY A 1 591 ? 20.299 -51.041 -38.572 1.00 45.31 591 GLY A N 1
ATOM 4613 C CA . GLY A 1 591 ? 18.964 -50.872 -39.124 1.00 45.31 591 GLY A CA 1
ATOM 4614 C C . GLY A 1 591 ? 17.999 -50.361 -38.062 1.00 45.31 591 GLY A C 1
ATOM 4615 O O . GLY A 1 591 ? 17.699 -51.067 -37.105 1.00 45.31 591 GLY A O 1
ATOM 4616 N N . LEU A 1 592 ? 17.497 -49.144 -38.257 1.00 37.44 592 LEU A N 1
ATOM 4617 C CA . LEU A 1 592 ? 16.357 -48.594 -37.525 1.00 37.44 592 LEU A CA 1
ATOM 4618 C C . LEU A 1 592 ? 15.596 -47.618 -38.436 1.00 37.44 592 LEU A C 1
ATOM 4620 O O . LEU A 1 592 ? 15.533 -46.415 -38.213 1.00 37.44 592 LEU A O 1
ATOM 4624 N N . MET A 1 593 ? 15.022 -48.165 -39.507 1.00 39.03 593 MET A N 1
ATOM 4625 C CA . MET A 1 593 ? 13.818 -47.611 -40.126 1.00 39.03 593 MET A CA 1
ATOM 4626 C C . MET A 1 593 ? 12.700 -48.617 -39.871 1.00 39.03 593 MET A C 1
ATOM 4628 O O . MET A 1 593 ? 12.398 -49.429 -40.736 1.00 39.03 593 MET A O 1
ATOM 4632 N N . ASP A 1 594 ? 12.115 -48.579 -38.677 1.00 40.78 594 ASP A N 1
ATOM 4633 C CA . ASP A 1 594 ? 10.842 -49.247 -38.417 1.00 40.78 594 ASP A CA 1
ATOM 4634 C C . ASP A 1 594 ? 9.810 -48.196 -37.995 1.00 40.78 594 ASP A C 1
ATOM 4636 O O . ASP A 1 594 ? 10.025 -47.416 -37.068 1.00 40.78 594 ASP A O 1
ATOM 4640 N N . SER A 1 595 ? 8.688 -48.188 -38.720 1.00 44.66 595 SER A N 1
ATOM 4641 C CA . SER A 1 595 ? 7.488 -47.348 -38.558 1.00 44.66 595 SER A CA 1
ATOM 4642 C C . SER A 1 595 ? 7.600 -45.845 -38.891 1.00 44.66 595 SER A C 1
ATOM 4644 O O . SER A 1 595 ? 7.303 -44.985 -38.072 1.00 44.66 595 SER A O 1
ATOM 4646 N N . PHE A 1 596 ? 7.928 -45.496 -40.141 1.00 47.97 596 PHE A N 1
ATOM 4647 C CA . PHE A 1 596 ? 7.524 -44.190 -40.694 1.00 47.97 596 PHE A CA 1
ATOM 4648 C C . PHE A 1 596 ? 6.177 -44.337 -41.415 1.00 47.97 596 PHE A C 1
ATOM 4650 O O . PHE A 1 596 ? 6.027 -45.227 -42.253 1.00 47.97 596 PHE A O 1
ATOM 4657 N N . GLN A 1 597 ? 5.200 -43.473 -41.118 1.00 54.31 597 GLN A N 1
ATOM 4658 C CA . GLN A 1 597 ? 3.955 -43.367 -41.891 1.00 54.31 597 GLN A CA 1
ATOM 4659 C C . GLN A 1 597 ? 4.286 -42.874 -43.306 1.00 54.31 597 GLN A C 1
ATOM 4661 O O . GLN A 1 597 ? 4.397 -41.685 -43.587 1.00 54.31 597 GLN A O 1
ATOM 4666 N N . GLN A 1 598 ? 4.513 -43.828 -44.202 1.00 55.50 598 GLN A N 1
ATOM 4667 C CA . GLN A 1 598 ? 5.029 -43.595 -45.548 1.00 55.50 598 GLN A CA 1
ATOM 4668 C C . GLN A 1 598 ? 4.031 -42.835 -46.444 1.00 55.50 598 GLN A C 1
ATOM 4670 O O . GLN A 1 598 ? 4.452 -42.230 -47.427 1.00 55.50 598 GLN A O 1
ATOM 4675 N N . SER A 1 599 ? 2.735 -42.809 -46.097 1.00 53.59 599 SER A N 1
ATOM 4676 C CA . SER A 1 599 ? 1.710 -42.084 -46.864 1.00 53.59 599 SER A CA 1
ATOM 4677 C C . SER A 1 599 ? 1.775 -40.564 -46.669 1.00 53.59 599 SER A C 1
ATOM 4679 O O . SER A 1 599 ? 1.843 -39.851 -47.662 1.00 53.59 599 SER A O 1
ATOM 4681 N N . GLU A 1 600 ? 1.863 -40.060 -45.430 1.00 58.38 600 GLU A N 1
ATOM 4682 C CA . GLU A 1 600 ? 1.901 -38.609 -45.141 1.00 58.38 600 GLU A CA 1
ATOM 4683 C C . GLU A 1 600 ? 3.154 -37.927 -45.718 1.00 58.38 600 GLU A C 1
ATOM 4685 O O . GLU A 1 600 ? 3.108 -36.796 -46.203 1.00 58.38 600 GLU A O 1
ATOM 4690 N N . LEU A 1 601 ? 4.285 -38.643 -45.732 1.00 63.12 601 LEU A N 1
ATOM 4691 C CA . LEU A 1 601 ? 5.524 -38.173 -46.353 1.00 63.12 601 LEU A CA 1
ATOM 4692 C C . LEU A 1 601 ? 5.418 -38.106 -47.888 1.00 63.12 601 LEU A C 1
ATOM 4694 O O . LEU A 1 601 ? 6.021 -37.222 -48.493 1.00 63.12 601 LEU A O 1
ATOM 4698 N N . THR A 1 602 ? 4.670 -39.020 -48.516 1.00 62.66 602 THR A N 1
ATOM 4699 C CA . THR A 1 602 ? 4.520 -39.076 -49.982 1.00 62.66 602 THR A CA 1
ATOM 4700 C C . THR A 1 602 ? 3.693 -37.893 -50.489 1.00 62.66 602 THR A C 1
ATOM 4702 O O . THR A 1 602 ? 4.154 -37.175 -51.375 1.00 62.66 602 THR A O 1
ATOM 4705 N N . ASP A 1 603 ? 2.559 -37.604 -49.845 1.00 61.53 603 ASP A N 1
ATOM 4706 C CA . ASP A 1 603 ? 1.684 -36.480 -50.212 1.00 61.53 603 ASP A CA 1
ATOM 4707 C C . ASP A 1 603 ? 2.383 -35.115 -50.025 1.00 61.53 603 ASP A C 1
ATOM 4709 O O . ASP A 1 603 ? 2.260 -34.206 -50.849 1.00 61.53 603 ASP A O 1
ATOM 4713 N N . MET A 1 604 ? 3.192 -34.967 -48.969 1.00 66.69 604 MET A N 1
ATOM 4714 C CA . MET A 1 604 ? 3.969 -33.746 -48.721 1.00 66.69 604 MET A CA 1
ATOM 4715 C C . MET A 1 604 ? 5.146 -33.579 -49.697 1.00 66.69 604 MET A C 1
ATOM 4717 O O . MET A 1 604 ? 5.447 -32.454 -50.118 1.00 66.69 604 MET A O 1
ATOM 4721 N N . LEU A 1 605 ? 5.809 -34.670 -50.099 1.00 63.88 605 LEU A N 1
ATOM 4722 C CA . LEU A 1 605 ? 6.872 -34.626 -51.107 1.00 63.88 605 LEU A CA 1
ATOM 4723 C C . LEU A 1 605 ? 6.328 -34.266 -52.495 1.00 63.88 605 LEU A C 1
ATOM 4725 O O . LEU A 1 605 ? 6.996 -33.515 -53.207 1.00 63.88 605 LEU A O 1
ATOM 4729 N N . ASP A 1 606 ? 5.117 -34.690 -52.854 1.00 63.88 606 ASP A N 1
ATOM 4730 C CA . ASP A 1 606 ? 4.476 -34.294 -54.117 1.00 63.88 606 ASP A CA 1
ATOM 4731 C C . ASP A 1 606 ? 4.236 -32.773 -54.200 1.00 63.88 606 ASP A C 1
ATOM 4733 O O . ASP A 1 606 ? 4.389 -32.168 -55.264 1.00 63.88 606 ASP A O 1
ATOM 4737 N N . ILE A 1 607 ? 3.974 -32.120 -53.061 1.00 64.88 607 ILE A N 1
ATOM 4738 C CA . ILE A 1 607 ? 3.764 -30.664 -52.962 1.00 64.88 607 ILE A CA 1
ATOM 4739 C C . ILE A 1 607 ? 5.093 -29.888 -52.880 1.00 64.88 607 ILE A C 1
ATOM 4741 O O . ILE A 1 607 ? 5.223 -28.781 -53.415 1.00 64.88 607 ILE A O 1
ATOM 4745 N N . THR A 1 608 ? 6.107 -30.437 -52.203 1.00 71.94 608 THR A N 1
ATOM 4746 C CA . THR A 1 608 ? 7.324 -29.689 -51.833 1.00 71.94 608 THR A CA 1
ATOM 4747 C C . THR A 1 608 ? 8.569 -30.046 -52.646 1.00 71.94 608 THR A C 1
ATOM 4749 O O . THR A 1 608 ? 9.479 -29.220 -52.727 1.00 71.94 608 THR A O 1
ATOM 4752 N N . SER A 1 609 ? 8.625 -31.202 -53.318 1.00 79.31 609 SER A N 1
ATOM 4753 C CA . SER A 1 609 ? 9.818 -31.695 -54.033 1.00 79.31 609 SER A CA 1
ATOM 4754 C C . SER A 1 609 ? 10.303 -30.740 -55.126 1.00 79.31 609 SER A C 1
ATOM 4756 O O . SER A 1 609 ? 11.504 -30.476 -55.240 1.00 79.31 609 SER A O 1
ATOM 4758 N N . HIS A 1 610 ? 9.390 -30.139 -55.899 1.00 81.81 610 HIS A N 1
ATOM 4759 C CA . HIS A 1 610 ? 9.764 -29.126 -56.892 1.00 81.81 610 HIS A CA 1
ATOM 4760 C C . HIS A 1 610 ? 10.430 -27.904 -56.230 1.00 81.81 610 HIS A C 1
ATOM 4762 O O . HIS A 1 610 ? 11.469 -27.430 -56.694 1.00 81.81 610 HIS A O 1
ATOM 4768 N N . THR A 1 611 ? 9.874 -27.430 -55.111 1.00 85.50 611 THR A N 1
ATOM 4769 C CA . THR A 1 611 ? 10.410 -26.299 -54.338 1.00 85.50 611 THR A CA 1
ATOM 4770 C C . THR A 1 611 ? 11.765 -26.639 -53.708 1.00 85.50 611 THR A C 1
ATOM 4772 O O . THR A 1 611 ? 12.703 -25.851 -53.834 1.00 85.50 611 THR A O 1
ATOM 4775 N N . ILE A 1 612 ? 11.901 -27.821 -53.093 1.00 86.44 612 ILE A N 1
ATOM 4776 C CA . ILE A 1 612 ? 13.152 -28.321 -52.499 1.00 86.44 612 ILE A CA 1
ATOM 4777 C C . ILE A 1 612 ? 14.253 -28.375 -53.561 1.00 86.44 612 ILE A C 1
ATOM 4779 O O . ILE A 1 612 ? 15.340 -27.845 -53.343 1.00 86.44 612 ILE A O 1
ATOM 4783 N N . ASN A 1 613 ? 13.967 -28.941 -54.739 1.00 84.31 613 ASN A N 1
ATOM 4784 C CA . ASN A 1 613 ? 14.930 -29.004 -55.839 1.00 84.31 613 ASN A CA 1
ATOM 4785 C C . ASN A 1 613 ? 15.329 -27.607 -56.336 1.00 84.31 613 ASN A C 1
ATOM 4787 O O . ASN A 1 613 ? 16.512 -27.346 -56.544 1.00 84.31 613 ASN A O 1
ATOM 4791 N N . LYS A 1 614 ? 14.372 -26.679 -56.464 1.00 85.88 614 LYS A N 1
ATOM 4792 C CA . LYS A 1 614 ? 14.643 -25.298 -56.887 1.00 85.88 614 LYS A CA 1
ATOM 4793 C C . LYS A 1 614 ? 15.560 -24.562 -55.901 1.00 85.88 614 LYS A C 1
ATOM 4795 O O . LYS A 1 614 ? 16.524 -23.931 -56.327 1.00 85.88 614 LYS A O 1
ATOM 4800 N N . VAL A 1 615 ? 15.299 -24.675 -54.595 1.00 88.00 615 VAL A N 1
ATOM 4801 C CA . VAL A 1 615 ? 16.160 -24.101 -53.541 1.00 88.00 615 VAL A CA 1
ATOM 4802 C C . VAL A 1 615 ? 17.527 -24.794 -53.515 1.00 88.00 615 VAL A C 1
ATOM 4804 O O . VAL A 1 615 ? 18.551 -24.128 -53.395 1.00 88.00 615 VAL A O 1
ATOM 4807 N N . SER A 1 616 ? 17.566 -26.118 -53.694 1.00 87.31 616 SER A N 1
ATOM 4808 C CA . SER A 1 616 ? 18.805 -26.906 -53.752 1.00 87.31 616 SER A CA 1
ATOM 4809 C C . SER A 1 616 ? 19.711 -26.450 -54.899 1.00 87.31 616 SER A C 1
ATOM 4811 O O . SER A 1 616 ? 20.924 -26.348 -54.708 1.00 87.31 616 SER A O 1
ATOM 4813 N N . CYS A 1 617 ? 19.137 -26.153 -56.071 1.00 84.44 617 CYS A N 1
ATOM 4814 C CA . CYS A 1 617 ? 19.858 -25.591 -57.213 1.00 84.44 617 CYS A CA 1
ATOM 4815 C C . CYS A 1 617 ? 20.371 -24.174 -56.928 1.00 84.44 617 CYS A C 1
ATOM 4817 O O . CYS A 1 617 ? 21.532 -23.898 -57.216 1.00 84.44 617 CYS A O 1
ATOM 4819 N N . GLU A 1 618 ? 19.552 -23.301 -56.331 1.00 84.12 618 GLU A N 1
ATOM 4820 C CA . GLU A 1 618 ? 19.958 -21.928 -55.992 1.00 84.12 618 GLU A CA 1
ATOM 4821 C C . GLU A 1 618 ? 21.153 -21.916 -55.022 1.00 84.12 618 GLU A C 1
ATOM 4823 O O . GLU A 1 618 ? 22.136 -21.212 -55.266 1.00 84.12 618 GLU A O 1
ATOM 4828 N N . ILE A 1 619 ? 21.119 -22.764 -53.981 1.00 84.00 619 ILE A N 1
ATOM 4829 C CA . ILE A 1 619 ? 22.233 -22.944 -53.035 1.00 84.00 619 ILE A CA 1
ATOM 4830 C C . ILE A 1 619 ? 23.504 -23.370 -53.788 1.00 84.00 619 ILE A C 1
ATOM 4832 O O . ILE A 1 619 ? 24.555 -22.758 -53.622 1.00 84.00 619 ILE A O 1
ATOM 4836 N N . SER A 1 620 ? 23.430 -24.390 -54.649 1.00 79.19 620 SER A N 1
ATOM 4837 C CA . SER A 1 620 ? 24.610 -24.887 -55.371 1.00 79.19 620 SER A CA 1
ATOM 4838 C C . SER A 1 620 ? 25.171 -23.889 -56.392 1.00 79.19 620 SER A C 1
ATOM 4840 O O . SER A 1 620 ? 26.386 -23.721 -56.470 1.00 79.19 620 SER A O 1
ATOM 4842 N N . CYS A 1 621 ? 24.318 -23.219 -57.173 1.00 75.25 621 CYS A N 1
ATOM 4843 C CA . CYS A 1 621 ? 24.749 -22.317 -58.243 1.00 75.25 621 CYS A CA 1
ATOM 4844 C C . CYS A 1 621 ? 25.393 -21.029 -57.709 1.00 75.25 621 CYS A C 1
ATOM 4846 O O . CYS A 1 621 ? 26.403 -20.586 -58.257 1.00 75.25 621 CYS A O 1
ATOM 4848 N N . LYS A 1 622 ? 24.845 -20.431 -56.642 1.00 72.75 622 LYS A N 1
ATOM 4849 C CA . LYS A 1 622 ? 25.345 -19.156 -56.096 1.00 72.75 622 LYS A CA 1
ATOM 4850 C C . LYS A 1 622 ? 26.617 -19.306 -55.264 1.00 72.75 622 LYS A C 1
ATOM 4852 O O . LYS A 1 622 ? 27.465 -18.410 -55.302 1.00 72.75 622 LYS A O 1
ATOM 4857 N N . CYS A 1 623 ? 26.791 -20.449 -54.596 1.00 67.00 623 CYS A N 1
ATOM 4858 C CA . CYS A 1 623 ? 28.028 -20.778 -53.886 1.00 67.00 623 CYS A CA 1
ATOM 4859 C C . CYS A 1 623 ? 29.220 -20.986 -54.842 1.00 67.00 623 CYS A C 1
ATOM 4861 O O . CYS A 1 623 ? 30.342 -20.652 -54.477 1.00 67.00 623 CYS A O 1
ATOM 4863 N N . LEU A 1 624 ? 28.994 -21.462 -56.076 1.00 60.59 624 LEU A N 1
ATOM 4864 C CA . LEU A 1 624 ? 30.046 -21.609 -57.099 1.00 60.59 624 LEU A CA 1
ATOM 4865 C C . LEU A 1 624 ? 30.488 -20.270 -57.718 1.00 60.59 624 LEU A C 1
ATOM 4867 O O . LEU A 1 624 ? 31.625 -20.146 -58.158 1.00 60.59 624 LEU A O 1
ATOM 4871 N N . SER A 1 625 ? 29.607 -19.263 -57.750 1.00 56.59 625 SER A N 1
ATOM 4872 C CA . SER A 1 625 ? 29.889 -17.946 -58.344 1.00 56.59 625 SER A CA 1
ATOM 4873 C C . SER A 1 625 ? 30.508 -16.920 -57.381 1.00 56.59 625 SER A C 1
ATOM 4875 O O . SER A 1 625 ? 30.685 -15.770 -57.773 1.00 56.59 625 SER A O 1
ATOM 4877 N N . GLY A 1 626 ? 30.781 -17.290 -56.122 1.00 58.00 626 GLY A N 1
ATOM 4878 C CA . GLY A 1 626 ? 31.279 -16.359 -55.096 1.00 58.00 626 GLY A CA 1
ATOM 4879 C C . GLY A 1 626 ? 30.285 -15.247 -54.727 1.00 58.00 626 GLY A C 1
ATOM 4880 O O . GLY A 1 626 ? 30.691 -14.123 -54.446 1.00 58.00 626 GLY A O 1
ATOM 4881 N N . GLY A 1 627 ? 28.977 -15.528 -54.792 1.00 59.97 627 GLY A N 1
ATOM 4882 C CA . GLY A 1 627 ? 27.929 -14.532 -54.546 1.00 59.97 627 GLY A CA 1
ATOM 4883 C C . GLY A 1 627 ? 27.825 -14.096 -53.078 1.00 59.97 627 GLY A C 1
ATOM 4884 O O . GLY A 1 627 ? 28.168 -14.848 -52.169 1.00 59.97 627 GLY A O 1
ATOM 4885 N N . ASP A 1 628 ? 27.297 -12.891 -52.837 1.00 74.62 628 ASP A N 1
ATOM 4886 C CA . ASP A 1 628 ? 27.015 -12.389 -51.486 1.00 74.62 628 ASP A CA 1
ATOM 4887 C C . ASP A 1 628 ? 26.042 -13.324 -50.733 1.00 74.62 628 ASP A C 1
ATOM 4889 O O . ASP A 1 628 ? 24.917 -13.596 -51.178 1.00 74.62 628 ASP A O 1
ATOM 4893 N N . ALA A 1 629 ? 26.478 -13.820 -49.571 1.00 78.06 629 ALA A N 1
ATOM 4894 C CA . ALA A 1 629 ? 25.710 -14.738 -48.735 1.00 78.06 629 ALA A CA 1
ATOM 4895 C C . ALA A 1 629 ? 24.403 -14.104 -48.231 1.00 78.06 629 ALA A C 1
ATOM 4897 O O . ALA A 1 629 ? 23.395 -14.802 -48.087 1.00 78.06 629 ALA A O 1
ATOM 4898 N N . HIS A 1 630 ? 24.389 -12.788 -47.991 1.00 80.50 630 HIS A N 1
ATOM 4899 C CA . HIS A 1 630 ? 23.176 -12.079 -47.586 1.00 80.50 630 HIS A CA 1
ATOM 4900 C C . HIS A 1 630 ? 22.149 -12.033 -48.726 1.00 80.50 630 HIS A C 1
ATOM 4902 O O . HIS A 1 630 ? 21.016 -12.480 -48.533 1.00 80.50 630 HIS A O 1
ATOM 4908 N N . ALA A 1 631 ? 22.549 -11.596 -49.926 1.00 81.62 631 ALA A N 1
ATOM 4909 C CA . ALA A 1 631 ? 21.685 -11.589 -51.108 1.00 81.62 631 ALA A CA 1
ATOM 4910 C C . ALA A 1 631 ? 21.105 -12.979 -51.429 1.00 81.62 631 ALA A C 1
ATOM 4912 O O . ALA A 1 631 ? 19.914 -13.103 -51.717 1.00 81.62 631 ALA A O 1
ATOM 4913 N N . THR A 1 632 ? 21.917 -14.034 -51.308 1.00 83.56 632 THR A N 1
ATOM 4914 C CA . THR A 1 632 ? 21.472 -15.422 -51.530 1.00 83.56 632 THR A CA 1
ATOM 4915 C C . THR A 1 632 ? 20.448 -15.861 -50.476 1.00 83.56 632 THR A C 1
ATOM 4917 O O . THR A 1 632 ? 19.413 -16.433 -50.816 1.00 83.56 632 THR A O 1
ATOM 4920 N N . THR A 1 633 ? 20.673 -15.522 -49.199 1.00 88.00 633 THR A N 1
ATOM 4921 C CA . THR A 1 633 ? 19.724 -15.808 -48.104 1.00 88.00 633 THR A CA 1
ATOM 4922 C C . THR A 1 633 ? 18.370 -15.132 -48.353 1.00 88.00 633 THR A C 1
ATOM 4924 O O . THR A 1 633 ? 17.320 -15.762 -48.221 1.00 88.00 633 THR A O 1
ATOM 4927 N N . MET A 1 634 ? 18.383 -13.860 -48.761 1.00 86.25 634 MET A N 1
ATOM 4928 C CA . MET A 1 634 ? 17.171 -13.095 -49.075 1.00 86.25 634 MET A CA 1
ATOM 4929 C C . MET A 1 634 ? 16.445 -13.630 -50.317 1.00 86.25 634 MET A C 1
ATOM 4931 O O . MET A 1 634 ? 15.213 -13.676 -50.336 1.00 86.25 634 MET A O 1
ATOM 4935 N N . GLY A 1 635 ? 17.191 -14.089 -51.327 1.00 86.25 635 GLY A N 1
ATOM 4936 C CA . GLY A 1 635 ? 16.645 -14.761 -52.507 1.00 86.25 635 GLY A CA 1
ATOM 4937 C C . GLY A 1 635 ? 15.877 -16.035 -52.148 1.00 86.25 635 GLY A C 1
ATOM 4938 O O . GLY A 1 635 ? 14.726 -16.187 -52.556 1.00 86.25 635 GLY A O 1
ATOM 4939 N N . ILE A 1 636 ? 16.457 -16.898 -51.306 1.00 89.38 636 ILE A N 1
ATOM 4940 C CA . ILE A 1 636 ? 15.797 -18.124 -50.819 1.00 89.38 636 ILE A CA 1
ATOM 4941 C C . ILE A 1 636 ? 14.534 -17.786 -50.013 1.00 89.38 636 ILE A C 1
ATOM 4943 O O . ILE A 1 636 ? 13.480 -18.381 -50.237 1.00 89.38 636 ILE A O 1
ATOM 4947 N N . LEU A 1 637 ? 14.601 -16.800 -49.114 1.00 89.19 637 LEU A N 1
ATOM 4948 C CA . LEU A 1 637 ? 13.442 -16.362 -48.327 1.00 89.19 637 LEU A CA 1
ATOM 4949 C C . LEU A 1 637 ? 12.281 -15.855 -49.197 1.00 89.19 637 LEU A C 1
ATOM 4951 O O . LEU A 1 637 ? 11.121 -16.128 -48.882 1.00 89.19 637 LEU A O 1
ATOM 4955 N N . SER A 1 638 ? 12.597 -15.163 -50.295 1.00 88.56 638 SER A N 1
ATOM 4956 C CA . SER A 1 638 ? 11.626 -14.691 -51.289 1.00 88.56 638 SER A CA 1
ATOM 4957 C C . SER A 1 638 ? 11.033 -15.839 -52.118 1.00 88.56 638 SER A C 1
ATOM 4959 O O . SER A 1 638 ? 9.817 -15.902 -52.318 1.00 88.56 638 SER A O 1
ATOM 4961 N N . MET A 1 639 ? 11.857 -16.816 -52.524 1.00 89.06 639 MET A N 1
ATOM 4962 C CA . MET A 1 639 ? 11.390 -18.041 -53.195 1.00 89.06 639 MET A CA 1
ATOM 4963 C C . MET A 1 639 ? 10.409 -18.844 -52.333 1.00 89.06 639 MET A C 1
ATOM 4965 O O . MET A 1 639 ? 9.512 -19.494 -52.868 1.00 89.06 639 MET A O 1
ATOM 4969 N N . LEU A 1 640 ? 10.576 -18.788 -51.010 1.00 89.69 640 LEU A N 1
ATOM 4970 C CA . LEU A 1 640 ? 9.732 -19.468 -50.032 1.00 89.69 640 LEU A CA 1
ATOM 4971 C C . LEU A 1 640 ? 8.649 -18.553 -49.434 1.00 89.69 640 LEU A C 1
ATOM 4973 O O . LEU A 1 640 ? 8.070 -18.894 -48.409 1.00 89.69 640 LEU A O 1
ATOM 4977 N N . SER A 1 641 ? 8.362 -17.401 -50.046 1.00 88.50 641 SER A N 1
ATOM 4978 C CA . SER A 1 641 ? 7.481 -16.354 -49.497 1.00 88.50 641 SER A CA 1
ATOM 4979 C C . SER A 1 641 ? 6.110 -16.835 -49.018 1.00 88.50 641 SER A C 1
ATOM 4981 O O . SER A 1 641 ? 5.685 -16.399 -47.944 1.00 88.50 641 SER A O 1
ATOM 4983 N N . ARG A 1 642 ? 5.490 -17.760 -49.767 1.00 85.31 642 ARG A N 1
ATOM 4984 C CA . ARG A 1 642 ? 4.172 -18.365 -49.495 1.00 85.31 642 ARG A CA 1
ATOM 4985 C C . ARG A 1 642 ? 4.116 -19.325 -48.303 1.00 85.31 642 ARG A C 1
ATOM 4987 O O . ARG A 1 642 ? 3.028 -19.638 -47.842 1.00 85.31 642 ARG A O 1
ATOM 4994 N N . TYR A 1 643 ? 5.260 -19.803 -47.818 1.00 86.38 643 TYR A N 1
ATOM 4995 C CA . TYR A 1 643 ? 5.320 -20.756 -46.709 1.00 86.38 643 TYR A CA 1
ATOM 4996 C C . TYR A 1 643 ? 5.413 -20.034 -45.356 1.00 86.38 643 TYR A C 1
ATOM 4998 O O . TYR A 1 643 ? 5.985 -18.938 -45.253 1.00 86.38 643 TYR A O 1
ATOM 5006 N N . SER A 1 644 ? 4.887 -20.670 -44.308 1.00 88.44 644 SER A N 1
ATOM 5007 C CA . SER A 1 644 ? 5.080 -20.267 -42.911 1.00 88.44 644 SER A CA 1
ATOM 5008 C C . SER A 1 644 ? 6.554 -20.353 -42.493 1.00 88.44 644 SER A C 1
ATOM 5010 O O . SER A 1 644 ? 7.349 -21.047 -43.129 1.00 88.44 644 SER A O 1
ATOM 5012 N N . TRP A 1 645 ? 6.967 -19.614 -41.459 1.00 90.06 645 TRP A N 1
ATOM 5013 C CA . TRP A 1 645 ? 8.384 -19.503 -41.075 1.00 90.06 645 TRP A CA 1
ATOM 5014 C C . TRP A 1 645 ? 9.036 -20.854 -40.758 1.00 90.06 645 TRP A C 1
ATOM 5016 O O . TRP A 1 645 ? 10.160 -21.107 -41.199 1.00 90.06 645 TRP A O 1
ATOM 5026 N N . GLU A 1 646 ? 8.319 -21.728 -40.056 1.00 89.81 646 GLU A N 1
ATOM 5027 C CA . GLU A 1 646 ? 8.714 -23.103 -39.763 1.00 89.81 646 GLU A CA 1
ATOM 5028 C C . GLU A 1 646 ? 8.877 -23.936 -41.043 1.00 89.81 646 GLU A C 1
ATOM 5030 O O . GLU A 1 646 ? 9.899 -24.598 -41.231 1.00 89.81 646 GLU A O 1
ATOM 5035 N N . ALA A 1 647 ? 7.957 -23.809 -42.001 1.00 88.81 647 ALA A N 1
ATOM 5036 C CA . ALA A 1 647 ? 8.065 -24.496 -43.281 1.00 88.81 647 ALA A CA 1
ATOM 5037 C C . ALA A 1 647 ? 9.238 -23.966 -44.124 1.00 88.81 647 ALA A C 1
ATOM 5039 O O . ALA A 1 647 ? 9.964 -24.758 -44.728 1.00 88.81 647 ALA A O 1
ATOM 5040 N N . LYS A 1 648 ? 9.499 -22.648 -44.122 1.00 91.50 648 LYS A N 1
ATOM 5041 C CA . LYS A 1 648 ? 10.641 -22.054 -44.842 1.00 91.50 648 LYS A CA 1
ATOM 5042 C C . LYS A 1 648 ? 11.973 -22.651 -44.387 1.00 91.50 648 LYS A C 1
ATOM 5044 O O . LYS A 1 648 ? 12.801 -23.007 -45.226 1.00 91.50 648 LYS A O 1
ATOM 5049 N N . VAL A 1 649 ? 12.189 -22.749 -43.072 1.00 93.00 649 VAL A N 1
ATOM 5050 C CA . VAL A 1 649 ? 13.454 -23.269 -42.531 1.00 93.00 649 VAL A CA 1
ATOM 5051 C C . VAL A 1 649 ? 13.602 -24.769 -42.781 1.00 93.00 649 VAL A C 1
ATOM 5053 O O . VAL A 1 649 ? 14.676 -25.197 -43.202 1.00 93.00 649 VAL A O 1
ATOM 5056 N N . VAL A 1 650 ? 12.532 -25.558 -42.632 1.00 92.19 650 VAL A N 1
ATOM 5057 C CA . VAL A 1 650 ? 12.581 -27.009 -42.877 1.00 92.19 650 VAL A CA 1
ATOM 5058 C C . VAL A 1 650 ? 12.809 -27.316 -44.363 1.00 92.19 650 VAL A C 1
ATOM 5060 O O . VAL A 1 650 ? 13.654 -28.151 -44.684 1.00 92.19 650 VAL A O 1
ATOM 5063 N N . ILE A 1 651 ? 12.148 -26.605 -45.285 1.00 90.81 651 ILE A N 1
ATOM 5064 C CA . ILE A 1 651 ? 12.357 -26.770 -46.737 1.00 90.81 651 ILE A CA 1
ATOM 5065 C C . ILE A 1 651 ? 13.792 -26.391 -47.132 1.00 90.81 651 ILE A C 1
ATOM 5067 O O . ILE A 1 651 ? 14.425 -27.104 -47.915 1.00 90.81 651 ILE A O 1
ATOM 5071 N N . ALA A 1 652 ? 14.337 -25.301 -46.580 1.00 92.38 652 ALA A N 1
ATOM 5072 C CA . ALA A 1 652 ? 15.722 -24.907 -46.831 1.00 92.38 652 ALA A CA 1
ATOM 5073 C C . ALA A 1 652 ? 16.721 -25.952 -46.302 1.00 92.38 652 ALA A C 1
ATOM 5075 O O . ALA A 1 652 ? 17.676 -26.303 -47.002 1.00 92.38 652 ALA A O 1
ATOM 5076 N N . LEU A 1 653 ? 16.482 -26.498 -45.104 1.00 92.75 653 LEU A N 1
ATOM 5077 C CA . LEU A 1 653 ? 17.290 -27.577 -44.536 1.00 92.75 653 LEU A CA 1
ATOM 5078 C C . LEU A 1 653 ? 17.193 -28.870 -45.355 1.00 92.75 653 LEU A C 1
ATOM 5080 O O . LEU A 1 653 ? 18.210 -29.529 -45.547 1.00 92.75 653 LEU A O 1
ATOM 5084 N N . ALA A 1 654 ? 16.019 -29.213 -45.891 1.00 90.50 654 ALA A N 1
ATOM 5085 C CA . ALA A 1 654 ? 15.834 -30.368 -46.772 1.00 90.50 654 ALA A CA 1
ATOM 5086 C C . ALA A 1 654 ? 16.562 -30.212 -48.115 1.00 90.50 654 ALA A C 1
ATOM 5088 O O . ALA A 1 654 ? 17.212 -31.148 -48.595 1.00 90.50 654 ALA A O 1
ATOM 5089 N N . ALA A 1 655 ? 16.526 -29.011 -48.696 1.00 91.00 655 ALA A N 1
ATOM 5090 C CA . ALA A 1 655 ? 17.278 -28.679 -49.903 1.00 91.00 655 ALA A CA 1
ATOM 5091 C C . ALA A 1 655 ? 18.792 -28.816 -49.678 1.00 91.00 655 ALA A C 1
ATOM 5093 O O . ALA A 1 655 ? 19.492 -29.461 -50.461 1.00 91.00 655 ALA A O 1
ATOM 5094 N N . PHE A 1 656 ? 19.298 -28.290 -48.561 1.00 91.56 656 PHE A N 1
ATOM 5095 C CA . PHE A 1 656 ? 20.693 -28.486 -48.176 1.00 91.56 656 PHE A CA 1
ATOM 5096 C C . PHE A 1 656 ? 21.021 -29.954 -47.883 1.00 91.56 656 PHE A C 1
ATOM 5098 O O . PHE A 1 656 ? 22.025 -30.461 -48.379 1.00 91.56 656 PHE A O 1
ATOM 5105 N N . GLY A 1 657 ? 20.155 -30.660 -47.152 1.00 89.12 657 GLY A N 1
ATOM 5106 C CA . GLY A 1 657 ? 20.286 -32.083 -46.841 1.00 89.12 657 GLY A CA 1
ATOM 5107 C C . GLY A 1 657 ? 20.389 -32.960 -48.083 1.00 89.12 657 GLY A C 1
ATOM 5108 O O . GLY A 1 657 ? 21.163 -33.912 -48.095 1.00 89.12 657 GLY A O 1
ATOM 5109 N N . THR A 1 658 ? 19.717 -32.587 -49.172 1.00 85.31 658 THR A N 1
ATOM 5110 C CA . THR A 1 658 ? 19.830 -33.278 -50.464 1.00 85.31 658 THR A CA 1
ATOM 5111 C C . THR A 1 658 ? 21.237 -33.150 -51.057 1.00 85.31 658 THR A C 1
ATOM 5113 O O . THR A 1 658 ? 21.813 -34.140 -51.514 1.00 85.31 658 THR A O 1
ATOM 5116 N N . ASN A 1 659 ? 21.823 -31.950 -51.036 1.00 81.31 659 ASN A N 1
ATOM 5117 C CA . ASN A 1 659 ? 23.188 -31.712 -51.518 1.00 81.31 659 ASN A CA 1
ATOM 5118 C C . ASN A 1 659 ? 24.242 -32.349 -50.596 1.00 81.31 659 ASN A C 1
ATOM 5120 O O . ASN A 1 659 ? 25.162 -33.019 -51.069 1.00 81.31 659 ASN A O 1
ATOM 5124 N N . PHE A 1 660 ? 24.071 -32.183 -49.285 1.00 83.62 660 PHE A N 1
ATOM 5125 C CA . PHE A 1 660 ? 24.941 -32.721 -48.243 1.00 83.62 660 PHE A CA 1
ATOM 5126 C C . PHE A 1 660 ? 24.954 -34.256 -48.239 1.00 83.62 660 PHE A C 1
ATOM 5128 O O . PHE A 1 660 ? 26.017 -34.874 -48.255 1.00 83.62 660 PHE A O 1
ATOM 5135 N N . GLY A 1 661 ? 23.776 -34.879 -48.300 1.00 82.38 661 GLY A N 1
ATOM 5136 C CA . GLY A 1 661 ? 23.616 -36.329 -48.354 1.00 82.38 661 GLY A CA 1
ATOM 5137 C C . GLY A 1 661 ? 24.209 -36.938 -49.624 1.00 82.38 661 GLY A C 1
ATOM 5138 O O . GLY A 1 661 ? 24.904 -37.946 -49.540 1.00 82.38 661 GLY A O 1
ATOM 5139 N N . LYS A 1 662 ? 24.028 -36.304 -50.795 1.00 80.38 662 LYS A N 1
ATOM 5140 C CA . LYS A 1 662 ? 24.661 -36.748 -52.055 1.00 80.38 662 LYS A CA 1
ATOM 5141 C C . LYS A 1 662 ? 26.187 -36.776 -51.952 1.00 80.38 662 LYS A C 1
ATOM 5143 O O . LYS A 1 662 ? 26.800 -37.718 -52.449 1.00 80.38 662 LYS A O 1
ATOM 5148 N N . PHE A 1 663 ? 26.790 -35.765 -51.324 1.00 78.12 663 PHE A N 1
ATOM 5149 C CA . PHE A 1 663 ? 28.236 -35.708 -51.100 1.00 78.12 663 PHE A CA 1
ATOM 5150 C C . PHE A 1 663 ? 28.717 -36.857 -50.202 1.00 78.12 663 PHE A C 1
ATOM 5152 O O . PHE A 1 663 ? 29.583 -37.625 -50.620 1.00 78.12 663 PHE A O 1
ATOM 5159 N N . TRP A 1 664 ? 28.117 -37.031 -49.020 1.00 77.31 664 TRP A N 1
ATOM 5160 C CA . TRP A 1 664 ? 28.532 -38.072 -48.071 1.00 77.31 664 TRP A CA 1
ATOM 5161 C C . TRP A 1 664 ? 28.239 -39.492 -48.552 1.00 77.31 664 TRP A C 1
ATOM 5163 O O . TRP A 1 664 ? 29.052 -40.384 -48.329 1.00 77.31 664 TRP A O 1
ATOM 5173 N N . LEU A 1 665 ? 27.139 -39.701 -49.280 1.00 78.56 665 LEU A N 1
ATOM 5174 C CA . LEU A 1 665 ? 26.830 -40.990 -49.896 1.00 78.56 665 LEU A CA 1
ATOM 5175 C C . LEU A 1 665 ? 27.890 -41.370 -50.940 1.00 78.56 665 LEU A C 1
ATOM 5177 O O . LEU A 1 665 ? 28.406 -42.484 -50.909 1.00 78.56 665 LEU A O 1
ATOM 5181 N N . LEU A 1 666 ? 28.264 -40.438 -51.830 1.00 74.75 666 LEU A N 1
ATOM 5182 C CA . LEU A 1 666 ? 29.356 -40.636 -52.792 1.00 74.75 666 LEU A CA 1
ATOM 5183 C C . LEU A 1 666 ? 30.686 -40.902 -52.075 1.00 74.75 666 LEU A C 1
ATOM 5185 O O . LEU A 1 666 ? 31.372 -41.862 -52.420 1.00 74.75 666 LEU A O 1
ATOM 5189 N N . ALA A 1 667 ? 31.018 -40.113 -51.049 1.00 72.06 667 ALA A N 1
ATOM 5190 C CA . ALA A 1 667 ? 32.230 -40.294 -50.252 1.00 72.06 667 ALA A CA 1
ATOM 5191 C C . ALA A 1 667 ? 32.281 -41.667 -49.556 1.00 72.06 667 ALA A C 1
ATOM 5193 O O . ALA A 1 667 ? 33.339 -42.285 -49.501 1.00 72.06 667 ALA A O 1
ATOM 5194 N N . GLN A 1 668 ? 31.145 -42.196 -49.101 1.00 73.00 668 GLN A N 1
ATOM 5195 C CA . GLN A 1 668 ? 31.070 -43.490 -48.424 1.00 73.00 668 GLN A CA 1
ATOM 5196 C C . GLN A 1 668 ? 31.182 -44.682 -49.389 1.00 73.00 668 GLN A C 1
ATOM 5198 O O . GLN A 1 668 ? 31.849 -45.667 -49.075 1.00 73.00 668 GLN A O 1
ATOM 5203 N N . VAL A 1 669 ? 30.536 -44.621 -50.561 1.00 75.44 669 VAL A N 1
ATOM 5204 C CA . VAL A 1 669 ? 30.403 -45.786 -51.460 1.00 75.44 669 VAL A CA 1
ATOM 5205 C C . VAL A 1 669 ? 31.360 -45.790 -52.659 1.00 75.44 669 VAL A C 1
ATOM 5207 O O . VAL A 1 669 ? 31.417 -46.790 -53.375 1.00 75.44 669 VAL A O 1
ATOM 5210 N N . HIS A 1 670 ? 32.151 -44.732 -52.891 1.00 69.75 670 HIS A N 1
ATOM 5211 C CA . HIS A 1 670 ? 33.094 -44.672 -54.027 1.00 69.75 670 HIS A CA 1
ATOM 5212 C C . HIS A 1 670 ? 34.149 -45.797 -54.018 1.00 69.75 670 HIS A C 1
ATOM 5214 O O . HIS A 1 670 ? 34.633 -46.217 -55.074 1.00 69.75 670 HIS A O 1
ATOM 5220 N N . ALA A 1 671 ? 34.508 -46.303 -52.834 1.00 67.00 671 ALA A N 1
ATOM 5221 C CA . ALA A 1 671 ? 35.482 -47.378 -52.689 1.00 67.00 671 ALA A CA 1
ATOM 5222 C C . ALA A 1 671 ? 34.927 -48.735 -53.158 1.00 67.00 671 ALA A C 1
ATOM 5224 O O . ALA A 1 671 ? 35.682 -49.544 -53.697 1.00 67.00 671 ALA A O 1
ATOM 5225 N N . THR A 1 672 ? 33.620 -48.974 -53.014 1.00 74.44 672 THR A N 1
ATOM 5226 C CA . THR A 1 672 ? 32.981 -50.286 -53.225 1.00 74.44 672 THR A CA 1
ATOM 5227 C C . THR A 1 672 ? 32.068 -50.347 -54.452 1.00 74.44 672 THR A C 1
ATOM 5229 O O . THR A 1 672 ? 31.832 -51.435 -54.972 1.00 74.44 672 THR A O 1
ATOM 5232 N N . ASN A 1 673 ? 31.580 -49.208 -54.956 1.00 79.56 673 ASN A N 1
ATOM 5233 C CA . ASN A 1 673 ? 30.663 -49.138 -56.092 1.00 79.56 673 ASN A CA 1
ATOM 5234 C C . ASN A 1 673 ? 31.339 -48.486 -57.325 1.00 79.56 673 ASN A C 1
ATOM 5236 O O . ASN A 1 673 ? 31.701 -47.308 -57.263 1.00 79.56 673 ASN A O 1
ATOM 5240 N N . PRO A 1 674 ? 31.474 -49.197 -58.467 1.00 76.62 674 PRO A N 1
ATOM 5241 C CA . PRO A 1 674 ? 32.131 -48.672 -59.670 1.00 76.62 674 PRO A CA 1
ATOM 5242 C C . PRO A 1 674 ? 31.496 -47.394 -60.238 1.00 76.62 674 PRO A C 1
ATOM 5244 O O . PRO A 1 674 ? 32.218 -46.498 -60.668 1.00 76.62 674 PRO A O 1
ATOM 5247 N N . LEU A 1 675 ? 30.162 -47.272 -60.200 1.00 79.69 675 LEU A N 1
ATOM 5248 C CA . LEU A 1 675 ? 29.448 -46.076 -60.662 1.00 79.69 675 LEU A CA 1
ATOM 5249 C C . LEU A 1 675 ? 29.742 -44.881 -59.748 1.00 79.69 675 LEU A C 1
ATOM 5251 O O . LEU A 1 675 ? 30.053 -43.792 -60.231 1.00 79.69 675 LEU A O 1
ATOM 5255 N N . ALA A 1 676 ? 29.694 -45.090 -58.429 1.00 78.69 676 ALA A N 1
ATOM 5256 C CA . ALA A 1 676 ? 30.044 -44.055 -57.459 1.00 78.69 676 ALA A CA 1
ATOM 5257 C C . ALA A 1 676 ? 31.509 -43.621 -57.602 1.00 78.69 676 ALA A C 1
ATOM 5259 O O . ALA A 1 676 ? 31.798 -42.433 -57.496 1.00 78.69 676 ALA A O 1
ATOM 5260 N N . ARG A 1 677 ? 32.417 -44.556 -57.915 1.00 74.06 677 ARG A N 1
ATOM 5261 C CA . ARG A 1 677 ? 33.828 -44.268 -58.200 1.00 74.06 677 ARG A CA 1
ATOM 5262 C C . ARG A 1 677 ? 33.992 -43.356 -59.416 1.00 74.06 677 ARG A C 1
ATOM 5264 O O . ARG A 1 677 ? 34.656 -42.333 -59.305 1.00 74.06 677 ARG A O 1
ATOM 5271 N N . SER A 1 678 ? 33.351 -43.667 -60.544 1.00 78.06 678 SER A N 1
ATOM 5272 C CA . SER A 1 678 ? 33.407 -42.819 -61.746 1.00 78.06 678 SER A CA 1
ATOM 5273 C C . SER A 1 678 ? 32.836 -41.417 -61.503 1.00 78.06 678 SER A C 1
ATOM 5275 O O . SER A 1 678 ? 33.424 -40.429 -61.940 1.00 78.06 678 SER A O 1
ATOM 5277 N N . VAL A 1 679 ? 31.726 -41.306 -60.764 1.00 78.81 679 VAL A N 1
ATOM 5278 C CA . VAL A 1 679 ? 31.131 -40.005 -60.405 1.00 78.81 679 VAL A CA 1
ATOM 5279 C C . VAL A 1 679 ? 32.021 -39.230 -59.425 1.00 78.81 679 VAL A C 1
ATOM 5281 O O . VAL A 1 679 ? 32.166 -38.018 -59.568 1.00 78.81 679 VAL A O 1
ATOM 5284 N N . ALA A 1 680 ? 32.644 -39.907 -58.456 1.00 73.38 680 ALA A N 1
ATOM 5285 C CA . ALA A 1 680 ? 33.585 -39.298 -57.518 1.00 73.38 680 ALA A CA 1
ATOM 5286 C C . ALA A 1 680 ? 34.853 -38.786 -58.219 1.00 73.38 680 ALA A C 1
ATOM 5288 O O . ALA A 1 680 ? 35.326 -37.708 -57.869 1.00 73.38 680 ALA A O 1
ATOM 5289 N N . MET A 1 681 ? 35.357 -39.501 -59.235 1.00 70.62 681 MET A N 1
ATOM 5290 C CA . MET A 1 681 ? 36.490 -39.058 -60.060 1.00 70.62 681 MET A CA 1
ATOM 5291 C C . MET A 1 681 ? 36.160 -37.782 -60.841 1.00 70.62 681 MET A C 1
ATOM 5293 O O . MET A 1 681 ? 36.924 -36.828 -60.787 1.00 70.62 681 MET A O 1
ATOM 5297 N N . LEU A 1 682 ? 34.997 -37.720 -61.502 1.00 74.56 682 LEU A N 1
ATOM 5298 C CA . LEU A 1 682 ? 34.563 -36.515 -62.229 1.00 74.56 682 LEU A CA 1
ATOM 5299 C C . LEU A 1 682 ? 34.331 -35.306 -61.314 1.00 74.56 682 LEU A C 1
ATOM 5301 O O . LEU A 1 682 ? 34.430 -34.166 -61.756 1.00 74.56 682 LEU A O 1
ATOM 5305 N N . LYS A 1 683 ? 33.994 -35.554 -60.045 1.00 70.00 683 LYS A N 1
ATOM 5306 C CA . LYS A 1 683 ? 33.827 -34.517 -59.023 1.00 70.00 683 LYS A CA 1
ATOM 5307 C C . LYS A 1 683 ? 35.095 -34.257 -58.202 1.00 70.00 683 LYS A C 1
ATOM 5309 O O . LYS A 1 683 ? 34.999 -33.523 -57.230 1.00 70.00 683 LYS A O 1
ATOM 5314 N N . HIS A 1 684 ? 36.234 -34.867 -58.545 1.00 66.38 684 HIS A N 1
ATOM 5315 C CA . HIS A 1 684 ? 37.504 -34.749 -57.813 1.00 66.38 684 HIS A CA 1
ATOM 5316 C C . HIS A 1 684 ? 37.438 -35.107 -56.309 1.00 66.38 684 HIS A C 1
ATOM 5318 O O . HIS A 1 684 ? 38.311 -34.745 -55.533 1.00 66.38 684 HIS A O 1
ATOM 5324 N N . ILE A 1 685 ? 36.445 -35.896 -55.879 1.00 67.62 685 ILE A N 1
ATOM 5325 C CA . ILE A 1 685 ? 36.233 -36.253 -54.460 1.00 67.62 685 ILE A CA 1
ATOM 5326 C C . ILE A 1 685 ? 37.332 -37.203 -53.933 1.00 67.62 685 ILE A C 1
ATOM 5328 O O . ILE A 1 685 ? 37.582 -37.258 -52.731 1.00 67.62 685 ILE A O 1
ATOM 5332 N N . HIS A 1 686 ? 37.991 -37.957 -54.821 1.00 58.50 686 HIS A N 1
ATOM 5333 C CA . HIS A 1 686 ? 38.989 -38.971 -54.457 1.00 58.50 686 HIS A CA 1
ATOM 5334 C C . HIS A 1 686 ? 40.277 -38.369 -53.862 1.00 58.50 686 HIS A C 1
ATOM 5336 O O . HIS A 1 686 ? 40.753 -38.876 -52.854 1.00 58.50 686 HIS A O 1
ATOM 5342 N N . GLU A 1 687 ? 40.777 -37.256 -54.413 1.00 58.47 687 GLU A N 1
ATOM 5343 C CA . GLU A 1 687 ? 41.972 -36.544 -53.914 1.00 58.47 687 GLU A CA 1
ATOM 5344 C C . GLU A 1 687 ? 41.689 -35.824 -52.581 1.00 58.47 687 GLU A C 1
ATOM 5346 O O . GLU A 1 687 ? 42.514 -35.819 -51.669 1.00 58.47 687 GLU A O 1
ATOM 5351 N N . THR A 1 688 ? 40.476 -35.285 -52.417 1.00 58.59 688 THR A N 1
ATOM 5352 C CA . THR A 1 688 ? 40.006 -34.645 -51.178 1.00 58.59 688 THR A CA 1
ATOM 5353 C C . THR A 1 688 ? 39.923 -35.619 -49.994 1.00 58.59 688 THR A C 1
ATOM 5355 O O . THR A 1 688 ? 40.167 -35.231 -48.851 1.00 58.59 688 THR A O 1
ATOM 5358 N N . LEU A 1 689 ? 39.574 -36.889 -50.244 1.00 58.78 689 LEU A N 1
ATOM 5359 C CA . LEU A 1 689 ? 39.429 -37.907 -49.196 1.00 58.78 689 LEU A CA 1
ATOM 5360 C C . LEU A 1 689 ? 40.776 -38.454 -48.678 1.00 58.78 689 LEU A C 1
ATOM 5362 O O . LEU A 1 689 ? 40.824 -38.984 -47.570 1.00 58.78 689 LEU A O 1
ATOM 5366 N N . GLU A 1 690 ? 41.875 -38.280 -49.417 1.00 57.28 690 GLU A N 1
ATOM 5367 C CA . GLU A 1 690 ? 43.230 -38.629 -48.954 1.00 57.28 690 GLU A CA 1
ATOM 5368 C C . GLU A 1 690 ? 43.799 -37.595 -47.955 1.00 57.28 690 GLU A C 1
ATOM 5370 O O . GLU A 1 690 ? 44.637 -37.938 -47.121 1.00 57.28 690 GLU A O 1
ATOM 5375 N N . GLN A 1 691 ? 43.287 -36.354 -47.960 1.00 58.34 691 GLN A N 1
ATOM 5376 C CA . GLN A 1 691 ? 43.671 -35.255 -47.049 1.00 58.34 691 GLN A CA 1
ATOM 5377 C C . GLN A 1 691 ? 42.773 -35.134 -45.797 1.00 58.34 691 GLN A C 1
ATOM 5379 O O . GLN A 1 691 ? 42.825 -34.142 -45.066 1.00 58.34 691 GLN A O 1
ATOM 5384 N N . VAL A 1 692 ? 41.935 -36.139 -45.510 1.00 56.25 692 VAL A N 1
ATOM 5385 C CA . VAL A 1 692 ? 40.897 -36.093 -44.455 1.00 56.25 692 VAL A CA 1
ATOM 5386 C C . VAL A 1 692 ? 41.439 -35.765 -43.059 1.00 56.25 692 VAL A C 1
ATOM 5388 O O . VAL A 1 692 ? 40.754 -35.088 -42.290 1.00 56.25 692 VAL A O 1
ATOM 5391 N N . ASN A 1 693 ? 42.676 -36.160 -42.743 1.00 55.31 693 ASN A N 1
ATOM 5392 C CA . ASN A 1 693 ? 43.305 -35.844 -41.455 1.00 55.31 693 ASN A CA 1
ATOM 5393 C C . ASN A 1 693 ? 43.569 -34.336 -41.261 1.00 55.31 693 ASN A C 1
ATOM 5395 O O . ASN A 1 693 ? 43.507 -33.860 -40.131 1.00 55.31 693 ASN A O 1
ATOM 5399 N N . GLU A 1 694 ? 43.805 -33.571 -42.333 1.00 58.81 694 GLU A N 1
ATOM 5400 C CA . GLU A 1 694 ? 44.007 -32.112 -42.274 1.00 58.81 694 GLU A CA 1
ATOM 5401 C C . GLU A 1 694 ? 42.677 -31.329 -42.311 1.00 58.81 694 GLU A C 1
ATOM 5403 O O . GLU A 1 694 ? 42.595 -30.201 -41.823 1.00 58.81 694 GLU A O 1
ATOM 5408 N N . LEU A 1 695 ? 41.605 -31.942 -42.828 1.00 64.81 695 LEU A N 1
ATOM 5409 C CA . LEU A 1 695 ? 40.263 -31.350 -42.941 1.00 64.81 695 LEU A CA 1
ATOM 5410 C C . LEU A 1 695 ? 39.349 -31.619 -41.727 1.00 64.81 695 LEU A C 1
ATOM 5412 O O . LEU A 1 695 ? 38.264 -31.037 -41.638 1.00 64.81 695 LEU A O 1
ATOM 5416 N N . GLY A 1 696 ? 39.775 -32.459 -40.776 1.00 66.38 696 GLY A N 1
ATOM 5417 C CA . GLY A 1 696 ? 39.002 -32.856 -39.587 1.00 66.38 696 GLY A CA 1
ATOM 5418 C C . GLY A 1 696 ? 38.346 -31.696 -38.814 1.00 66.38 696 GLY A C 1
ATOM 5419 O O . GLY A 1 696 ? 37.126 -31.720 -38.632 1.00 66.38 696 GLY A O 1
ATOM 5420 N N . PRO A 1 697 ? 39.085 -30.631 -38.439 1.00 69.06 697 PRO A N 1
ATOM 5421 C CA . PRO A 1 697 ? 38.518 -29.483 -37.720 1.00 69.06 697 PRO A CA 1
ATOM 5422 C C . PRO A 1 697 ? 37.437 -28.715 -38.502 1.00 69.06 697 PRO A C 1
ATOM 5424 O O . PRO A 1 697 ? 36.515 -28.161 -37.903 1.00 69.06 697 PRO A O 1
ATOM 5427 N N . LYS A 1 698 ? 37.508 -28.686 -39.845 1.00 69.88 698 LYS A N 1
ATOM 5428 C CA . LYS A 1 698 ? 36.479 -28.047 -40.687 1.00 69.88 698 LYS A CA 1
ATOM 5429 C C . LYS A 1 698 ? 35.181 -28.858 -40.676 1.00 69.88 698 LYS A C 1
ATOM 5431 O O . LYS 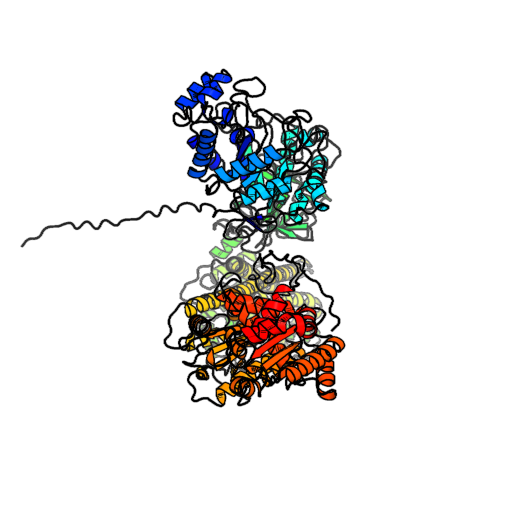A 1 698 ? 34.100 -28.284 -40.552 1.00 69.88 698 LYS A O 1
ATOM 5436 N N . PHE A 1 699 ? 35.277 -30.186 -40.750 1.00 74.94 699 PHE A N 1
ATOM 5437 C CA . PHE A 1 699 ? 34.109 -31.066 -40.646 1.00 74.94 699 PHE A CA 1
ATOM 5438 C C . PHE A 1 699 ? 33.481 -31.045 -39.248 1.00 74.94 699 PHE A C 1
ATOM 5440 O O . PHE A 1 699 ? 32.255 -31.073 -39.133 1.00 74.94 699 PHE A O 1
ATOM 5447 N N . GLU A 1 700 ? 34.288 -30.917 -38.195 1.00 74.50 700 GLU A N 1
ATOM 5448 C CA . GLU A 1 700 ? 33.802 -30.742 -36.824 1.00 74.50 700 GLU A CA 1
ATOM 5449 C C . GLU A 1 700 ? 33.035 -29.417 -36.652 1.00 74.50 700 GLU A C 1
ATOM 5451 O O . GLU A 1 700 ? 31.924 -29.410 -36.120 1.00 74.50 700 GLU A O 1
ATOM 5456 N N . ALA A 1 701 ? 33.557 -28.307 -37.190 1.00 76.75 701 ALA A N 1
ATOM 5457 C CA . ALA A 1 701 ? 32.862 -27.017 -37.190 1.00 76.75 701 ALA A CA 1
ATOM 5458 C C . ALA A 1 701 ? 31.528 -27.061 -37.964 1.00 76.75 701 ALA A C 1
ATOM 5460 O O . ALA A 1 701 ? 30.530 -26.499 -37.506 1.00 76.75 701 ALA A O 1
ATOM 5461 N N . ILE A 1 702 ? 31.481 -27.767 -39.103 1.00 82.56 702 ILE A N 1
ATOM 5462 C CA . ILE A 1 702 ? 30.236 -28.011 -39.853 1.00 82.56 702 ILE A CA 1
ATOM 5463 C C . ILE A 1 702 ? 29.256 -28.842 -39.015 1.00 82.56 702 ILE A C 1
ATOM 5465 O O . ILE A 1 702 ? 28.084 -28.487 -38.935 1.00 82.56 702 ILE A O 1
ATOM 5469 N N . SER A 1 703 ? 29.716 -29.906 -38.351 1.00 81.06 703 SER A N 1
ATOM 5470 C CA . SER A 1 703 ? 28.877 -30.756 -37.492 1.00 81.06 703 SER A CA 1
ATOM 5471 C C . SER A 1 703 ? 28.252 -29.970 -36.331 1.00 81.06 703 SER A C 1
ATOM 5473 O O . SER A 1 703 ? 27.041 -30.040 -36.104 1.00 81.06 703 SER A O 1
ATOM 5475 N N . HIS A 1 704 ? 29.044 -29.137 -35.646 1.00 82.06 704 HIS A N 1
ATOM 5476 C CA . HIS A 1 704 ? 28.546 -28.253 -34.589 1.00 82.06 704 HIS A CA 1
ATOM 5477 C C . HIS A 1 704 ? 27.502 -27.255 -35.104 1.00 82.06 704 HIS A C 1
ATOM 5479 O O . HIS A 1 704 ? 26.480 -27.040 -34.448 1.00 82.06 704 HIS A O 1
ATOM 5485 N N . LEU A 1 705 ? 27.718 -26.678 -36.290 1.00 86.94 705 LEU A N 1
ATOM 5486 C CA . LEU A 1 705 ? 26.758 -25.759 -36.895 1.00 86.94 705 LEU A CA 1
ATOM 5487 C C . LEU A 1 705 ? 25.466 -26.471 -37.333 1.00 86.94 705 LEU A C 1
ATOM 5489 O O . LEU A 1 705 ? 24.383 -25.932 -37.117 1.00 86.94 705 LEU A O 1
ATOM 5493 N N . LEU A 1 706 ? 25.551 -27.694 -37.875 1.00 87.88 706 LEU A N 1
ATOM 5494 C CA . LEU A 1 706 ? 24.383 -28.518 -38.222 1.00 87.88 706 LEU A CA 1
ATOM 5495 C C . LEU A 1 706 ? 23.522 -28.826 -36.999 1.00 87.88 706 LEU A C 1
ATOM 5497 O O . LEU A 1 706 ? 22.300 -28.689 -37.062 1.00 87.88 706 LEU A O 1
ATOM 5501 N N . LYS A 1 707 ? 24.154 -29.173 -35.872 1.00 87.69 707 LYS A N 1
ATOM 5502 C CA . LYS A 1 707 ? 23.451 -29.382 -34.604 1.00 87.69 707 LYS A CA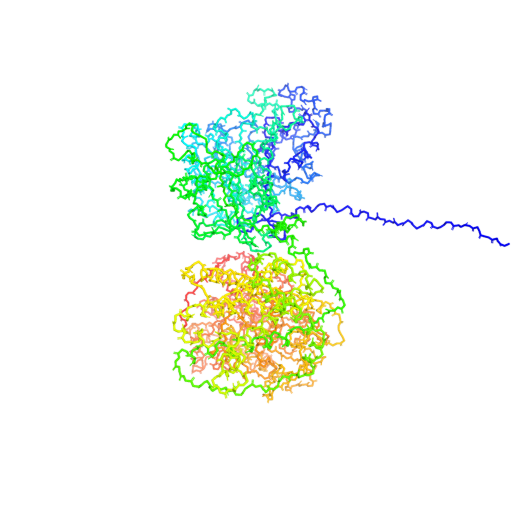 1
ATOM 5503 C C . LYS A 1 707 ? 22.730 -28.113 -34.147 1.00 87.69 707 LYS A C 1
ATOM 5505 O O . LYS A 1 707 ? 21.538 -28.167 -33.865 1.00 87.69 707 LYS A O 1
ATOM 5510 N N . ALA A 1 708 ? 23.409 -26.964 -34.163 1.00 86.81 708 ALA A N 1
ATOM 5511 C CA . ALA A 1 708 ? 22.800 -25.687 -33.785 1.00 86.81 708 ALA A CA 1
ATOM 5512 C C . ALA A 1 708 ? 21.611 -25.301 -34.692 1.00 86.81 708 ALA A C 1
ATOM 5514 O O . ALA A 1 708 ? 20.609 -24.785 -34.200 1.00 86.81 708 ALA A O 1
ATOM 5515 N N . MET A 1 709 ? 21.692 -25.574 -36.002 1.00 92.81 709 MET A N 1
ATOM 5516 C CA . MET A 1 709 ? 20.584 -25.357 -36.945 1.00 92.81 709 MET A CA 1
ATOM 5517 C C . MET A 1 709 ? 19.381 -26.270 -36.656 1.00 92.81 709 MET A C 1
ATOM 5519 O O . MET A 1 709 ? 18.240 -25.804 -36.697 1.00 92.81 709 MET A O 1
ATOM 5523 N N . LEU A 1 710 ? 19.618 -27.549 -36.341 1.00 90.19 710 LEU A N 1
ATOM 5524 C CA . LEU A 1 710 ? 18.558 -28.491 -35.966 1.00 90.19 710 LEU A CA 1
ATOM 5525 C C . LEU A 1 710 ? 17.896 -28.110 -34.639 1.00 90.19 710 LEU A C 1
ATOM 5527 O O . LEU A 1 710 ? 16.670 -28.137 -34.553 1.00 90.19 710 LEU A O 1
ATOM 5531 N N . ASP A 1 711 ? 18.679 -27.732 -33.627 1.00 87.81 711 ASP A N 1
ATOM 5532 C CA . ASP A 1 711 ? 18.156 -27.337 -32.316 1.00 87.81 711 ASP A CA 1
ATOM 5533 C C . ASP A 1 711 ? 17.212 -26.134 -32.455 1.00 87.81 711 ASP A C 1
ATOM 5535 O O . ASP A 1 711 ? 16.048 -26.218 -32.062 1.00 87.81 711 ASP A O 1
ATOM 5539 N N . VAL A 1 712 ? 17.658 -25.062 -33.127 1.00 90.94 712 VAL A N 1
ATOM 5540 C CA . VAL A 1 712 ? 16.832 -23.868 -33.383 1.00 90.94 712 VAL A CA 1
ATOM 5541 C C . VAL A 1 712 ? 15.551 -24.227 -34.140 1.00 90.94 712 VAL A C 1
ATOM 5543 O O . VAL A 1 712 ? 14.470 -23.767 -33.773 1.00 90.94 712 VAL A O 1
ATOM 5546 N N . THR A 1 713 ? 15.647 -25.081 -35.163 1.00 91.50 713 THR A N 1
ATOM 5547 C CA . THR A 1 713 ? 14.486 -25.506 -35.961 1.00 91.50 713 THR A CA 1
ATOM 5548 C C . THR A 1 713 ? 13.474 -26.296 -35.126 1.00 91.50 713 THR A C 1
ATOM 5550 O O . THR A 1 713 ? 12.273 -26.059 -35.237 1.00 91.50 713 THR A O 1
ATOM 5553 N N . ASN A 1 714 ? 13.937 -27.173 -34.230 1.00 89.31 714 ASN A N 1
ATOM 5554 C CA . ASN A 1 714 ? 13.069 -27.935 -33.330 1.00 89.31 714 ASN A CA 1
ATOM 5555 C C . ASN A 1 714 ? 12.309 -27.046 -32.333 1.00 89.31 714 ASN A C 1
ATOM 5557 O O . ASN A 1 714 ? 11.160 -27.348 -32.008 1.00 89.31 714 ASN A O 1
ATOM 5561 N N . TYR A 1 715 ? 12.903 -25.954 -31.844 1.00 87.69 715 TYR A N 1
ATOM 5562 C CA . TYR A 1 715 ? 12.168 -25.018 -30.983 1.00 87.69 715 TYR A CA 1
ATOM 5563 C C . TYR A 1 715 ? 11.171 -24.167 -31.761 1.00 87.69 715 TYR A C 1
ATOM 5565 O O . TYR A 1 715 ? 10.073 -23.940 -31.261 1.00 87.69 715 TYR A O 1
ATOM 5573 N N . ILE A 1 716 ? 11.506 -23.740 -32.986 1.00 89.06 716 ILE A N 1
ATOM 5574 C CA . ILE A 1 716 ? 10.544 -23.056 -33.867 1.00 89.06 716 ILE A CA 1
ATOM 5575 C C . ILE A 1 716 ? 9.312 -23.952 -34.094 1.00 89.06 716 ILE A C 1
ATOM 5577 O O . ILE A 1 716 ? 8.188 -23.470 -33.969 1.00 89.06 716 ILE A O 1
ATOM 5581 N N . MET A 1 717 ? 9.514 -25.256 -34.329 1.00 87.19 717 MET A N 1
ATOM 5582 C CA . MET A 1 717 ? 8.421 -26.233 -34.439 1.00 87.19 717 MET A CA 1
ATOM 5583 C C . MET A 1 717 ? 7.594 -26.346 -33.152 1.00 87.19 717 MET A C 1
ATOM 5585 O O . MET A 1 717 ? 6.373 -26.252 -33.201 1.00 87.19 717 MET A O 1
ATOM 5589 N N . GLN A 1 718 ? 8.236 -26.475 -31.988 1.00 85.81 718 GLN A N 1
ATOM 5590 C CA . GLN A 1 718 ? 7.519 -26.577 -30.710 1.00 85.81 718 GLN A CA 1
ATOM 5591 C C . GLN A 1 718 ? 6.675 -25.338 -30.385 1.00 85.81 718 GLN A C 1
ATOM 5593 O O . GLN A 1 718 ? 5.633 -25.480 -29.756 1.00 85.81 718 GLN A O 1
ATOM 5598 N N . PHE A 1 719 ? 7.098 -24.138 -30.800 1.00 83.25 719 PHE A N 1
ATOM 5599 C CA . PHE A 1 719 ? 6.283 -22.924 -30.671 1.00 83.25 719 PHE A CA 1
ATOM 5600 C C . PHE A 1 719 ? 5.038 -22.957 -31.556 1.00 83.25 719 PHE A C 1
ATOM 5602 O O . PHE A 1 719 ? 3.976 -22.517 -31.122 1.00 83.25 719 PHE A O 1
ATOM 5609 N N . HIS A 1 720 ? 5.167 -23.475 -32.778 1.00 82.19 720 HIS A N 1
ATOM 5610 C CA . HIS A 1 720 ? 4.040 -23.647 -33.692 1.00 82.19 720 HIS A CA 1
ATOM 5611 C C . HIS A 1 720 ? 3.021 -24.674 -33.164 1.00 82.19 720 HIS A C 1
ATOM 5613 O O . HIS A 1 720 ? 1.820 -24.503 -33.343 1.00 82.19 720 HIS A O 1
ATOM 5619 N N . GLU A 1 721 ? 3.493 -25.712 -32.469 1.00 82.00 721 GLU A N 1
ATOM 5620 C CA . GLU A 1 721 ? 2.675 -26.801 -31.911 1.00 82.00 721 GLU A CA 1
ATOM 5621 C C . GLU A 1 721 ? 1.922 -26.423 -30.614 1.00 82.00 721 GLU A C 1
ATOM 5623 O O . GLU A 1 721 ? 1.176 -27.240 -30.069 1.00 82.00 721 GLU A O 1
ATOM 5628 N N . LEU A 1 722 ? 2.096 -25.206 -30.082 1.00 80.62 722 LEU A N 1
ATOM 5629 C CA . LEU A 1 722 ? 1.430 -24.796 -28.845 1.00 80.62 722 LEU A CA 1
ATOM 5630 C C . LEU A 1 722 ? -0.092 -24.577 -29.035 1.00 80.62 722 LEU A C 1
ATOM 5632 O O . LEU A 1 722 ? -0.520 -23.991 -30.030 1.00 80.62 722 LEU A O 1
ATOM 5636 N N . PRO A 1 723 ? -0.938 -24.968 -28.057 1.00 73.81 723 PRO A N 1
ATOM 5637 C CA . PRO A 1 723 ? -2.390 -24.834 -28.167 1.00 73.81 723 PRO A CA 1
ATOM 5638 C C . PRO A 1 723 ? -2.835 -23.365 -28.085 1.00 73.81 723 PRO A C 1
ATOM 5640 O O . PRO A 1 723 ? -2.764 -22.734 -27.029 1.00 73.81 723 PRO A O 1
ATOM 5643 N N . SER A 1 724 ? -3.371 -22.840 -29.189 1.00 67.25 724 SER A N 1
ATOM 5644 C CA . SER A 1 724 ? -3.750 -21.426 -29.343 1.00 67.25 724 SER A CA 1
ATOM 5645 C C . SER A 1 724 ? -4.870 -20.951 -28.411 1.00 67.25 724 SER A C 1
ATOM 5647 O O . SER A 1 724 ? -5.018 -19.756 -28.197 1.00 67.25 724 SER A O 1
ATOM 5649 N N . GLN A 1 725 ? -5.668 -21.862 -27.849 1.00 62.84 725 GLN A N 1
ATOM 5650 C CA . GLN A 1 725 ? -6.809 -21.518 -26.988 1.00 62.84 725 GLN A CA 1
ATOM 5651 C C . GLN A 1 725 ? -6.415 -21.013 -25.589 1.00 62.84 725 GLN A C 1
ATOM 5653 O O . GLN A 1 725 ? -7.215 -20.366 -24.925 1.00 62.84 725 GLN A O 1
ATOM 5658 N N . TYR A 1 726 ? -5.189 -21.299 -25.143 1.00 57.22 726 TYR A N 1
ATOM 5659 C CA . TYR A 1 726 ? -4.702 -20.956 -23.798 1.00 57.22 726 TYR A CA 1
ATOM 5660 C C . TYR A 1 726 ? -3.523 -19.976 -23.816 1.00 57.22 726 TYR A C 1
ATOM 5662 O O . TYR A 1 726 ? -2.995 -19.612 -22.761 1.00 57.22 726 TYR A O 1
ATOM 5670 N N . ILE A 1 727 ? -3.105 -19.566 -25.014 1.00 64.62 727 ILE A N 1
ATOM 5671 C CA . ILE A 1 727 ? -1.995 -18.648 -25.237 1.00 64.62 727 ILE A CA 1
ATOM 5672 C C . ILE A 1 727 ? -2.557 -17.407 -25.886 1.00 64.62 727 ILE A C 1
ATOM 5674 O O . ILE A 1 727 ? -3.047 -17.448 -27.011 1.00 64.62 727 ILE A O 1
ATOM 5678 N N . ASP A 1 728 ? -2.440 -16.299 -25.172 1.00 65.56 728 ASP A N 1
ATOM 5679 C CA . ASP A 1 728 ? -2.719 -14.992 -25.732 1.00 65.56 728 ASP A CA 1
ATOM 5680 C C . ASP A 1 728 ? -1.659 -14.671 -26.814 1.00 65.56 728 ASP A C 1
ATOM 5682 O O . ASP A 1 728 ? -0.456 -14.658 -26.510 1.00 65.56 728 ASP A O 1
ATOM 5686 N N . PRO A 1 729 ? -2.062 -14.444 -28.081 1.00 60.41 729 PRO A N 1
ATOM 5687 C CA . PRO A 1 729 ? -1.150 -14.043 -29.153 1.00 60.41 729 PRO A CA 1
ATOM 5688 C C . PRO A 1 729 ? -0.428 -12.722 -28.861 1.00 60.41 729 PRO A C 1
ATOM 5690 O O . PRO A 1 729 ? 0.655 -12.483 -29.398 1.00 60.41 729 PRO A O 1
ATOM 5693 N N . GLU A 1 730 ? -1.012 -11.879 -28.007 1.00 61.59 730 GLU A N 1
ATOM 5694 C CA . GLU A 1 730 ? -0.459 -10.599 -27.565 1.00 61.59 730 GLU A CA 1
ATOM 5695 C C . GLU A 1 730 ? 0.356 -10.718 -26.266 1.00 61.59 730 GLU A C 1
ATOM 5697 O O . GLU A 1 730 ? 0.900 -9.722 -25.779 1.00 61.59 730 GLU A O 1
ATOM 5702 N N . ALA A 1 731 ? 0.493 -11.928 -25.706 1.00 63.28 731 ALA A N 1
ATOM 5703 C CA . ALA A 1 731 ? 1.335 -12.144 -24.538 1.00 63.28 731 ALA A CA 1
ATOM 5704 C C . ALA A 1 731 ? 2.799 -11.769 -24.837 1.00 63.28 731 ALA A C 1
ATOM 5706 O O . ALA A 1 731 ? 3.299 -12.028 -25.941 1.00 63.28 731 ALA A O 1
ATOM 5707 N N . PRO A 1 732 ? 3.527 -11.213 -23.850 1.00 66.50 732 PRO A N 1
ATOM 5708 C CA . PRO A 1 732 ? 4.898 -10.770 -24.042 1.00 66.50 732 PRO A CA 1
ATOM 5709 C C . PRO A 1 732 ? 5.847 -11.829 -24.599 1.00 66.50 732 PRO A C 1
ATOM 5711 O O . PRO A 1 732 ? 6.704 -11.526 -25.431 1.00 66.50 732 PRO A O 1
ATOM 5714 N N . GLU A 1 733 ? 5.681 -13.066 -24.143 1.00 65.31 733 GLU A N 1
ATOM 5715 C CA . GLU A 1 733 ? 6.514 -14.211 -24.494 1.00 65.31 733 GLU A CA 1
ATOM 5716 C C . GLU A 1 733 ? 6.238 -14.665 -25.934 1.00 65.31 733 GLU A C 1
ATOM 5718 O O . GLU A 1 733 ? 7.168 -14.889 -26.714 1.00 65.31 733 GLU A O 1
ATOM 5723 N N . THR A 1 734 ? 4.957 -14.702 -26.318 1.00 67.06 734 THR A N 1
ATOM 5724 C CA . THR A 1 734 ? 4.491 -15.042 -27.670 1.00 67.06 734 THR A CA 1
ATOM 5725 C C . THR A 1 734 ? 4.911 -13.979 -28.686 1.00 67.06 734 THR A C 1
ATOM 5727 O O . THR A 1 734 ? 5.413 -14.310 -29.762 1.00 67.06 734 THR A O 1
ATOM 5730 N N . LEU A 1 735 ? 4.801 -12.692 -28.337 1.00 69.56 735 LEU A N 1
ATOM 5731 C CA . LEU A 1 735 ? 5.274 -11.578 -29.165 1.00 69.56 735 LEU A CA 1
ATOM 5732 C C . LEU A 1 735 ? 6.802 -11.575 -29.302 1.00 69.56 735 LEU A C 1
ATOM 5734 O O . LEU A 1 735 ? 7.329 -11.336 -30.392 1.00 69.56 735 LEU A O 1
ATOM 5738 N N . ALA A 1 736 ? 7.533 -11.866 -28.222 1.00 70.06 736 ALA A N 1
ATOM 5739 C CA . ALA A 1 736 ? 8.986 -11.998 -28.266 1.00 70.06 736 ALA A CA 1
ATOM 5740 C C . ALA A 1 736 ? 9.418 -13.149 -29.189 1.00 70.06 736 ALA A C 1
ATOM 5742 O O . ALA A 1 736 ? 10.309 -12.958 -30.022 1.00 70.06 736 ALA A O 1
ATOM 5743 N N . ALA A 1 737 ? 8.754 -14.307 -29.104 1.00 73.50 737 ALA A N 1
ATOM 5744 C CA . ALA A 1 737 ? 8.987 -15.437 -29.999 1.00 73.50 737 ALA A CA 1
ATOM 5745 C C . ALA A 1 737 ? 8.640 -15.090 -31.459 1.00 73.50 737 ALA A C 1
ATOM 5747 O O . ALA A 1 737 ? 9.478 -15.271 -32.341 1.00 73.50 737 ALA A O 1
ATOM 5748 N N . SER A 1 738 ? 7.474 -14.487 -31.715 1.00 74.44 738 SER A N 1
ATOM 5749 C CA . SER A 1 738 ? 7.032 -14.038 -33.050 1.00 74.44 738 SER A CA 1
ATOM 5750 C C . SER A 1 738 ? 7.998 -13.036 -33.702 1.00 74.44 738 SER A C 1
ATOM 5752 O O . SER A 1 738 ? 8.189 -13.020 -34.921 1.00 74.44 738 SER A O 1
ATOM 5754 N N . ASN A 1 739 ? 8.688 -12.227 -32.895 1.00 76.75 739 ASN A N 1
ATOM 5755 C CA . ASN A 1 739 ? 9.723 -11.312 -33.374 1.00 76.75 739 ASN A CA 1
ATOM 5756 C C . ASN A 1 739 ? 11.086 -11.984 -33.600 1.00 76.75 739 ASN A C 1
ATOM 5758 O O . ASN A 1 739 ? 11.843 -11.572 -34.486 1.00 76.75 739 ASN A O 1
ATOM 5762 N N . LEU A 1 740 ? 11.405 -13.020 -32.824 1.00 81.38 740 LEU A N 1
ATOM 5763 C CA . LEU A 1 740 ? 12.675 -13.738 -32.910 1.00 81.38 740 LEU A CA 1
ATOM 5764 C C . LEU A 1 740 ? 12.686 -14.783 -34.038 1.00 81.38 740 LEU A C 1
ATOM 5766 O O . LEU A 1 740 ? 13.715 -14.940 -34.697 1.00 81.38 740 LEU A O 1
ATOM 5770 N N . ILE A 1 741 ? 11.555 -15.448 -34.304 1.00 86.25 741 ILE A N 1
ATOM 5771 C CA . ILE A 1 741 ? 11.419 -16.529 -35.298 1.00 86.25 741 ILE A CA 1
ATOM 5772 C C . ILE A 1 741 ? 11.889 -16.108 -36.707 1.00 86.25 741 ILE A C 1
ATOM 5774 O O . ILE A 1 741 ? 12.745 -16.804 -37.256 1.00 86.25 741 ILE A O 1
ATOM 5778 N N . PRO A 1 742 ? 11.471 -14.965 -37.293 1.00 88.38 742 PRO A N 1
ATOM 5779 C CA . PRO A 1 742 ? 11.957 -14.537 -38.612 1.00 88.38 742 PRO A CA 1
ATOM 5780 C C . PRO A 1 742 ? 13.483 -14.381 -38.668 1.00 88.38 742 PRO A C 1
ATOM 5782 O O . PRO A 1 742 ? 14.134 -14.757 -39.644 1.00 88.38 742 PRO A O 1
ATOM 5785 N N . SER A 1 743 ? 14.071 -13.859 -37.587 1.00 84.62 743 SER A N 1
ATOM 5786 C CA . SER A 1 743 ? 15.523 -13.705 -37.468 1.00 84.62 743 SER A CA 1
ATOM 5787 C C . SER A 1 743 ? 16.217 -15.062 -37.334 1.00 84.62 743 SER A C 1
ATOM 5789 O O . SER A 1 743 ? 17.256 -15.278 -37.957 1.00 84.62 743 SER A O 1
ATOM 5791 N N . ALA A 1 744 ? 15.644 -15.987 -36.560 1.00 88.06 744 ALA A N 1
ATOM 5792 C CA . ALA A 1 744 ? 16.148 -17.347 -36.398 1.00 88.06 744 ALA A CA 1
ATOM 5793 C C . ALA A 1 744 ? 16.166 -18.109 -37.734 1.00 88.06 744 ALA A C 1
ATOM 5795 O O . ALA A 1 744 ? 17.182 -18.713 -38.082 1.00 88.06 744 ALA A O 1
ATOM 5796 N N . VAL A 1 745 ? 15.093 -18.001 -38.526 1.00 91.12 745 VAL A N 1
ATOM 5797 C CA . VAL A 1 745 ? 15.009 -18.591 -39.872 1.00 91.12 745 VAL A CA 1
ATOM 5798 C C . VAL A 1 745 ? 16.076 -18.005 -40.795 1.00 91.12 745 VAL A C 1
ATOM 5800 O O . VAL A 1 745 ? 16.807 -18.756 -41.439 1.00 91.12 745 VAL A O 1
ATOM 5803 N N . TYR A 1 746 ? 16.234 -16.678 -40.822 1.00 90.62 746 TYR A N 1
ATOM 5804 C CA . TYR A 1 746 ? 17.266 -16.022 -41.629 1.00 90.62 746 TYR A CA 1
ATOM 5805 C C . TYR A 1 746 ? 18.682 -16.509 -41.280 1.00 90.62 746 TYR A C 1
ATOM 5807 O O . TYR A 1 746 ? 19.439 -16.888 -42.174 1.00 90.62 746 TYR A O 1
ATOM 5815 N N . TRP A 1 747 ? 19.050 -16.529 -39.993 1.00 88.31 747 TRP A N 1
ATOM 5816 C CA . TRP A 1 747 ? 20.387 -16.971 -39.580 1.00 88.31 747 TRP A CA 1
ATOM 5817 C C . TRP A 1 747 ? 20.607 -18.459 -39.849 1.00 88.31 747 TRP A C 1
ATOM 5819 O O . TRP A 1 747 ? 21.710 -18.827 -40.236 1.00 88.31 747 TRP A O 1
ATOM 5829 N N . THR A 1 748 ? 19.563 -19.285 -39.748 1.00 92.31 748 THR A N 1
ATOM 5830 C CA . THR A 1 748 ? 19.635 -20.712 -40.094 1.00 92.31 748 THR A CA 1
ATOM 5831 C C . THR A 1 748 ? 19.889 -20.907 -41.593 1.00 92.31 748 THR A C 1
ATOM 5833 O O . THR A 1 748 ? 20.800 -21.639 -41.968 1.00 92.31 748 THR A O 1
ATOM 5836 N N . ILE A 1 749 ? 19.176 -20.190 -42.472 1.00 91.62 749 ILE A N 1
ATOM 5837 C CA . ILE A 1 749 ? 19.406 -20.255 -43.930 1.00 91.62 749 ILE A CA 1
ATOM 5838 C C . ILE A 1 749 ? 20.785 -19.696 -44.306 1.00 91.62 749 ILE A C 1
ATOM 5840 O O . ILE A 1 749 ? 21.469 -20.231 -45.179 1.00 91.62 749 ILE A O 1
ATOM 5844 N N . ARG A 1 750 ? 21.250 -18.654 -43.618 1.00 88.00 750 ARG A N 1
ATOM 5845 C CA . ARG A 1 750 ? 22.602 -18.129 -43.827 1.00 88.00 750 ARG A CA 1
ATOM 5846 C C . ARG A 1 750 ? 23.679 -19.137 -43.416 1.00 88.00 750 ARG A C 1
ATOM 5848 O O . ARG A 1 750 ? 24.682 -19.273 -44.112 1.00 88.00 750 ARG A O 1
ATOM 5855 N N . SER A 1 751 ? 23.458 -19.869 -42.326 1.00 89.50 751 SER A N 1
ATOM 5856 C CA . SER A 1 751 ? 24.322 -20.970 -41.895 1.00 89.50 751 SER A CA 1
ATOM 5857 C C . SER A 1 751 ? 24.331 -22.131 -42.890 1.00 89.50 751 SER A C 1
ATOM 5859 O O . SER A 1 751 ? 25.400 -22.673 -43.159 1.00 89.50 751 SER A O 1
ATOM 5861 N N . ILE A 1 752 ? 23.192 -22.441 -43.519 1.00 91.12 752 ILE A N 1
ATOM 5862 C CA . ILE A 1 752 ? 23.113 -23.395 -44.637 1.00 91.12 752 ILE A CA 1
ATOM 5863 C C . ILE A 1 752 ? 24.042 -22.976 -45.785 1.00 91.12 752 ILE A C 1
ATOM 5865 O O . ILE A 1 752 ? 24.815 -23.797 -46.280 1.00 91.12 752 ILE A O 1
ATOM 5869 N N . ILE A 1 753 ? 23.995 -21.704 -46.197 1.00 87.50 753 ILE A N 1
ATOM 5870 C CA . ILE A 1 753 ? 24.837 -21.182 -47.285 1.00 87.50 753 ILE A CA 1
ATOM 5871 C C . ILE A 1 753 ? 26.319 -21.259 -46.902 1.00 87.50 753 ILE A C 1
ATOM 5873 O O . ILE A 1 753 ? 27.126 -21.718 -47.706 1.00 87.50 753 ILE A O 1
ATOM 5877 N N . ALA A 1 754 ? 26.678 -20.891 -45.668 1.00 84.00 754 ALA A N 1
ATOM 5878 C CA . ALA A 1 754 ? 28.052 -20.997 -45.179 1.00 84.00 754 ALA A CA 1
ATOM 5879 C C . ALA A 1 754 ? 28.566 -22.451 -45.204 1.00 84.00 754 ALA A C 1
ATOM 5881 O O . ALA A 1 754 ? 29.659 -22.709 -45.711 1.00 84.00 754 ALA A O 1
ATOM 5882 N N . CYS A 1 755 ? 27.762 -23.418 -44.742 1.00 85.19 755 CYS A N 1
ATOM 5883 C CA . CYS A 1 755 ? 28.097 -24.842 -44.835 1.00 85.19 755 CYS A CA 1
ATOM 5884 C C . CYS A 1 755 ? 28.254 -25.307 -46.291 1.00 85.19 755 CYS A C 1
ATOM 5886 O O . CYS A 1 755 ? 29.209 -26.016 -46.607 1.00 85.19 755 CYS A O 1
ATOM 5888 N N . ALA A 1 756 ? 27.347 -24.908 -47.188 1.00 83.94 756 ALA A N 1
ATOM 5889 C CA . ALA A 1 756 ? 27.393 -25.288 -48.599 1.00 83.94 756 ALA A CA 1
ATOM 5890 C C . ALA A 1 756 ? 28.643 -24.746 -49.311 1.00 83.94 756 ALA A C 1
ATOM 5892 O O . ALA A 1 756 ? 29.299 -25.491 -50.038 1.00 83.94 756 ALA A O 1
ATOM 5893 N N . THR A 1 757 ? 29.010 -23.486 -49.057 1.00 81.62 757 THR A N 1
ATOM 5894 C CA . THR A 1 757 ? 30.226 -22.860 -49.597 1.00 81.62 757 THR A CA 1
ATOM 5895 C C . THR A 1 757 ? 31.484 -23.589 -49.131 1.00 81.62 757 THR A C 1
ATOM 5897 O O . THR A 1 757 ? 32.362 -23.867 -49.944 1.00 81.62 757 THR A O 1
ATOM 5900 N N . GLN A 1 758 ? 31.555 -23.970 -47.852 1.00 77.50 758 GLN A N 1
ATOM 5901 C CA . GLN A 1 758 ? 32.702 -24.704 -47.304 1.00 77.50 758 GLN A CA 1
ATOM 5902 C C . GLN A 1 758 ? 32.837 -26.103 -47.917 1.00 77.50 758 GLN A C 1
ATOM 5904 O O . GLN A 1 758 ? 33.934 -26.507 -48.291 1.00 77.50 758 GLN A O 1
ATOM 5909 N N . ILE A 1 759 ? 31.728 -26.824 -48.101 1.00 76.00 759 ILE A N 1
ATOM 5910 C CA . ILE A 1 759 ? 31.740 -28.150 -48.740 1.00 76.00 759 ILE A CA 1
ATOM 5911 C C . ILE A 1 759 ? 32.159 -28.055 -50.211 1.00 76.00 759 ILE A C 1
ATOM 5913 O O . ILE A 1 759 ? 32.938 -28.880 -50.679 1.00 76.00 759 ILE A O 1
ATOM 5917 N N . LEU A 1 760 ? 31.685 -27.046 -50.946 1.00 73.25 760 LEU A N 1
ATOM 5918 C CA . LEU A 1 760 ? 32.089 -26.827 -52.338 1.00 73.25 760 LEU A CA 1
ATOM 5919 C C . LEU A 1 760 ? 33.562 -26.415 -52.455 1.00 73.25 760 LEU A C 1
ATOM 5921 O O . LEU A 1 760 ? 34.250 -26.898 -53.352 1.00 73.25 760 LEU A O 1
ATOM 5925 N N . GLY A 1 761 ? 34.061 -25.599 -51.522 1.00 69.06 761 GLY A N 1
ATOM 5926 C CA . GLY A 1 761 ? 35.482 -25.259 -51.422 1.00 69.06 761 GLY A CA 1
ATOM 5927 C C . GLY A 1 761 ? 36.371 -26.477 -51.150 1.00 69.06 761 GLY A C 1
ATOM 5928 O O . GLY A 1 761 ? 37.460 -26.573 -51.704 1.00 69.06 761 GLY A O 1
ATOM 5929 N N . ILE A 1 762 ? 35.881 -27.447 -50.371 1.00 68.31 762 ILE A N 1
ATOM 5930 C CA . ILE A 1 762 ? 36.560 -28.727 -50.108 1.00 68.31 762 ILE A CA 1
ATOM 5931 C C . ILE A 1 762 ? 36.621 -29.615 -51.373 1.00 68.31 762 ILE A C 1
ATOM 5933 O O . ILE A 1 762 ? 37.606 -30.319 -51.585 1.00 68.31 762 ILE A O 1
ATOM 5937 N N . ILE A 1 763 ? 35.600 -29.566 -52.237 1.00 65.25 763 ILE A N 1
ATOM 5938 C CA . ILE A 1 763 ? 35.522 -30.349 -53.488 1.00 65.25 763 ILE A CA 1
ATOM 5939 C C . ILE A 1 763 ? 36.379 -29.732 -54.619 1.00 65.25 763 ILE A C 1
ATOM 5941 O O . ILE A 1 763 ? 36.840 -30.449 -55.501 1.00 65.25 763 ILE A O 1
ATOM 5945 N N . GLY A 1 764 ? 36.605 -28.414 -54.614 1.00 59.44 764 GLY A N 1
ATOM 5946 C CA . GLY A 1 764 ? 37.257 -27.662 -55.701 1.00 59.44 764 GLY A CA 1
ATOM 5947 C C . GLY A 1 764 ? 38.791 -27.567 -55.667 1.00 59.44 764 GLY A C 1
ATOM 5948 O O . GLY A 1 764 ? 39.340 -26.642 -56.266 1.00 59.44 764 GLY A O 1
ATOM 5949 N N . LEU A 1 765 ? 39.499 -28.459 -54.965 1.00 53.78 765 LEU A N 1
ATOM 5950 C CA . LEU A 1 765 ? 40.960 -28.411 -54.786 1.00 53.78 765 LEU A CA 1
ATOM 5951 C C . LEU A 1 765 ? 41.741 -28.708 -56.084 1.00 53.78 765 LEU A C 1
ATOM 5953 O O . LEU A 1 765 ? 42.303 -29.779 -56.267 1.00 53.78 765 LEU A O 1
ATOM 5957 N N . SER A 1 766 ? 41.850 -27.717 -56.971 1.00 45.41 766 SER A N 1
ATOM 5958 C CA . SER A 1 766 ? 42.893 -27.669 -58.003 1.00 45.41 766 SER A CA 1
ATOM 5959 C C . SER A 1 766 ? 43.301 -26.228 -58.333 1.00 45.41 766 SER A C 1
ATOM 5961 O O . SER A 1 766 ? 43.257 -25.825 -59.489 1.00 45.41 766 SER A O 1
ATOM 5963 N N . GLN A 1 767 ? 43.662 -25.415 -57.337 1.00 37.25 767 GLN A N 1
ATOM 5964 C CA . GLN A 1 767 ? 44.562 -24.261 -57.505 1.00 37.25 767 GLN A CA 1
ATOM 5965 C C . GLN A 1 767 ? 44.899 -23.664 -56.136 1.00 37.25 767 GLN A C 1
ATOM 5967 O O . GLN A 1 767 ? 44.016 -23.414 -55.322 1.00 37.25 767 GLN A O 1
ATOM 5972 N N . GLY A 1 768 ? 46.197 -23.494 -55.871 1.00 43.84 768 GLY A N 1
ATOM 5973 C CA . GLY A 1 768 ? 46.741 -23.144 -54.562 1.00 43.84 768 GLY A CA 1
ATOM 5974 C C . GLY A 1 768 ? 46.095 -21.915 -53.923 1.00 43.84 768 GLY A C 1
ATOM 5975 O O . GLY A 1 768 ? 46.317 -20.790 -54.359 1.00 43.84 768 GLY A O 1
ATOM 5976 N N . PHE A 1 769 ? 45.375 -22.144 -52.828 1.00 38.38 769 PHE A N 1
ATOM 5977 C CA . PHE A 1 769 ? 45.086 -21.136 -51.820 1.00 38.38 769 PHE A CA 1
ATOM 5978 C C . PHE A 1 769 ? 45.478 -21.714 -50.464 1.00 38.38 769 PHE A C 1
ATOM 5980 O O . PHE A 1 769 ? 44.989 -22.760 -50.041 1.00 38.38 769 PHE A O 1
ATOM 5987 N N . MET A 1 770 ? 46.425 -21.049 -49.809 1.00 42.22 770 MET A N 1
ATOM 5988 C CA . MET A 1 770 ? 46.806 -21.368 -48.446 1.00 42.22 770 MET A CA 1
ATOM 5989 C C . MET A 1 770 ? 45.656 -21.076 -47.475 1.00 42.22 770 MET A C 1
ATOM 5991 O O . MET A 1 770 ? 44.990 -20.048 -47.569 1.00 42.22 770 MET A O 1
ATOM 5995 N N . SER A 1 771 ? 45.497 -22.002 -46.528 1.00 46.44 771 SER A N 1
ATOM 5996 C CA . SER A 1 771 ? 44.682 -21.952 -45.312 1.00 46.44 771 SER A CA 1
ATOM 5997 C C . SER A 1 771 ? 44.520 -20.545 -44.719 1.00 46.44 771 SER A C 1
ATOM 5999 O O . SER A 1 771 ? 45.508 -19.921 -44.326 1.00 46.44 771 SER A O 1
ATOM 6001 N N . SER A 1 772 ? 43.274 -20.073 -44.587 1.00 46.16 772 SER A N 1
ATOM 6002 C CA . SER A 1 772 ? 42.952 -18.940 -43.718 1.00 46.16 772 SER A CA 1
ATOM 6003 C C . SER A 1 772 ? 42.134 -19.414 -42.512 1.00 46.16 772 SER A C 1
ATOM 6005 O O . SER A 1 772 ? 41.087 -20.046 -42.632 1.00 46.16 772 SER A O 1
ATOM 6007 N N . THR A 1 773 ? 42.600 -19.070 -41.315 1.00 48.31 773 THR A N 1
ATOM 6008 C CA . THR A 1 773 ? 41.904 -19.218 -40.023 1.00 48.31 773 THR A CA 1
ATOM 6009 C C . THR A 1 773 ? 40.566 -18.460 -39.953 1.00 48.31 773 THR A C 1
ATOM 6011 O O . THR A 1 773 ? 39.799 -18.647 -39.009 1.00 48.31 773 THR A O 1
ATOM 6014 N N . ILE A 1 774 ? 40.268 -17.627 -40.955 1.00 48.75 774 ILE A N 1
ATOM 6015 C CA . ILE A 1 774 ? 39.087 -16.760 -41.056 1.00 48.75 774 ILE A CA 1
ATOM 6016 C C . ILE A 1 774 ? 37.823 -17.568 -41.413 1.00 48.75 774 ILE A C 1
ATOM 6018 O O . ILE A 1 774 ? 36.752 -17.297 -40.875 1.00 48.75 774 ILE A O 1
ATOM 6022 N N . GLU A 1 775 ? 37.946 -18.613 -42.237 1.00 57.97 775 GLU A N 1
ATOM 6023 C CA . GLU A 1 775 ? 36.821 -19.452 -42.692 1.00 57.97 775 GLU A CA 1
ATOM 6024 C C . GLU A 1 775 ? 36.217 -20.320 -41.570 1.00 57.97 775 GLU A C 1
ATOM 6026 O O . GLU A 1 775 ? 34.998 -20.425 -41.428 1.00 57.97 775 GLU A O 1
ATOM 6031 N N . THR A 1 776 ? 37.059 -20.913 -40.718 1.00 58.75 776 THR A N 1
ATOM 6032 C CA . THR A 1 776 ? 36.612 -21.732 -39.574 1.00 58.75 776 THR A CA 1
ATOM 6033 C C . THR A 1 776 ? 36.018 -20.870 -38.450 1.00 58.75 776 THR A C 1
ATOM 6035 O O . THR A 1 776 ? 35.114 -21.304 -37.725 1.00 58.75 776 THR A O 1
ATOM 6038 N N . TRP A 1 777 ? 36.489 -19.623 -38.318 1.00 64.81 777 TRP A N 1
ATOM 6039 C CA . TRP A 1 777 ? 35.945 -18.651 -37.369 1.00 64.81 777 TRP A CA 1
ATOM 6040 C C . TRP A 1 777 ? 34.521 -18.217 -37.744 1.00 64.81 777 TRP A C 1
ATOM 6042 O O . TRP A 1 777 ? 33.679 -18.080 -36.858 1.00 64.81 777 TRP A O 1
ATOM 6052 N N . GLU A 1 778 ? 34.212 -18.080 -39.039 1.00 73.50 778 GLU A N 1
ATOM 6053 C CA . GLU A 1 778 ? 32.862 -17.743 -39.514 1.00 73.50 778 GLU A CA 1
ATOM 6054 C C . GLU A 1 778 ? 31.829 -18.819 -39.137 1.00 73.50 778 GLU A C 1
ATOM 6056 O O . GLU A 1 778 ? 30.787 -18.494 -38.561 1.00 73.50 778 GLU A O 1
ATOM 6061 N N . LEU A 1 779 ? 32.133 -20.103 -39.373 1.00 76.81 779 LEU A N 1
ATOM 6062 C CA . LEU A 1 779 ? 31.260 -21.221 -38.981 1.00 76.81 779 LEU A CA 1
ATOM 6063 C C . LEU A 1 779 ? 31.029 -21.267 -37.463 1.00 76.81 779 LEU A C 1
ATOM 6065 O O . LEU A 1 779 ? 29.897 -21.434 -37.007 1.00 76.81 779 LEU A O 1
ATOM 6069 N N . SER A 1 780 ? 32.091 -21.067 -36.679 1.00 75.25 780 SER A N 1
ATOM 6070 C CA . SER A 1 780 ? 32.021 -21.066 -35.211 1.00 75.25 780 SER A CA 1
ATOM 6071 C C . SER A 1 780 ? 31.217 -19.873 -34.677 1.00 75.25 780 SER A C 1
ATOM 6073 O O . SER A 1 780 ? 30.418 -20.016 -33.752 1.00 75.25 780 SER A O 1
ATOM 6075 N N . SER A 1 781 ? 31.375 -18.700 -35.297 1.00 74.44 781 SER A N 1
ATOM 6076 C CA . SER A 1 781 ? 30.611 -17.487 -34.989 1.00 74.44 781 SER A CA 1
ATOM 6077 C C . SER A 1 781 ? 29.119 -17.668 -35.288 1.00 74.44 781 SER A C 1
ATOM 6079 O O . SER A 1 781 ? 28.269 -17.321 -34.463 1.00 74.44 781 SER A O 1
ATOM 6081 N N . LEU A 1 782 ? 28.783 -18.287 -36.426 1.00 79.00 782 LEU A N 1
ATOM 6082 C CA . LEU A 1 782 ? 27.407 -18.640 -36.779 1.00 79.00 782 LEU A CA 1
ATOM 6083 C C . LEU A 1 782 ? 26.814 -19.679 -35.816 1.00 79.00 782 LEU A C 1
ATOM 6085 O O . LEU A 1 782 ? 25.666 -19.523 -35.400 1.00 79.00 782 LEU A O 1
ATOM 6089 N N . ALA A 1 783 ? 27.592 -20.683 -35.404 1.00 79.06 783 ALA A N 1
ATOM 6090 C CA . ALA A 1 783 ? 27.149 -21.700 -34.449 1.00 79.06 783 ALA A CA 1
ATOM 6091 C C . ALA A 1 783 ? 26.849 -21.080 -33.079 1.00 79.06 783 ALA A C 1
ATOM 6093 O O . ALA A 1 783 ? 25.786 -21.318 -32.508 1.00 79.06 783 ALA A O 1
ATOM 6094 N N . HIS A 1 784 ? 27.729 -20.201 -32.591 1.00 74.50 784 HIS A N 1
ATOM 6095 C CA . HIS A 1 784 ? 27.502 -19.442 -31.361 1.00 74.50 784 HIS A CA 1
ATOM 6096 C C . HIS A 1 784 ? 26.277 -18.519 -31.478 1.00 74.50 784 HIS A C 1
ATOM 6098 O O . HIS A 1 784 ? 25.469 -18.423 -30.553 1.00 74.50 784 HIS A O 1
ATOM 6104 N N . LYS A 1 785 ? 26.083 -17.870 -32.634 1.00 79.12 785 LYS A N 1
ATOM 6105 C CA . LYS A 1 785 ? 24.917 -17.013 -32.883 1.00 79.12 785 LYS A CA 1
ATOM 6106 C C . LYS A 1 785 ? 23.602 -17.794 -32.857 1.00 79.12 785 LYS A C 1
ATOM 6108 O O . LYS A 1 785 ? 22.659 -17.341 -32.211 1.00 79.12 785 LYS A O 1
ATOM 6113 N N . LEU A 1 786 ? 23.546 -18.959 -33.503 1.00 82.88 786 LEU A N 1
ATOM 6114 C CA . LEU A 1 786 ? 22.381 -19.844 -33.456 1.00 82.88 786 LEU A CA 1
ATOM 6115 C C . LEU A 1 786 ? 22.161 -20.418 -32.056 1.00 82.88 786 LEU A C 1
ATOM 6117 O O . LEU A 1 786 ? 21.035 -20.387 -31.580 1.00 82.88 786 LEU A O 1
ATOM 6121 N N . SER A 1 787 ? 23.216 -20.836 -31.351 1.00 77.62 787 SER A N 1
ATOM 6122 C CA . SER A 1 787 ? 23.117 -21.309 -29.962 1.00 77.62 787 SER A CA 1
ATOM 6123 C C . SER A 1 787 ? 22.561 -20.239 -29.014 1.00 77.62 787 SER A C 1
ATOM 6125 O O . SER A 1 787 ? 21.799 -20.552 -28.101 1.00 77.62 787 SER A O 1
ATOM 6127 N N . ASN A 1 788 ? 22.898 -18.967 -29.234 1.00 74.56 788 ASN A N 1
ATOM 6128 C CA . ASN A 1 788 ? 22.312 -17.865 -28.475 1.00 74.56 788 ASN A CA 1
ATOM 6129 C C . ASN A 1 788 ? 20.840 -17.654 -28.828 1.00 74.56 788 ASN A C 1
ATOM 6131 O O . ASN A 1 788 ? 20.031 -17.445 -27.937 1.00 74.56 788 ASN A O 1
ATOM 6135 N N . ILE A 1 789 ? 20.456 -17.710 -30.103 1.00 80.00 789 ILE A N 1
ATOM 6136 C CA . ILE A 1 789 ? 19.034 -17.642 -30.488 1.00 80.00 789 ILE A CA 1
ATOM 6137 C C . ILE A 1 789 ? 18.258 -18.817 -29.865 1.00 80.00 789 ILE A C 1
ATOM 6139 O O . ILE A 1 789 ? 17.158 -18.630 -29.349 1.00 80.00 789 ILE A O 1
ATOM 6143 N N . ASN A 1 790 ? 18.870 -19.999 -29.843 1.00 80.50 790 ASN A N 1
ATOM 6144 C CA . ASN A 1 790 ? 18.330 -21.229 -29.282 1.00 80.50 790 ASN A CA 1
ATOM 6145 C C . ASN A 1 790 ? 18.013 -21.115 -27.784 1.00 80.50 790 ASN A C 1
ATOM 6147 O O . ASN A 1 790 ? 16.901 -21.421 -27.362 1.00 80.50 790 ASN A O 1
ATOM 6151 N N . SER A 1 791 ? 18.962 -20.621 -26.979 1.00 77.38 791 SER A N 1
ATOM 6152 C CA . SER A 1 791 ? 18.766 -20.458 -25.529 1.00 77.38 791 SER A CA 1
ATOM 6153 C C . SER A 1 791 ? 17.637 -19.480 -25.196 1.00 77.38 791 SER A C 1
ATOM 6155 O O . SER A 1 791 ? 16.930 -19.641 -24.200 1.00 77.38 791 SER A O 1
ATOM 6157 N N . HIS A 1 792 ? 17.425 -18.488 -26.057 1.00 75.31 792 HIS A N 1
ATOM 6158 C CA . HIS A 1 792 ? 16.340 -17.531 -25.932 1.00 75.31 792 HIS A CA 1
ATOM 6159 C C . HIS A 1 792 ? 14.980 -18.107 -26.311 1.00 75.31 792 HIS A C 1
ATOM 6161 O O . HIS A 1 792 ? 14.027 -17.896 -25.564 1.00 75.31 792 HIS A O 1
ATOM 6167 N N . LEU A 1 793 ? 14.894 -18.847 -27.420 1.00 79.88 793 LEU A N 1
ATOM 6168 C CA . LEU A 1 793 ? 13.674 -19.563 -27.797 1.00 79.88 793 LEU A CA 1
ATOM 6169 C C . LEU A 1 793 ? 13.267 -20.556 -26.702 1.00 79.88 793 LEU A C 1
ATOM 6171 O O . LEU A 1 793 ? 12.118 -20.529 -26.275 1.00 79.88 793 LEU A O 1
ATOM 6175 N N . LEU A 1 794 ? 14.212 -21.342 -26.173 1.00 82.12 794 LEU A N 1
ATOM 6176 C CA . LEU A 1 794 ? 13.964 -22.260 -25.056 1.00 82.12 794 LEU A CA 1
ATOM 6177 C C . LEU A 1 794 ? 13.372 -21.528 -23.843 1.00 82.12 794 LEU A C 1
ATOM 6179 O O . LEU A 1 794 ? 12.324 -21.913 -23.336 1.00 82.12 794 LEU A O 1
ATOM 6183 N N . LYS A 1 795 ? 13.996 -20.422 -23.425 1.00 82.19 795 LYS A N 1
ATOM 6184 C CA . LYS A 1 795 ? 13.516 -19.640 -22.281 1.00 82.19 795 LYS A CA 1
ATOM 6185 C C . LYS A 1 795 ? 12.099 -19.098 -22.489 1.00 82.19 795 LYS A C 1
ATOM 6187 O O . LYS A 1 795 ? 11.311 -19.103 -21.550 1.00 82.19 795 LYS A O 1
ATOM 6192 N N . GLN A 1 796 ? 11.785 -18.596 -23.685 1.00 81.00 796 GLN A N 1
ATOM 6193 C CA . GLN A 1 796 ? 10.434 -18.110 -23.985 1.00 81.00 796 GLN A CA 1
ATOM 6194 C C . GLN A 1 796 ? 9.420 -19.262 -24.001 1.00 81.00 796 GLN A C 1
ATOM 6196 O O . GLN A 1 796 ? 8.310 -19.099 -23.509 1.00 81.00 796 GLN A O 1
ATOM 6201 N N . LEU A 1 797 ? 9.813 -20.441 -24.493 1.00 79.12 797 LEU A N 1
ATOM 6202 C CA . LEU A 1 797 ? 8.947 -21.617 -24.551 1.00 79.12 797 LEU A CA 1
ATOM 6203 C C . LEU A 1 797 ? 8.594 -22.120 -23.147 1.00 79.12 797 LEU A C 1
ATOM 6205 O O . LEU A 1 797 ? 7.439 -22.456 -22.887 1.00 79.12 797 LEU A O 1
ATOM 6209 N N . ASP A 1 798 ? 9.566 -22.122 -22.234 1.00 80.12 798 ASP A N 1
ATOM 6210 C CA . ASP A 1 798 ? 9.348 -22.485 -20.833 1.00 80.12 798 ASP A CA 1
ATOM 6211 C C . ASP A 1 798 ? 8.387 -21.511 -20.137 1.00 80.12 798 ASP A C 1
ATOM 6213 O O . ASP A 1 798 ? 7.489 -21.946 -19.417 1.00 80.12 798 ASP A O 1
ATOM 6217 N N . LEU A 1 799 ? 8.510 -20.205 -20.401 1.00 79.12 799 LEU A N 1
ATOM 6218 C CA . LEU A 1 799 ? 7.579 -19.201 -19.874 1.00 79.12 799 LEU A CA 1
ATOM 6219 C C . LEU A 1 799 ? 6.165 -19.370 -20.452 1.00 79.12 799 LEU A C 1
ATOM 6221 O O . LEU A 1 799 ? 5.192 -19.323 -19.703 1.00 79.12 799 LEU A O 1
ATOM 6225 N N . CYS A 1 800 ? 6.031 -19.636 -21.756 1.00 75.94 800 CYS A N 1
ATOM 6226 C CA . CYS A 1 800 ? 4.733 -19.935 -22.366 1.00 75.94 800 CYS A CA 1
ATOM 6227 C C . CYS A 1 800 ? 4.082 -21.177 -21.740 1.00 75.94 800 CYS A C 1
ATOM 6229 O O . CYS A 1 800 ? 2.881 -21.168 -21.487 1.00 75.94 800 CYS A O 1
ATOM 6231 N N . ARG A 1 801 ? 4.856 -22.233 -21.454 1.00 78.88 801 ARG A N 1
ATOM 6232 C CA . ARG A 1 801 ? 4.364 -23.441 -20.766 1.00 78.88 801 ARG A CA 1
ATOM 6233 C C . ARG A 1 801 ? 3.906 -23.149 -19.336 1.00 78.88 801 ARG A C 1
ATOM 6235 O O . ARG A 1 801 ? 2.859 -23.640 -18.933 1.00 78.88 801 ARG A O 1
ATOM 6242 N N . GLN A 1 802 ? 4.631 -22.304 -18.606 1.00 76.62 802 GLN A N 1
ATOM 6243 C CA . GLN A 1 802 ? 4.215 -21.860 -17.271 1.00 76.62 802 GLN A CA 1
ATOM 6244 C C . GLN A 1 802 ? 2.906 -21.062 -17.321 1.00 76.62 802 GLN A C 1
ATOM 6246 O O . GLN A 1 802 ? 1.968 -21.383 -16.601 1.00 76.62 802 GLN A O 1
ATOM 6251 N N . HIS A 1 803 ? 2.795 -20.085 -18.226 1.00 73.94 803 HIS A N 1
ATOM 6252 C CA . HIS A 1 803 ? 1.563 -19.308 -18.401 1.00 73.94 803 HIS A CA 1
ATOM 6253 C C . HIS A 1 803 ? 0.375 -20.163 -18.853 1.00 73.94 803 HIS A C 1
ATOM 6255 O O . HIS A 1 803 ? -0.751 -19.927 -18.418 1.00 73.94 803 HIS A O 1
ATOM 6261 N N . LEU A 1 804 ? 0.612 -21.158 -19.710 1.00 76.38 804 LEU A N 1
ATOM 6262 C CA . LEU A 1 804 ? -0.389 -22.150 -20.095 1.00 76.38 804 LEU A CA 1
ATOM 6263 C C . LEU A 1 804 ? -0.953 -22.876 -18.872 1.00 76.38 804 LEU A C 1
ATOM 6265 O O . LEU A 1 804 ? -2.172 -23.000 -18.737 1.00 76.38 804 LEU A O 1
ATOM 6269 N N . ASP A 1 805 ? -0.074 -23.356 -17.997 1.00 71.62 805 ASP A N 1
ATOM 6270 C CA . ASP A 1 805 ? -0.477 -24.071 -16.793 1.00 71.62 805 ASP A CA 1
ATOM 6271 C C . ASP A 1 805 ? -1.193 -23.130 -15.814 1.00 71.62 805 ASP A C 1
ATOM 6273 O O . ASP A 1 805 ? -2.281 -23.465 -15.348 1.00 71.62 805 ASP A O 1
ATOM 6277 N N . ASP A 1 806 ? -0.687 -21.915 -15.597 1.00 74.00 806 ASP A N 1
ATOM 6278 C CA . ASP A 1 806 ? -1.330 -20.907 -14.744 1.00 74.00 806 ASP A CA 1
ATOM 6279 C C . ASP A 1 806 ? -2.730 -20.519 -15.247 1.00 74.00 806 ASP A C 1
ATOM 6281 O O . ASP A 1 806 ? -3.679 -20.430 -14.461 1.00 74.00 806 ASP A O 1
ATOM 6285 N N . ASN A 1 807 ? -2.894 -20.326 -16.560 1.00 76.69 807 ASN A N 1
ATOM 6286 C CA . ASN A 1 807 ? -4.187 -20.012 -17.167 1.00 76.69 807 ASN A CA 1
ATOM 6287 C C . ASN A 1 807 ? -5.184 -21.160 -17.005 1.00 76.69 807 ASN A C 1
ATOM 6289 O O . ASN A 1 807 ? -6.327 -20.909 -16.624 1.00 76.69 807 ASN A O 1
ATOM 6293 N N . LYS A 1 808 ? -4.751 -22.410 -17.214 1.00 77.69 808 LYS A N 1
ATOM 6294 C CA . LYS A 1 808 ? -5.589 -23.592 -16.961 1.00 77.69 808 LYS A CA 1
ATOM 6295 C C . LYS A 1 808 ? -6.007 -23.686 -15.495 1.00 77.69 808 LYS A C 1
ATOM 6297 O O . LYS A 1 808 ? -7.166 -23.976 -15.208 1.00 77.69 808 LYS A O 1
ATOM 6302 N N . GLN A 1 809 ? -5.091 -23.422 -14.561 1.00 77.88 809 GLN A N 1
ATOM 6303 C CA . GLN A 1 809 ? -5.406 -23.442 -13.129 1.00 77.88 809 GLN A CA 1
ATOM 6304 C C . GLN A 1 809 ? -6.377 -22.318 -12.744 1.00 77.88 809 GLN A C 1
ATOM 6306 O O . GLN A 1 809 ? -7.274 -22.535 -11.928 1.00 77.88 809 GLN A O 1
ATOM 6311 N N . ARG A 1 810 ? -6.241 -21.128 -13.341 1.00 80.06 810 ARG A N 1
ATOM 6312 C CA . ARG A 1 810 ? -7.177 -20.012 -13.147 1.00 80.06 810 ARG A CA 1
ATOM 6313 C C . ARG A 1 810 ? -8.576 -20.349 -13.659 1.00 80.06 810 ARG A C 1
ATOM 6315 O O . ARG A 1 810 ? -9.533 -20.168 -12.917 1.00 80.06 810 ARG A O 1
ATOM 6322 N N . GLU A 1 811 ? -8.691 -20.881 -14.872 1.00 82.69 811 GLU A N 1
ATOM 6323 C CA . GLU A 1 811 ? -9.980 -21.288 -15.441 1.00 82.69 811 GLU A CA 1
ATOM 6324 C C . GLU A 1 811 ? -10.643 -22.389 -14.599 1.00 82.69 811 GLU A C 1
ATOM 6326 O O . GLU A 1 811 ? -11.837 -22.314 -14.308 1.00 82.69 811 GLU A O 1
ATOM 6331 N N . ALA A 1 812 ? -9.874 -23.379 -14.133 1.00 82.31 812 ALA A N 1
ATOM 6332 C CA . ALA A 1 812 ? -10.379 -24.418 -13.236 1.00 82.31 812 ALA A CA 1
ATOM 6333 C C . ALA A 1 812 ? -10.880 -23.838 -11.897 1.00 82.31 812 ALA A C 1
ATOM 6335 O O . ALA A 1 812 ? -11.937 -24.237 -11.405 1.00 82.31 812 ALA A O 1
ATOM 6336 N N . PHE A 1 813 ? -10.167 -22.861 -11.328 1.00 86.38 813 PHE A N 1
ATOM 6337 C CA . PHE A 1 813 ? -10.578 -22.167 -10.104 1.00 86.38 813 PHE A CA 1
ATOM 6338 C C . PHE A 1 813 ? -11.863 -21.345 -10.300 1.00 86.38 813 PHE A C 1
ATOM 6340 O O . PHE A 1 813 ? -12.792 -21.449 -9.496 1.00 86.38 813 PHE A O 1
ATOM 6347 N N . GLU A 1 814 ? -11.950 -20.563 -11.378 1.00 85.75 814 GLU A N 1
ATOM 6348 C CA . GLU A 1 814 ? -13.148 -19.787 -11.733 1.00 85.75 814 GLU A CA 1
ATOM 6349 C C . GLU A 1 814 ? -14.343 -20.715 -12.007 1.00 85.75 814 GLU A C 1
ATOM 6351 O O . GLU A 1 814 ? -15.457 -20.465 -11.543 1.00 85.75 814 GLU A O 1
ATOM 6356 N N . THR A 1 815 ? -14.103 -21.851 -12.668 1.00 87.06 815 THR A N 1
ATOM 6357 C CA . THR A 1 815 ? -15.115 -22.890 -12.899 1.00 87.06 815 THR A CA 1
ATOM 6358 C C . THR A 1 815 ? -15.654 -23.447 -11.583 1.00 87.06 815 THR A C 1
ATOM 6360 O O . THR A 1 815 ? -16.869 -23.565 -11.432 1.00 87.06 815 THR A O 1
ATOM 6363 N N . LEU A 1 816 ? -14.793 -23.738 -10.598 1.00 89.62 816 LEU A N 1
ATOM 6364 C CA . LEU A 1 816 ? -15.234 -24.164 -9.264 1.00 89.62 816 LEU A CA 1
ATOM 6365 C C . LEU A 1 816 ? -16.124 -23.101 -8.602 1.00 89.62 816 LEU A C 1
ATOM 6367 O O . LEU A 1 816 ? -17.187 -23.437 -8.080 1.00 89.62 816 LEU A O 1
ATOM 6371 N N . GLN A 1 817 ? -15.751 -21.817 -8.669 1.00 87.38 817 GLN A N 1
ATOM 6372 C CA . GLN A 1 817 ? -16.579 -20.727 -8.132 1.00 87.38 817 GLN A CA 1
ATOM 6373 C C . GLN A 1 817 ? -17.967 -20.679 -8.784 1.00 87.38 817 GLN A C 1
ATOM 6375 O O . GLN A 1 817 ? -18.971 -20.599 -8.074 1.00 87.38 817 GLN A O 1
ATOM 6380 N N . ILE A 1 818 ? -18.034 -20.787 -10.113 1.00 88.31 818 ILE A N 1
ATOM 6381 C CA . ILE A 1 818 ? -19.297 -20.798 -10.862 1.00 88.31 818 ILE A CA 1
ATOM 6382 C C . ILE A 1 818 ? -20.136 -22.026 -10.493 1.00 88.31 818 ILE A C 1
ATOM 6384 O O . ILE A 1 818 ? -21.344 -21.909 -10.265 1.00 88.31 818 ILE A O 1
ATOM 6388 N N . LEU A 1 819 ? -19.516 -23.207 -10.399 1.00 89.94 819 LEU A N 1
ATOM 6389 C CA . LEU A 1 819 ? -20.211 -24.444 -10.051 1.00 89.94 819 LEU A CA 1
ATOM 6390 C C . LEU A 1 819 ? -20.864 -24.351 -8.670 1.00 89.94 819 LEU A C 1
ATOM 6392 O O . LEU A 1 819 ? -22.033 -24.703 -8.557 1.00 89.94 819 LEU A O 1
ATOM 6396 N N . PHE A 1 820 ? -20.182 -23.822 -7.654 1.00 89.31 820 PHE A N 1
ATOM 6397 C CA . PHE A 1 820 ? -20.771 -23.672 -6.316 1.00 89.31 820 PHE A CA 1
ATOM 6398 C C . PHE A 1 820 ? -21.856 -22.588 -6.214 1.00 89.31 820 PHE A C 1
ATOM 6400 O O . PHE A 1 820 ? -22.666 -22.625 -5.289 1.00 89.31 820 PHE A O 1
ATOM 6407 N N . GLN A 1 821 ? -21.901 -21.635 -7.151 1.00 85.50 821 GLN A N 1
ATOM 6408 C CA . GLN A 1 821 ? -22.969 -20.628 -7.237 1.00 85.50 821 GLN A CA 1
ATOM 6409 C C . GLN A 1 821 ? -24.191 -21.116 -8.029 1.00 85.50 821 GLN A C 1
ATOM 6411 O O . GLN A 1 821 ? -25.289 -20.580 -7.877 1.00 85.50 821 GLN A O 1
ATOM 6416 N N . THR A 1 822 ? -24.013 -22.132 -8.874 1.00 85.69 822 THR A N 1
ATOM 6417 C CA . THR A 1 822 ? -25.059 -22.649 -9.760 1.00 85.69 822 THR A CA 1
ATOM 6418 C C . THR A 1 822 ? -25.840 -23.774 -9.080 1.00 85.69 822 THR A C 1
ATOM 6420 O O . THR A 1 822 ? -25.277 -24.598 -8.369 1.00 85.69 822 THR A O 1
ATOM 6423 N N . SER A 1 823 ? -27.154 -23.836 -9.309 1.00 86.94 823 SER A N 1
ATOM 6424 C CA . SER A 1 823 ? -27.980 -24.957 -8.838 1.00 86.94 823 SER A CA 1
ATOM 6425 C C . SER A 1 823 ? -27.830 -26.173 -9.756 1.00 86.94 823 SER A C 1
ATOM 6427 O O . SER A 1 823 ? -27.929 -26.042 -10.978 1.00 86.94 823 SER A O 1
ATOM 6429 N N . HIS A 1 824 ? -27.642 -27.358 -9.174 1.00 89.69 824 HIS A N 1
ATOM 6430 C CA . HIS A 1 824 ? -27.468 -28.617 -9.907 1.00 89.69 824 HIS A CA 1
ATOM 6431 C C . HIS A 1 824 ? -28.541 -29.640 -9.515 1.00 89.69 824 HIS A C 1
ATOM 6433 O O . HIS A 1 824 ? -29.042 -29.605 -8.393 1.00 89.69 824 HIS A O 1
ATOM 6439 N N . PRO A 1 825 ? -28.908 -30.571 -10.416 1.00 88.62 825 PRO A N 1
ATOM 6440 C CA . PRO A 1 825 ? -29.884 -31.619 -10.107 1.00 88.62 825 PRO A CA 1
ATOM 6441 C C . PRO A 1 825 ? -29.364 -32.650 -9.093 1.00 88.62 825 PRO A C 1
ATOM 6443 O O . PRO A 1 825 ? -30.156 -33.276 -8.391 1.00 88.62 825 PRO A O 1
ATOM 6446 N N . ASP A 1 826 ? -28.047 -32.848 -9.039 1.00 91.56 826 ASP A N 1
ATOM 6447 C CA . ASP A 1 826 ? -27.347 -33.650 -8.043 1.00 91.56 826 ASP A CA 1
ATOM 6448 C C . ASP A 1 826 ? -25.924 -33.112 -7.814 1.00 91.56 826 ASP A C 1
ATOM 6450 O O . ASP A 1 826 ? -25.430 -32.247 -8.542 1.00 91.56 826 ASP A O 1
ATOM 6454 N N . ASN A 1 827 ? -25.265 -33.636 -6.786 1.00 92.12 827 ASN A N 1
ATOM 6455 C CA . ASN A 1 827 ? -23.921 -33.259 -6.351 1.00 92.12 827 ASN A CA 1
ATOM 6456 C C . ASN A 1 827 ? -22.778 -33.683 -7.300 1.00 92.12 827 ASN A C 1
ATOM 6458 O O . ASN A 1 827 ? -21.620 -33.346 -7.045 1.00 92.12 827 ASN A O 1
ATOM 6462 N N . MET A 1 828 ? -23.048 -34.384 -8.407 1.00 91.69 828 MET A N 1
ATOM 6463 C CA . MET A 1 828 ? -21.991 -35.027 -9.198 1.00 91.69 828 MET A CA 1
ATOM 6464 C C . MET A 1 828 ? -21.091 -34.050 -9.946 1.00 91.69 828 MET A C 1
ATOM 6466 O O . MET A 1 828 ? -19.886 -34.279 -10.022 1.00 91.69 828 MET A O 1
ATOM 6470 N N . LYS A 1 829 ? -21.639 -32.954 -10.486 1.00 89.19 829 LYS A N 1
ATOM 6471 C CA . LYS A 1 829 ? -20.828 -31.944 -11.193 1.00 89.19 829 LYS A CA 1
ATOM 6472 C C . LYS A 1 829 ? -19.778 -31.322 -10.276 1.00 89.19 829 LYS A C 1
ATOM 6474 O O . LYS A 1 829 ? -18.641 -31.122 -10.688 1.00 89.19 829 LYS A O 1
ATOM 6479 N N . ILE A 1 830 ? -20.163 -31.060 -9.030 1.00 91.00 830 ILE A N 1
ATOM 6480 C CA . ILE A 1 830 ? -19.292 -30.475 -8.012 1.00 91.00 830 ILE A CA 1
ATOM 6481 C C . ILE A 1 830 ? -18.259 -31.501 -7.549 1.00 91.00 830 ILE A C 1
ATOM 6483 O O . ILE A 1 830 ? -17.068 -31.206 -7.534 1.00 91.00 830 ILE A O 1
ATOM 6487 N N . LEU A 1 831 ? -18.690 -32.726 -7.241 1.00 91.06 831 LEU A N 1
ATOM 6488 C CA . LEU A 1 831 ? -17.795 -33.791 -6.792 1.00 91.06 831 LEU A CA 1
ATOM 6489 C C . LEU A 1 831 ? -16.737 -34.156 -7.848 1.00 91.06 831 LEU A C 1
ATOM 6491 O O . LEU A 1 831 ? -15.562 -34.287 -7.503 1.00 91.06 831 LEU A O 1
ATOM 6495 N N . LYS A 1 832 ? -17.117 -34.249 -9.132 1.00 89.38 832 LYS A N 1
ATOM 6496 C CA . LYS A 1 832 ? -16.164 -34.461 -10.237 1.00 89.38 832 LYS A CA 1
ATOM 6497 C C . LYS A 1 832 ? -15.193 -33.285 -10.391 1.00 89.38 832 LYS A C 1
ATOM 6499 O O . LYS A 1 832 ? -14.001 -33.502 -10.570 1.00 89.38 832 LYS A O 1
ATOM 6504 N N . ALA A 1 833 ? -15.663 -32.045 -10.256 1.00 88.50 833 ALA A N 1
ATOM 6505 C CA . ALA A 1 833 ? -14.783 -30.878 -10.333 1.00 88.50 833 ALA A CA 1
ATOM 6506 C C . ALA A 1 833 ? -13.793 -30.788 -9.155 1.00 88.50 833 ALA A C 1
ATOM 6508 O O . ALA A 1 833 ? -12.656 -30.372 -9.349 1.00 88.50 833 ALA A O 1
ATOM 6509 N N . LEU A 1 834 ? -14.204 -31.191 -7.946 1.00 88.00 834 LEU A N 1
ATOM 6510 C CA . LEU A 1 834 ? -13.341 -31.194 -6.762 1.00 88.00 834 LEU A CA 1
ATOM 6511 C C . LEU A 1 834 ? -12.292 -32.313 -6.804 1.00 88.00 834 LEU A C 1
ATOM 6513 O O . LEU A 1 834 ? -11.112 -32.052 -6.582 1.00 88.00 834 LEU A O 1
ATOM 6517 N N . ILE A 1 835 ? -12.729 -33.556 -7.027 1.00 85.19 835 ILE A N 1
ATOM 6518 C CA . ILE A 1 835 ? -11.901 -34.745 -6.792 1.00 85.19 835 ILE A CA 1
ATOM 6519 C C . ILE A 1 835 ? -11.248 -35.257 -8.071 1.00 85.19 835 ILE A C 1
ATOM 6521 O O . ILE A 1 835 ? -10.079 -35.612 -8.023 1.00 85.19 835 ILE A O 1
ATOM 6525 N N . TYR A 1 836 ? -11.978 -35.366 -9.185 1.00 73.94 836 TYR A N 1
ATOM 6526 C CA . TYR A 1 836 ? -11.411 -35.896 -10.426 1.00 73.94 836 TYR A CA 1
ATOM 6527 C C . TYR A 1 836 ? -12.329 -35.696 -11.642 1.00 73.94 836 TYR A C 1
ATOM 6529 O O . TYR A 1 836 ? -13.497 -36.091 -11.618 1.00 73.94 836 TYR A O 1
ATOM 6537 N N . ASN A 1 837 ? -11.777 -35.148 -12.731 1.00 64.12 837 ASN A N 1
ATOM 6538 C CA . ASN A 1 837 ? -12.529 -34.749 -13.930 1.00 64.12 837 ASN A CA 1
ATOM 6539 C C . ASN A 1 837 ? -12.367 -35.695 -15.146 1.00 64.12 837 ASN A C 1
ATOM 6541 O O . ASN A 1 837 ? -12.791 -35.349 -16.244 1.00 64.12 837 ASN A O 1
ATOM 6545 N N . LYS A 1 838 ? -11.733 -36.870 -15.012 1.00 66.38 838 LYS A N 1
ATOM 6546 C CA . LYS A 1 838 ? -11.638 -37.845 -16.123 1.00 66.38 838 LYS A CA 1
ATOM 6547 C C . LYS A 1 838 ? -12.401 -39.122 -15.768 1.00 66.38 838 LYS A C 1
ATOM 6549 O O . LYS A 1 838 ? -12.390 -39.552 -14.623 1.00 66.38 838 LYS A O 1
ATOM 6554 N N . ASP A 1 839 ? -13.082 -39.739 -16.725 1.00 59.28 839 ASP A N 1
ATOM 6555 C CA . ASP A 1 839 ? -13.966 -40.879 -16.434 1.00 59.28 839 ASP A CA 1
ATOM 6556 C C . ASP A 1 839 ? -13.220 -42.237 -16.342 1.00 59.28 839 ASP A C 1
ATOM 6558 O O . ASP A 1 839 ? -13.833 -43.256 -16.030 1.00 59.28 839 ASP A O 1
ATOM 6562 N N . ASP A 1 840 ? -11.894 -42.257 -16.537 1.00 65.94 840 ASP A N 1
ATOM 6563 C CA . ASP A 1 840 ? -11.095 -43.489 -16.682 1.00 65.94 840 ASP A CA 1
ATOM 6564 C C . ASP A 1 840 ? -10.511 -44.059 -15.366 1.00 65.94 840 ASP A C 1
ATOM 6566 O O . ASP A 1 840 ? -9.909 -45.134 -15.375 1.00 65.94 840 ASP A O 1
ATOM 6570 N N . MET A 1 841 ? -10.645 -43.365 -14.224 1.00 72.56 841 MET A N 1
ATOM 6571 C CA . MET A 1 841 ? -10.063 -43.792 -12.934 1.00 72.56 841 MET A CA 1
ATOM 6572 C C . MET A 1 841 ? -11.094 -43.899 -11.799 1.00 72.56 841 MET A C 1
ATOM 6574 O O . MET A 1 841 ? -12.108 -43.208 -11.794 1.00 72.56 841 MET A O 1
ATOM 6578 N N . LEU A 1 842 ? -10.801 -44.750 -10.803 1.00 88.19 842 LEU A N 1
ATOM 6579 C CA . LEU A 1 842 ? -11.552 -44.903 -9.546 1.00 88.19 842 LEU A CA 1
ATOM 6580 C C . LEU A 1 842 ? -10.854 -44.090 -8.431 1.00 88.19 842 LEU A C 1
ATOM 6582 O O . LEU A 1 842 ? -9.873 -44.585 -7.865 1.00 88.19 842 LEU A O 1
ATOM 6586 N N . PRO A 1 843 ? -11.284 -42.841 -8.146 1.00 89.00 843 PRO A N 1
ATOM 6587 C CA . PRO A 1 843 ? -10.514 -41.904 -7.321 1.00 89.00 843 PRO A CA 1
ATOM 6588 C C . PRO A 1 843 ? -10.678 -42.121 -5.812 1.00 89.00 843 PRO A C 1
ATOM 6590 O O . PRO A 1 843 ? -9.870 -41.616 -5.031 1.00 89.00 843 PRO A O 1
ATOM 6593 N N . LEU A 1 844 ? -11.715 -42.849 -5.389 1.00 93.06 844 LEU A N 1
ATOM 6594 C CA . LEU A 1 844 ? -12.013 -43.090 -3.981 1.00 93.06 844 LEU A CA 1
ATOM 6595 C C . LEU A 1 844 ? -11.538 -44.478 -3.547 1.00 93.06 844 LEU A C 1
ATOM 6597 O O . LEU A 1 844 ? -11.587 -45.436 -4.317 1.00 93.06 844 LEU A O 1
ATOM 6601 N N . PHE A 1 845 ? -11.132 -44.586 -2.289 1.00 94.19 845 PHE A N 1
ATOM 6602 C CA . PHE A 1 845 ? -10.858 -45.825 -1.579 1.00 94.19 845 PHE A CA 1
ATOM 6603 C C . PHE A 1 845 ? -11.906 -46.010 -0.482 1.00 94.19 845 PHE A C 1
ATOM 6605 O O . PHE A 1 845 ? -12.065 -45.147 0.382 1.00 94.19 845 PHE A O 1
ATOM 6612 N N . ASP A 1 846 ? -12.635 -47.119 -0.537 1.00 94.94 846 ASP A N 1
ATOM 6613 C CA . ASP A 1 846 ? -13.615 -47.501 0.473 1.00 94.94 846 ASP A CA 1
ATOM 6614 C C . ASP A 1 846 ? -12.902 -48.191 1.642 1.00 94.94 846 ASP A C 1
ATOM 6616 O O . ASP A 1 846 ? -12.355 -49.288 1.502 1.00 94.94 846 ASP A O 1
ATOM 6620 N N . GLY A 1 847 ? -12.901 -47.535 2.803 1.00 91.25 847 GLY A N 1
ATOM 6621 C CA . GLY A 1 847 ? -12.263 -48.027 4.016 1.00 91.25 847 GLY A CA 1
ATOM 6622 C C . GLY A 1 847 ? -12.886 -49.303 4.586 1.00 91.25 847 GLY A C 1
ATOM 6623 O O . GLY A 1 847 ? -12.194 -50.030 5.300 1.00 91.25 847 GLY A O 1
ATOM 6624 N N . SER A 1 848 ? -14.141 -49.617 4.256 1.00 89.06 848 SER A N 1
ATOM 6625 C CA . SER A 1 848 ? -14.845 -50.802 4.756 1.00 89.06 848 SER A CA 1
ATOM 6626 C C . SER A 1 848 ? -14.516 -52.054 3.939 1.00 89.06 848 SER A C 1
ATOM 6628 O O . SER A 1 848 ? -14.137 -53.086 4.492 1.00 89.06 848 SER A O 1
ATOM 6630 N N . THR A 1 849 ? -14.585 -51.950 2.610 1.00 91.94 849 THR A N 1
ATOM 6631 C CA . THR A 1 849 ? -14.302 -53.058 1.681 1.00 91.94 849 THR A CA 1
ATOM 6632 C C . THR A 1 849 ? -12.828 -53.146 1.283 1.00 91.94 849 THR A C 1
ATOM 6634 O O . THR A 1 849 ? -12.400 -54.161 0.733 1.00 91.94 849 THR A O 1
ATOM 6637 N N . LYS A 1 850 ? -12.042 -52.097 1.568 1.00 90.50 850 LYS A N 1
ATOM 6638 C CA . LYS A 1 850 ? -10.637 -51.921 1.163 1.00 90.50 850 LYS A CA 1
ATOM 6639 C C . LYS A 1 850 ? -10.442 -51.980 -0.360 1.00 90.50 850 LYS A C 1
ATOM 6641 O O . LYS A 1 850 ? -9.409 -52.444 -0.846 1.00 90.50 850 LYS A O 1
ATOM 6646 N N . GLN A 1 851 ? -11.427 -51.505 -1.125 1.00 92.81 851 GLN A N 1
ATOM 6647 C CA . GLN A 1 851 ? -11.403 -51.471 -2.591 1.00 92.81 851 GLN A CA 1
ATOM 6648 C C . GLN A 1 851 ? -11.504 -50.045 -3.136 1.00 92.81 851 GLN A C 1
ATOM 6650 O O . GLN A 1 851 ? -12.015 -49.137 -2.481 1.00 92.81 851 GLN A O 1
ATOM 6655 N N . ARG A 1 852 ? -11.015 -49.838 -4.366 1.00 92.38 852 ARG A N 1
ATOM 6656 C CA . ARG A 1 852 ? -11.227 -48.572 -5.077 1.00 92.38 852 ARG A CA 1
ATOM 6657 C C . ARG A 1 852 ? -12.629 -48.529 -5.665 1.00 92.38 852 ARG A C 1
ATOM 6659 O O . ARG A 1 852 ? -13.081 -49.512 -6.248 1.00 92.38 852 ARG A O 1
ATOM 6666 N N . VAL A 1 853 ? -13.281 -47.379 -5.563 1.00 92.56 853 VAL A N 1
ATOM 6667 C CA . VAL A 1 853 ? -14.660 -47.181 -6.013 1.00 92.56 853 VAL A CA 1
ATOM 6668 C C . VAL A 1 853 ? -14.812 -45.889 -6.811 1.00 92.56 853 VAL A C 1
ATOM 6670 O O . VAL A 1 853 ? -13.988 -44.973 -6.745 1.00 92.56 853 VAL A O 1
ATOM 6673 N N . SER A 1 854 ? -15.881 -45.831 -7.604 1.00 90.25 854 SER A N 1
ATOM 6674 C CA . SER A 1 854 ? -16.245 -44.636 -8.362 1.00 90.25 854 SER A CA 1
ATOM 6675 C C . SER A 1 854 ? -16.888 -43.594 -7.449 1.00 90.25 854 SER A C 1
ATOM 6677 O O . SER A 1 854 ? -17.587 -43.939 -6.500 1.00 90.25 854 SER A O 1
ATOM 6679 N N . ILE A 1 855 ? -16.727 -42.315 -7.790 1.00 90.88 855 ILE A N 1
ATOM 6680 C CA . ILE A 1 855 ? -17.375 -41.190 -7.101 1.00 90.88 855 ILE A CA 1
ATOM 6681 C C . ILE A 1 855 ? -18.913 -41.234 -7.182 1.00 90.88 855 ILE A C 1
ATOM 6683 O O . ILE A 1 855 ? -19.601 -40.605 -6.382 1.00 90.88 855 ILE A O 1
ATOM 6687 N N . GLU A 1 856 ? -19.462 -42.048 -8.089 1.00 90.38 856 GLU A N 1
ATOM 6688 C CA . GLU A 1 856 ? -20.898 -42.331 -8.229 1.00 90.38 856 GLU A CA 1
ATOM 6689 C C . GLU A 1 856 ? -21.562 -42.853 -6.943 1.00 90.38 856 GLU A C 1
ATOM 6691 O O . GLU A 1 856 ? -22.756 -42.637 -6.740 1.00 90.38 856 GLU A O 1
ATOM 6696 N N . VAL A 1 857 ? -20.805 -43.476 -6.030 1.00 92.31 857 VAL A N 1
ATOM 6697 C CA . VAL A 1 857 ? -21.320 -43.959 -4.729 1.00 92.31 857 VAL A CA 1
ATOM 6698 C C . VAL A 1 857 ? -21.848 -42.830 -3.828 1.00 92.31 857 VAL A C 1
ATOM 6700 O O . VAL A 1 857 ? -22.596 -43.093 -2.881 1.00 92.31 857 VAL A O 1
ATOM 6703 N N . LEU A 1 858 ? -21.472 -41.578 -4.126 1.00 94.19 858 LEU A N 1
ATOM 6704 C CA . LEU A 1 858 ? -21.846 -40.365 -3.394 1.00 94.19 858 LEU A CA 1
ATOM 6705 C C . LEU A 1 858 ? -23.043 -39.621 -4.014 1.00 94.19 858 LEU A C 1
ATOM 6707 O O . LEU A 1 858 ? -23.516 -38.635 -3.440 1.00 94.19 858 LEU A O 1
ATOM 6711 N N . ARG A 1 859 ? -23.544 -40.061 -5.176 1.00 94.25 859 ARG A N 1
ATOM 6712 C CA . ARG A 1 859 ? -24.605 -39.370 -5.923 1.00 94.25 859 ARG A CA 1
ATOM 6713 C C . ARG A 1 859 ? -25.861 -39.182 -5.069 1.00 94.25 859 ARG A C 1
ATOM 6715 O O . ARG A 1 859 ? -26.394 -40.147 -4.526 1.00 94.25 859 ARG A O 1
ATOM 6722 N N . LYS A 1 860 ? -26.376 -37.946 -5.009 1.00 92.94 860 LYS A N 1
ATOM 6723 C CA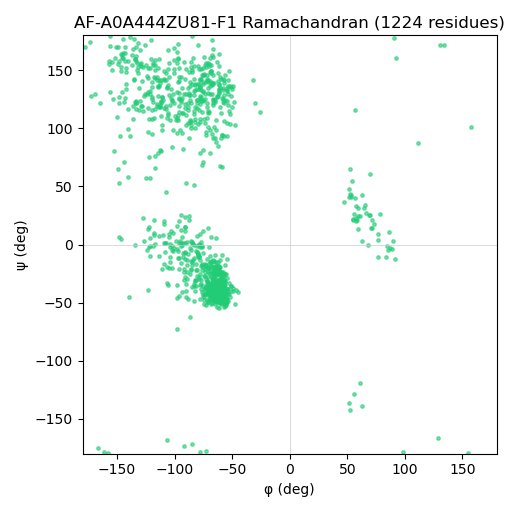 . LYS A 1 860 ? -27.594 -37.560 -4.256 1.00 92.94 860 LYS A CA 1
ATOM 6724 C C . LYS A 1 860 ? -27.544 -37.879 -2.754 1.00 92.94 860 LYS A C 1
ATOM 6726 O O . LYS A 1 860 ? -28.586 -37.940 -2.104 1.00 92.94 860 LYS A O 1
ATOM 6731 N N . LYS A 1 861 ? -26.352 -38.063 -2.189 1.00 93.56 861 LYS A N 1
ATOM 6732 C CA . LYS A 1 861 ? -26.145 -38.194 -0.743 1.00 93.56 861 LYS A CA 1
ATOM 6733 C C . LYS A 1 861 ? -25.656 -36.873 -0.155 1.00 93.56 861 LYS A C 1
ATOM 6735 O O . LYS A 1 861 ? -25.113 -36.036 -0.873 1.00 93.56 861 LYS A O 1
ATOM 6740 N N . ILE A 1 862 ? -25.841 -36.699 1.151 1.00 94.88 862 ILE A N 1
ATOM 6741 C CA . ILE A 1 862 ? -25.150 -35.641 1.894 1.00 94.88 862 ILE A CA 1
ATOM 6742 C C . ILE A 1 862 ? -23.713 -36.104 2.112 1.00 94.88 862 ILE A C 1
ATOM 6744 O O . ILE A 1 862 ? -23.493 -37.200 2.630 1.00 94.88 862 ILE A O 1
ATOM 6748 N N . VAL A 1 863 ? -22.750 -35.292 1.685 1.00 96.50 863 VAL A N 1
ATOM 6749 C CA . VAL A 1 863 ? -21.328 -35.638 1.707 1.00 96.50 863 VAL A CA 1
ATOM 6750 C C . VAL A 1 863 ? -20.601 -34.714 2.671 1.00 96.50 863 VAL A C 1
ATOM 6752 O O . VAL A 1 863 ? -20.579 -33.499 2.487 1.00 96.50 863 VAL A O 1
ATOM 6755 N N . LEU A 1 864 ? -19.990 -35.300 3.692 1.00 97.19 864 LEU A N 1
ATOM 6756 C CA . LEU A 1 864 ? -19.109 -34.624 4.632 1.00 97.19 864 LEU A CA 1
ATOM 6757 C C . LEU A 1 864 ? -17.679 -34.782 4.116 1.00 97.19 864 LEU A C 1
ATOM 6759 O O . LEU A 1 864 ? -17.140 -35.885 4.064 1.00 97.19 864 LEU A O 1
ATOM 6763 N N . LEU A 1 865 ? -17.063 -33.679 3.714 1.00 96.56 865 LEU A N 1
ATOM 6764 C CA . LEU A 1 865 ? -15.671 -33.634 3.288 1.00 96.56 865 LEU A CA 1
ATOM 6765 C C . LEU A 1 865 ? -14.799 -33.358 4.510 1.00 96.56 865 LEU A C 1
ATOM 6767 O O . LEU A 1 865 ? -14.741 -32.224 4.984 1.00 96.56 865 LEU A O 1
ATOM 6771 N N . TYR A 1 866 ? -14.139 -34.394 5.023 1.00 95.81 866 TYR A N 1
ATOM 6772 C CA . TYR A 1 866 ? -13.184 -34.284 6.121 1.00 95.81 866 TYR A CA 1
ATOM 6773 C C . TYR A 1 866 ? -11.826 -33.857 5.569 1.00 95.81 866 TYR A C 1
ATOM 6775 O O . TYR A 1 866 ? -11.096 -34.662 4.991 1.00 95.81 866 TYR A O 1
ATOM 6783 N N . ILE A 1 867 ? -11.518 -32.569 5.697 1.00 94.44 867 ILE A N 1
ATOM 6784 C CA . ILE A 1 867 ? -10.346 -31.929 5.097 1.00 94.44 867 ILE A CA 1
ATOM 6785 C C . ILE A 1 867 ? -9.283 -31.738 6.172 1.00 94.44 867 ILE A C 1
ATOM 6787 O O . ILE A 1 867 ? -9.532 -31.092 7.193 1.00 94.44 867 ILE A O 1
ATOM 6791 N N . THR A 1 868 ? -8.089 -32.282 5.936 1.00 92.25 868 THR A N 1
ATOM 6792 C CA . THR A 1 868 ? -7.005 -32.288 6.930 1.00 92.25 868 THR A CA 1
ATOM 6793 C C . THR A 1 868 ? -5.655 -31.956 6.312 1.00 92.25 868 THR A C 1
ATOM 6795 O O . THR A 1 868 ? -5.408 -32.260 5.146 1.00 92.25 868 THR A O 1
ATOM 6798 N N . ASP A 1 869 ? -4.733 -31.422 7.114 1.00 88.56 869 ASP A N 1
ATOM 6799 C CA . ASP A 1 869 ? -3.310 -31.419 6.769 1.00 88.56 869 ASP A CA 1
ATOM 6800 C C . ASP A 1 869 ? -2.703 -32.770 7.174 1.00 88.56 869 ASP A C 1
ATOM 6802 O O . ASP A 1 869 ? -2.923 -33.248 8.290 1.00 88.56 869 ASP A O 1
ATOM 6806 N N . LEU A 1 870 ? -1.939 -33.397 6.275 1.00 86.88 870 LEU A N 1
ATOM 6807 C CA . LEU A 1 870 ? -1.351 -34.720 6.518 1.00 86.88 870 LEU A CA 1
ATOM 6808 C C . LEU A 1 870 ? -0.399 -34.747 7.736 1.00 86.88 870 LEU A C 1
ATOM 6810 O O . LEU A 1 870 ? -0.191 -35.796 8.351 1.00 86.88 870 LEU A O 1
ATOM 6814 N N . HIS A 1 871 ? 0.191 -33.612 8.118 1.00 81.06 871 HIS A N 1
ATOM 6815 C CA . HIS A 1 871 ? 1.123 -33.528 9.241 1.00 81.06 871 HIS A CA 1
ATOM 6816 C C . HIS A 1 871 ? 0.410 -33.413 10.590 1.00 81.06 871 HIS A C 1
ATOM 6818 O O . HIS A 1 871 ? 0.927 -33.949 11.569 1.00 81.06 871 HIS A O 1
ATOM 6824 N N . HIS A 1 872 ? -0.768 -32.790 10.636 1.00 76.50 872 HIS A N 1
ATOM 6825 C CA . HIS A 1 872 ? -1.384 -32.314 11.880 1.00 76.50 872 HIS A CA 1
ATOM 6826 C C . HIS A 1 872 ? -2.618 -33.094 12.355 1.00 76.50 872 HIS A C 1
ATOM 6828 O O . HIS A 1 872 ? -3.176 -32.758 13.393 1.00 76.50 872 HIS A O 1
ATOM 6834 N N . ILE A 1 873 ? -3.020 -34.138 11.633 1.00 85.50 873 ILE A N 1
ATOM 6835 C CA . ILE A 1 873 ? -4.075 -35.072 12.046 1.00 85.50 873 ILE A CA 1
ATOM 6836 C C . ILE A 1 873 ? -3.559 -36.079 13.090 1.00 85.50 873 ILE A C 1
ATOM 6838 O O . ILE A 1 873 ? -2.467 -36.638 12.928 1.00 85.50 873 ILE A O 1
ATOM 6842 N N . SER A 1 874 ? -4.339 -36.312 14.148 1.00 83.75 874 SER A N 1
ATOM 6843 C CA . SER A 1 874 ? -4.020 -37.261 15.224 1.00 83.75 874 SER A CA 1
ATOM 6844 C C . SER A 1 874 ? -4.757 -38.600 15.082 1.00 83.75 874 SER A C 1
ATOM 6846 O O . SER A 1 874 ? -5.872 -38.670 14.565 1.00 83.75 874 SER A O 1
ATOM 6848 N N . ASP A 1 875 ? -4.144 -39.674 15.591 1.00 85.94 875 ASP A N 1
ATOM 6849 C CA . ASP A 1 875 ? -4.755 -41.011 15.635 1.00 85.94 875 ASP A CA 1
ATOM 6850 C C . ASP A 1 875 ? -6.064 -41.001 16.466 1.00 85.94 875 ASP A C 1
ATOM 6852 O O . ASP A 1 875 ? -7.050 -41.624 16.076 1.00 85.94 875 ASP A O 1
ATOM 6856 N N . GLN A 1 876 ? -6.085 -40.248 17.578 1.00 84.06 876 GLN A N 1
ATOM 6857 C CA . GLN A 1 876 ? -7.231 -40.097 18.491 1.00 84.06 876 GLN A CA 1
ATOM 6858 C C . GLN A 1 876 ? -8.466 -39.501 17.796 1.00 84.06 876 GLN A C 1
ATOM 6860 O O . GLN A 1 876 ? -9.575 -40.001 17.979 1.00 84.06 876 GLN A O 1
ATOM 6865 N N . GLU A 1 877 ? -8.279 -38.472 16.961 1.00 88.31 877 GLU A N 1
ATOM 6866 C CA . GLU A 1 877 ? -9.368 -37.861 16.187 1.00 88.31 877 GLU A CA 1
ATOM 6867 C C . GLU A 1 877 ? -10.022 -38.868 15.240 1.00 88.31 877 GLU A C 1
ATOM 6869 O O . GLU A 1 877 ? -11.248 -38.971 15.203 1.00 88.31 877 GLU A O 1
ATOM 6874 N N . ILE A 1 878 ? -9.215 -39.632 14.494 1.00 90.62 878 ILE A N 1
ATOM 6875 C CA . ILE A 1 878 ? -9.732 -40.622 13.542 1.00 90.62 878 ILE A CA 1
ATOM 6876 C C . ILE A 1 878 ? -10.527 -41.695 14.280 1.00 90.62 878 ILE A C 1
ATOM 6878 O O . ILE A 1 878 ? -11.613 -42.041 13.830 1.00 90.62 878 ILE A O 1
ATOM 6882 N N . MET A 1 879 ? -10.023 -42.182 15.417 1.00 88.56 879 MET A N 1
ATOM 6883 C CA . MET A 1 879 ? -10.688 -43.227 16.201 1.00 88.56 879 MET A CA 1
ATOM 6884 C C . MET A 1 879 ? -12.095 -42.819 16.648 1.00 88.56 879 MET A C 1
ATOM 6886 O O . MET A 1 879 ? -13.024 -43.610 16.504 1.00 88.56 879 MET A O 1
ATOM 6890 N N . ILE A 1 880 ? -12.279 -41.589 17.143 1.00 88.62 880 ILE A N 1
ATOM 6891 C CA . ILE A 1 880 ? -13.606 -41.125 17.576 1.00 88.62 880 ILE A CA 1
ATOM 6892 C C . ILE A 1 880 ? -14.541 -40.908 16.381 1.00 88.62 880 ILE A C 1
ATOM 6894 O O . ILE A 1 880 ? -15.701 -41.311 16.442 1.00 88.62 880 ILE A O 1
ATOM 6898 N N . ILE A 1 881 ? -14.063 -40.320 15.275 1.00 91.06 881 ILE A N 1
ATOM 6899 C CA . ILE A 1 881 ? -14.900 -40.180 14.067 1.00 91.06 881 ILE A CA 1
ATOM 6900 C C . ILE A 1 881 ? -15.286 -41.560 13.527 1.00 91.06 881 ILE A C 1
ATOM 6902 O O . ILE A 1 881 ? -16.414 -41.742 13.076 1.00 91.06 881 ILE A O 1
ATOM 6906 N N . ASP A 1 882 ? -14.378 -42.535 13.586 1.00 90.81 882 ASP A N 1
ATOM 6907 C CA . ASP A 1 882 ? -14.623 -43.895 13.101 1.00 90.81 882 ASP A CA 1
ATOM 6908 C C . ASP A 1 882 ? -15.661 -44.598 13.948 1.00 90.81 882 ASP A C 1
ATOM 6910 O O . ASP A 1 882 ? -16.618 -45.138 13.400 1.00 90.81 882 ASP A O 1
ATOM 6914 N N . GLN A 1 883 ? -15.557 -44.472 15.268 1.00 88.00 883 GLN A N 1
ATOM 6915 C CA . GLN A 1 883 ? -16.587 -44.941 16.179 1.00 88.00 883 GLN A CA 1
ATOM 6916 C C . GLN A 1 883 ? -17.955 -44.316 15.848 1.00 88.00 883 GLN A C 1
ATOM 6918 O O . GLN A 1 883 ? -18.914 -45.046 15.602 1.00 88.00 883 GLN A O 1
ATOM 6923 N N . MET A 1 884 ? -18.043 -42.984 15.747 1.00 88.25 884 MET A N 1
ATOM 6924 C CA . MET A 1 884 ? -19.295 -42.283 15.420 1.00 88.25 884 MET A CA 1
ATOM 6925 C C . MET A 1 884 ? -19.861 -42.703 14.054 1.00 88.25 884 MET A C 1
ATOM 6927 O O . MET A 1 884 ? -21.072 -42.877 13.885 1.00 88.25 884 MET A O 1
ATOM 6931 N N . TYR A 1 885 ? -18.993 -42.874 13.054 1.00 90.31 885 TYR A N 1
ATOM 6932 C CA . TYR A 1 885 ? -19.400 -43.309 11.723 1.00 90.31 885 TYR A CA 1
ATOM 6933 C C . TYR A 1 885 ? -19.911 -44.752 11.753 1.00 90.31 885 TYR A C 1
ATOM 6935 O O . TYR A 1 885 ? -20.994 -45.010 11.224 1.00 90.31 885 TYR A O 1
ATOM 6943 N N . GLN A 1 886 ? -19.207 -45.675 12.410 1.00 89.31 886 GLN A N 1
ATOM 6944 C CA . GLN A 1 886 ? -19.626 -47.069 12.556 1.00 89.31 886 GLN A CA 1
ATOM 6945 C C . GLN A 1 886 ? -20.959 -47.200 13.304 1.00 89.31 886 GLN A C 1
ATOM 6947 O O . GLN A 1 886 ? -21.839 -47.923 12.836 1.00 89.31 886 GLN A O 1
ATOM 6952 N N . GLU A 1 887 ? -21.148 -46.470 14.406 1.00 86.06 887 GLU A N 1
ATOM 6953 C CA . GLU A 1 887 ? -22.414 -46.423 15.153 1.00 86.06 887 GLU A CA 1
ATOM 6954 C C . GLU A 1 887 ? -23.575 -45.990 14.241 1.00 86.06 887 GLU A C 1
ATOM 6956 O O . GLU A 1 887 ? -24.617 -46.648 14.198 1.00 86.06 887 GLU A O 1
ATOM 6961 N N . SER A 1 888 ? -23.364 -44.971 13.395 1.00 86.12 888 SER A N 1
ATOM 6962 C CA . SER A 1 888 ? -24.368 -44.559 12.400 1.00 86.12 888 SER A CA 1
ATOM 6963 C C . SER A 1 888 ? -24.708 -45.670 11.393 1.00 86.12 888 SER A C 1
ATOM 6965 O O . SER A 1 888 ? -25.853 -45.774 10.945 1.00 86.12 888 SER A O 1
ATOM 6967 N N . ARG A 1 889 ? -23.734 -46.522 11.032 1.00 87.94 889 ARG A N 1
ATOM 6968 C CA . ARG A 1 889 ? -23.936 -47.629 10.083 1.00 87.94 889 ARG A CA 1
ATOM 6969 C C . ARG A 1 889 ? -24.668 -48.813 10.713 1.00 87.94 889 ARG A C 1
ATOM 6971 O O . ARG A 1 889 ? -25.449 -49.461 10.014 1.00 87.94 889 ARG A O 1
ATOM 6978 N N . GLN A 1 890 ? -24.455 -49.087 12.004 1.00 83.19 890 GLN A N 1
ATOM 6979 C CA . GLN A 1 890 ? -25.176 -50.147 12.725 1.00 83.19 890 GLN A CA 1
ATOM 6980 C C . GLN A 1 890 ? -26.690 -49.897 12.710 1.00 83.19 890 GLN A C 1
ATOM 6982 O O . GLN A 1 890 ? -27.475 -50.829 12.545 1.00 83.19 890 GLN A O 1
ATOM 6987 N N . GLU A 1 891 ? -27.096 -48.628 12.761 1.00 77.19 891 GLU A N 1
ATOM 6988 C CA . GLU A 1 891 ? -28.492 -48.196 12.689 1.00 77.19 891 GLU A CA 1
ATOM 6989 C C . GLU A 1 891 ? -28.828 -47.529 11.346 1.00 77.19 891 GLU A C 1
ATOM 6991 O O . GLU A 1 891 ? -29.482 -46.488 11.286 1.00 77.19 891 GLU A O 1
ATOM 6996 N N . SER A 1 892 ? -28.395 -48.138 10.239 1.00 73.19 892 SER A N 1
ATOM 6997 C CA . SER A 1 892 ? -28.539 -47.588 8.877 1.00 73.19 892 SER A CA 1
ATOM 6998 C C . SER A 1 892 ? -29.973 -47.238 8.436 1.00 73.19 892 SER A C 1
ATOM 7000 O O . SER A 1 892 ? -30.147 -46.474 7.486 1.00 73.19 892 SER A O 1
ATOM 7002 N N . SER A 1 893 ? -31.008 -47.758 9.106 1.00 75.31 893 SER A N 1
ATOM 7003 C CA . SER A 1 893 ? -32.410 -47.403 8.844 1.00 75.31 893 SER A CA 1
ATOM 7004 C C . SER A 1 893 ? -32.837 -46.059 9.448 1.00 75.31 893 SER A C 1
ATOM 7006 O O . SER A 1 893 ? -33.918 -45.573 9.109 1.00 75.31 893 SER A O 1
ATOM 7008 N N . ARG A 1 894 ? -32.040 -45.466 10.350 1.00 82.81 894 ARG A N 1
ATOM 7009 C CA . ARG A 1 894 ? -32.318 -44.147 10.933 1.00 82.81 894 ARG A CA 1
ATOM 7010 C C . ARG A 1 894 ? -32.096 -43.047 9.901 1.00 82.81 894 ARG A C 1
ATOM 7012 O O . ARG A 1 894 ? -31.170 -43.097 9.092 1.00 82.81 894 ARG A O 1
ATOM 7019 N N . PHE A 1 895 ? -32.955 -42.036 9.939 1.00 82.75 895 PHE A N 1
ATOM 7020 C CA . PHE A 1 895 ? -32.877 -40.906 9.015 1.00 82.75 895 PHE A CA 1
ATOM 7021 C C . PHE A 1 895 ? -31.591 -40.093 9.237 1.00 82.75 895 PHE A C 1
ATOM 7023 O O . PHE A 1 895 ? -30.964 -39.640 8.283 1.00 82.75 895 PHE A O 1
ATOM 7030 N N . GLU A 1 896 ? -31.149 -40.000 10.490 1.00 83.31 896 GLU A N 1
ATOM 7031 C CA . GLU A 1 896 ? -29.934 -39.317 10.935 1.00 83.31 896 GLU A CA 1
ATOM 7032 C C . GLU A 1 896 ? -28.635 -39.947 10.394 1.00 83.31 896 GLU A C 1
ATOM 7034 O O . GLU A 1 896 ? -27.594 -39.293 10.347 1.00 83.31 896 GLU A O 1
ATOM 7039 N N . SER A 1 897 ? -28.687 -41.196 9.923 1.00 82.88 897 SER A N 1
ATOM 7040 C CA . SER A 1 897 ? -27.526 -41.933 9.405 1.00 82.88 897 SER A CA 1
ATOM 7041 C C . SER A 1 897 ? -27.310 -41.768 7.891 1.00 82.88 897 SER A C 1
ATOM 7043 O O . SER A 1 897 ? -26.382 -42.349 7.327 1.00 82.88 897 SER A O 1
ATOM 7045 N N . GLN A 1 898 ? -28.137 -40.975 7.198 1.00 88.94 898 GLN A N 1
ATOM 7046 C CA . GLN A 1 898 ? -28.143 -40.865 5.729 1.00 88.94 898 GLN A CA 1
ATOM 7047 C C . GLN A 1 898 ? -27.091 -39.891 5.156 1.00 88.94 898 GLN A C 1
ATOM 7049 O O . GLN A 1 898 ? -27.404 -39.022 4.335 1.00 88.94 898 GLN A O 1
ATOM 7054 N N . TYR A 1 899 ? -25.830 -40.039 5.564 1.00 93.25 899 TYR A N 1
ATOM 7055 C CA . TYR A 1 899 ? -24.691 -39.254 5.067 1.00 93.25 899 TYR A CA 1
ATOM 7056 C C . TYR A 1 899 ? -23.483 -40.135 4.724 1.00 93.25 899 TYR A C 1
ATOM 7058 O O . TYR A 1 899 ? -23.395 -41.277 5.173 1.00 93.25 899 TYR A O 1
ATOM 7066 N N . GLU A 1 900 ? -22.542 -39.605 3.944 1.00 94.62 900 GLU A N 1
ATOM 7067 C CA . GLU A 1 900 ? -21.240 -40.233 3.685 1.00 94.62 900 GLU A CA 1
ATOM 7068 C C . GLU A 1 900 ? -20.102 -39.298 4.065 1.00 94.62 900 GLU A C 1
ATOM 7070 O O . GLU A 1 900 ? -20.190 -38.090 3.856 1.00 94.62 900 GLU A O 1
ATOM 7075 N N . LEU A 1 901 ? -19.024 -39.867 4.597 1.00 95.62 901 LEU A N 1
ATOM 7076 C CA . LEU A 1 901 ? -17.814 -39.144 4.967 1.00 95.62 901 LEU A CA 1
ATOM 7077 C C . LEU A 1 901 ? -16.711 -39.456 3.949 1.00 95.62 901 LEU A C 1
ATOM 7079 O O . LEU A 1 901 ? -16.527 -40.613 3.566 1.00 95.62 901 LEU A O 1
ATOM 7083 N N . VAL A 1 902 ? -15.999 -38.423 3.496 1.00 96.25 902 VAL A N 1
ATOM 7084 C CA . VAL A 1 902 ? -14.898 -38.529 2.532 1.00 96.25 902 VAL A CA 1
ATOM 7085 C C . VAL A 1 902 ? -13.676 -37.803 3.080 1.00 96.25 902 VAL A C 1
ATOM 7087 O O . VAL A 1 902 ? -13.723 -36.592 3.290 1.00 96.25 902 VAL A O 1
ATOM 7090 N N . TRP A 1 903 ? -12.572 -38.520 3.291 1.00 96.12 903 TRP A N 1
ATOM 7091 C CA . TRP A 1 903 ? -11.308 -37.915 3.709 1.00 96.12 903 TRP A CA 1
ATOM 7092 C C . TRP A 1 903 ? -10.548 -37.297 2.529 1.00 96.12 903 TRP A C 1
ATOM 7094 O O . TRP A 1 903 ? -10.239 -37.980 1.548 1.00 96.12 903 TRP A O 1
ATOM 7104 N N . ILE A 1 904 ? -10.225 -36.009 2.660 1.00 94.12 904 ILE A N 1
ATOM 7105 C CA . ILE A 1 904 ? -9.477 -35.195 1.700 1.00 94.12 904 ILE A CA 1
ATOM 7106 C C . ILE A 1 904 ? -8.196 -34.671 2.379 1.00 94.12 904 ILE A C 1
ATOM 7108 O O . ILE A 1 904 ? -8.224 -33.630 3.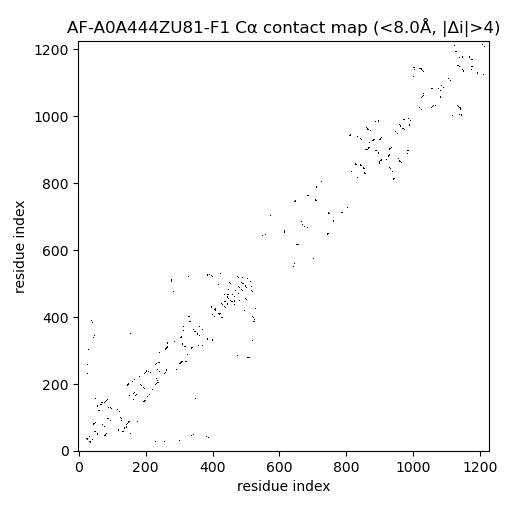044 1.00 94.12 904 ILE A O 1
ATOM 7112 N N . PRO A 1 905 ? -7.052 -35.359 2.220 1.00 92.19 905 PRO A N 1
ATOM 7113 C CA . PRO A 1 905 ? -5.766 -34.859 2.698 1.00 92.19 905 PRO A CA 1
ATOM 7114 C C . PRO A 1 905 ? -5.228 -33.740 1.795 1.00 92.19 905 PRO A C 1
ATOM 7116 O O . PRO A 1 905 ? -5.006 -33.936 0.599 1.00 92.19 905 PRO A O 1
ATOM 7119 N N . ILE A 1 906 ? -4.950 -32.574 2.374 1.00 89.94 906 ILE A N 1
ATOM 7120 C CA . ILE A 1 906 ? -4.282 -31.468 1.686 1.00 89.94 906 ILE A CA 1
ATOM 7121 C C . ILE A 1 906 ? -2.770 -31.621 1.843 1.00 89.94 906 ILE A C 1
ATOM 7123 O O . ILE A 1 906 ? -2.243 -31.653 2.954 1.00 89.94 906 ILE A O 1
ATOM 7127 N N . VAL A 1 907 ? -2.071 -31.706 0.710 1.00 84.88 907 VAL A N 1
ATOM 7128 C CA . VAL A 1 907 ? -0.614 -31.871 0.641 1.00 84.88 907 VAL A CA 1
ATOM 7129 C C . VAL A 1 907 ? -0.018 -30.727 -0.174 1.00 84.88 907 VAL A C 1
ATOM 7131 O O . VAL A 1 907 ? -0.482 -30.431 -1.275 1.00 84.88 907 VAL A O 1
ATOM 7134 N N . ASP A 1 908 ? 1.022 -30.080 0.354 1.00 72.00 908 ASP A N 1
ATOM 7135 C CA . ASP A 1 908 ? 1.755 -29.047 -0.379 1.00 72.00 908 ASP A CA 1
ATOM 7136 C C . ASP A 1 908 ? 2.690 -29.668 -1.430 1.00 72.00 908 ASP A C 1
ATOM 7138 O O . ASP A 1 908 ? 3.676 -30.333 -1.091 1.00 72.00 908 ASP A O 1
ATOM 7142 N N . LYS A 1 909 ? 2.391 -29.408 -2.711 1.00 67.69 909 LYS A N 1
ATOM 7143 C CA . LYS A 1 909 ? 3.170 -29.874 -3.871 1.00 67.69 909 LYS A CA 1
ATOM 7144 C C . LYS A 1 909 ? 4.577 -29.257 -3.940 1.00 67.69 909 LYS A C 1
ATOM 7146 O O . LYS A 1 909 ? 5.417 -29.784 -4.660 1.00 67.69 909 LYS A O 1
ATOM 7151 N N . GLY A 1 910 ? 4.863 -28.193 -3.180 1.00 64.00 910 GLY A N 1
ATOM 7152 C CA . GLY A 1 910 ? 6.212 -27.632 -3.035 1.00 64.00 910 GLY A CA 1
ATOM 7153 C C . GLY A 1 910 ? 7.164 -28.500 -2.200 1.00 64.00 910 GLY A C 1
ATOM 7154 O O . GLY A 1 910 ? 8.373 -28.270 -2.208 1.00 64.00 910 GLY A O 1
ATOM 7155 N N . THR A 1 911 ? 6.642 -29.510 -1.495 1.00 70.06 911 THR A N 1
ATOM 7156 C CA . THR A 1 911 ? 7.447 -30.445 -0.701 1.00 70.06 911 THR A CA 1
ATOM 7157 C C . THR A 1 911 ? 7.529 -31.815 -1.380 1.00 70.06 911 THR A C 1
ATOM 7159 O O . THR A 1 911 ? 6.500 -32.335 -1.811 1.00 70.06 911 THR A O 1
ATOM 7162 N N . PRO A 1 912 ? 8.712 -32.455 -1.445 1.00 78.62 912 PRO A N 1
ATOM 7163 C CA . PRO A 1 912 ? 8.833 -33.793 -2.014 1.00 78.62 912 PRO A CA 1
ATOM 7164 C C . PRO A 1 912 ? 7.920 -34.801 -1.303 1.00 78.62 912 PRO A C 1
ATOM 7166 O O . PRO A 1 912 ? 7.763 -34.763 -0.072 1.00 78.62 912 PRO A O 1
ATOM 7169 N N . TRP A 1 913 ? 7.331 -35.710 -2.080 1.00 85.19 913 TRP A N 1
ATOM 7170 C CA . TRP A 1 913 ? 6.603 -36.865 -1.561 1.00 85.19 913 TRP A CA 1
ATOM 7171 C C . TRP A 1 913 ? 7.613 -37.931 -1.123 1.00 85.19 913 TRP A C 1
ATOM 7173 O O . TRP A 1 913 ? 8.268 -38.553 -1.957 1.00 85.19 913 TRP A O 1
ATOM 7183 N N . THR A 1 914 ? 7.802 -38.079 0.188 1.00 87.94 914 THR A N 1
ATOM 7184 C CA . THR A 1 914 ? 8.772 -39.008 0.783 1.00 87.94 914 THR A CA 1
ATOM 7185 C C . THR A 1 914 ? 8.108 -40.322 1.188 1.00 87.94 914 THR A C 1
ATOM 7187 O O . THR A 1 914 ? 6.898 -40.383 1.408 1.00 87.94 914 THR A O 1
ATOM 7190 N N . GLU A 1 915 ? 8.913 -41.373 1.353 1.00 88.50 915 GLU A N 1
ATOM 7191 C CA . GLU A 1 915 ? 8.449 -42.674 1.853 1.00 88.50 915 GLU A CA 1
ATOM 7192 C C . GLU A 1 915 ? 7.777 -42.561 3.234 1.00 88.50 915 GLU A C 1
ATOM 7194 O O . GLU A 1 915 ? 6.756 -43.192 3.493 1.00 88.50 915 GLU A O 1
ATOM 7199 N N . GLU A 1 916 ? 8.273 -41.674 4.100 1.00 87.19 916 GLU A N 1
ATOM 7200 C CA . GLU A 1 916 ? 7.668 -41.385 5.404 1.00 87.19 916 GLU A CA 1
ATOM 7201 C C . GLU A 1 916 ? 6.243 -40.816 5.281 1.00 87.19 916 GLU A C 1
ATOM 7203 O O . GLU 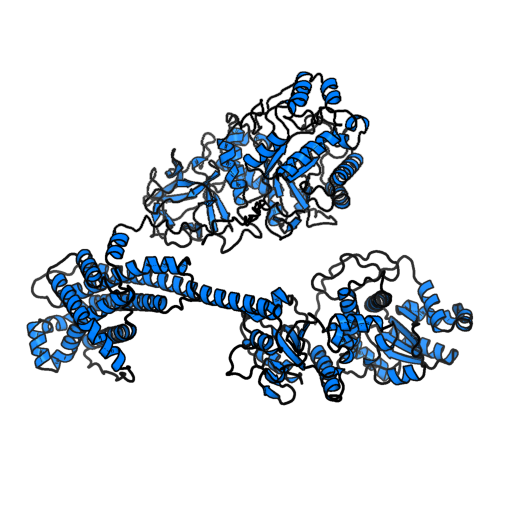A 1 916 ? 5.331 -41.274 5.974 1.00 87.19 916 GLU A O 1
ATOM 7208 N N . LYS A 1 917 ? 6.018 -39.865 4.358 1.00 87.62 917 LYS A N 1
ATOM 7209 C CA . LYS A 1 917 ? 4.681 -39.307 4.090 1.00 87.62 917 LYS A CA 1
ATOM 7210 C C . LYS A 1 917 ? 3.734 -40.363 3.538 1.00 87.62 917 LYS A C 1
ATOM 7212 O O . LYS A 1 917 ? 2.581 -40.416 3.963 1.00 87.62 917 LYS A O 1
ATOM 7217 N N . GLN A 1 918 ? 4.227 -41.220 2.643 1.00 90.62 918 GLN A N 1
ATOM 7218 C CA . GLN A 1 918 ? 3.457 -42.342 2.115 1.00 90.62 918 GLN A CA 1
ATOM 7219 C C . GLN A 1 918 ? 3.039 -43.300 3.239 1.00 90.62 918 GLN A C 1
ATOM 7221 O O . GLN A 1 918 ? 1.862 -43.639 3.348 1.00 90.62 918 GLN A O 1
ATOM 7226 N N . ASN A 1 919 ? 3.974 -43.694 4.107 1.00 91.31 919 ASN A N 1
ATOM 7227 C CA . ASN A 1 919 ? 3.700 -44.597 5.226 1.00 91.31 919 ASN A CA 1
ATOM 7228 C C . ASN A 1 919 ? 2.697 -43.990 6.213 1.00 91.31 919 ASN A C 1
ATOM 7230 O O . ASN A 1 919 ? 1.772 -44.676 6.651 1.00 91.31 919 ASN A O 1
ATOM 7234 N N . LYS A 1 920 ? 2.825 -42.691 6.518 1.00 90.31 920 LYS A N 1
ATOM 7235 C CA . LYS A 1 920 ? 1.858 -41.978 7.360 1.00 90.31 920 LYS A CA 1
ATOM 7236 C C . LYS A 1 920 ? 0.472 -41.934 6.715 1.00 90.31 920 LYS A C 1
ATOM 7238 O O . LYS A 1 920 ? -0.506 -42.251 7.384 1.00 90.31 920 LYS A O 1
ATOM 7243 N N . PHE A 1 921 ? 0.379 -41.589 5.429 1.00 92.94 921 PHE A N 1
ATOM 7244 C CA . PHE A 1 921 ? -0.887 -41.571 4.693 1.00 92.94 921 PHE A CA 1
ATOM 7245 C C . PHE A 1 921 ? -1.585 -42.937 4.730 1.00 92.94 921 PHE A C 1
ATOM 7247 O O . PHE A 1 921 ? -2.747 -43.012 5.120 1.00 92.94 921 PHE A O 1
ATOM 7254 N N . VAL A 1 922 ? -0.861 -44.018 4.421 1.00 92.69 922 VAL A N 1
ATOM 7255 C CA . VAL A 1 922 ? -1.401 -45.388 4.443 1.00 92.69 922 VAL A CA 1
ATOM 7256 C C . VAL A 1 922 ? -1.837 -45.798 5.851 1.00 92.69 922 VAL A C 1
ATOM 7258 O O . VAL A 1 922 ? -2.913 -46.376 6.009 1.00 92.69 922 VAL A O 1
ATOM 7261 N N . LYS A 1 923 ? -1.051 -45.466 6.887 1.00 93.06 923 LYS A N 1
ATOM 7262 C CA . LYS A 1 923 ? -1.416 -45.726 8.288 1.00 93.06 923 LYS A CA 1
ATOM 7263 C C . LYS A 1 923 ? -2.753 -45.066 8.629 1.00 93.06 923 LYS A C 1
ATOM 7265 O O . LYS A 1 923 ? -3.664 -45.758 9.075 1.00 93.06 923 LYS A O 1
ATOM 7270 N N . LEU A 1 924 ? -2.891 -43.764 8.378 1.00 92.81 924 LEU A N 1
ATOM 7271 C CA . LEU A 1 924 ? -4.112 -43.017 8.696 1.00 92.81 924 LEU A CA 1
ATOM 7272 C C . LEU A 1 924 ? -5.311 -43.516 7.878 1.00 92.81 924 LEU A C 1
ATOM 7274 O O . LEU A 1 924 ? -6.373 -43.751 8.443 1.00 92.81 924 LEU A O 1
ATOM 7278 N N . GLN A 1 925 ? -5.130 -43.765 6.575 1.00 93.75 925 GLN A N 1
ATOM 7279 C CA . GLN A 1 925 ? -6.178 -44.318 5.710 1.00 93.75 925 GLN A CA 1
ATOM 7280 C C . GLN A 1 925 ? -6.675 -45.683 6.207 1.00 93.75 925 GLN A C 1
ATOM 7282 O O . GLN A 1 925 ? -7.860 -45.993 6.111 1.00 93.75 925 GLN A O 1
ATOM 7287 N N . SER A 1 926 ? -5.778 -46.515 6.749 1.00 92.00 926 SER A N 1
ATOM 7288 C CA . SER A 1 926 ? -6.130 -47.855 7.229 1.00 92.00 926 SER A CA 1
ATOM 7289 C C . SER A 1 926 ? -7.070 -47.840 8.439 1.00 92.00 926 SER A C 1
ATOM 7291 O O . SER A 1 926 ? -7.867 -48.771 8.581 1.00 92.00 926 SER A O 1
ATOM 7293 N N . MET A 1 927 ? -7.011 -46.771 9.244 1.00 91.69 927 MET A N 1
ATOM 7294 C CA . MET A 1 927 ? -7.829 -46.552 10.441 1.00 91.69 927 MET A CA 1
ATOM 7295 C C . MET A 1 927 ? -9.245 -46.047 10.131 1.00 91.69 927 MET A C 1
ATOM 7297 O O . MET A 1 927 ? -10.066 -45.980 11.036 1.00 91.69 927 MET A O 1
ATOM 7301 N N . MET A 1 928 ? -9.530 -45.679 8.880 1.00 93.06 928 MET A N 1
ATOM 7302 C CA . MET A 1 928 ? -10.824 -45.137 8.467 1.00 93.06 928 MET A CA 1
ATOM 7303 C C . MET A 1 928 ? -11.687 -46.237 7.843 1.00 93.06 928 MET A C 1
ATOM 7305 O O . MET A 1 928 ? -11.238 -46.956 6.943 1.00 93.06 928 MET A O 1
ATOM 7309 N N . THR A 1 929 ? -12.941 -46.348 8.283 1.00 93.38 929 THR A N 1
ATOM 7310 C CA . THR A 1 929 ? -13.945 -47.240 7.670 1.00 93.38 929 THR A CA 1
ATOM 7311 C C . THR A 1 929 ? -14.802 -46.567 6.596 1.00 93.38 929 THR A C 1
ATOM 7313 O O . THR A 1 929 ? -15.501 -47.258 5.858 1.00 93.38 929 THR A O 1
ATOM 7316 N N . TRP A 1 930 ? -14.728 -45.241 6.463 1.00 94.38 930 TRP A N 1
ATOM 7317 C CA . TRP A 1 930 ? -15.434 -44.455 5.444 1.00 94.38 930 TRP A CA 1
ATOM 7318 C C . TRP A 1 930 ? -14.592 -44.245 4.166 1.00 94.38 930 TRP A C 1
ATOM 7320 O O . TRP A 1 930 ? -13.514 -44.823 4.004 1.00 94.38 930 TRP A O 1
ATOM 7330 N N . TYR A 1 931 ? -15.075 -43.430 3.220 1.00 95.88 931 TYR A N 1
ATOM 7331 C CA . TYR A 1 931 ? -14.376 -43.180 1.954 1.00 95.88 931 TYR A CA 1
ATOM 7332 C C . TYR A 1 931 ? -13.171 -42.245 2.121 1.00 95.88 931 TYR A C 1
ATOM 7334 O O . TYR A 1 931 ? -13.188 -41.270 2.861 1.00 95.88 931 TYR A O 1
ATOM 7342 N N . SER A 1 932 ? -12.120 -42.455 1.347 1.00 95.00 932 SER A N 1
ATOM 7343 C CA . SER A 1 932 ? -10.970 -41.547 1.292 1.00 95.00 932 SER A CA 1
ATOM 7344 C C . SER A 1 932 ? -10.519 -41.348 -0.142 1.00 95.00 932 SER A C 1
ATOM 7346 O O . SER A 1 932 ? -10.868 -42.138 -1.019 1.00 95.00 932 SER A O 1
ATOM 7348 N N . LEU A 1 933 ? -9.734 -40.307 -0.406 1.00 93.06 933 LEU A N 1
ATOM 7349 C CA . LEU A 1 933 ? -8.986 -40.259 -1.658 1.00 93.06 933 LEU A CA 1
ATOM 7350 C C . LEU A 1 933 ? -8.022 -41.443 -1.722 1.00 93.06 933 LEU A C 1
ATOM 7352 O O . LEU A 1 933 ? -7.306 -41.708 -0.761 1.00 93.06 933 LEU A O 1
ATOM 7356 N N . TYR A 1 934 ? -7.993 -42.141 -2.858 1.00 89.94 934 TYR A N 1
ATOM 7357 C CA . TYR A 1 934 ? -7.036 -43.225 -3.063 1.00 89.94 934 TYR A CA 1
ATOM 7358 C C . TYR A 1 934 ? -5.589 -42.703 -3.050 1.00 89.94 934 TYR A C 1
ATOM 7360 O O . TYR A 1 934 ? -4.714 -43.328 -2.457 1.00 89.94 934 TYR A O 1
ATOM 7368 N N . ASP A 1 935 ? -5.358 -41.549 -3.681 1.00 87.19 935 ASP A N 1
ATOM 7369 C CA . ASP A 1 935 ? -4.057 -40.887 -3.750 1.00 87.19 935 ASP A CA 1
ATOM 7370 C C . ASP A 1 935 ? -4.241 -39.357 -3.642 1.00 87.19 935 ASP A C 1
ATOM 7372 O O . ASP A 1 935 ? -5.115 -38.811 -4.326 1.00 87.19 935 ASP A O 1
ATOM 7376 N N . PRO A 1 936 ? -3.450 -38.636 -2.823 1.00 87.31 936 PRO A N 1
ATOM 7377 C CA . PRO A 1 936 ? -3.559 -37.178 -2.701 1.00 87.31 936 PRO A CA 1
ATOM 7378 C C . PRO A 1 936 ? -3.323 -36.409 -4.011 1.00 87.31 936 PRO A C 1
ATOM 7380 O O . PRO A 1 936 ? -3.821 -35.294 -4.167 1.00 87.31 936 PRO A O 1
ATOM 7383 N N . SER A 1 937 ? -2.590 -36.987 -4.970 1.00 82.56 937 SER A N 1
ATOM 7384 C CA . SER A 1 937 ? -2.347 -36.390 -6.293 1.00 82.56 937 SER A CA 1
ATOM 7385 C C . SER A 1 937 ? -3.606 -36.257 -7.149 1.00 82.56 937 SER A C 1
ATOM 7387 O O . SER A 1 937 ? -3.591 -35.489 -8.110 1.00 82.56 937 SER A O 1
ATOM 7389 N N . MET A 1 938 ? -4.698 -36.936 -6.776 1.00 84.62 938 MET A N 1
ATOM 7390 C CA . MET A 1 938 ? -5.998 -36.797 -7.435 1.00 84.62 938 MET A CA 1
ATOM 7391 C C . MET A 1 938 ? -6.565 -35.377 -7.296 1.00 84.62 938 MET A C 1
ATOM 7393 O O . MET A 1 938 ? -7.366 -34.964 -8.125 1.00 84.62 938 MET A O 1
ATOM 7397 N N . LEU A 1 939 ? -6.119 -34.594 -6.305 1.00 87.00 939 LEU A N 1
ATOM 7398 C CA . LEU A 1 939 ? -6.509 -33.192 -6.178 1.00 87.00 939 LEU A CA 1
ATOM 7399 C C . LEU A 1 939 ? -5.702 -32.284 -7.115 1.00 87.00 939 LEU A C 1
ATOM 7401 O O . LEU A 1 939 ? -4.470 -32.138 -7.021 1.00 87.00 939 LEU A O 1
ATOM 7405 N N . GLU A 1 940 ? -6.434 -31.585 -7.977 1.00 85.44 940 GLU A N 1
ATOM 7406 C CA . GLU A 1 940 ? -5.881 -30.531 -8.818 1.00 85.44 940 GLU A CA 1
ATOM 7407 C C . GLU A 1 940 ? -5.411 -29.331 -7.969 1.00 85.44 940 GLU A C 1
ATOM 7409 O O . GLU A 1 940 ? -6.028 -29.007 -6.945 1.00 85.44 940 GLU A O 1
ATOM 7414 N N . PRO A 1 941 ? -4.330 -28.629 -8.368 1.00 86.25 941 PRO A N 1
ATOM 7415 C CA . PRO A 1 941 ? -3.845 -27.450 -7.647 1.00 86.25 941 PRO A CA 1
ATOM 7416 C C . PRO A 1 941 ? -4.923 -26.373 -7.457 1.00 86.25 941 PRO A C 1
ATOM 7418 O O . PRO A 1 941 ? -5.009 -25.787 -6.377 1.00 86.25 941 PRO A O 1
ATOM 7421 N N . ALA A 1 942 ? -5.782 -26.156 -8.459 1.00 87.88 942 ALA A N 1
ATOM 7422 C CA . ALA A 1 942 ? -6.923 -25.247 -8.373 1.00 87.88 942 ALA A CA 1
ATOM 7423 C C . ALA A 1 942 ? -7.911 -25.626 -7.256 1.00 87.88 942 ALA A C 1
ATOM 7425 O O . ALA A 1 942 ? -8.372 -24.738 -6.539 1.00 87.88 942 ALA A O 1
ATOM 7426 N N . THR A 1 943 ? -8.187 -26.919 -7.044 1.00 89.75 943 THR A N 1
ATOM 7427 C CA . THR A 1 943 ? -9.043 -27.385 -5.940 1.00 89.75 943 THR A CA 1
ATOM 7428 C C . THR A 1 943 ? -8.392 -27.107 -4.592 1.00 89.75 943 THR A C 1
ATOM 7430 O O . THR A 1 943 ? -9.033 -26.558 -3.699 1.00 89.75 943 THR A O 1
ATOM 7433 N N . ILE A 1 944 ? -7.104 -27.430 -4.437 1.00 89.06 944 ILE A N 1
ATOM 7434 C CA . ILE A 1 944 ? -6.366 -27.156 -3.193 1.00 89.06 944 ILE A CA 1
ATOM 7435 C C . ILE A 1 944 ? -6.391 -25.654 -2.889 1.00 89.06 944 ILE A C 1
ATOM 7437 O O . ILE A 1 944 ? -6.647 -25.247 -1.755 1.00 89.06 944 ILE A O 1
ATOM 7441 N N . ARG A 1 945 ? -6.172 -24.824 -3.913 1.00 88.06 945 ARG A N 1
ATOM 7442 C CA . ARG A 1 945 ? -6.255 -23.368 -3.813 1.00 88.06 945 ARG A CA 1
ATOM 7443 C C . ARG A 1 945 ? -7.658 -22.903 -3.414 1.00 88.06 945 ARG A C 1
ATOM 7445 O O . ARG A 1 945 ? -7.771 -22.068 -2.526 1.00 88.06 945 ARG A O 1
ATOM 7452 N N . TYR A 1 946 ? -8.713 -23.471 -3.998 1.00 90.94 946 TYR A N 1
ATOM 7453 C CA . TYR A 1 946 ? -10.105 -23.179 -3.638 1.00 90.94 946 TYR A CA 1
ATOM 7454 C C . TYR A 1 946 ? -10.404 -23.516 -2.170 1.00 90.94 946 TYR A C 1
ATOM 7456 O O . TYR A 1 946 ? -10.968 -22.696 -1.448 1.00 90.94 946 TYR A O 1
ATOM 7464 N N . ILE A 1 947 ? -9.958 -24.681 -1.693 1.00 90.94 947 ILE A N 1
ATOM 7465 C CA . ILE A 1 947 ? -10.112 -25.106 -0.294 1.00 90.94 947 ILE A CA 1
ATOM 7466 C C . ILE A 1 947 ? -9.403 -24.128 0.663 1.00 90.94 947 ILE A C 1
ATOM 7468 O O . ILE A 1 947 ? -9.962 -23.746 1.692 1.00 90.94 947 ILE A O 1
ATOM 7472 N N . LYS A 1 948 ? -8.195 -23.667 0.317 1.00 87.44 948 LYS A N 1
ATOM 7473 C CA . LYS A 1 948 ? -7.439 -22.703 1.135 1.00 87.44 948 LYS A CA 1
ATOM 7474 C C . LYS A 1 948 ? -8.048 -21.296 1.112 1.00 87.44 948 LYS A C 1
ATOM 7476 O O . LYS A 1 948 ? -8.268 -20.706 2.166 1.00 87.44 948 LYS A O 1
ATOM 7481 N N . GLU A 1 949 ? -8.341 -20.761 -0.072 1.00 86.88 949 GLU A N 1
ATOM 7482 C CA . GLU A 1 949 ? -8.766 -19.364 -0.249 1.00 86.88 949 GLU A CA 1
ATOM 7483 C C . GLU A 1 949 ? -10.259 -19.144 0.028 1.00 86.88 949 GLU A C 1
ATOM 7485 O O . GLU A 1 949 ? -10.620 -18.140 0.637 1.00 86.88 949 GLU A O 1
ATOM 7490 N N . VAL A 1 950 ? -11.132 -20.065 -0.398 1.00 88.62 950 VAL A N 1
ATOM 7491 C CA . VAL A 1 950 ? -12.595 -19.901 -0.311 1.00 88.62 950 VAL A CA 1
ATOM 7492 C C . VAL A 1 950 ? -13.164 -20.578 0.931 1.00 88.62 950 VAL A C 1
ATOM 7494 O O . VAL A 1 950 ? -13.970 -19.976 1.638 1.00 88.62 950 VAL A O 1
ATOM 7497 N N . TRP A 1 951 ? -12.736 -21.806 1.238 1.00 89.50 951 TRP A N 1
ATOM 7498 C CA . TRP A 1 951 ? -13.142 -22.498 2.473 1.00 89.50 951 TRP A CA 1
ATOM 7499 C C . TRP A 1 951 ? -12.263 -22.147 3.682 1.00 89.50 951 TRP A C 1
ATOM 7501 O O . TRP A 1 951 ? -12.504 -22.644 4.780 1.00 89.50 951 TRP A O 1
ATOM 7511 N N . LEU A 1 952 ? -11.295 -21.237 3.505 1.00 84.62 952 LEU A N 1
ATOM 7512 C CA . LEU A 1 952 ? -10.449 -20.668 4.561 1.00 84.62 952 LEU A CA 1
ATOM 7513 C C . LEU A 1 952 ? -9.628 -21.716 5.335 1.00 84.62 952 LEU A C 1
ATOM 7515 O O . LEU A 1 952 ? -9.312 -21.527 6.517 1.00 84.62 952 LEU A O 1
ATOM 7519 N N . PHE A 1 953 ? -9.236 -22.808 4.670 1.00 86.25 953 PHE A N 1
ATOM 7520 C CA . PHE A 1 953 ? -8.340 -23.825 5.223 1.00 86.25 953 PHE A CA 1
ATOM 7521 C C . PHE A 1 953 ? -6.881 -23.327 5.244 1.00 86.25 953 PHE A C 1
ATOM 7523 O O . PHE A 1 953 ? -6.032 -23.761 4.471 1.00 86.25 953 PHE A O 1
ATOM 7530 N N . ASN A 1 954 ? -6.593 -22.369 6.128 1.00 65.88 954 ASN A N 1
ATOM 7531 C CA . ASN A 1 954 ? -5.259 -21.771 6.297 1.00 65.88 954 ASN A CA 1
ATOM 7532 C C . ASN A 1 954 ? -4.505 -22.302 7.529 1.00 65.88 954 ASN A C 1
ATOM 7534 O O . ASN A 1 954 ? -3.349 -21.945 7.741 1.00 65.88 954 ASN A O 1
ATOM 7538 N N . ASN A 1 955 ? -5.156 -23.148 8.334 1.00 60.28 955 ASN A N 1
ATOM 7539 C CA . ASN A 1 955 ? -4.609 -23.704 9.568 1.00 60.28 955 ASN A CA 1
ATOM 7540 C C . ASN A 1 955 ? -4.411 -25.209 9.469 1.00 60.28 955 ASN A C 1
ATOM 7542 O O . ASN A 1 955 ? -5.195 -25.909 8.848 1.00 60.28 955 ASN A O 1
ATOM 7546 N N . ALA A 1 956 ? -3.444 -25.700 10.234 1.00 63.81 956 ALA A N 1
ATOM 7547 C CA . ALA A 1 956 ? -3.203 -27.110 10.513 1.00 63.81 956 ALA A CA 1
ATOM 7548 C C . ALA A 1 956 ? -4.403 -27.905 11.090 1.00 63.81 956 ALA A C 1
ATOM 7550 O O . ALA A 1 956 ? -4.324 -29.126 11.171 1.00 63.81 956 ALA A O 1
ATOM 7551 N N . LYS A 1 957 ? -5.489 -27.253 11.539 1.00 79.50 957 LYS A N 1
ATOM 7552 C CA . LYS A 1 957 ? -6.620 -27.925 12.206 1.00 79.50 957 LYS A CA 1
ATOM 7553 C C . LYS A 1 957 ? -7.631 -28.475 11.189 1.00 79.50 957 LYS A C 1
ATOM 7555 O O . LYS A 1 957 ? -7.961 -27.754 10.248 1.00 79.50 957 LYS A O 1
ATOM 7560 N N . PRO A 1 958 ? -8.160 -29.693 11.392 1.00 89.25 958 PRO A N 1
ATOM 7561 C CA . PRO A 1 958 ? -9.103 -30.311 10.466 1.00 89.25 958 PRO A CA 1
ATOM 7562 C C . PRO A 1 958 ? -10.459 -29.587 10.437 1.00 89.25 958 PRO A C 1
ATOM 7564 O O . PRO A 1 958 ? -10.907 -29.041 11.448 1.00 89.25 958 PRO A O 1
ATOM 7567 N N . ILE A 1 959 ? -11.127 -29.610 9.281 1.00 91.94 959 ILE A N 1
ATOM 7568 C CA . ILE A 1 959 ? -12.492 -29.086 9.095 1.00 91.94 959 ILE A CA 1
ATOM 7569 C C . ILE A 1 959 ? -13.381 -30.123 8.400 1.00 91.94 959 ILE A C 1
ATOM 7571 O O . ILE A 1 959 ? -12.886 -30.980 7.667 1.00 91.94 959 ILE A O 1
ATOM 7575 N N . ILE A 1 960 ? -14.699 -30.028 8.601 1.00 94.56 960 ILE A N 1
ATOM 7576 C CA . ILE A 1 960 ? -15.686 -30.828 7.857 1.00 94.56 960 ILE A CA 1
ATOM 7577 C C . ILE A 1 960 ? -16.595 -29.906 7.046 1.00 94.56 960 ILE A C 1
ATOM 7579 O O . ILE A 1 960 ? -17.452 -29.230 7.611 1.00 94.56 960 ILE A O 1
ATOM 7583 N N . VAL A 1 961 ? -16.440 -29.904 5.723 1.00 95.56 961 VAL A N 1
ATOM 7584 C CA . VAL A 1 961 ? -17.323 -29.157 4.813 1.00 95.56 961 VAL A CA 1
ATOM 7585 C C . VAL A 1 961 ? -18.484 -30.054 4.397 1.00 95.56 961 VAL A C 1
ATOM 7587 O O . VAL A 1 961 ? -18.271 -31.178 3.953 1.00 95.56 961 VAL A O 1
ATOM 7590 N N . VAL A 1 962 ? -19.716 -29.568 4.521 1.00 96.50 962 VAL A N 1
ATOM 7591 C CA . VAL A 1 962 ? -20.926 -30.353 4.245 1.00 96.50 962 VAL A CA 1
ATOM 7592 C C . VAL A 1 962 ? -21.524 -29.942 2.912 1.00 96.50 962 VAL A C 1
ATOM 7594 O O . VAL A 1 962 ? -21.927 -28.788 2.739 1.00 96.50 962 VAL A O 1
ATOM 7597 N N . LEU A 1 963 ? -21.624 -30.902 1.998 1.00 95.94 963 LEU A N 1
ATOM 7598 C CA . LEU A 1 963 ? -22.333 -30.775 0.732 1.00 95.94 963 LEU A CA 1
ATOM 7599 C C . LEU A 1 963 ? -23.694 -31.464 0.828 1.00 95.94 963 LEU A C 1
ATOM 7601 O O . LEU A 1 963 ? -23.778 -32.632 1.212 1.00 95.94 963 LEU A O 1
ATOM 7605 N N . ASP A 1 964 ? -24.759 -30.764 0.449 1.00 94.44 964 ASP A N 1
ATOM 7606 C CA . ASP A 1 964 ? -26.077 -31.383 0.317 1.00 94.44 964 ASP A CA 1
ATOM 7607 C C . ASP A 1 964 ? -26.175 -32.294 -0.926 1.00 94.44 964 ASP A C 1
ATOM 7609 O O . ASP A 1 964 ? -25.225 -32.475 -1.692 1.00 94.44 964 ASP A O 1
ATOM 7613 N N . GLN A 1 965 ? -27.358 -32.870 -1.156 1.00 93.94 965 GLN A N 1
ATOM 7614 C CA . GLN A 1 965 ? -27.612 -33.789 -2.273 1.00 93.94 965 GLN A CA 1
ATOM 7615 C C . GLN A 1 965 ? -27.445 -33.143 -3.665 1.00 93.94 965 GLN A C 1
ATOM 7617 O O . GLN A 1 965 ? -27.293 -33.867 -4.651 1.00 93.94 965 GLN A O 1
ATOM 7622 N N . GLN A 1 966 ? -27.470 -31.807 -3.750 1.00 93.31 966 GLN A N 1
ATOM 7623 C CA . GLN A 1 966 ? -27.253 -31.008 -4.965 1.00 93.31 966 GLN A CA 1
ATOM 7624 C C . GLN A 1 966 ? -25.809 -30.484 -5.064 1.00 93.31 966 GLN A C 1
ATOM 7626 O O . GLN A 1 966 ? -25.431 -29.886 -6.069 1.00 93.31 966 GLN A O 1
ATOM 7631 N N . GLY A 1 967 ? -24.987 -30.734 -4.041 1.00 90.88 967 GLY A N 1
ATOM 7632 C CA . GLY A 1 967 ? -23.593 -30.318 -3.957 1.00 90.88 967 GLY A CA 1
ATOM 7633 C C . GLY A 1 967 ? -23.404 -28.906 -3.400 1.00 90.88 967 GLY A C 1
ATOM 7634 O O . GLY A 1 967 ? -22.294 -28.380 -3.448 1.00 90.88 967 GLY A O 1
ATOM 7635 N N . LYS A 1 968 ? -24.451 -28.277 -2.857 1.00 92.56 968 LYS A N 1
ATOM 7636 C CA . LYS A 1 968 ? -24.342 -26.961 -2.225 1.00 92.56 968 LYS A CA 1
ATOM 7637 C C . LYS A 1 968 ? -23.685 -27.092 -0.855 1.00 92.56 968 LYS A C 1
ATOM 7639 O O . LYS A 1 968 ? -24.028 -27.978 -0.075 1.00 92.56 968 LYS A O 1
ATOM 7644 N N . VAL A 1 969 ? -22.788 -26.161 -0.537 1.00 94.19 969 VAL A N 1
ATOM 7645 C CA . VAL A 1 969 ? -22.198 -26.062 0.800 1.00 94.19 969 VAL A CA 1
ATOM 7646 C C . VAL A 1 969 ? -23.259 -25.570 1.789 1.00 94.19 969 VAL A C 1
ATOM 7648 O O . VAL A 1 969 ? -23.725 -24.434 1.686 1.00 94.19 969 VAL A O 1
ATOM 7651 N N . VAL A 1 970 ? -23.646 -26.419 2.744 1.00 94.00 970 VAL A N 1
ATOM 7652 C CA . VAL A 1 970 ? -24.641 -26.097 3.792 1.00 94.00 970 VAL A CA 1
ATOM 7653 C C . VAL A 1 970 ? -24.016 -25.823 5.159 1.00 94.00 970 VAL A C 1
ATOM 7655 O O . VAL A 1 970 ? -24.680 -25.259 6.031 1.00 94.00 970 VAL A O 1
ATOM 7658 N N . ASN A 1 971 ? -22.748 -26.197 5.337 1.00 92.44 971 ASN A N 1
ATOM 7659 C CA . ASN A 1 971 ? -21.913 -25.810 6.467 1.00 92.44 971 ASN A CA 1
ATOM 7660 C C . ASN A 1 971 ? -20.433 -25.901 6.059 1.00 92.44 971 ASN A C 1
ATOM 7662 O O . ASN A 1 971 ? -20.010 -26.898 5.476 1.00 92.44 971 ASN A O 1
ATOM 7666 N N . LEU A 1 972 ? -19.655 -24.855 6.344 1.00 90.56 972 LEU A N 1
ATOM 7667 C CA . LEU A 1 972 ? -18.221 -24.801 6.040 1.00 90.56 972 LEU A CA 1
ATOM 7668 C C . LEU A 1 972 ? -17.361 -25.534 7.075 1.00 90.56 972 LEU A C 1
ATOM 7670 O O . LEU A 1 972 ? -16.228 -25.892 6.771 1.00 90.56 972 LEU A O 1
ATOM 7674 N N . ASN A 1 973 ? -17.866 -25.738 8.294 1.00 91.56 973 ASN A N 1
ATOM 7675 C CA . ASN A 1 973 ? -17.151 -26.496 9.307 1.00 91.56 973 ASN A CA 1
ATOM 7676 C C . ASN A 1 973 ? -18.092 -27.164 10.322 1.00 91.56 973 ASN A C 1
ATOM 7678 O O . ASN A 1 973 ? -18.250 -26.703 11.453 1.00 91.56 973 ASN A O 1
ATOM 7682 N N . ALA A 1 974 ? -18.661 -28.301 9.936 1.00 93.56 974 ALA A N 1
ATOM 7683 C CA . ALA A 1 974 ? -19.519 -29.123 10.782 1.00 93.56 974 ALA A CA 1
ATOM 7684 C C . ALA A 1 974 ? -18.755 -30.033 11.759 1.00 93.56 974 ALA A C 1
ATOM 7686 O O . ALA A 1 974 ? -19.383 -30.844 12.439 1.00 93.56 974 ALA A O 1
ATOM 7687 N N . ILE A 1 975 ? -17.423 -29.913 11.871 1.00 91.81 975 ILE A N 1
ATOM 7688 C CA . ILE A 1 975 ? -16.642 -30.760 12.787 1.00 91.81 975 ILE A CA 1
ATOM 7689 C C . ILE A 1 975 ? -17.104 -30.582 14.237 1.00 91.81 975 ILE A C 1
ATOM 7691 O O . ILE A 1 975 ? -17.215 -31.550 14.979 1.00 91.81 975 ILE A O 1
ATOM 7695 N N . HIS A 1 976 ? -17.479 -29.357 14.614 1.00 92.12 976 HIS A N 1
ATOM 7696 C CA . HIS A 1 976 ? -18.004 -29.072 15.944 1.00 92.12 976 HIS A CA 1
ATOM 7697 C C . HIS A 1 976 ? -19.368 -29.724 16.165 1.00 92.12 976 HIS A C 1
ATOM 7699 O O . HIS A 1 976 ? -19.594 -30.302 17.221 1.00 92.12 976 HIS A O 1
ATOM 7705 N N . MET A 1 977 ? -20.250 -29.703 15.161 1.00 93.06 977 MET A N 1
ATOM 7706 C CA . MET A 1 977 ? -21.542 -30.387 15.250 1.00 93.06 977 MET A CA 1
ATOM 7707 C C . MET A 1 977 ? -21.363 -31.899 15.423 1.00 93.06 977 MET A C 1
ATOM 7709 O O . MET A 1 977 ? -22.061 -32.501 16.235 1.00 93.06 977 MET A O 1
ATOM 7713 N N . MET A 1 978 ? -20.407 -32.491 14.694 1.00 91.00 978 MET A N 1
ATOM 7714 C CA . MET A 1 978 ? -20.062 -33.910 14.813 1.00 91.00 978 MET A CA 1
ATOM 7715 C C . MET A 1 978 ? -19.601 -34.248 16.234 1.00 91.00 978 MET A C 1
ATOM 7717 O O . MET A 1 978 ? -20.098 -35.196 16.829 1.00 91.00 978 MET A O 1
ATOM 7721 N N . TRP A 1 979 ? -18.719 -33.437 16.823 1.00 91.19 979 TRP A N 1
ATOM 7722 C CA . TRP A 1 979 ? -18.258 -33.654 18.194 1.00 91.19 979 TRP A CA 1
ATOM 7723 C C . TRP A 1 979 ? -19.349 -33.490 19.251 1.00 91.19 979 TRP A C 1
ATOM 7725 O O . TRP A 1 979 ? -19.363 -34.234 20.227 1.00 91.19 979 TRP A O 1
ATOM 7735 N N . ILE A 1 980 ? -20.264 -32.534 19.083 1.00 91.00 980 ILE A N 1
ATOM 7736 C CA . ILE A 1 980 ? -21.291 -32.247 20.093 1.00 91.00 980 ILE A CA 1
ATOM 7737 C C . ILE A 1 980 ? -22.422 -33.281 20.050 1.00 91.00 980 ILE A C 1
ATOM 7739 O O . ILE A 1 980 ? -22.808 -33.780 21.110 1.00 91.00 980 ILE A O 1
ATOM 7743 N N . TRP A 1 981 ? -22.930 -33.602 18.854 1.00 90.00 981 TRP A N 1
ATOM 7744 C CA . TRP A 1 981 ? -24.176 -34.362 18.667 1.00 90.00 981 TRP A CA 1
ATOM 7745 C C . TRP A 1 981 ? -24.038 -35.637 17.820 1.00 90.00 981 TRP A C 1
ATOM 7747 O O . TRP A 1 981 ? -25.024 -36.355 17.650 1.00 90.00 981 TRP A O 1
ATOM 7757 N N . GLY A 1 982 ? -22.866 -35.926 17.248 1.00 89.50 982 GLY A N 1
ATOM 7758 C CA . GLY A 1 982 ? -22.671 -37.090 16.380 1.00 89.50 982 GLY A CA 1
ATOM 7759 C C . GLY A 1 982 ? -23.654 -37.108 15.204 1.00 89.50 982 GLY A C 1
ATOM 7760 O O . GLY A 1 982 ? -23.813 -36.115 14.495 1.00 89.50 982 GLY A O 1
ATOM 7761 N N . SER A 1 983 ? -24.355 -38.226 15.007 1.00 87.38 983 SER A N 1
ATOM 7762 C CA . SER A 1 983 ? -25.346 -38.391 13.932 1.00 87.38 983 SER A CA 1
ATOM 7763 C C . SER A 1 983 ? -26.599 -37.518 14.099 1.00 87.38 983 SER A C 1
ATOM 7765 O O . SER A 1 983 ? -27.200 -37.124 13.100 1.00 87.38 983 SER A O 1
ATOM 7767 N N . LEU A 1 984 ? -26.966 -37.114 15.324 1.00 88.44 984 LEU A N 1
ATOM 7768 C CA . LEU A 1 984 ? -28.146 -36.265 15.581 1.00 88.44 984 LEU A CA 1
ATOM 7769 C C . LEU A 1 984 ? -28.029 -34.870 14.939 1.00 88.44 984 LEU A C 1
ATOM 7771 O O . LEU A 1 984 ? -29.041 -34.192 14.702 1.00 88.44 984 LEU A O 1
ATOM 7775 N N . ALA A 1 985 ? -26.797 -34.460 14.618 1.00 91.88 985 ALA A N 1
ATOM 7776 C CA . ALA A 1 985 ? -26.491 -33.241 13.885 1.00 91.88 985 ALA A CA 1
ATOM 7777 C C . ALA A 1 985 ? -26.971 -33.256 12.429 1.00 91.88 985 ALA A C 1
ATOM 7779 O O . ALA A 1 985 ? -27.022 -32.186 11.823 1.00 91.88 985 ALA A O 1
ATOM 7780 N N . TYR A 1 986 ? -27.358 -34.408 11.870 1.00 92.12 986 TYR A N 1
ATOM 7781 C CA . TYR A 1 986 ? -27.894 -34.519 10.514 1.00 92.12 986 TYR A CA 1
ATOM 7782 C C . TYR A 1 986 ? -29.025 -33.498 10.256 1.00 92.12 986 TYR A C 1
ATOM 7784 O O . TYR A 1 986 ? -29.917 -33.347 11.099 1.00 92.12 986 TYR A O 1
ATOM 7792 N N . PRO A 1 987 ? -29.031 -32.770 9.116 1.00 93.38 987 PRO A N 1
ATOM 7793 C CA . PRO A 1 987 ? -28.146 -32.874 7.942 1.00 93.38 987 PRO A CA 1
ATOM 7794 C C . PRO A 1 987 ? -26.847 -32.042 8.018 1.00 93.38 987 PRO A C 1
ATOM 7796 O O . PRO A 1 987 ? -26.293 -31.668 6.988 1.00 93.38 987 PRO A O 1
ATOM 7799 N N . PHE A 1 988 ? -26.365 -31.718 9.217 1.00 94.44 988 PHE A N 1
ATOM 7800 C CA . PHE A 1 988 ? -25.144 -30.945 9.483 1.00 94.44 988 PHE A CA 1
ATOM 7801 C C . PHE A 1 988 ? -25.146 -29.526 8.883 1.00 94.44 988 PHE A C 1
ATOM 7803 O O . PHE A 1 988 ? -24.092 -28.944 8.637 1.00 94.44 988 PHE A O 1
ATOM 7810 N N . SER A 1 989 ? -26.327 -28.943 8.651 1.00 94.00 989 SER A N 1
ATOM 7811 C CA . SER A 1 989 ? -26.472 -27.561 8.182 1.00 94.00 989 SER A CA 1
ATOM 7812 C C . SER A 1 989 ? -26.394 -26.557 9.335 1.00 94.00 989 SER A C 1
ATOM 7814 O O . SER A 1 989 ? -26.805 -26.852 10.457 1.00 94.00 989 SER A O 1
ATOM 7816 N N . SER A 1 990 ? -25.983 -25.319 9.050 1.00 91.12 990 SER A N 1
ATOM 7817 C CA . SER A 1 990 ? -25.987 -24.246 10.062 1.00 91.12 990 SER A CA 1
ATOM 7818 C C . SER A 1 990 ? -27.386 -23.972 10.641 1.00 91.12 990 SER A C 1
ATOM 7820 O O . SER A 1 990 ? -27.531 -23.660 11.819 1.00 91.12 990 SER A O 1
ATOM 7822 N N . SER A 1 991 ? -28.447 -24.151 9.846 1.00 91.50 991 SER A N 1
ATOM 7823 C CA . SER A 1 991 ? -29.832 -24.044 10.333 1.00 91.50 991 SER A CA 1
ATOM 7824 C C . SER A 1 991 ? -30.206 -25.155 11.320 1.00 91.50 991 SER A C 1
ATOM 7826 O O . SER A 1 991 ? -30.962 -24.921 12.264 1.00 91.50 991 SER A O 1
ATOM 7828 N N . ARG A 1 992 ? -29.676 -26.368 11.122 1.00 93.62 992 ARG A N 1
ATOM 7829 C CA . ARG A 1 992 ? -29.874 -27.496 12.036 1.00 93.62 992 ARG A CA 1
ATOM 7830 C C . ARG A 1 992 ? -29.119 -27.276 13.341 1.00 93.62 992 ARG A C 1
ATOM 7832 O O . ARG A 1 992 ? -29.679 -27.542 14.396 1.00 93.62 992 ARG A O 1
ATOM 7839 N N . GLU A 1 993 ? -27.905 -26.740 13.268 1.00 93.12 993 GLU A N 1
ATOM 7840 C CA . GLU A 1 993 ? -27.115 -26.342 14.438 1.00 93.12 993 GLU A CA 1
ATOM 7841 C C . GLU A 1 993 ? -27.867 -25.340 15.327 1.00 93.12 993 GLU A C 1
ATOM 7843 O O . GLU A 1 993 ? -27.925 -25.498 16.544 1.00 93.12 993 GLU A O 1
ATOM 7848 N N . GLU A 1 994 ? -28.510 -24.333 14.729 1.00 90.69 994 GLU A N 1
ATOM 7849 C CA . GLU A 1 994 ? -29.346 -23.372 15.462 1.00 90.69 994 GLU A CA 1
ATOM 7850 C C . GLU A 1 994 ? -30.570 -24.037 16.105 1.00 90.69 994 GLU A C 1
ATOM 7852 O O . GLU A 1 994 ? -30.932 -23.717 17.238 1.00 90.69 994 GLU A O 1
ATOM 7857 N N . ALA A 1 995 ? -31.205 -24.980 15.405 1.00 92.31 995 ALA A N 1
ATOM 7858 C CA . ALA A 1 995 ? -32.347 -25.717 15.937 1.00 92.31 995 ALA A CA 1
ATOM 7859 C C . ALA A 1 995 ? -31.963 -26.613 17.126 1.00 92.31 995 ALA A C 1
ATOM 7861 O O . ALA A 1 995 ? -32.714 -26.661 18.098 1.00 92.31 995 ALA A O 1
ATOM 7862 N N . LEU A 1 996 ? -30.805 -27.278 17.067 1.00 93.31 996 LEU A N 1
ATOM 7863 C CA . LEU A 1 996 ? -30.294 -28.107 18.161 1.00 93.31 996 LEU A CA 1
ATOM 7864 C C . LEU A 1 996 ? -30.003 -27.249 19.391 1.00 93.31 996 LEU A C 1
ATOM 7866 O O . LEU A 1 996 ? -30.553 -27.508 20.455 1.00 93.31 996 LEU A O 1
ATOM 7870 N N . TRP A 1 997 ? -29.278 -26.139 19.235 1.00 92.81 997 TRP A N 1
ATOM 7871 C CA . TRP A 1 997 ? -29.015 -25.237 20.360 1.00 92.81 997 TRP A CA 1
ATOM 7872 C C . TRP A 1 997 ? -30.269 -24.640 21.009 1.00 92.81 997 TRP A C 1
ATOM 7874 O O . TRP A 1 997 ? -30.222 -24.313 22.190 1.00 92.81 997 TRP A O 1
ATOM 7884 N N . LYS A 1 998 ? -31.378 -24.488 20.271 1.00 89.62 998 LYS A N 1
ATOM 7885 C CA . LYS A 1 998 ? -32.670 -24.039 20.829 1.00 89.62 998 LYS A CA 1
ATOM 7886 C C . LYS A 1 998 ? -33.374 -25.109 21.666 1.00 89.62 998 LYS A C 1
ATOM 7888 O O . LYS A 1 998 ? -34.230 -24.761 22.473 1.00 89.62 998 LYS A O 1
ATOM 7893 N N . GLN A 1 999 ? -33.073 -26.382 21.426 1.00 88.75 999 GLN A N 1
ATOM 7894 C CA . GLN A 1 999 ? -33.642 -27.522 22.152 1.00 88.75 999 GLN A CA 1
ATOM 7895 C C . GLN A 1 999 ? -32.779 -27.917 23.356 1.00 88.75 999 GLN A C 1
ATOM 7897 O O . GLN A 1 999 ? -33.282 -28.540 24.289 1.00 88.75 999 GLN A O 1
ATOM 7902 N N . GLU A 1 1000 ? -31.504 -27.530 23.342 1.00 89.62 1000 GLU A N 1
ATOM 7903 C CA . GLU A 1 1000 ? -30.546 -27.837 24.396 1.00 89.62 1000 GLU A CA 1
ATOM 7904 C C . GLU A 1 1000 ? -30.682 -26.942 25.629 1.00 89.62 1000 GLU A C 1
ATOM 7906 O O . GLU A 1 1000 ? -31.052 -25.769 25.563 1.00 89.62 1000 GLU A O 1
ATOM 7911 N N . SER A 1 1001 ? -30.307 -27.501 26.778 1.00 88.31 1001 SER A N 1
ATOM 7912 C CA . SER A 1 1001 ? -30.154 -26.769 28.039 1.00 88.31 1001 SER A CA 1
ATOM 7913 C C . SER A 1 1001 ? -28.925 -27.277 28.786 1.00 88.31 1001 SER A C 1
ATOM 7915 O O . SER A 1 1001 ? -28.456 -28.385 28.533 1.00 88.31 1001 SER A O 1
ATOM 7917 N N . TRP A 1 1002 ? -28.373 -26.466 29.690 1.00 89.56 1002 TRP A N 1
ATOM 7918 C CA . TRP A 1 1002 ? -27.165 -26.835 30.424 1.00 89.56 1002 TRP A CA 1
ATOM 7919 C C . TRP A 1 1002 ? -27.459 -27.920 31.469 1.00 89.56 1002 TRP A C 1
ATOM 7921 O O . TRP A 1 1002 ? -27.888 -27.628 32.583 1.00 89.56 1002 TRP A O 1
ATOM 7931 N N . ARG A 1 1003 ? -27.262 -29.184 31.086 1.00 88.62 1003 ARG A N 1
ATOM 7932 C CA . ARG A 1 1003 ? -27.472 -30.371 31.928 1.00 88.62 1003 ARG A CA 1
ATOM 7933 C C . ARG A 1 1003 ? -26.295 -31.334 31.823 1.00 88.62 1003 ARG A C 1
ATOM 7935 O O . ARG A 1 1003 ? -25.427 -31.171 30.961 1.00 88.62 1003 ARG A O 1
ATOM 7942 N N . LEU A 1 1004 ? -26.279 -32.342 32.692 1.00 87.25 1004 LEU A N 1
ATOM 7943 C CA . LEU A 1 1004 ? -25.222 -33.349 32.706 1.00 87.25 1004 LEU A CA 1
ATOM 7944 C C . LEU A 1 1004 ? -25.163 -34.134 31.389 1.00 87.25 1004 LEU A C 1
ATOM 7946 O O . LEU A 1 1004 ? -24.068 -34.464 30.942 1.00 87.25 1004 LEU A O 1
ATOM 7950 N N . GLU A 1 1005 ? -26.303 -34.360 30.734 1.00 87.12 1005 GLU A N 1
ATOM 7951 C CA . GLU A 1 1005 ? -26.372 -35.048 29.446 1.00 87.12 1005 GLU A CA 1
ATOM 7952 C C . GLU A 1 1005 ? -25.595 -34.269 28.370 1.00 87.12 1005 GLU A C 1
ATOM 7954 O O . GLU A 1 1005 ? -24.697 -34.796 27.708 1.00 87.12 1005 GLU A O 1
ATOM 7959 N N . LEU A 1 1006 ? -25.841 -32.958 28.263 1.00 88.88 1006 LEU A N 1
ATOM 7960 C CA . LEU A 1 1006 ? -25.095 -32.111 27.335 1.00 88.88 1006 LEU A CA 1
ATOM 7961 C C . LEU A 1 1006 ? -23.596 -32.142 27.647 1.00 88.88 1006 LEU A C 1
ATOM 7963 O O . LEU A 1 1006 ? -22.800 -32.159 26.716 1.00 88.88 1006 LEU A O 1
ATOM 7967 N N . LEU A 1 1007 ? -23.196 -32.184 28.920 1.00 87.00 1007 LEU A N 1
ATOM 7968 C CA . LEU A 1 1007 ? -21.792 -32.160 29.331 1.00 87.00 1007 LEU A CA 1
ATOM 7969 C C . LEU A 1 1007 ? -21.064 -33.499 29.098 1.00 87.00 1007 LEU A C 1
ATOM 7971 O O . LEU A 1 1007 ? -19.926 -33.491 28.630 1.00 87.00 1007 LEU A O 1
ATOM 7975 N N . ALA A 1 1008 ? -21.697 -34.632 29.414 1.00 84.38 1008 ALA A N 1
ATOM 7976 C CA . ALA A 1 1008 ? -21.003 -35.907 29.608 1.00 84.38 1008 ALA A CA 1
ATOM 7977 C C . ALA A 1 1008 ? -21.771 -37.176 29.174 1.00 84.38 1008 ALA A C 1
ATOM 7979 O O . ALA A 1 1008 ? -21.239 -38.264 29.368 1.00 84.38 1008 ALA A O 1
ATOM 7980 N N . ASP A 1 1009 ? -22.963 -37.109 28.571 1.00 72.25 1009 ASP A N 1
ATOM 7981 C CA . ASP A 1 1009 ? -23.763 -38.324 28.274 1.00 72.25 1009 ASP A CA 1
ATOM 7982 C C . ASP A 1 1009 ? -22.989 -39.407 27.493 1.00 72.25 1009 ASP A C 1
ATOM 7984 O O . ASP A 1 1009 ? -23.151 -40.603 27.712 1.00 72.25 1009 ASP A O 1
ATOM 7988 N N . THR A 1 1010 ? -22.064 -38.993 26.622 1.00 70.00 1010 THR A N 1
ATOM 7989 C CA . THR A 1 1010 ? -21.342 -39.883 25.702 1.00 70.00 1010 THR A CA 1
ATOM 7990 C C . THR A 1 1010 ? -19.993 -40.397 26.220 1.00 70.00 1010 THR A C 1
ATOM 7992 O O . THR A 1 1010 ? -19.310 -41.103 25.483 1.00 70.00 1010 THR A O 1
ATOM 7995 N N . ILE A 1 1011 ? -19.543 -40.019 27.427 1.00 75.94 1011 ILE A N 1
ATOM 7996 C CA . ILE A 1 1011 ? -18.176 -40.358 27.886 1.00 75.94 1011 ILE A CA 1
ATOM 7997 C C . ILE A 1 1011 ? -18.104 -41.613 28.760 1.00 75.94 1011 ILE A C 1
ATOM 7999 O O . ILE A 1 1011 ? -17.031 -42.202 28.868 1.00 75.94 1011 ILE A O 1
ATOM 8003 N N . HIS A 1 1012 ? -19.209 -42.042 29.381 1.00 79.19 1012 HIS A N 1
ATOM 8004 C CA . HIS A 1 1012 ? -19.211 -43.203 30.273 1.00 79.19 1012 HIS A CA 1
ATOM 8005 C C . HIS A 1 1012 ? -20.511 -44.022 30.147 1.00 79.19 1012 HIS A C 1
ATOM 8007 O O . HIS A 1 1012 ? -21.585 -43.467 30.371 1.00 79.19 1012 HIS A O 1
ATOM 8013 N N . PRO A 1 1013 ? -20.446 -45.344 29.882 1.00 76.69 1013 PRO A N 1
ATOM 8014 C CA . PRO A 1 1013 ? -21.627 -46.169 29.592 1.00 76.69 1013 PRO A CA 1
ATOM 8015 C C . PRO A 1 1013 ? -22.718 -46.146 30.673 1.00 76.69 1013 PRO A C 1
ATOM 8017 O O . PRO A 1 1013 ? -23.901 -46.141 30.357 1.00 76.69 1013 PRO A O 1
ATOM 8020 N N . SER A 1 1014 ? -22.331 -46.105 31.952 1.00 84.19 1014 SER A N 1
ATOM 8021 C CA . SER A 1 1014 ? -23.280 -46.139 33.077 1.00 84.19 1014 SER A CA 1
ATOM 8022 C C . SER A 1 1014 ? -23.935 -44.791 33.399 1.00 84.19 1014 SER A C 1
ATOM 8024 O O . SER A 1 1014 ? -24.801 -44.746 34.271 1.00 84.19 1014 SER A O 1
ATOM 8026 N N . LEU A 1 1015 ? -23.527 -43.688 32.749 1.00 84.44 1015 LEU A N 1
ATOM 8027 C CA . LEU A 1 1015 ? -24.084 -42.361 33.045 1.00 84.44 1015 LEU A CA 1
ATOM 8028 C C . LEU A 1 1015 ? -25.586 -42.313 32.777 1.00 84.44 1015 LEU A C 1
ATOM 8030 O O . LEU A 1 1015 ? -26.326 -41.808 33.617 1.00 84.44 1015 LEU A O 1
ATOM 8034 N N . TYR A 1 1016 ? -26.031 -42.906 31.670 1.00 83.25 1016 TYR A N 1
ATOM 8035 C CA . TYR A 1 1016 ? -27.444 -42.978 31.311 1.00 83.25 1016 TYR A CA 1
ATOM 8036 C C . TYR A 1 1016 ? -28.294 -43.617 32.425 1.00 83.25 1016 TYR A C 1
ATOM 8038 O O . TYR A 1 1016 ? -29.296 -43.047 32.864 1.00 83.25 1016 TYR A O 1
ATOM 8046 N N . ASP A 1 1017 ? -27.852 -44.764 32.953 1.00 86.50 1017 ASP A N 1
ATOM 8047 C CA . ASP A 1 1017 ? -28.555 -45.475 34.026 1.00 86.50 1017 ASP A CA 1
ATOM 8048 C C . ASP A 1 1017 ? -28.557 -44.678 35.338 1.00 86.50 1017 ASP A C 1
ATOM 8050 O O . ASP A 1 1017 ? -29.576 -44.614 36.029 1.00 86.50 1017 ASP A O 1
ATOM 8054 N N . TRP A 1 1018 ? -27.436 -44.041 35.688 1.00 89.50 1018 TRP A N 1
ATOM 8055 C CA . TRP A 1 1018 ? -27.324 -43.235 36.908 1.00 89.50 1018 TRP A CA 1
ATOM 8056 C C . TRP A 1 1018 ? -28.188 -41.973 36.859 1.00 89.50 1018 TRP A C 1
ATOM 8058 O O . TRP A 1 1018 ? -28.816 -41.619 37.861 1.00 89.50 1018 TRP A O 1
ATOM 8068 N N . ILE A 1 1019 ? -28.265 -41.324 35.696 1.00 85.94 1019 ILE A N 1
ATOM 8069 C CA . ILE A 1 1019 ? -29.138 -40.171 35.465 1.00 85.94 1019 ILE A CA 1
ATOM 8070 C C . ILE A 1 1019 ? -30.604 -40.597 35.618 1.00 85.94 1019 ILE A C 1
ATOM 8072 O O . ILE A 1 1019 ? -31.352 -39.961 36.364 1.00 85.94 1019 ILE A O 1
ATOM 8076 N N . ALA A 1 1020 ? -31.001 -41.717 35.003 1.00 85.19 1020 ALA A N 1
ATOM 8077 C CA . ALA A 1 1020 ? -32.362 -42.248 35.101 1.00 85.19 1020 ALA A CA 1
ATOM 8078 C C . ALA A 1 1020 ? -32.763 -42.636 36.539 1.00 85.19 1020 ALA A C 1
ATOM 8080 O O . ALA A 1 1020 ? -33.926 -42.504 36.920 1.00 85.19 1020 ALA A O 1
ATOM 8081 N N . GLN A 1 1021 ? -31.805 -43.084 37.356 1.00 88.06 1021 GLN A N 1
ATOM 8082 C CA . GLN A 1 1021 ? -32.016 -43.449 38.763 1.00 88.06 1021 GLN A CA 1
ATOM 8083 C C . GLN A 1 1021 ? -32.056 -42.243 39.720 1.00 88.06 1021 GLN A C 1
ATOM 8085 O O . GLN A 1 1021 ? -32.374 -42.408 40.900 1.00 88.06 1021 GLN A O 1
ATOM 8090 N N . GLY A 1 1022 ? -31.759 -41.028 39.244 1.00 84.75 1022 GLY A N 1
ATOM 8091 C CA . GLY A 1 1022 ? -31.714 -39.827 40.084 1.00 84.75 1022 GLY A CA 1
ATOM 8092 C C . GLY A 1 1022 ? -30.536 -39.805 41.066 1.00 84.75 1022 GLY A C 1
ATOM 8093 O O . GLY A 1 1022 ? -30.624 -39.159 42.118 1.00 84.75 1022 GLY A O 1
ATOM 8094 N N . THR A 1 1023 ? -29.461 -40.522 40.729 1.00 89.94 1023 THR A N 1
ATOM 8095 C CA . THR A 1 1023 ? -28.201 -40.599 41.478 1.00 89.94 1023 THR A CA 1
ATOM 8096 C C . THR A 1 1023 ? -27.466 -39.257 41.420 1.00 89.94 1023 THR A C 1
ATOM 8098 O O . THR A 1 1023 ? -27.560 -38.521 40.434 1.00 89.94 1023 THR A O 1
ATOM 8101 N N . TYR A 1 1024 ? -26.735 -38.917 42.482 1.00 92.06 1024 TYR A N 1
ATOM 8102 C CA . TYR A 1 1024 ? -25.822 -37.778 42.476 1.00 92.06 1024 TYR A CA 1
ATOM 8103 C C . TYR A 1 1024 ? -24.551 -38.170 41.733 1.00 92.06 1024 TYR A C 1
ATOM 8105 O O . TYR A 1 1024 ? -23.866 -39.110 42.127 1.00 92.06 1024 TYR A O 1
ATOM 8113 N N . ILE A 1 1025 ? -24.229 -37.441 40.672 1.00 92.81 1025 ILE A N 1
ATOM 8114 C CA . ILE A 1 1025 ? -23.081 -37.723 39.816 1.00 92.81 1025 ILE A CA 1
ATOM 8115 C C . ILE A 1 1025 ? -22.090 -36.577 39.950 1.00 92.81 1025 ILE A C 1
ATOM 8117 O O . ILE A 1 1025 ? -22.443 -35.407 39.802 1.00 92.81 1025 ILE A O 1
ATOM 8121 N N . CYS A 1 1026 ? -20.841 -36.923 40.234 1.00 93.50 1026 CYS A N 1
ATOM 8122 C CA . CYS A 1 1026 ? -19.758 -35.978 40.433 1.00 93.50 1026 CYS A CA 1
ATOM 8123 C C . CYS A 1 1026 ? -18.649 -36.223 39.407 1.00 93.50 1026 CYS A C 1
ATOM 8125 O O . CYS A 1 1026 ? -17.889 -37.188 39.512 1.00 93.50 1026 CYS A O 1
ATOM 8127 N N . LEU A 1 1027 ? -18.535 -35.317 38.440 1.00 93.81 1027 LEU A N 1
ATOM 8128 C CA . LEU A 1 1027 ? -17.409 -35.252 37.518 1.00 93.81 1027 LEU A CA 1
ATOM 8129 C C . LEU A 1 1027 ? -16.304 -34.425 38.161 1.00 93.81 1027 LEU A C 1
ATOM 8131 O O . LEU A 1 1027 ? -16.548 -33.308 38.618 1.00 93.81 1027 LEU A O 1
ATOM 8135 N N . TYR A 1 1028 ? -15.090 -34.957 38.206 1.00 93.44 1028 TYR A N 1
ATOM 8136 C CA . TYR A 1 1028 ? -13.965 -34.220 38.763 1.00 93.44 1028 TYR A CA 1
ATOM 8137 C C . TYR A 1 1028 ? -12.676 -34.484 37.995 1.00 93.44 1028 TYR A C 1
ATOM 8139 O O . TYR A 1 1028 ? -12.519 -35.504 37.326 1.00 93.44 1028 TYR A O 1
ATOM 8147 N N . GLY A 1 1029 ? -11.729 -33.561 38.099 1.00 91.31 1029 GLY A N 1
ATOM 8148 C CA . GLY A 1 1029 ? -10.462 -33.651 37.389 1.00 91.31 1029 GLY A CA 1
ATOM 8149 C C . GLY A 1 1029 ? -9.364 -32.820 38.040 1.00 91.31 1029 GLY A C 1
ATOM 8150 O O . GLY A 1 1029 ? -9.571 -32.207 39.082 1.00 91.31 1029 GLY A O 1
ATOM 8151 N N . GLY A 1 1030 ? -8.172 -32.835 37.448 1.00 87.69 1030 GLY A N 1
ATOM 8152 C CA . GLY A 1 1030 ? -6.956 -32.251 38.028 1.00 87.69 1030 GLY A CA 1
ATOM 8153 C C . GLY A 1 1030 ? -5.778 -33.217 37.997 1.00 87.69 1030 GLY A C 1
ATOM 8154 O O . GLY A 1 1030 ? -5.938 -34.383 37.642 1.00 87.69 1030 GLY A O 1
ATOM 8155 N N . ASP A 1 1031 ? -4.585 -32.744 38.347 1.00 87.56 1031 ASP A N 1
ATOM 8156 C CA . ASP A 1 1031 ? -3.350 -33.530 38.276 1.00 87.56 1031 ASP A CA 1
ATOM 8157 C C . ASP A 1 1031 ? -2.609 -33.663 39.621 1.00 87.56 1031 ASP A C 1
ATOM 8159 O O . ASP A 1 1031 ? -1.448 -34.084 39.649 1.00 87.56 1031 ASP A O 1
ATOM 8163 N N . ASP A 1 1032 ? -3.278 -33.347 40.732 1.00 89.50 1032 ASP A N 1
ATOM 8164 C CA . ASP A 1 1032 ? -2.791 -33.563 42.096 1.00 89.50 1032 ASP A CA 1
ATOM 8165 C C . ASP A 1 1032 ? -3.487 -34.776 42.735 1.00 89.50 1032 ASP A C 1
ATOM 8167 O O . ASP A 1 1032 ? -4.660 -34.731 43.114 1.00 89.50 1032 ASP A O 1
ATOM 8171 N N . ILE A 1 1033 ? -2.742 -35.874 42.881 1.00 91.25 1033 ILE A N 1
ATOM 8172 C CA . ILE A 1 1033 ? -3.256 -37.114 43.471 1.00 91.25 1033 ILE A CA 1
ATOM 8173 C C . ILE A 1 1033 ? -3.579 -36.983 44.967 1.00 91.25 1033 ILE A C 1
ATOM 8175 O O . ILE A 1 1033 ? -4.503 -37.635 45.456 1.00 91.25 1033 ILE A O 1
ATOM 8179 N N . GLU A 1 1034 ? -2.865 -36.131 45.707 1.00 92.06 1034 GLU A N 1
ATOM 8180 C CA . GLU A 1 1034 ? -3.122 -35.921 47.134 1.00 92.06 1034 GLU A CA 1
ATOM 8181 C C . GLU A 1 1034 ? -4.430 -35.167 47.343 1.00 92.06 1034 GLU A C 1
ATOM 8183 O O . GLU A 1 1034 ? -5.219 -35.516 48.230 1.00 92.06 1034 GLU A O 1
ATOM 8188 N N . TRP A 1 1035 ? -4.698 -34.174 46.496 1.00 93.06 1035 TRP A N 1
ATOM 8189 C CA . TRP A 1 1035 ? -5.996 -33.514 46.475 1.00 93.06 1035 TRP A CA 1
ATOM 8190 C C . TRP A 1 1035 ? -7.115 -34.501 46.114 1.00 93.06 1035 TRP A C 1
ATOM 8192 O O . TRP A 1 1035 ? -8.089 -34.599 46.862 1.00 93.06 1035 TRP A O 1
ATOM 8202 N N . ILE A 1 1036 ? -6.947 -35.316 45.061 1.00 93.31 1036 ILE A N 1
ATOM 8203 C CA . ILE A 1 1036 ? -7.941 -36.328 44.645 1.00 93.31 1036 ILE A CA 1
ATOM 8204 C C . ILE A 1 1036 ? -8.284 -37.282 45.801 1.00 93.31 1036 ILE A C 1
ATOM 8206 O O . ILE A 1 1036 ? -9.460 -37.534 46.078 1.00 93.31 1036 ILE A O 1
ATOM 8210 N N . ARG A 1 1037 ? -7.276 -37.783 46.526 1.00 94.75 1037 ARG A N 1
ATOM 8211 C CA . ARG A 1 1037 ? -7.467 -38.648 47.704 1.00 94.75 1037 ARG A CA 1
ATOM 8212 C C . ARG A 1 1037 ? -8.238 -37.947 48.824 1.00 94.75 1037 ARG A C 1
ATOM 8214 O O . ARG A 1 1037 ? -9.101 -38.560 49.451 1.00 94.75 1037 ARG A O 1
ATOM 8221 N N . LYS A 1 1038 ? -7.927 -36.680 49.116 1.00 93.88 1038 LYS A N 1
ATOM 8222 C CA . LYS A 1 1038 ? -8.628 -35.900 50.154 1.00 93.88 1038 LYS A CA 1
ATOM 8223 C C . LYS A 1 1038 ? -10.079 -35.633 49.761 1.00 93.88 1038 LYS A C 1
ATOM 8225 O O . LYS A 1 1038 ? -10.977 -35.864 50.570 1.00 93.88 1038 LYS A O 1
ATOM 8230 N N . PHE A 1 1039 ? -10.291 -35.196 48.524 1.00 94.94 1039 PHE A N 1
ATOM 8231 C CA . PHE A 1 1039 ? -11.599 -34.872 47.974 1.00 94.94 1039 PHE A CA 1
ATOM 8232 C C . PHE A 1 1039 ? -12.531 -36.084 47.958 1.00 94.94 1039 PHE A C 1
ATOM 8234 O O . PHE A 1 1039 ? -13.590 -36.039 48.580 1.00 94.94 1039 PHE A O 1
ATOM 8241 N N . THR A 1 1040 ? -12.115 -37.193 47.343 1.00 94.88 1040 THR A N 1
ATOM 8242 C CA . THR A 1 1040 ? -12.951 -38.402 47.210 1.00 94.88 1040 THR A CA 1
ATOM 8243 C C . THR A 1 1040 ? -13.385 -38.971 48.563 1.00 94.88 1040 THR A C 1
ATOM 8245 O O . THR A 1 1040 ? -14.550 -39.331 48.738 1.00 94.88 1040 THR A O 1
ATOM 8248 N N . ARG A 1 1041 ? -12.493 -38.988 49.566 1.00 94.81 1041 ARG A N 1
ATOM 8249 C CA . ARG A 1 1041 ? -12.829 -39.417 50.938 1.00 94.81 1041 ARG A CA 1
ATOM 8250 C C . ARG A 1 1041 ? -13.849 -38.494 51.601 1.00 94.81 1041 ARG A C 1
ATOM 8252 O O . ARG A 1 1041 ? -14.784 -38.978 52.236 1.00 94.81 1041 ARG A O 1
ATOM 8259 N N . LYS A 1 1042 ? -13.676 -37.175 51.468 1.00 94.56 1042 LYS A N 1
ATOM 8260 C CA . LYS A 1 1042 ? -14.595 -36.189 52.053 1.00 94.56 1042 LYS A CA 1
ATOM 8261 C C . LYS A 1 1042 ? -15.962 -36.203 51.379 1.00 94.56 1042 LYS A C 1
ATOM 8263 O O . LYS A 1 1042 ? -16.964 -36.227 52.085 1.00 94.56 1042 LYS A O 1
ATOM 8268 N N . ALA A 1 1043 ? -16.003 -36.277 50.051 1.00 94.00 1043 ALA A N 1
ATOM 8269 C CA . ALA A 1 1043 ? -17.242 -36.391 49.291 1.00 94.00 1043 ALA A CA 1
ATOM 8270 C C . ALA A 1 1043 ? -18.030 -37.651 49.687 1.00 94.00 1043 ALA A C 1
ATOM 8272 O O . ALA A 1 1043 ? -19.224 -37.564 49.966 1.00 94.00 1043 ALA A O 1
ATOM 8273 N N . ARG A 1 1044 ? -17.353 -38.805 49.812 1.00 94.38 1044 ARG A N 1
ATOM 8274 C CA . ARG A 1 1044 ? -17.984 -40.064 50.242 1.00 94.38 1044 ARG A CA 1
ATOM 8275 C C . ARG A 1 1044 ? -18.511 -39.993 51.678 1.00 94.38 1044 ARG A C 1
ATOM 8277 O O . ARG A 1 1044 ? -19.650 -40.367 51.923 1.00 94.38 1044 ARG A O 1
ATOM 8284 N N . SER A 1 1045 ? -17.727 -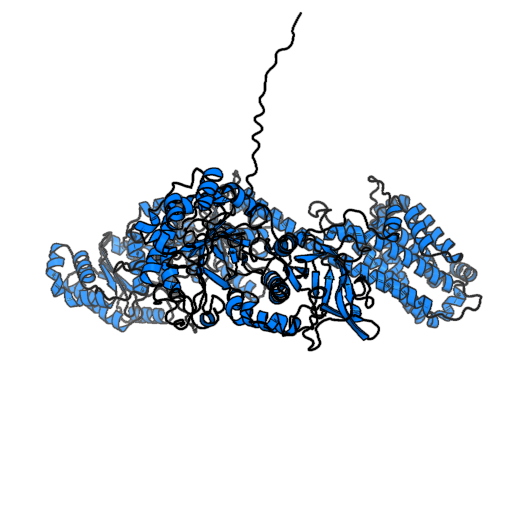39.441 52.606 1.00 93.44 1045 SER A N 1
ATOM 8285 C CA . SER A 1 1045 ? -18.153 -39.254 54.001 1.00 93.44 1045 SER A CA 1
ATOM 8286 C C . SER A 1 1045 ? -19.380 -38.339 54.122 1.00 93.44 1045 SER A C 1
ATOM 8288 O O . SER A 1 1045 ? -20.289 -38.626 54.907 1.00 93.44 1045 SER A O 1
ATOM 8290 N N . LEU A 1 1046 ? -19.439 -37.260 53.334 1.00 91.81 1046 LEU A N 1
ATOM 8291 C CA . LEU A 1 1046 ? -20.604 -36.376 53.301 1.00 91.81 1046 LEU A CA 1
ATOM 8292 C C . LEU A 1 1046 ? -21.824 -37.079 52.691 1.00 91.81 1046 LEU A C 1
ATOM 8294 O O . LEU A 1 1046 ? -22.917 -36.985 53.245 1.00 91.81 1046 LEU A O 1
ATOM 8298 N N . ALA A 1 1047 ? -21.638 -37.824 51.597 1.00 91.94 1047 ALA A N 1
ATOM 8299 C CA . ALA A 1 1047 ? -22.703 -38.602 50.972 1.00 91.94 1047 ALA A CA 1
ATOM 8300 C C . ALA A 1 1047 ? -23.279 -39.663 51.922 1.00 91.94 1047 ALA A C 1
ATOM 8302 O O . ALA A 1 1047 ? -24.495 -39.797 52.009 1.00 91.94 1047 ALA A O 1
ATOM 8303 N N . GLU A 1 1048 ? -22.443 -40.355 52.700 1.00 92.50 1048 GLU A N 1
ATOM 8304 C CA . GLU A 1 1048 ? -22.892 -41.298 53.735 1.00 92.50 1048 GLU A CA 1
ATOM 8305 C C . GLU A 1 1048 ? -23.691 -40.597 54.843 1.00 92.50 1048 GLU A C 1
ATOM 8307 O O . GLU A 1 1048 ? -24.755 -41.076 55.239 1.00 92.50 1048 GLU A O 1
ATOM 8312 N N . THR A 1 1049 ? -23.218 -39.432 55.300 1.00 90.12 1049 THR A N 1
ATOM 8313 C CA . THR A 1 1049 ? -23.885 -38.624 56.338 1.00 90.12 1049 THR A CA 1
ATOM 8314 C C . THR A 1 1049 ? -25.270 -38.161 55.883 1.00 90.12 1049 THR A C 1
ATOM 8316 O O . THR A 1 1049 ? -26.243 -38.260 56.630 1.00 90.12 1049 THR A O 1
ATOM 8319 N N . LEU A 1 1050 ? -25.366 -37.702 54.635 1.00 88.12 1050 LEU A N 1
ATOM 8320 C CA . LEU A 1 1050 ? -26.591 -37.199 54.012 1.00 88.12 1050 LEU A CA 1
ATOM 8321 C C . LEU A 1 1050 ? -27.452 -38.297 53.360 1.00 88.12 1050 LEU A C 1
ATOM 8323 O O . LEU A 1 1050 ? -28.536 -38.004 52.859 1.00 88.12 1050 LEU A O 1
ATOM 8327 N N . LYS A 1 1051 ? -26.987 -39.555 53.361 1.00 89.06 1051 LYS A N 1
ATOM 8328 C CA . LYS A 1 1051 ? -27.597 -40.704 52.665 1.00 89.06 1051 LYS A CA 1
ATOM 8329 C C . LYS A 1 1051 ? -27.848 -40.449 51.172 1.00 89.06 1051 LYS A C 1
ATOM 8331 O O . LYS A 1 1051 ? -28.885 -40.835 50.632 1.00 89.06 1051 LYS A O 1
ATOM 8336 N N . LEU A 1 1052 ? -26.897 -39.798 50.506 1.00 88.94 1052 LEU A N 1
ATOM 8337 C CA . LEU A 1 1052 ? -26.953 -39.518 49.073 1.00 88.94 1052 LEU A CA 1
ATOM 8338 C C . LEU A 1 1052 ? -26.368 -40.699 48.284 1.00 88.94 1052 LEU A C 1
ATOM 8340 O O . LEU A 1 1052 ? -25.239 -41.106 48.570 1.00 88.94 1052 LEU A O 1
ATOM 8344 N N . PRO A 1 1053 ? -27.074 -41.233 47.272 1.00 90.44 1053 PRO A N 1
ATOM 8345 C CA . PRO A 1 1053 ? -26.477 -42.173 46.330 1.00 90.44 1053 PRO A CA 1
ATOM 8346 C C . PRO A 1 1053 ? -25.503 -41.398 45.430 1.00 90.44 1053 PRO A C 1
ATOM 8348 O O . PRO A 1 1053 ? -25.946 -40.673 44.543 1.00 90.44 1053 PRO A O 1
ATOM 8351 N N . LEU A 1 1054 ? -24.199 -41.484 45.713 1.00 92.94 1054 LEU A N 1
ATOM 8352 C CA . LEU A 1 1054 ? -23.142 -40.723 45.038 1.00 92.94 1054 LEU A CA 1
ATOM 8353 C C . LEU A 1 1054 ? -22.270 -41.624 44.161 1.00 92.94 1054 LEU A C 1
ATOM 8355 O O . LEU A 1 1054 ? -21.612 -42.526 44.673 1.00 92.94 1054 LEU A O 1
ATOM 8359 N N . GLU A 1 1055 ? -22.166 -41.273 42.882 1.00 93.75 1055 GLU A N 1
ATOM 8360 C CA . GLU A 1 1055 ? -21.195 -41.822 41.939 1.00 93.75 1055 GLU A CA 1
ATOM 8361 C C . GLU A 1 1055 ? -20.205 -40.738 41.497 1.00 93.75 1055 GLU A C 1
ATOM 8363 O O . GLU A 1 1055 ? -20.576 -39.598 41.210 1.00 93.75 1055 GLU A O 1
ATOM 8368 N N . MET A 1 1056 ? -18.918 -41.082 41.459 1.00 94.31 1056 MET A N 1
ATOM 8369 C CA . MET A 1 1056 ? -17.837 -40.160 41.094 1.00 94.31 1056 MET A CA 1
ATOM 8370 C C . MET A 1 1056 ? -17.102 -40.678 39.859 1.00 94.31 1056 MET A C 1
ATOM 8372 O O . MET A 1 1056 ? -16.768 -41.863 39.810 1.00 94.31 1056 MET A O 1
ATOM 8376 N N . ILE A 1 1057 ? -16.814 -39.790 38.903 1.00 93.00 1057 ILE A N 1
ATOM 8377 C CA . ILE A 1 1057 ? -16.059 -40.093 37.681 1.00 93.00 1057 ILE A CA 1
ATOM 8378 C C . ILE A 1 1057 ? -14.890 -39.120 37.546 1.00 93.00 1057 ILE A C 1
ATOM 8380 O O . ILE A 1 1057 ? -15.079 -37.900 37.578 1.00 93.00 1057 ILE A O 1
ATOM 8384 N N . TYR A 1 1058 ? -13.687 -39.657 37.357 1.00 92.50 1058 TYR A N 1
ATOM 8385 C CA . TYR A 1 1058 ? -12.505 -38.858 37.058 1.00 92.50 1058 TYR A CA 1
ATOM 8386 C C . TYR A 1 1058 ? -12.369 -38.582 35.552 1.00 92.50 1058 TYR A C 1
ATOM 8388 O O . TYR A 1 1058 ? -12.268 -39.506 34.746 1.00 92.50 1058 TYR A O 1
ATOM 8396 N N . VAL A 1 1059 ? -12.336 -37.297 35.185 1.00 89.81 1059 VAL A N 1
ATOM 8397 C CA . VAL A 1 1059 ? -12.348 -36.780 33.798 1.00 89.81 1059 VAL A CA 1
ATOM 8398 C C . VAL A 1 1059 ? -11.064 -35.991 33.463 1.00 89.81 1059 VAL A C 1
ATOM 8400 O O . VAL A 1 1059 ? -10.926 -35.393 32.399 1.00 89.81 1059 VAL A O 1
ATOM 8403 N N . GLY A 1 1060 ? -10.063 -35.998 34.348 1.00 89.06 1060 GLY A N 1
ATOM 8404 C CA . GLY A 1 1060 ? -8.726 -35.474 34.045 1.00 89.06 1060 GLY A CA 1
ATOM 8405 C C . GLY A 1 1060 ? -8.665 -33.973 33.713 1.00 89.06 1060 GLY A C 1
ATOM 8406 O O . GLY A 1 1060 ? -9.272 -33.143 34.393 1.00 89.06 1060 GLY A O 1
ATOM 8407 N N . ARG A 1 1061 ? -7.849 -33.617 32.711 1.00 86.56 1061 ARG A N 1
ATOM 8408 C CA . ARG A 1 1061 ? -7.561 -32.238 32.264 1.00 86.56 1061 ARG A CA 1
ATOM 8409 C C . ARG A 1 1061 ? -7.363 -32.175 30.741 1.00 86.56 1061 ARG A C 1
ATOM 8411 O O . ARG A 1 1061 ? -7.120 -33.217 30.135 1.00 86.56 1061 ARG A O 1
ATOM 8418 N N . SER A 1 1062 ? -7.398 -30.980 30.150 1.00 79.19 1062 SER A N 1
ATOM 8419 C CA . SER A 1 1062 ? -7.414 -30.732 28.693 1.00 79.19 1062 SER A CA 1
ATOM 8420 C C . SER A 1 1062 ? -6.216 -31.275 27.913 1.00 79.19 1062 SER A C 1
ATOM 8422 O O . SER A 1 1062 ? -6.352 -31.613 26.742 1.00 79.19 1062 SER A O 1
ATOM 8424 N N . ASN A 1 1063 ? -5.052 -31.406 28.557 1.00 75.94 1063 ASN A N 1
ATOM 8425 C CA . ASN A 1 1063 ? -3.858 -32.017 27.975 1.00 75.94 1063 ASN A CA 1
ATOM 8426 C C . ASN A 1 1063 ? -3.499 -33.315 28.721 1.00 75.94 1063 ASN A C 1
ATOM 8428 O O . ASN A 1 1063 ? -2.634 -33.298 29.612 1.00 75.94 1063 ASN A O 1
ATOM 8432 N N . PRO A 1 1064 ? -4.201 -34.426 28.440 1.00 75.56 1064 PRO A N 1
ATOM 8433 C CA . PRO A 1 1064 ? -3.993 -35.679 29.144 1.00 75.56 1064 PRO A CA 1
ATOM 8434 C C . PRO A 1 1064 ? -2.675 -36.329 28.705 1.00 75.56 1064 PRO A C 1
ATOM 8436 O O . PRO A 1 1064 ? -2.563 -36.897 27.625 1.00 75.56 1064 PRO A O 1
ATOM 8439 N N . GLY A 1 1065 ? -1.660 -36.239 29.564 1.00 81.50 1065 GLY A N 1
ATOM 8440 C CA . GLY A 1 1065 ? -0.369 -36.902 29.368 1.00 81.50 1065 GLY A CA 1
ATOM 8441 C C . GLY A 1 1065 ? -0.166 -38.103 30.292 1.00 81.50 1065 GLY A C 1
ATOM 8442 O O . GLY A 1 1065 ? -1.059 -38.526 31.029 1.00 81.50 1065 GLY A O 1
ATOM 8443 N N . GLU A 1 1066 ? 1.073 -38.590 30.343 1.00 82.25 1066 GLU A N 1
ATOM 8444 C CA . GLU A 1 1066 ? 1.487 -39.720 31.189 1.00 82.25 1066 GLU A CA 1
ATOM 8445 C C . GLU A 1 1066 ? 1.145 -39.525 32.680 1.00 82.25 1066 GLU A C 1
ATOM 8447 O O . GLU A 1 1066 ? 0.881 -40.480 33.408 1.00 82.25 1066 GLU A O 1
ATOM 8452 N N . LYS A 1 1067 ? 1.094 -38.273 33.148 1.00 84.69 1067 LYS A N 1
ATOM 8453 C CA . LYS A 1 1067 ? 0.688 -37.940 34.519 1.00 84.69 1067 LYS A CA 1
ATOM 8454 C C . LYS A 1 1067 ? -0.770 -38.326 34.803 1.00 84.69 1067 LYS A C 1
ATOM 8456 O O . LYS A 1 1067 ? -1.039 -38.901 35.851 1.00 84.69 1067 LYS A O 1
ATOM 8461 N N . VAL A 1 1068 ? -1.689 -38.059 33.870 1.00 86.88 1068 VAL A N 1
ATOM 8462 C CA . VAL A 1 1068 ? -3.112 -38.425 34.001 1.00 86.88 1068 VAL A CA 1
ATOM 8463 C C . VAL A 1 1068 ? -3.277 -39.942 33.917 1.00 86.88 1068 VAL A C 1
ATOM 8465 O O . VAL A 1 1068 ? -4.014 -40.513 34.714 1.00 86.88 1068 VAL A O 1
ATOM 8468 N N . ARG A 1 1069 ? -2.510 -40.613 33.044 1.00 87.19 1069 ARG A N 1
ATOM 8469 C CA . ARG A 1 1069 ? -2.474 -42.085 32.974 1.00 87.19 1069 ARG A CA 1
ATOM 8470 C C . ARG A 1 1069 ? -2.134 -42.714 34.326 1.00 87.19 1069 ARG A C 1
ATOM 8472 O O . ARG A 1 1069 ? -2.853 -43.592 34.786 1.00 87.19 1069 ARG A O 1
ATOM 8479 N N . LYS A 1 1070 ? -1.083 -42.224 34.990 1.00 88.06 1070 LYS A N 1
ATOM 8480 C CA . LYS A 1 1070 ? -0.688 -42.695 36.329 1.00 88.06 1070 LYS A CA 1
ATOM 8481 C C . LYS A 1 1070 ? -1.767 -42.443 37.381 1.00 88.06 1070 LYS A C 1
ATOM 8483 O O . LYS A 1 1070 ? -1.950 -43.270 38.266 1.00 88.06 1070 LYS A O 1
ATOM 8488 N N . ILE A 1 1071 ? -2.479 -41.319 37.293 1.00 89.81 1071 ILE A N 1
ATOM 8489 C CA . ILE A 1 1071 ? -3.579 -41.005 38.212 1.00 89.81 1071 ILE A CA 1
ATOM 8490 C C . ILE A 1 1071 ? -4.743 -41.987 38.031 1.00 89.81 1071 ILE A C 1
ATOM 8492 O O . ILE A 1 1071 ? -5.239 -42.481 39.040 1.00 89.81 1071 ILE A O 1
ATOM 8496 N N . ASN A 1 1072 ? -5.127 -42.327 36.793 1.00 89.56 1072 ASN A N 1
ATOM 8497 C CA . ASN A 1 1072 ? -6.156 -43.346 36.540 1.00 89.56 1072 ASN A CA 1
ATOM 8498 C C . ASN A 1 1072 ? -5.798 -44.675 37.220 1.00 89.56 1072 ASN A C 1
ATOM 8500 O O . ASN A 1 1072 ? -6.623 -45.227 37.943 1.00 89.56 1072 ASN A O 1
ATOM 8504 N N . THR A 1 1073 ? -4.546 -45.128 37.075 1.00 89.38 1073 THR A N 1
ATOM 8505 C CA . THR A 1 1073 ? -4.065 -46.358 37.724 1.00 89.38 1073 THR A CA 1
ATOM 8506 C C . THR A 1 1073 ? -4.215 -46.298 39.245 1.00 89.38 1073 THR A C 1
ATOM 8508 O O . THR A 1 1073 ? -4.746 -47.226 39.846 1.00 89.38 1073 THR A O 1
ATOM 8511 N N . VAL A 1 1074 ? -3.820 -45.188 39.879 1.00 92.50 1074 VAL A N 1
ATOM 8512 C CA . VAL A 1 1074 ? -3.948 -45.036 41.339 1.00 92.50 1074 VAL A CA 1
ATOM 8513 C C . VAL A 1 1074 ? -5.415 -45.015 41.780 1.00 92.50 1074 VAL A C 1
ATOM 8515 O O . VAL A 1 1074 ? -5.754 -45.607 42.801 1.00 92.50 1074 VAL A O 1
ATOM 8518 N N . ILE A 1 1075 ? -6.298 -44.348 41.029 1.00 92.19 1075 ILE A N 1
ATOM 8519 C CA . ILE A 1 1075 ? -7.735 -44.285 41.341 1.00 92.19 1075 ILE A CA 1
ATOM 8520 C C . ILE A 1 1075 ? -8.361 -45.683 41.318 1.00 92.19 1075 ILE A C 1
ATOM 8522 O O . ILE A 1 1075 ? -9.136 -46.011 42.222 1.00 92.19 1075 ILE A O 1
ATOM 8526 N N . GLU A 1 1076 ? -8.004 -46.498 40.324 1.00 90.94 1076 GLU A N 1
ATOM 8527 C CA . GLU A 1 1076 ? -8.468 -47.879 40.176 1.00 90.94 1076 GLU A CA 1
ATOM 8528 C C . GLU A 1 1076 ? -7.922 -48.789 41.288 1.00 90.94 1076 GLU A C 1
ATOM 8530 O O . GLU A 1 1076 ? -8.690 -49.517 41.922 1.00 90.94 1076 GLU A O 1
ATOM 8535 N N . GLU A 1 1077 ? -6.618 -48.710 41.580 1.00 92.19 1077 GLU A N 1
ATOM 8536 C CA . GLU A 1 1077 ? -5.958 -49.502 42.628 1.00 92.19 1077 GLU A CA 1
ATOM 8537 C C . GLU A 1 1077 ? -6.507 -49.191 44.029 1.00 92.19 1077 GLU A C 1
ATOM 8539 O O . GLU A 1 1077 ? -6.795 -50.100 44.812 1.00 92.19 1077 GLU A O 1
ATOM 8544 N N . GLU A 1 1078 ? -6.695 -47.907 44.347 1.00 94.50 1078 GLU A N 1
ATOM 8545 C CA . GLU A 1 1078 ? -7.205 -47.448 45.645 1.00 94.50 1078 GLU A CA 1
ATOM 8546 C C . GLU A 1 1078 ? -8.741 -47.429 45.733 1.00 94.50 1078 GLU A C 1
ATOM 8548 O O . GLU A 1 1078 ? -9.290 -47.151 46.804 1.00 94.50 1078 GLU A O 1
ATOM 8553 N N . LYS A 1 1079 ? -9.454 -47.730 44.637 1.00 91.75 1079 LYS A N 1
ATOM 8554 C CA . LYS A 1 1079 ? -10.928 -47.698 44.544 1.00 91.75 1079 LYS A CA 1
ATOM 8555 C C . LYS A 1 1079 ? -11.527 -46.361 45.004 1.00 91.75 1079 LYS A C 1
ATOM 8557 O O . LYS A 1 1079 ? -12.517 -46.305 45.753 1.00 91.75 1079 LYS A O 1
ATOM 8562 N N . LEU A 1 1080 ? -10.902 -45.263 44.578 1.00 91.44 1080 LEU A N 1
ATOM 8563 C CA . LEU A 1 1080 ? -11.306 -43.910 44.974 1.00 91.44 1080 LEU A CA 1
ATOM 8564 C C . LEU A 1 1080 ? -12.602 -43.473 44.272 1.00 91.44 1080 LEU A C 1
ATOM 8566 O O . LEU A 1 1080 ? -13.462 -42.858 44.909 1.00 91.44 1080 LEU A O 1
ATOM 8570 N N . SER A 1 1081 ? -12.760 -43.812 42.992 1.00 93.00 1081 SER A N 1
ATOM 8571 C CA . SER A 1 1081 ? -13.904 -43.465 42.133 1.00 93.00 1081 SER A CA 1
ATOM 8572 C C . SER A 1 1081 ? -13.879 -44.298 40.836 1.00 93.00 1081 SER A C 1
ATOM 8574 O O . SER A 1 1081 ? -13.029 -45.179 40.695 1.00 93.00 1081 SER A O 1
ATOM 8576 N N . ASN A 1 1082 ? -14.793 -44.024 39.898 1.00 90.75 1082 ASN A N 1
ATOM 8577 C CA . ASN A 1 1082 ? -14.773 -44.6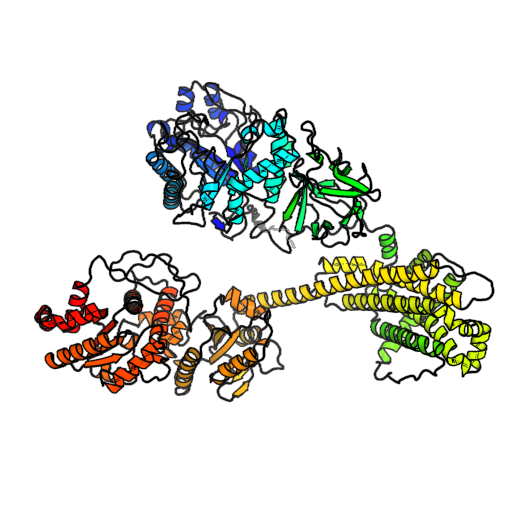00 38.553 1.00 90.75 1082 ASN A CA 1
ATOM 8578 C C . ASN A 1 1082 ? -13.829 -43.808 37.625 1.00 90.75 1082 ASN A C 1
ATOM 8580 O O . ASN A 1 1082 ? -13.773 -42.574 37.671 1.00 90.75 1082 ASN A O 1
ATOM 8584 N N . THR A 1 1083 ? -13.120 -44.509 36.744 1.00 89.31 1083 THR A N 1
ATOM 8585 C CA . THR A 1 1083 ? -12.311 -43.937 35.656 1.00 89.31 1083 THR A CA 1
ATOM 8586 C C . THR A 1 1083 ? -13.022 -44.120 34.316 1.00 89.31 1083 THR A C 1
ATOM 8588 O O . THR A 1 1083 ? -13.869 -44.999 34.157 1.00 89.31 1083 THR A O 1
ATOM 8591 N N . LEU A 1 1084 ? -12.701 -43.276 33.330 1.00 86.50 1084 LEU A N 1
ATOM 8592 C CA . LEU A 1 1084 ? -13.190 -43.485 31.966 1.00 86.50 1084 LEU A CA 1
ATOM 8593 C C . LEU A 1 1084 ? -12.509 -44.725 31.352 1.00 86.50 1084 LEU A C 1
ATOM 8595 O O . LEU A 1 1084 ? -11.292 -44.865 31.501 1.00 86.50 1084 LEU A O 1
ATOM 8599 N N . PRO A 1 1085 ? -13.256 -45.610 30.661 1.00 72.94 1085 PRO A N 1
ATOM 8600 C CA . PRO A 1 1085 ? -12.761 -46.902 30.184 1.00 72.94 1085 PRO A CA 1
ATOM 8601 C C . PRO A 1 1085 ? -11.870 -46.748 28.940 1.00 72.94 1085 PRO A C 1
ATOM 8603 O O . PRO A 1 1085 ? -12.258 -47.125 27.837 1.00 72.94 1085 PRO A O 1
ATOM 8606 N N . ASP A 1 1086 ? -10.681 -46.161 29.097 1.00 68.44 1086 ASP A N 1
ATOM 8607 C CA . ASP A 1 1086 ? -9.794 -45.859 27.972 1.00 68.44 1086 ASP A CA 1
ATOM 8608 C C . ASP A 1 1086 ? -8.289 -45.879 28.328 1.00 68.44 1086 ASP A C 1
ATOM 8610 O O . ASP A 1 1086 ? -7.782 -44.947 28.965 1.00 68.44 1086 ASP A O 1
ATOM 8614 N N . PRO A 1 1087 ? -7.526 -46.883 27.850 1.00 62.59 1087 PRO A N 1
ATOM 8615 C CA . PRO A 1 1087 ? -6.073 -46.954 28.034 1.00 62.59 1087 PRO A CA 1
ATOM 8616 C C . PRO A 1 1087 ? -5.297 -45.802 27.361 1.00 62.59 1087 PRO A C 1
ATOM 8618 O O . PRO A 1 1087 ? -4.177 -45.473 27.765 1.00 62.59 1087 PRO A O 1
ATOM 8621 N N . GLY A 1 1088 ? -5.867 -45.208 26.306 1.00 68.31 1088 GLY A N 1
ATOM 8622 C CA . GLY A 1 1088 ? -5.253 -44.190 25.452 1.00 68.31 1088 GLY A CA 1
ATOM 8623 C C . GLY A 1 1088 ? -5.572 -42.742 25.831 1.00 68.31 1088 GLY A C 1
ATOM 8624 O O . GLY A 1 1088 ? -5.049 -41.837 25.182 1.00 68.31 1088 GLY A O 1
ATOM 8625 N N . LEU A 1 1089 ? -6.386 -42.510 26.871 1.00 83.06 1089 LEU A N 1
ATOM 8626 C CA . LEU A 1 1089 ? -6.866 -41.182 27.307 1.00 83.06 1089 LEU A CA 1
ATOM 8627 C C . LEU A 1 1089 ? -7.668 -40.398 26.237 1.00 83.06 1089 LEU A C 1
ATOM 8629 O O . LEU A 1 1089 ? -7.923 -39.205 26.410 1.00 83.06 1089 LEU A O 1
ATOM 8633 N N . THR A 1 1090 ? -8.091 -41.055 25.160 1.00 85.38 1090 THR A N 1
ATOM 8634 C CA . THR A 1 1090 ? -8.930 -40.539 24.065 1.00 85.38 1090 THR A CA 1
ATOM 8635 C C . THR A 1 1090 ? -10.268 -39.991 24.561 1.00 85.38 1090 THR A C 1
ATOM 8637 O O . THR A 1 1090 ? -10.652 -38.910 24.141 1.00 85.38 1090 THR A O 1
ATOM 8640 N N . LEU A 1 1091 ? -10.973 -40.663 25.478 1.00 86.56 1091 LEU A N 1
ATOM 8641 C CA . LEU A 1 1091 ? -12.255 -40.187 26.024 1.00 86.56 1091 LEU A CA 1
ATOM 8642 C C . LEU A 1 1091 ? -12.087 -38.937 26.900 1.00 86.56 1091 LEU A C 1
ATOM 8644 O O . LEU A 1 1091 ? -12.937 -38.048 26.876 1.00 86.56 1091 LEU A O 1
ATOM 8648 N N . ILE A 1 1092 ? -10.969 -38.836 27.630 1.00 88.44 1092 ILE A N 1
ATOM 8649 C CA . ILE A 1 1092 ? -10.611 -37.622 28.380 1.00 88.44 1092 ILE A CA 1
ATOM 8650 C C . ILE A 1 1092 ? -10.332 -36.483 27.398 1.00 88.44 1092 ILE A C 1
ATOM 8652 O O . ILE A 1 1092 ? -10.887 -35.398 27.543 1.00 88.44 1092 ILE A O 1
ATOM 8656 N N . TRP A 1 1093 ? -9.511 -36.730 26.374 1.00 88.06 1093 TRP A N 1
ATOM 8657 C CA . TRP A 1 1093 ? -9.257 -35.761 25.307 1.00 88.06 1093 TRP A CA 1
ATOM 8658 C C . TRP A 1 1093 ? -10.561 -35.319 24.624 1.00 88.06 1093 TRP A C 1
ATOM 8660 O O . TRP A 1 1093 ? -10.811 -34.123 24.476 1.00 88.06 1093 TRP A O 1
ATOM 8670 N N . PHE A 1 1094 ? -11.433 -36.272 24.292 1.00 88.31 1094 PHE A N 1
ATOM 8671 C CA . PHE A 1 1094 ? -12.700 -36.028 23.616 1.00 88.31 1094 PHE A CA 1
ATOM 8672 C C . PHE A 1 1094 ? -13.648 -35.177 24.462 1.00 88.31 1094 PHE A C 1
ATOM 8674 O O . PHE A 1 1094 ? -14.257 -34.257 23.925 1.00 88.31 1094 PHE A O 1
ATOM 8681 N N . PHE A 1 1095 ? -13.729 -35.404 25.779 1.00 90.31 1095 PHE A N 1
ATOM 8682 C CA . PHE A 1 1095 ? -14.511 -34.556 26.685 1.00 90.31 1095 PHE A CA 1
ATOM 8683 C C . PHE A 1 1095 ? -14.131 -33.072 26.549 1.00 90.31 1095 PHE A C 1
ATOM 8685 O O . PHE A 1 1095 ? -14.997 -32.211 26.367 1.00 90.31 1095 PHE A O 1
ATOM 8692 N N . TRP A 1 1096 ? -12.830 -32.774 26.567 1.00 88.62 1096 TRP A N 1
ATOM 8693 C CA . TRP A 1 1096 ? -12.331 -31.403 26.456 1.00 88.62 1096 TRP A CA 1
ATOM 8694 C C . TRP A 1 1096 ? -12.490 -30.829 25.046 1.00 88.62 1096 TRP A C 1
ATOM 8696 O O . TRP A 1 1096 ? -12.971 -29.706 24.903 1.00 88.62 1096 TRP A O 1
ATOM 8706 N N . VAL A 1 1097 ? -12.193 -31.598 23.996 1.00 87.62 1097 VAL A N 1
ATOM 8707 C CA . VAL A 1 1097 ? -12.386 -31.159 22.600 1.00 87.62 1097 VAL A CA 1
ATOM 8708 C C . VAL A 1 1097 ? -13.860 -30.930 22.266 1.00 87.62 1097 VAL A C 1
ATOM 8710 O O . VAL A 1 1097 ? -14.197 -30.013 21.509 1.00 87.62 1097 VAL A O 1
ATOM 8713 N N . ARG A 1 1098 ? -14.764 -31.715 22.856 1.00 90.50 1098 ARG A N 1
ATOM 8714 C CA . ARG A 1 1098 ? -16.209 -31.528 22.729 1.00 90.50 1098 ARG A CA 1
ATOM 8715 C C . ARG A 1 1098 ? -16.654 -30.227 23.400 1.00 90.50 1098 ARG A C 1
ATOM 8717 O O . ARG A 1 1098 ? -17.384 -29.467 22.770 1.00 90.50 1098 ARG A O 1
ATOM 8724 N N . LEU A 1 1099 ? -16.153 -29.904 24.597 1.00 90.12 1099 LEU A N 1
ATOM 8725 C CA . LEU A 1 1099 ? -16.388 -28.605 25.252 1.00 90.12 1099 LEU A CA 1
ATOM 8726 C C . LEU A 1 1099 ? -15.843 -27.421 24.440 1.00 90.12 1099 LEU A C 1
ATOM 8728 O O . LEU A 1 1099 ? -16.547 -26.428 24.237 1.00 90.12 1099 LEU A O 1
ATOM 8732 N N . GLU A 1 1100 ? -14.620 -27.530 23.917 1.00 88.44 1100 GLU A N 1
ATOM 8733 C CA . GLU A 1 1100 ? -14.053 -26.527 23.006 1.00 88.44 1100 GLU A CA 1
ATOM 8734 C C . GLU A 1 1100 ? -14.909 -26.368 21.742 1.00 88.44 1100 GLU A C 1
ATOM 8736 O O . GLU A 1 1100 ? -15.111 -25.259 21.242 1.00 88.44 1100 GLU A O 1
ATOM 8741 N N . SER A 1 1101 ? -15.468 -27.467 21.239 1.00 89.44 1101 SER A N 1
ATOM 8742 C CA . SER A 1 1101 ? -16.357 -27.455 20.080 1.00 89.44 1101 SER A CA 1
ATOM 8743 C C . SER A 1 1101 ? -17.699 -26.799 20.370 1.00 89.44 1101 SER A C 1
ATOM 8745 O O . SER A 1 1101 ? -18.191 -26.063 19.516 1.00 89.44 1101 SER A O 1
ATOM 8747 N N . MET A 1 1102 ? -18.260 -26.976 21.571 1.00 91.81 1102 MET A N 1
ATOM 8748 C CA . MET A 1 1102 ? -19.452 -26.236 21.999 1.00 91.81 1102 MET A CA 1
ATOM 8749 C C . MET A 1 1102 ? -19.190 -24.728 22.009 1.00 91.81 1102 MET A C 1
ATOM 8751 O O . MET A 1 1102 ? -19.989 -23.960 21.471 1.00 91.81 1102 MET A O 1
ATOM 8755 N N . TRP A 1 1103 ? -18.043 -24.304 22.552 1.00 87.88 1103 TRP A N 1
ATOM 8756 C CA . TRP A 1 1103 ? -17.619 -22.902 22.530 1.00 87.88 1103 TRP A CA 1
ATOM 8757 C C . TRP A 1 1103 ? -17.492 -22.372 21.096 1.00 87.88 1103 TRP A C 1
ATOM 8759 O O . TRP A 1 1103 ? -18.028 -21.312 20.765 1.00 87.88 1103 TRP A O 1
ATOM 8769 N N . HIS A 1 1104 ? -16.845 -23.138 20.214 1.00 85.75 1104 HIS A N 1
ATOM 8770 C CA . HIS A 1 1104 ? -16.705 -22.787 18.805 1.00 85.75 1104 HIS A CA 1
ATOM 8771 C C . HIS A 1 1104 ? -18.038 -22.659 18.077 1.00 85.75 1104 HIS A C 1
ATOM 8773 O O . HIS A 1 1104 ? -18.258 -21.665 17.386 1.00 85.75 1104 HIS A O 1
ATOM 8779 N N . SER A 1 1105 ? -18.924 -23.633 18.255 1.00 89.38 1105 SER A N 1
ATOM 8780 C CA . SER A 1 1105 ? -20.264 -23.646 17.674 1.00 89.38 1105 SER A CA 1
ATOM 8781 C C . SER A 1 1105 ? -21.086 -22.429 18.131 1.00 89.38 1105 SER A C 1
ATOM 8783 O O . SER A 1 1105 ? -21.649 -21.707 17.307 1.00 89.38 1105 SER A O 1
ATOM 8785 N N . LYS A 1 1106 ? -21.060 -22.089 19.429 1.00 88.38 1106 LYS A N 1
ATOM 8786 C CA . LYS A 1 1106 ? -21.730 -20.889 19.966 1.00 88.38 1106 LYS A CA 1
ATOM 8787 C C . LYS A 1 1106 ? -21.158 -19.581 19.412 1.00 88.38 1106 LYS A C 1
ATOM 8789 O O . LYS A 1 1106 ? -21.923 -18.678 19.070 1.00 88.38 1106 LYS A O 1
ATOM 8794 N N . LEU A 1 1107 ? -19.835 -19.482 19.255 1.00 83.12 1107 LEU A N 1
ATOM 8795 C CA . LEU A 1 1107 ? -19.203 -18.321 18.617 1.00 83.12 1107 LEU A CA 1
ATOM 8796 C C . LEU A 1 1107 ? -19.591 -18.169 17.144 1.00 83.12 1107 LEU A C 1
ATOM 8798 O O . LEU A 1 1107 ? -19.735 -17.044 16.669 1.00 83.12 1107 LEU A O 1
ATOM 8802 N N . GLN A 1 1108 ? -19.766 -19.274 16.412 1.00 78.94 1108 GLN A N 1
ATOM 8803 C CA . GLN A 1 1108 ? -20.235 -19.231 15.023 1.00 78.94 1108 GLN A CA 1
ATOM 8804 C C . GLN A 1 1108 ? -21.655 -18.653 14.903 1.00 78.94 1108 GLN A C 1
ATOM 8806 O O . GLN A 1 1108 ? -21.968 -18.055 13.879 1.00 78.94 1108 GLN A O 1
ATOM 8811 N N . GLN A 1 1109 ? -22.468 -18.755 15.959 1.00 79.88 1109 GLN A N 1
ATOM 8812 C CA . GLN A 1 1109 ? -23.806 -18.158 16.063 1.00 79.88 1109 GLN A CA 1
ATOM 8813 C C . GLN A 1 1109 ? -23.813 -16.750 16.681 1.00 79.88 1109 GLN A C 1
ATOM 8815 O O . GLN A 1 1109 ? -24.859 -16.275 17.126 1.00 79.88 1109 GLN A O 1
ATOM 8820 N N . GLU A 1 1110 ? -22.646 -16.102 16.767 1.00 78.69 1110 GLU A N 1
ATOM 8821 C CA . GLU A 1 1110 ? -22.468 -14.759 17.338 1.00 78.69 1110 GLU A CA 1
ATOM 8822 C C . GLU A 1 1110 ? -22.939 -14.636 18.804 1.00 78.69 1110 GLU A C 1
ATOM 8824 O O . GLU A 1 1110 ? -23.223 -13.540 19.300 1.00 78.69 1110 GLU A O 1
ATOM 8829 N N . LYS A 1 1111 ? -23.001 -15.759 19.537 1.00 79.56 1111 LYS A N 1
ATOM 8830 C CA . LYS A 1 1111 ? -23.335 -15.769 20.965 1.00 79.56 1111 LYS A CA 1
ATOM 8831 C C . LYS A 1 1111 ? -22.146 -15.290 21.793 1.00 79.56 1111 LYS A C 1
ATOM 8833 O O . LYS A 1 1111 ? -20.993 -15.629 21.531 1.00 79.56 1111 LYS A O 1
ATOM 8838 N N . LYS A 1 1112 ? -22.442 -14.497 22.822 1.00 76.56 1112 LYS A N 1
ATOM 8839 C CA . LYS A 1 1112 ? -21.470 -13.957 23.782 1.00 76.56 1112 LYS A CA 1
ATOM 8840 C C . LYS A 1 1112 ? -21.800 -14.464 25.179 1.00 76.56 1112 LYS A C 1
ATOM 8842 O O . LYS A 1 1112 ? -22.964 -14.719 25.469 1.00 76.56 1112 LYS A O 1
ATOM 8847 N N . VAL A 1 1113 ? -20.789 -14.521 26.044 1.00 73.25 1113 VAL A N 1
ATOM 8848 C CA . VAL A 1 1113 ? -20.905 -14.913 27.464 1.00 73.25 1113 VAL A CA 1
ATOM 8849 C C . VAL A 1 1113 ? -21.996 -14.134 28.203 1.00 73.25 1113 VAL A C 1
ATOM 8851 O O . VAL A 1 1113 ? -22.678 -14.681 29.055 1.00 73.25 1113 VAL A O 1
ATOM 8854 N N . GLU A 1 1114 ? -22.176 -12.861 27.860 1.00 73.81 1114 GLU A N 1
ATOM 8855 C CA . GLU A 1 1114 ? -23.153 -11.959 28.485 1.00 73.81 1114 GLU A CA 1
ATOM 8856 C C . GLU A 1 1114 ? -24.610 -12.304 28.125 1.00 73.81 1114 GLU A C 1
ATOM 8858 O O . GLU A 1 1114 ? -25.522 -11.948 28.864 1.00 73.81 1114 GLU A O 1
ATOM 8863 N N . ASN A 1 1115 ? -24.830 -12.987 26.994 1.00 80.81 1115 ASN A N 1
ATOM 8864 C CA . ASN A 1 1115 ? -26.145 -13.137 26.362 1.00 80.81 1115 ASN A CA 1
ATOM 8865 C C . ASN A 1 1115 ? -26.588 -14.603 26.186 1.00 80.81 1115 ASN A C 1
ATOM 8867 O O . ASN A 1 1115 ? -27.665 -14.842 25.639 1.00 80.81 1115 ASN A O 1
ATOM 8871 N N . ASP A 1 1116 ? -25.763 -15.581 26.565 1.00 86.50 1116 ASP A N 1
ATOM 8872 C CA . ASP A 1 1116 ? -26.053 -17.012 26.414 1.00 86.50 1116 ASP A CA 1
ATOM 8873 C C . ASP A 1 1116 ? -25.561 -17.774 27.653 1.00 86.50 1116 ASP A C 1
ATOM 8875 O O . ASP A 1 1116 ? -24.368 -17.794 27.960 1.00 86.50 1116 ASP A O 1
ATOM 8879 N N . GLU A 1 1117 ? -26.500 -18.383 28.379 1.00 86.75 1117 GLU A N 1
ATOM 8880 C CA . GLU A 1 1117 ? -26.244 -19.098 29.636 1.00 86.75 1117 GLU A CA 1
ATOM 8881 C C . GLU A 1 1117 ? -25.321 -20.306 29.429 1.00 86.75 1117 GLU A C 1
ATOM 8883 O O . GLU A 1 1117 ? -24.369 -20.501 30.179 1.00 86.75 1117 GLU A O 1
ATOM 8888 N N . ILE A 1 1118 ? -25.527 -21.072 28.355 1.00 89.25 1118 ILE A N 1
ATOM 8889 C CA . ILE A 1 1118 ? -24.691 -22.234 28.024 1.00 89.25 1118 ILE A CA 1
ATOM 8890 C C . ILE A 1 1118 ? -23.250 -21.780 27.750 1.00 89.25 1118 ILE A C 1
ATOM 8892 O O . ILE A 1 1118 ? -22.301 -22.386 28.240 1.00 89.25 1118 ILE A O 1
ATOM 8896 N N . MET A 1 1119 ? -23.068 -20.688 27.001 1.00 87.12 1119 MET A N 1
ATOM 8897 C CA . MET A 1 1119 ? -21.753 -20.102 26.733 1.00 87.12 1119 MET A CA 1
ATOM 8898 C C . MET A 1 1119 ? -21.035 -19.689 28.023 1.00 87.12 1119 MET A C 1
ATOM 8900 O O . MET A 1 1119 ? -19.833 -19.929 28.157 1.00 87.12 1119 MET A O 1
ATOM 8904 N N . HIS A 1 1120 ? -21.756 -19.086 28.974 1.00 85.69 1120 HIS A N 1
ATOM 8905 C CA . HIS A 1 1120 ? -21.213 -18.726 30.287 1.00 85.69 1120 HIS A CA 1
ATOM 8906 C C . HIS A 1 1120 ? -20.669 -19.952 31.022 1.00 85.69 1120 HIS A C 1
ATOM 8908 O O . HIS A 1 1120 ? -19.530 -19.952 31.496 1.00 85.69 1120 HIS A O 1
ATOM 8914 N N . GLU A 1 1121 ? -21.441 -21.033 31.017 1.00 87.75 1121 GLU A N 1
ATOM 8915 C CA . GLU A 1 1121 ? -21.086 -22.266 31.706 1.00 87.75 1121 GLU A CA 1
ATOM 8916 C C . GLU A 1 1121 ? -19.942 -23.041 31.039 1.00 87.75 1121 GLU A C 1
ATOM 8918 O O . GLU A 1 1121 ? -19.043 -23.528 31.731 1.00 87.75 1121 GLU A O 1
ATOM 8923 N N . ILE A 1 1122 ? -19.892 -23.079 29.703 1.00 88.56 1122 ILE A N 1
ATOM 8924 C CA . ILE A 1 1122 ? -18.760 -23.652 28.958 1.00 88.56 1122 ILE A CA 1
ATOM 8925 C C . ILE A 1 1122 ? -17.461 -22.928 29.331 1.00 88.56 1122 ILE A C 1
ATOM 8927 O O . ILE A 1 1122 ? -16.455 -23.567 29.649 1.00 88.56 1122 ILE A O 1
ATOM 8931 N N . MET A 1 1123 ? -17.476 -21.589 29.336 1.00 83.00 1123 MET A N 1
ATOM 8932 C CA . MET A 1 1123 ? -16.290 -20.802 29.686 1.00 83.00 1123 MET A CA 1
ATOM 8933 C C . MET A 1 1123 ? -15.873 -20.995 31.148 1.00 83.00 1123 MET A C 1
ATOM 8935 O O . MET A 1 1123 ? -14.680 -20.940 31.451 1.00 83.00 1123 MET A O 1
ATOM 8939 N N . ARG A 1 1124 ? -16.825 -21.269 32.048 1.00 84.19 1124 ARG A N 1
ATOM 8940 C CA . ARG A 1 1124 ? -16.547 -21.592 33.451 1.00 84.19 1124 ARG A CA 1
ATOM 8941 C C . ARG A 1 1124 ? -15.807 -22.925 33.593 1.00 84.19 1124 ARG A C 1
ATOM 8943 O O . ARG A 1 1124 ? -14.774 -22.951 34.259 1.00 84.19 1124 ARG A O 1
ATOM 8950 N N . ILE A 1 1125 ? -16.256 -23.989 32.921 1.00 87.06 1125 ILE A N 1
ATOM 8951 C CA . ILE A 1 1125 ? -15.567 -25.293 32.963 1.00 87.06 1125 ILE A CA 1
ATOM 8952 C C . ILE A 1 1125 ? -14.187 -25.220 32.297 1.00 87.06 1125 ILE A C 1
ATOM 8954 O O . ILE A 1 1125 ? -13.206 -25.674 32.885 1.00 87.06 1125 ILE A O 1
ATOM 8958 N N . LEU A 1 1126 ? -14.070 -24.586 31.124 1.00 85.06 1126 LEU A N 1
ATOM 8959 C CA . LEU A 1 1126 ? -12.769 -24.361 30.473 1.00 85.06 1126 LEU A CA 1
ATOM 8960 C C . LEU A 1 1126 ? -11.812 -23.544 31.362 1.00 85.06 1126 LEU A C 1
ATOM 8962 O O . LEU A 1 1126 ? -10.604 -23.772 31.358 1.00 85.06 1126 LEU A O 1
ATOM 8966 N N . GLY A 1 1127 ? -12.342 -22.619 32.169 1.00 77.94 1127 GLY A N 1
ATOM 8967 C CA . GLY A 1 1127 ? -11.576 -21.885 33.175 1.00 77.94 1127 GLY A CA 1
ATOM 8968 C C . GLY A 1 1127 ? -11.022 -22.771 34.295 1.00 77.94 1127 GLY A C 1
ATOM 8969 O O . GLY A 1 1127 ? -9.926 -22.504 34.795 1.00 77.94 1127 GLY A O 1
ATOM 8970 N N . PHE A 1 1128 ? -11.732 -23.835 34.677 1.00 83.12 1128 PHE A N 1
ATOM 8971 C CA . PHE A 1 1128 ? -11.314 -24.741 35.748 1.00 83.12 1128 PHE A CA 1
ATOM 8972 C C . PHE A 1 1128 ? -10.115 -25.620 35.379 1.00 83.12 1128 PHE A C 1
ATOM 8974 O O . PHE A 1 1128 ? -9.321 -25.949 36.261 1.00 83.12 1128 PHE A O 1
ATOM 8981 N N . ASP A 1 1129 ? -9.919 -25.935 34.097 1.00 74.00 1129 ASP A N 1
ATOM 8982 C CA . ASP A 1 1129 ? -8.766 -26.709 33.606 1.00 74.00 1129 ASP A CA 1
ATOM 8983 C C . ASP A 1 1129 ? -7.400 -26.071 33.946 1.00 74.00 1129 ASP A C 1
ATOM 8985 O O . ASP A 1 1129 ? -6.368 -26.739 34.061 1.00 74.00 1129 ASP A O 1
ATOM 8989 N N . SER A 1 1130 ? -7.397 -24.752 34.145 1.00 65.94 1130 SER A N 1
ATOM 8990 C CA . SER A 1 1130 ? -6.217 -23.978 34.531 1.00 65.94 1130 SER A CA 1
ATOM 8991 C C . SER A 1 1130 ? -5.862 -24.040 36.018 1.00 65.94 1130 SER A C 1
ATOM 8993 O O . SER A 1 1130 ? -4.801 -23.545 36.403 1.00 65.94 1130 SER A O 1
ATOM 8995 N N . SER A 1 1131 ? -6.749 -24.588 36.854 1.00 66.19 1131 SER A N 1
ATOM 8996 C CA . SER A 1 1131 ? -6.566 -24.620 38.305 1.00 66.19 1131 SER A CA 1
ATOM 8997 C C . SER A 1 1131 ? -5.437 -25.571 38.706 1.00 66.19 1131 SER A C 1
ATOM 8999 O O . SER A 1 1131 ? -5.279 -26.653 38.145 1.00 66.19 1131 SER A O 1
ATOM 9001 N N . GLU A 1 1132 ? -4.642 -25.167 39.699 1.00 65.25 1132 GLU A N 1
ATOM 9002 C CA . GLU A 1 1132 ? -3.489 -25.954 40.159 1.00 65.25 1132 GLU A CA 1
ATOM 9003 C C . GLU A 1 1132 ? -3.889 -27.175 41.005 1.00 65.25 1132 GLU A C 1
ATOM 9005 O O . GLU A 1 1132 ? -3.095 -28.098 41.138 1.00 65.25 1132 GLU A O 1
ATOM 9010 N N . GLN A 1 1133 ? -5.109 -27.197 41.560 1.00 70.62 1133 GLN A N 1
ATOM 9011 C CA . GLN A 1 1133 ? -5.545 -28.192 42.555 1.00 70.62 1133 GLN A CA 1
ATOM 9012 C C . GLN A 1 1133 ? -6.806 -28.979 42.149 1.00 70.62 1133 GLN A C 1
ATOM 9014 O O . GLN A 1 1133 ? -7.389 -29.662 42.978 1.00 70.62 1133 GLN A O 1
ATOM 9019 N N . GLY A 1 1134 ? -7.241 -28.913 40.885 1.00 84.44 1134 GLY A N 1
ATOM 9020 C CA . GLY A 1 1134 ? -8.355 -29.715 40.357 1.00 84.44 1134 GLY A CA 1
ATOM 9021 C C . GLY A 1 1134 ? -9.706 -29.000 40.287 1.00 84.44 1134 GLY A C 1
ATOM 9022 O O . GLY A 1 1134 ? -9.822 -27.815 40.589 1.00 84.44 1134 GLY A O 1
ATOM 9023 N N . TRP A 1 1135 ? -10.742 -29.706 39.838 1.00 91.25 1135 TRP A N 1
ATOM 9024 C CA . TRP A 1 1135 ? -12.073 -29.149 39.574 1.00 91.25 1135 TRP A CA 1
ATOM 9025 C C . TRP A 1 1135 ? -13.180 -30.172 39.795 1.00 91.25 1135 TRP A C 1
ATOM 9027 O O . TRP A 1 1135 ? -12.932 -31.376 39.718 1.00 91.25 1135 TRP A O 1
ATOM 9037 N N . VAL A 1 1136 ? -14.393 -29.687 40.076 1.00 92.75 1136 VAL A N 1
ATOM 9038 C CA . VAL A 1 1136 ? -15.558 -30.524 40.389 1.00 92.75 1136 VAL A CA 1
ATOM 9039 C C . VAL A 1 1136 ? -16.831 -29.937 39.778 1.00 92.75 1136 VAL A C 1
ATOM 9041 O O . VAL A 1 1136 ? -17.068 -28.729 39.860 1.00 92.75 1136 VAL A O 1
ATOM 9044 N N . VAL A 1 1137 ? -17.667 -30.805 39.208 1.00 93.12 1137 VAL A N 1
ATOM 9045 C CA . VAL A 1 1137 ? -19.053 -30.546 38.803 1.00 93.12 1137 VAL A CA 1
ATOM 9046 C C . VAL A 1 1137 ? -19.928 -31.665 39.364 1.00 93.12 1137 VAL A C 1
ATOM 9048 O O . VAL A 1 1137 ? -19.691 -32.839 39.093 1.00 93.12 1137 VAL A O 1
ATOM 9051 N N . MET A 1 1138 ? -20.948 -31.305 40.136 1.00 92.31 1138 MET A N 1
ATOM 9052 C CA . MET A 1 1138 ? -21.877 -32.231 40.773 1.00 92.31 1138 MET A CA 1
ATOM 9053 C C . MET A 1 1138 ? -23.308 -31.935 40.325 1.00 92.31 1138 MET A C 1
ATOM 9055 O O . MET A 1 1138 ? -23.764 -30.793 40.386 1.00 92.31 1138 MET A O 1
ATOM 9059 N N . SER A 1 1139 ? -24.016 -32.970 39.887 1.00 91.81 1139 SER A N 1
ATOM 9060 C CA . SER A 1 1139 ? -25.393 -32.909 39.390 1.00 91.81 1139 SER A CA 1
ATOM 9061 C C . SER A 1 1139 ? -26.221 -34.062 39.964 1.00 91.81 1139 SER A C 1
ATOM 9063 O O . SER A 1 1139 ? -25.667 -34.992 40.555 1.00 91.81 1139 SER A O 1
ATOM 9065 N N . ARG A 1 1140 ? -27.546 -34.011 39.806 1.00 88.69 1140 ARG A N 1
ATOM 9066 C CA . ARG A 1 1140 ? -28.466 -35.075 40.211 1.00 88.69 1140 ARG A CA 1
ATOM 9067 C C . ARG A 1 1140 ? -29.505 -35.321 39.123 1.00 88.69 1140 ARG A C 1
ATOM 9069 O O . ARG A 1 1140 ? -30.323 -34.451 38.837 1.00 88.69 1140 ARG A O 1
ATOM 9076 N N . GLY A 1 1141 ? -29.533 -36.542 38.593 1.00 79.25 1141 GLY A N 1
ATOM 9077 C CA . GLY A 1 1141 ? -30.499 -36.931 37.563 1.00 79.25 1141 GLY A CA 1
ATOM 9078 C C . GLY A 1 1141 ? -30.536 -35.949 36.387 1.00 79.25 1141 GLY A C 1
ATOM 9079 O O . GLY A 1 1141 ? -29.494 -35.495 35.927 1.00 79.25 1141 GLY A O 1
ATOM 9080 N N . THR A 1 1142 ? -31.742 -35.600 35.933 1.00 72.44 1142 THR A N 1
ATOM 9081 C CA . THR A 1 1142 ? -31.981 -34.659 34.823 1.00 72.44 1142 THR A CA 1
ATOM 9082 C C . THR A 1 1142 ? -32.143 -33.201 35.290 1.00 72.44 1142 THR A C 1
ATOM 9084 O O . THR A 1 1142 ? -32.723 -32.381 34.569 1.00 72.44 1142 THR A O 1
ATOM 9087 N N . GLU A 1 1143 ? -31.759 -32.875 36.531 1.00 75.75 1143 GLU A N 1
ATOM 9088 C CA . GLU A 1 1143 ? -31.876 -31.515 37.067 1.00 75.75 1143 GLU A CA 1
ATOM 9089 C C . GLU A 1 1143 ? -30.917 -30.563 36.330 1.00 75.75 1143 GLU A C 1
ATOM 9091 O O . GLU A 1 1143 ? -29.755 -30.879 36.082 1.00 75.75 1143 GLU A O 1
ATOM 9096 N N . THR A 1 1144 ? -31.389 -29.358 35.999 1.00 71.38 1144 THR A N 1
ATOM 9097 C CA . THR A 1 1144 ? -30.560 -28.317 35.357 1.00 71.38 1144 THR A CA 1
ATOM 9098 C C . THR A 1 1144 ? -29.559 -27.684 36.326 1.00 71.38 1144 THR A C 1
ATOM 9100 O O . THR A 1 1144 ? -28.598 -27.044 35.907 1.00 71.38 1144 THR A O 1
ATOM 9103 N N . MET A 1 1145 ? -29.778 -27.839 37.635 1.00 80.50 1145 MET A N 1
ATOM 9104 C CA . MET A 1 1145 ? -28.906 -27.294 38.670 1.00 80.50 1145 MET A CA 1
ATOM 9105 C C . MET A 1 1145 ? -27.653 -28.164 38.820 1.00 80.50 1145 MET A C 1
ATOM 9107 O O . MET A 1 1145 ? -27.746 -29.365 39.071 1.00 80.50 1145 MET A O 1
ATOM 9111 N N . MET A 1 1146 ? -26.472 -27.549 38.729 1.00 88.50 1146 MET A N 1
ATOM 9112 C CA . MET A 1 1146 ? -25.192 -28.222 38.962 1.00 88.50 1146 MET A CA 1
ATOM 9113 C C . MET A 1 1146 ? -24.304 -27.374 39.864 1.00 88.50 1146 MET A C 1
ATOM 9115 O O . MET A 1 1146 ? -23.971 -26.245 39.501 1.00 88.50 1146 MET A O 1
ATOM 9119 N N . ALA A 1 1147 ? -23.892 -27.941 40.998 1.00 88.88 1147 ALA A N 1
ATOM 9120 C CA . ALA A 1 1147 ? -22.909 -27.324 41.878 1.00 88.88 1147 ALA A CA 1
ATOM 9121 C C . ALA A 1 1147 ? -21.516 -27.531 41.282 1.00 88.88 1147 ALA A C 1
ATOM 9123 O O . ALA A 1 1147 ? -21.137 -28.655 40.949 1.00 88.88 1147 ALA A O 1
ATOM 9124 N N . LYS A 1 1148 ? -20.738 -26.462 41.134 1.00 90.44 1148 LYS A N 1
ATOM 9125 C CA . LYS A 1 1148 ? -19.442 -26.524 40.441 1.00 90.44 1148 LYS A CA 1
ATOM 9126 C C . LYS A 1 1148 ? -18.423 -25.573 41.038 1.00 90.44 1148 LYS A C 1
ATOM 9128 O O . LYS A 1 1148 ? -18.767 -24.497 41.514 1.00 90.44 1148 LYS A O 1
ATOM 9133 N N . GLY A 1 1149 ? -17.150 -25.943 40.978 1.00 88.12 1149 GLY A N 1
ATOM 9134 C CA . GLY A 1 1149 ? -16.088 -25.096 41.505 1.00 88.12 1149 GLY A CA 1
ATOM 9135 C C . GLY A 1 1149 ? -14.688 -25.653 41.303 1.00 88.12 1149 GLY A C 1
ATOM 9136 O O . GLY A 1 1149 ? -14.490 -26.810 40.926 1.00 88.12 1149 GLY A O 1
ATOM 9137 N N . LYS A 1 1150 ? -13.702 -24.802 41.596 1.00 87.31 1150 LYS A N 1
ATOM 9138 C CA . LYS A 1 1150 ? -12.289 -25.190 41.682 1.00 87.31 1150 LYS A CA 1
ATOM 9139 C C . LYS A 1 1150 ? -12.062 -26.088 42.894 1.00 87.31 1150 LYS A C 1
ATOM 9141 O O . LYS A 1 1150 ? -12.789 -25.995 43.883 1.00 87.31 1150 LYS A O 1
ATOM 9146 N N . GLY A 1 1151 ? -11.024 -26.910 42.825 1.00 87.06 1151 GLY A N 1
ATOM 9147 C CA . GLY A 1 1151 ? -10.784 -28.016 43.742 1.00 87.06 1151 GLY A CA 1
ATOM 9148 C C . GLY A 1 1151 ? -10.743 -27.601 45.207 1.00 87.06 1151 GLY A C 1
ATOM 9149 O O . GLY A 1 1151 ? -11.424 -28.214 46.025 1.00 87.06 1151 GLY A O 1
ATOM 9150 N N . ASP A 1 1152 ? -10.032 -26.524 45.539 1.00 86.44 1152 ASP A N 1
ATOM 9151 C CA . ASP A 1 1152 ? -9.958 -26.011 46.915 1.00 86.44 1152 ASP A CA 1
ATOM 9152 C C . ASP A 1 1152 ? -11.280 -25.444 47.414 1.00 86.44 1152 ASP A C 1
ATOM 9154 O O . ASP A 1 1152 ? -11.721 -25.748 48.520 1.00 86.44 1152 ASP A O 1
ATOM 9158 N N . THR A 1 1153 ? -11.941 -24.630 46.592 1.00 87.75 1153 THR A N 1
ATOM 9159 C CA . THR A 1 1153 ? -13.221 -24.013 46.953 1.00 87.75 1153 THR A CA 1
ATOM 9160 C C . THR A 1 1153 ? -14.287 -25.080 47.182 1.00 87.75 1153 THR A C 1
ATOM 9162 O O . THR A 1 1153 ? -15.040 -25.007 48.153 1.00 87.75 1153 THR A O 1
ATOM 9165 N N . PHE A 1 1154 ? -14.317 -26.104 46.326 1.00 90.81 1154 PHE A N 1
ATOM 9166 C CA . PHE A 1 1154 ? -15.249 -27.216 46.460 1.00 90.81 1154 PHE A CA 1
ATOM 9167 C C . PHE A 1 1154 ? -14.905 -28.095 47.669 1.00 90.81 1154 PHE A C 1
ATOM 9169 O O . PHE A 1 1154 ? -15.794 -28.482 48.422 1.00 90.81 1154 PHE A O 1
ATOM 9176 N N . LEU A 1 1155 ? -13.620 -28.367 47.920 1.00 90.62 1155 LEU A N 1
ATOM 9177 C CA . LEU A 1 1155 ? -13.189 -29.122 49.098 1.00 90.62 1155 LEU A CA 1
ATOM 9178 C C . LEU A 1 1155 ? -13.526 -28.389 50.408 1.00 90.62 1155 LEU A C 1
ATOM 9180 O O . LEU A 1 1155 ? -13.964 -29.028 51.363 1.00 90.62 1155 LEU A O 1
ATOM 9184 N N . ASN A 1 1156 ? -13.384 -27.061 50.447 1.00 90.12 1156 ASN A N 1
ATOM 9185 C CA . ASN A 1 1156 ? -13.809 -26.238 51.582 1.00 90.12 1156 ASN A CA 1
ATOM 9186 C C . ASN A 1 1156 ? -15.325 -26.311 51.787 1.00 90.12 1156 ASN A C 1
ATOM 9188 O O . ASN A 1 1156 ? -15.763 -26.545 52.907 1.00 90.12 1156 ASN A O 1
ATOM 9192 N N . CYS A 1 1157 ? -16.119 -26.239 50.712 1.00 91.88 1157 CYS A N 1
ATOM 9193 C CA . CYS A 1 1157 ? -17.569 -26.444 50.787 1.00 91.88 1157 CYS A CA 1
ATOM 9194 C C . CYS A 1 1157 ? -17.938 -27.782 51.449 1.00 91.88 1157 CYS A C 1
ATOM 9196 O O . CYS A 1 1157 ? -18.818 -27.812 52.310 1.00 91.88 1157 CYS A O 1
ATOM 9198 N N . LEU A 1 1158 ? -17.232 -28.869 51.114 1.00 91.62 1158 LEU A N 1
ATOM 9199 C CA . LEU A 1 1158 ? -17.448 -30.177 51.744 1.00 91.62 1158 LEU A CA 1
ATOM 9200 C C . LEU A 1 1158 ? -17.019 -30.211 53.220 1.00 91.62 1158 LEU A C 1
ATOM 9202 O O . LEU A 1 1158 ? -17.663 -30.880 54.027 1.00 91.62 1158 LEU A O 1
ATOM 9206 N N . ASN A 1 1159 ? -15.932 -29.525 53.582 1.00 91.50 1159 ASN A N 1
ATOM 9207 C CA . ASN A 1 1159 ? -15.449 -29.471 54.966 1.00 91.50 1159 ASN A CA 1
ATOM 9208 C C . ASN A 1 1159 ? -16.353 -28.620 55.868 1.00 91.50 1159 ASN A C 1
ATOM 9210 O O . ASN A 1 1159 ? -16.539 -28.963 57.032 1.00 91.50 1159 ASN A O 1
ATOM 9214 N N . ASP A 1 1160 ? -16.936 -27.558 55.318 1.00 92.12 1160 ASP A N 1
ATOM 9215 C CA . ASP A 1 1160 ? -17.742 -26.573 56.035 1.00 92.12 1160 ASP A CA 1
ATOM 9216 C C . ASP A 1 1160 ? -19.249 -26.877 55.986 1.00 92.12 1160 ASP A C 1
ATOM 9218 O O . ASP A 1 1160 ? -20.074 -25.974 56.130 1.00 92.12 1160 ASP A O 1
ATOM 9222 N N . TYR A 1 1161 ? -19.630 -28.149 55.807 1.00 89.75 1161 TYR A N 1
ATOM 9223 C CA . TYR A 1 1161 ? -21.032 -28.582 55.725 1.00 89.75 1161 TYR A CA 1
ATOM 9224 C C . TYR A 1 1161 ? -21.904 -28.038 56.870 1.00 89.75 1161 TYR A C 1
ATOM 9226 O O . TYR A 1 1161 ? -23.019 -27.571 56.633 1.00 89.75 1161 TYR A O 1
ATOM 9234 N N . ASP A 1 1162 ? -21.379 -27.999 58.099 1.00 88.62 1162 ASP A N 1
ATOM 9235 C CA . ASP A 1 1162 ? -22.094 -27.461 59.262 1.00 88.62 1162 ASP A CA 1
ATOM 9236 C C . ASP A 1 1162 ? -22.547 -25.999 59.103 1.00 88.62 1162 ASP A C 1
ATOM 9238 O O . ASP A 1 1162 ? -23.506 -25.592 59.756 1.00 88.62 1162 ASP A O 1
ATOM 9242 N N . GLN A 1 1163 ? -21.894 -25.214 58.238 1.00 89.25 1163 GLN A N 1
ATOM 9243 C CA . GLN A 1 1163 ? -22.217 -23.802 58.004 1.00 89.25 1163 GLN A CA 1
ATOM 9244 C C . GLN A 1 1163 ? -23.398 -23.600 57.046 1.00 89.25 1163 GLN A C 1
ATOM 9246 O O . GLN A 1 1163 ? -24.008 -22.529 57.038 1.00 89.25 1163 GLN A O 1
ATOM 9251 N N . TRP A 1 1164 ? -23.711 -24.594 56.212 1.00 91.56 1164 TRP A N 1
ATOM 9252 C CA . TRP A 1 1164 ? -24.770 -24.498 55.203 1.00 91.56 1164 TRP A CA 1
ATOM 9253 C C . TRP A 1 1164 ? -25.808 -25.625 55.280 1.00 91.56 1164 TRP A C 1
ATOM 9255 O O . TRP A 1 1164 ? -26.751 -25.623 54.488 1.00 91.56 1164 TRP A O 1
ATOM 9265 N N . LYS A 1 1165 ? -25.709 -26.529 56.267 1.00 90.06 1165 LYS A N 1
ATOM 9266 C CA . LYS A 1 1165 ? -26.664 -27.628 56.493 1.00 90.06 1165 LYS A CA 1
ATOM 9267 C C . LYS A 1 1165 ? -28.122 -27.170 56.596 1.00 90.06 1165 LYS A C 1
ATOM 9269 O O . LYS A 1 1165 ? -28.974 -27.765 55.948 1.00 90.06 1165 LYS A O 1
ATOM 9274 N N . ASP A 1 1166 ? -28.392 -26.067 57.298 1.00 88.75 1166 ASP A N 1
ATOM 9275 C CA . ASP A 1 1166 ? -29.760 -25.562 57.489 1.00 88.75 1166 ASP A CA 1
ATOM 9276 C C . ASP A 1 1166 ? -30.360 -25.107 56.145 1.00 88.75 1166 ASP A C 1
ATOM 9278 O O . ASP A 1 1166 ? -31.524 -25.355 55.840 1.00 88.75 1166 ASP A O 1
ATOM 9282 N N . LYS A 1 1167 ? -29.527 -24.514 55.276 1.00 88.06 1167 LYS A N 1
ATOM 9283 C CA . LYS A 1 1167 ? -29.921 -24.136 53.910 1.00 88.06 1167 LYS A CA 1
ATOM 9284 C C . LYS A 1 1167 ? -30.114 -25.361 53.014 1.00 88.06 1167 LYS A C 1
ATOM 9286 O O . LYS A 1 1167 ? -30.934 -25.317 52.103 1.00 88.06 1167 LYS A O 1
ATOM 9291 N N . ALA A 1 1168 ? -29.364 -26.440 53.236 1.00 87.31 1168 ALA A N 1
ATOM 9292 C CA . ALA A 1 1168 ? -29.533 -27.682 52.483 1.00 87.31 1168 ALA A CA 1
ATOM 9293 C C . ALA A 1 1168 ? -30.882 -28.351 52.775 1.00 87.31 1168 ALA A C 1
ATOM 9295 O O . ALA A 1 1168 ? -31.487 -28.907 51.859 1.00 87.31 1168 ALA A O 1
ATOM 9296 N N . GLU A 1 1169 ? -31.368 -28.264 54.017 1.00 85.50 1169 GLU A N 1
ATOM 9297 C CA . GLU A 1 1169 ? -32.706 -28.737 54.393 1.00 85.50 1169 GLU A CA 1
ATOM 9298 C C . GLU A 1 1169 ? -33.820 -27.890 53.757 1.00 85.50 1169 GLU A C 1
ATOM 9300 O O . GLU A 1 1169 ? -34.848 -28.432 53.359 1.00 85.50 1169 GLU A O 1
ATOM 9305 N N . GLU A 1 1170 ? -33.605 -26.578 53.606 1.00 87.44 1170 GLU A N 1
ATOM 9306 C CA . GLU A 1 1170 ? -34.599 -25.646 53.057 1.00 87.44 1170 GLU A CA 1
ATOM 9307 C C . GLU A 1 1170 ? -34.782 -25.765 51.533 1.00 87.44 1170 GLU A C 1
ATOM 9309 O O . GLU A 1 1170 ? -35.908 -25.868 51.047 1.00 87.44 1170 GLU A O 1
ATOM 9314 N N . LYS A 1 1171 ? -33.685 -25.729 50.764 1.00 88.25 1171 LYS A N 1
ATOM 9315 C CA . LYS A 1 1171 ? -33.721 -25.625 49.287 1.00 88.25 1171 LYS A CA 1
ATOM 9316 C C . LYS A 1 1171 ? -33.028 -26.776 48.554 1.00 88.25 1171 LYS A C 1
ATOM 9318 O O . LYS A 1 1171 ? -32.917 -26.742 47.331 1.00 88.25 1171 LYS A O 1
ATOM 9323 N N . GLY A 1 1172 ? -32.567 -27.794 49.278 1.00 87.56 1172 GLY A N 1
ATOM 9324 C CA . GLY A 1 1172 ? -31.862 -28.952 48.732 1.00 87.56 1172 GLY A CA 1
ATOM 9325 C C . GLY A 1 1172 ? -30.337 -28.802 48.719 1.00 87.56 1172 GLY A C 1
ATOM 9326 O O . GLY A 1 1172 ? -29.782 -27.704 48.784 1.00 87.56 1172 GLY A O 1
ATOM 9327 N N . VAL A 1 1173 ? -29.648 -29.943 48.614 1.00 88.56 1173 VAL A N 1
ATOM 9328 C CA . VAL A 1 1173 ? -28.183 -30.035 48.747 1.00 88.56 1173 VAL A CA 1
ATOM 9329 C C . VAL A 1 1173 ? -27.443 -29.289 47.629 1.00 88.56 1173 VAL A C 1
ATOM 9331 O O . VAL A 1 1173 ? -26.595 -28.458 47.935 1.00 88.56 1173 VAL A O 1
ATOM 9334 N N . LEU A 1 1174 ? -27.771 -29.523 46.349 1.00 89.56 1174 LEU A N 1
ATOM 9335 C CA . LEU A 1 1174 ? -27.053 -28.888 45.226 1.00 89.56 1174 LEU A CA 1
ATOM 9336 C C . LEU A 1 1174 ? -27.197 -27.356 45.209 1.00 89.56 1174 LEU A C 1
ATOM 9338 O O . LEU A 1 1174 ? -26.167 -26.688 45.122 1.00 89.56 1174 LEU A O 1
ATOM 9342 N N . PRO A 1 1175 ? -28.403 -26.768 45.364 1.00 89.06 1175 PRO A N 1
ATOM 9343 C CA . PRO A 1 1175 ? -28.542 -25.311 45.436 1.00 89.06 1175 PRO A CA 1
ATOM 9344 C C . PRO A 1 1175 ? -27.851 -24.698 46.661 1.00 89.06 1175 PRO A C 1
ATOM 9346 O O . PRO A 1 1175 ? -27.379 -23.565 46.616 1.00 89.06 1175 PRO A O 1
ATOM 9349 N N . ALA A 1 1176 ? -27.798 -25.414 47.791 1.00 90.12 1176 ALA A N 1
ATOM 9350 C CA . ALA A 1 1176 ? -27.093 -24.935 48.982 1.00 90.12 1176 ALA A CA 1
ATOM 9351 C C . ALA A 1 1176 ? -25.572 -24.949 48.805 1.00 90.12 1176 ALA A C 1
ATOM 9353 O O . ALA A 1 1176 ? -24.916 -23.986 49.206 1.00 90.12 1176 ALA A O 1
ATOM 9354 N N . MET A 1 1177 ? -25.037 -25.989 48.162 1.00 90.75 1177 MET A N 1
ATOM 9355 C CA . MET A 1 1177 ? -23.622 -26.073 47.810 1.00 90.75 1177 MET A CA 1
ATOM 9356 C C . MET A 1 1177 ? -23.219 -24.980 46.821 1.00 90.75 1177 MET A C 1
ATOM 9358 O O . MET A 1 1177 ? -22.221 -24.304 47.058 1.00 90.75 1177 MET A O 1
ATOM 9362 N N . ASP A 1 1178 ? -23.988 -24.775 45.748 1.00 88.69 1178 ASP A N 1
ATOM 9363 C CA . ASP A 1 1178 ? -23.653 -23.774 44.727 1.00 88.69 1178 ASP A CA 1
ATOM 9364 C C . ASP A 1 1178 ? -23.638 -22.352 45.313 1.00 88.69 1178 ASP A C 1
ATOM 9366 O O . ASP A 1 1178 ? -22.645 -21.641 45.163 1.00 88.69 1178 ASP A O 1
ATOM 9370 N N . ASP A 1 1179 ? -24.650 -21.979 46.106 1.00 87.69 1179 ASP A N 1
ATOM 9371 C CA . ASP A 1 1179 ? -24.682 -20.680 46.795 1.00 87.69 1179 ASP A CA 1
ATOM 9372 C C . ASP A 1 1179 ? -23.504 -20.495 47.765 1.00 87.69 1179 ASP A C 1
ATOM 9374 O O . ASP A 1 1179 ? -22.959 -19.394 47.884 1.00 87.69 1179 ASP A O 1
ATOM 9378 N N . TYR A 1 1180 ? -23.103 -21.555 48.477 1.00 90.00 1180 TYR A N 1
ATOM 9379 C CA . TYR A 1 1180 ? -21.951 -21.496 49.378 1.00 90.00 1180 TYR A CA 1
ATOM 9380 C C . TYR A 1 1180 ? -20.650 -21.292 48.594 1.00 90.00 1180 TYR A C 1
ATOM 9382 O O . TYR A 1 1180 ? -19.855 -20.415 48.930 1.00 90.00 1180 TYR A O 1
ATOM 9390 N N . ILE A 1 1181 ? -20.455 -22.047 47.509 1.00 88.25 1181 ILE A N 1
ATOM 9391 C CA . ILE A 1 1181 ? -19.278 -21.944 46.639 1.00 88.25 1181 ILE A CA 1
ATOM 9392 C C . ILE A 1 1181 ? -19.193 -20.556 45.990 1.00 88.25 1181 ILE A C 1
ATOM 9394 O O . ILE A 1 1181 ? -18.111 -19.967 45.960 1.00 88.25 1181 ILE A O 1
ATOM 9398 N N . GLN A 1 1182 ? -20.314 -20.001 45.521 1.00 82.94 1182 GLN A N 1
ATOM 9399 C CA . GLN A 1 1182 ? -20.368 -18.634 44.995 1.00 82.94 1182 GLN A CA 1
ATOM 9400 C C . GLN A 1 1182 ? -20.012 -17.598 46.074 1.00 82.94 1182 GLN A C 1
ATOM 9402 O O . GLN A 1 1182 ? -19.269 -16.656 45.802 1.00 82.94 1182 GLN A O 1
ATOM 9407 N N . GLY A 1 1183 ? -20.463 -17.800 47.318 1.00 81.75 1183 GLY A N 1
ATOM 9408 C CA . GLY A 1 1183 ? -20.140 -16.934 48.457 1.00 81.75 1183 GLY A CA 1
ATOM 9409 C C . GLY A 1 1183 ? -18.663 -16.939 48.875 1.00 81.75 1183 GLY A C 1
ATOM 9410 O O . GLY A 1 1183 ? -18.200 -15.972 49.479 1.00 81.75 1183 GLY A O 1
ATOM 9411 N N . LEU A 1 1184 ? -17.906 -17.987 48.533 1.00 79.19 1184 LEU A N 1
ATOM 9412 C CA . LEU A 1 1184 ? -16.464 -18.084 48.795 1.00 79.19 1184 LEU A CA 1
ATOM 9413 C C . LEU A 1 1184 ? -15.598 -17.336 47.764 1.00 79.19 1184 LEU A C 1
ATOM 9415 O O . LEU A 1 1184 ? -14.375 -17.264 47.925 1.00 79.19 1184 LEU A O 1
ATOM 9419 N N . GLN A 1 1185 ? -16.187 -16.789 46.696 1.00 67.44 1185 GLN A N 1
ATOM 9420 C CA . GLN A 1 1185 ? -15.430 -16.099 45.653 1.00 67.44 1185 GLN A CA 1
ATOM 9421 C C . GLN A 1 1185 ? -14.909 -14.742 46.146 1.00 67.44 1185 GLN A C 1
ATOM 9423 O O . GLN A 1 1185 ? -15.665 -13.854 46.535 1.00 67.44 1185 GLN A O 1
ATOM 9428 N N . THR A 1 1186 ? -13.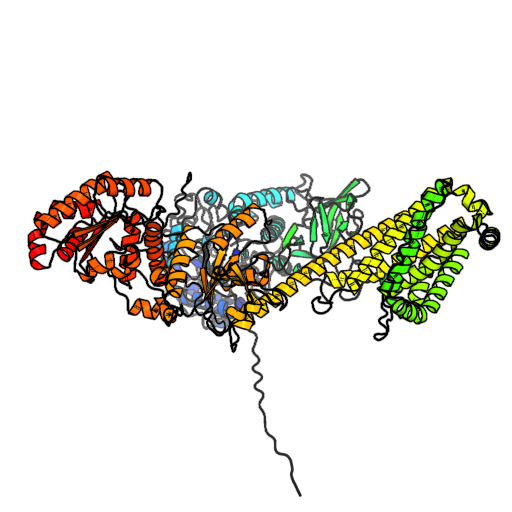588 -14.548 46.100 1.00 59.91 1186 THR A N 1
ATOM 9429 C CA . THR A 1 1186 ? -12.965 -13.277 46.489 1.00 59.91 1186 THR A CA 1
ATOM 9430 C C . THR A 1 1186 ? -12.952 -12.279 45.318 1.00 59.91 1186 THR A C 1
ATOM 9432 O O . THR A 1 1186 ? -12.771 -12.682 44.166 1.00 59.91 1186 THR A O 1
ATOM 9435 N N . PRO A 1 1187 ? -13.050 -10.954 45.563 1.00 54.38 1187 PRO A N 1
ATOM 9436 C CA . PRO A 1 1187 ? -12.960 -9.924 44.513 1.00 54.38 1187 PRO A CA 1
ATOM 9437 C C . PRO A 1 1187 ? -11.588 -9.829 43.816 1.00 54.38 1187 PRO A C 1
ATOM 9439 O O . PRO A 1 1187 ? -11.430 -9.079 42.848 1.00 54.38 1187 PRO A O 1
ATOM 9442 N N . HIS A 1 1188 ? -10.583 -10.538 44.340 1.00 53.09 1188 HIS A N 1
ATOM 9443 C CA . HIS A 1 1188 ? -9.181 -10.509 43.926 1.00 53.09 1188 HIS A CA 1
ATOM 9444 C C . HIS A 1 1188 ? -8.704 -11.906 43.502 1.00 53.09 1188 HIS A C 1
ATOM 9446 O O . HIS A 1 1188 ? -7.744 -12.433 44.058 1.00 53.09 1188 HIS A O 1
ATOM 9452 N N . HIS A 1 1189 ? -9.370 -12.517 42.523 1.00 60.50 1189 HIS A N 1
ATOM 9453 C CA . HIS A 1 1189 ? -8.925 -13.776 41.924 1.00 60.50 1189 HIS A CA 1
ATOM 9454 C C . HIS A 1 1189 ? -8.311 -13.543 40.536 1.00 60.50 1189 HIS A C 1
ATOM 9456 O O . HIS A 1 1189 ? -8.757 -12.681 39.777 1.00 60.50 1189 HIS A O 1
ATOM 9462 N N . CYS A 1 1190 ? -7.279 -14.319 40.199 1.00 59.81 1190 CYS A N 1
ATOM 9463 C CA . CYS A 1 1190 ? -6.686 -14.355 38.865 1.00 59.81 1190 CYS A CA 1
ATOM 9464 C C . CYS A 1 1190 ? -7.104 -15.663 38.190 1.00 59.81 1190 CYS A C 1
ATOM 9466 O O . CYS A 1 1190 ? -6.653 -16.736 38.586 1.00 59.81 1190 CYS A O 1
ATOM 9468 N N . ASN A 1 1191 ? -7.987 -15.570 37.195 1.00 64.56 1191 ASN A N 1
ATOM 9469 C CA . ASN A 1 1191 ? -8.403 -16.724 36.405 1.00 64.56 1191 ASN A CA 1
ATOM 9470 C C . ASN A 1 1191 ? -7.592 -16.792 35.131 1.00 64.56 1191 ASN A C 1
ATOM 9472 O O . ASN A 1 1191 ? -7.547 -15.836 34.357 1.00 64.56 1191 ASN A O 1
ATOM 9476 N N . ARG A 1 1192 ? -6.971 -17.943 34.901 1.00 67.44 1192 ARG A N 1
ATOM 9477 C CA . ARG A 1 1192 ? -6.221 -18.198 33.684 1.00 67.44 1192 ARG A CA 1
ATOM 9478 C C . ARG A 1 1192 ? -7.112 -18.963 32.719 1.00 67.44 1192 ARG A C 1
ATOM 9480 O O . ARG A 1 1192 ? -7.349 -20.141 32.889 1.00 67.44 1192 ARG A O 1
ATOM 9487 N N . LEU A 1 1193 ? -7.589 -18.313 31.674 1.00 69.81 1193 LEU A N 1
ATOM 9488 C CA . LEU A 1 1193 ? -8.304 -19.010 30.614 1.00 69.81 1193 LEU A CA 1
ATOM 9489 C C . LEU A 1 1193 ? -7.323 -19.325 29.484 1.00 69.81 1193 LEU A C 1
ATOM 9491 O O . LEU A 1 1193 ? -6.728 -18.414 28.907 1.00 69.81 1193 LEU A O 1
ATOM 9495 N N . ILE A 1 1194 ? -7.139 -20.606 29.176 1.00 64.50 1194 ILE A N 1
ATOM 9496 C CA . ILE A 1 1194 ? -6.361 -21.035 28.014 1.00 64.50 1194 ILE A CA 1
ATOM 9497 C C . ILE A 1 1194 ? -7.363 -21.358 26.913 1.00 64.50 1194 ILE A C 1
ATOM 9499 O O . ILE A 1 1194 ? -8.078 -22.347 26.997 1.00 64.50 1194 ILE A O 1
ATOM 9503 N N . LEU A 1 1195 ? -7.435 -20.494 25.901 1.00 61.94 1195 LEU A N 1
ATOM 9504 C CA . LEU A 1 1195 ? -8.228 -20.757 24.706 1.00 61.94 1195 LEU A CA 1
ATOM 9505 C C . LEU A 1 1195 ? -7.332 -21.394 23.638 1.00 61.94 1195 LEU A C 1
ATOM 9507 O O . LEU A 1 1195 ? -6.221 -20.900 23.410 1.00 61.94 1195 LEU A O 1
ATOM 9511 N N . PRO A 1 1196 ? -7.786 -22.457 22.959 1.00 55.56 1196 PRO A N 1
ATOM 9512 C CA . PRO A 1 1196 ? -7.032 -23.064 21.874 1.00 55.56 1196 PRO A CA 1
ATOM 9513 C C . PRO A 1 1196 ? -6.829 -22.041 20.744 1.00 55.56 1196 PRO A C 1
ATOM 9515 O O . PRO A 1 1196 ? -7.737 -21.294 20.382 1.00 55.56 1196 PRO A O 1
ATOM 9518 N N . GLY A 1 1197 ? -5.624 -21.991 20.164 1.00 49.97 1197 GLY A N 1
ATOM 9519 C CA . GLY A 1 1197 ? -5.295 -21.043 19.093 1.00 49.97 1197 GLY A CA 1
ATOM 9520 C C . GLY A 1 1197 ? -6.233 -21.201 17.891 1.00 49.97 1197 GLY A C 1
ATOM 9521 O O . GLY A 1 1197 ? -6.382 -22.308 17.359 1.00 49.97 1197 GLY A O 1
ATOM 9522 N N . THR A 1 1198 ? -6.891 -20.113 17.478 1.00 46.69 1198 THR A N 1
ATOM 9523 C CA . THR A 1 1198 ? -7.895 -20.126 16.399 1.00 46.69 1198 THR A CA 1
ATOM 9524 C C . THR A 1 1198 ? -7.694 -19.018 15.378 1.00 46.69 1198 THR A C 1
ATOM 9526 O O . THR A 1 1198 ? -7.252 -17.921 15.716 1.00 46.69 1198 THR A O 1
ATOM 9529 N N . ASN A 1 1199 ? -8.104 -19.315 14.141 1.00 43.25 1199 ASN A N 1
ATOM 9530 C CA . ASN A 1 1199 ? -8.168 -18.416 12.990 1.00 43.25 1199 ASN A CA 1
ATOM 9531 C C . ASN A 1 1199 ? -9.029 -17.179 13.256 1.00 43.25 1199 ASN A C 1
ATOM 9533 O O . ASN A 1 1199 ? -10.240 -17.213 13.056 1.00 43.25 1199 ASN A O 1
ATOM 9537 N N . GLY A 1 1200 ? -8.407 -16.087 13.703 1.00 42.62 1200 GLY A N 1
ATOM 9538 C CA . GLY A 1 1200 ? -8.961 -14.730 13.608 1.00 42.62 1200 GLY A CA 1
ATOM 9539 C C . GLY A 1 1200 ? -10.265 -14.443 14.367 1.00 42.62 1200 GLY A C 1
ATOM 9540 O O . GLY A 1 1200 ? -10.768 -13.332 14.268 1.00 42.62 1200 GLY A O 1
ATOM 9541 N N . ARG A 1 1201 ? -10.812 -15.403 15.125 1.00 46.12 1201 ARG A N 1
ATOM 9542 C CA . ARG A 1 1201 ? -12.057 -15.273 15.907 1.00 46.12 1201 ARG A CA 1
ATOM 9543 C C . ARG A 1 1201 ? -11.853 -15.438 17.415 1.00 46.12 1201 ARG A C 1
ATOM 9545 O O . ARG A 1 1201 ? -12.808 -15.733 18.124 1.00 46.12 1201 ARG A O 1
ATOM 9552 N N . ILE A 1 1202 ? -10.632 -15.255 17.925 1.00 55.00 1202 ILE A N 1
ATOM 9553 C CA . ILE A 1 1202 ? -10.468 -15.050 19.372 1.00 55.00 1202 ILE A CA 1
ATOM 9554 C C . ILE A 1 1202 ? -11.009 -13.647 19.654 1.00 55.00 1202 ILE A C 1
ATOM 9556 O O . ILE A 1 1202 ? -10.454 -12.702 19.092 1.00 55.00 1202 ILE A O 1
ATOM 9560 N N . PRO A 1 1203 ? -12.063 -13.489 20.473 1.00 55.88 1203 PRO A N 1
ATOM 9561 C CA . PRO A 1 1203 ? -12.591 -12.171 20.790 1.00 55.88 1203 PRO A CA 1
ATOM 9562 C C . PRO A 1 1203 ? -11.476 -11.278 21.345 1.00 55.88 1203 PRO A C 1
ATOM 9564 O O . PRO A 1 1203 ? -10.746 -11.692 22.246 1.00 55.88 1203 PRO A O 1
ATOM 9567 N N . ASP A 1 1204 ? -11.350 -10.048 20.838 1.00 56.56 1204 ASP A N 1
ATOM 9568 C CA . ASP A 1 1204 ? -10.354 -9.077 21.326 1.00 56.56 1204 ASP A CA 1
ATOM 9569 C C . ASP A 1 1204 ? -10.548 -8.729 22.810 1.00 56.56 1204 ASP A C 1
ATOM 9571 O O . ASP A 1 1204 ? -9.631 -8.242 23.472 1.00 56.56 1204 ASP A O 1
ATOM 9575 N N . LYS A 1 1205 ? -11.747 -9.002 23.337 1.00 59.91 1205 LYS A N 1
ATOM 9576 C CA . LYS A 1 1205 ? -12.108 -8.888 24.746 1.00 59.91 1205 LYS A CA 1
ATOM 9577 C C . LYS A 1 1205 ? -12.861 -10.144 25.177 1.00 59.91 1205 LYS A C 1
ATOM 9579 O O . LYS A 1 1205 ? -13.900 -10.468 24.607 1.00 59.91 1205 LYS A O 1
ATOM 9584 N N . VAL A 1 1206 ? -12.356 -10.815 26.207 1.00 68.38 1206 VAL A N 1
ATOM 9585 C CA . VAL A 1 1206 ? -13.072 -11.851 26.963 1.00 68.38 1206 VAL A CA 1
ATOM 9586 C C . VAL A 1 1206 ? -13.289 -11.300 28.365 1.00 68.38 1206 VAL A C 1
ATOM 9588 O O . VAL A 1 1206 ? -12.383 -10.691 28.928 1.00 68.38 1206 VAL A O 1
ATOM 9591 N N . VAL A 1 1207 ? -14.481 -11.470 28.924 1.00 71.12 1207 VAL A N 1
ATOM 9592 C CA . VAL A 1 1207 ? -14.773 -11.104 30.315 1.00 71.12 1207 VAL A CA 1
ATOM 9593 C C . VAL A 1 1207 ? -14.649 -12.335 31.204 1.00 71.12 1207 VAL A C 1
ATOM 9595 O O . VAL A 1 1207 ? -15.040 -13.435 30.817 1.00 71.12 1207 VAL A O 1
ATOM 9598 N N . CYS A 1 1208 ? -14.085 -12.163 32.396 1.00 72.44 1208 CYS A N 1
ATOM 9599 C CA . CYS A 1 1208 ? -14.005 -13.227 33.384 1.00 72.44 1208 CYS A CA 1
ATOM 9600 C C . CYS A 1 1208 ? -15.421 -13.603 33.842 1.00 72.44 1208 CYS A C 1
ATOM 9602 O O . CYS A 1 1208 ? -16.145 -12.749 34.346 1.00 72.44 1208 CYS A O 1
ATOM 9604 N N . VAL A 1 1209 ? -15.799 -14.878 33.726 1.00 70.69 1209 VAL A N 1
ATOM 9605 C CA . VAL A 1 1209 ? -17.123 -15.376 34.152 1.00 70.69 1209 VAL A CA 1
ATOM 9606 C C . VAL A 1 1209 ? -17.363 -15.302 35.665 1.00 70.69 1209 VAL A C 1
ATOM 9608 O O . VAL A 1 1209 ? -18.513 -15.346 36.090 1.00 70.69 1209 VAL A O 1
ATOM 9611 N N . GLU A 1 1210 ? -16.302 -15.189 36.474 1.00 69.62 1210 GLU A N 1
ATOM 9612 C CA . GLU A 1 1210 ? -16.391 -15.107 37.941 1.00 69.62 1210 GLU A CA 1
ATOM 9613 C C . GLU A 1 1210 ? -16.502 -13.652 38.452 1.00 69.62 1210 GLU A C 1
ATOM 9615 O O . GLU A 1 1210 ? -17.279 -13.395 39.362 1.00 69.62 1210 GLU A O 1
ATOM 9620 N N . CYS A 1 1211 ? -15.781 -12.673 37.878 1.00 70.44 1211 CYS A N 1
ATOM 9621 C CA . CYS A 1 1211 ? -15.832 -11.265 38.340 1.00 70.44 1211 CYS A CA 1
ATOM 9622 C C . CYS A 1 1211 ? -16.323 -10.234 37.313 1.00 70.44 1211 CYS A C 1
ATOM 9624 O O . CYS A 1 1211 ? -16.344 -9.042 37.622 1.00 70.44 1211 CYS A O 1
ATOM 9626 N N . GLY A 1 1212 ? -16.646 -10.638 36.084 1.00 69.38 1212 GLY A N 1
ATOM 9627 C CA . GLY A 1 1212 ? -17.093 -9.745 35.005 1.00 69.38 1212 GLY A CA 1
ATOM 9628 C C . GLY A 1 1212 ? -16.026 -8.783 34.465 1.00 69.38 1212 GLY A C 1
ATOM 9629 O O . GLY A 1 1212 ? -16.305 -7.998 33.562 1.00 69.38 1212 GLY A O 1
ATOM 9630 N N . ARG A 1 1213 ? -14.794 -8.816 34.994 1.00 73.31 1213 ARG A N 1
ATOM 9631 C CA . ARG A 1 1213 ? -13.700 -7.939 34.547 1.00 73.31 1213 ARG A CA 1
ATOM 9632 C C . ARG A 1 1213 ? -13.155 -8.385 33.187 1.00 73.31 1213 ARG A C 1
ATOM 9634 O O . ARG A 1 1213 ? -13.078 -9.591 32.944 1.00 73.31 1213 ARG A O 1
ATOM 9641 N N . PRO A 1 1214 ? -12.725 -7.452 32.319 1.00 71.62 1214 PRO A N 1
ATOM 9642 C CA . PRO A 1 1214 ? -12.042 -7.808 31.081 1.00 71.62 1214 PRO A CA 1
ATOM 9643 C C . PRO A 1 1214 ? -10.736 -8.549 31.397 1.00 71.62 1214 PRO A C 1
ATOM 9645 O O . PRO A 1 1214 ? -9.945 -8.104 32.227 1.00 71.62 1214 PRO A O 1
ATOM 9648 N N . MET A 1 1215 ? -10.532 -9.693 30.752 1.00 71.94 1215 MET A N 1
ATOM 9649 C CA . MET A 1 1215 ? -9.317 -10.493 30.861 1.00 71.94 1215 MET A CA 1
ATOM 9650 C C . MET A 1 1215 ? -8.239 -9.933 29.930 1.00 71.94 1215 MET A C 1
ATOM 9652 O O . MET A 1 1215 ? -8.515 -9.581 28.782 1.00 71.94 1215 MET A O 1
ATOM 9656 N N . GLU A 1 1216 ? -7.001 -9.878 30.413 1.00 66.19 1216 GLU A N 1
ATOM 9657 C CA . GLU A 1 1216 ? -5.841 -9.494 29.608 1.00 66.19 1216 GLU A CA 1
ATOM 9658 C C . GLU A 1 1216 ? -5.390 -10.658 28.712 1.00 66.19 1216 GLU A C 1
ATOM 9660 O O . GLU A 1 1216 ? -5.305 -11.812 29.139 1.00 66.19 1216 GLU A O 1
ATOM 9665 N N . LYS A 1 1217 ? -5.088 -10.356 27.445 1.00 64.94 1217 LYS A N 1
ATOM 9666 C CA . LYS A 1 1217 ? -4.608 -11.336 26.466 1.00 64.94 1217 LYS A CA 1
ATOM 9667 C C . LYS A 1 1217 ? -3.084 -11.440 26.537 1.00 64.94 1217 LYS A C 1
ATOM 9669 O O . LYS A 1 1217 ? -2.387 -10.488 26.199 1.00 64.94 1217 LYS A O 1
ATOM 9674 N N . PHE A 1 1218 ? -2.570 -12.619 26.876 1.00 59.16 1218 PHE A N 1
ATOM 9675 C CA . PHE A 1 1218 ? -1.136 -12.920 26.856 1.00 59.16 1218 PHE A CA 1
ATOM 9676 C C . PHE A 1 1218 ? -0.827 -14.063 25.888 1.00 59.16 1218 PHE A C 1
ATOM 9678 O O . PHE A 1 1218 ? -1.557 -15.050 25.824 1.00 59.16 1218 PHE A O 1
ATOM 9685 N N . TYR A 1 1219 ? 0.280 -13.950 25.153 1.00 57.53 1219 TYR A N 1
ATOM 9686 C CA . TYR A 1 1219 ? 0.826 -15.057 24.370 1.00 57.53 1219 TYR A CA 1
ATOM 9687 C C . TYR A 1 1219 ? 1.820 -15.822 25.238 1.00 57.53 1219 TYR A C 1
ATOM 9689 O O . TYR A 1 1219 ? 2.832 -15.266 25.664 1.00 57.53 1219 TYR A O 1
ATOM 9697 N N . MET A 1 1220 ? 1.528 -17.092 25.513 1.00 51.28 1220 MET A N 1
ATOM 9698 C CA . MET A 1 1220 ? 2.435 -17.961 26.251 1.00 51.28 1220 MET A CA 1
ATOM 9699 C C . MET A 1 1220 ? 3.258 -18.800 25.281 1.00 51.28 1220 MET A C 1
ATOM 9701 O O . MET A 1 1220 ? 2.726 -19.675 24.604 1.00 51.28 1220 MET A O 1
ATOM 9705 N N . TYR A 1 1221 ? 4.566 -18.562 25.258 1.00 46.75 1221 TYR A N 1
ATOM 9706 C CA . TYR A 1 1221 ? 5.519 -19.446 24.600 1.00 46.75 1221 TYR A CA 1
ATOM 9707 C C . TYR A 1 1221 ? 5.946 -20.510 25.608 1.00 46.75 1221 TYR A C 1
ATOM 9709 O O . TYR A 1 1221 ? 6.539 -20.190 26.638 1.00 46.75 1221 TYR A O 1
ATOM 9717 N N . ARG A 1 1222 ? 5.615 -21.773 25.337 1.00 43.62 1222 ARG A N 1
ATOM 9718 C CA . ARG A 1 1222 ? 6.036 -22.912 26.155 1.00 43.62 1222 ARG A CA 1
ATOM 9719 C C . ARG A 1 1222 ? 7.016 -23.746 25.341 1.00 43.62 1222 ARG A C 1
ATOM 9721 O O . ARG A 1 1222 ? 6.685 -24.185 24.247 1.00 43.62 1222 ARG A O 1
ATOM 9728 N N . CYS A 1 1223 ? 8.219 -23.941 25.871 1.00 31.78 1223 CYS A N 1
ATOM 9729 C CA . CYS A 1 1223 ? 9.143 -24.945 25.358 1.00 31.78 1223 CYS A CA 1
ATOM 9730 C C . CYS A 1 1223 ? 8.660 -26.302 25.883 1.00 31.78 1223 CYS A C 1
ATOM 9732 O O . CYS A 1 1223 ? 8.706 -26.536 27.092 1.00 31.78 1223 CYS A O 1
ATOM 9734 N N . CYS A 1 1224 ? 8.106 -27.139 25.009 1.00 37.84 1224 CYS A N 1
ATOM 9735 C CA . CYS A 1 1224 ? 7.698 -28.494 25.361 1.00 37.84 1224 CYS A CA 1
ATOM 9736 C C . CYS A 1 1224 ? 8.838 -29.448 25.003 1.00 37.84 1224 CYS A C 1
ATOM 9738 O O . CYS A 1 1224 ? 9.286 -29.475 23.860 1.00 37.84 1224 CYS A O 1
ATOM 9740 N N . THR A 1 1225 ? 9.318 -30.198 25.990 1.00 29.28 1225 THR A N 1
ATOM 9741 C CA . THR A 1 1225 ? 10.104 -31.413 25.773 1.00 29.28 1225 THR A CA 1
ATOM 9742 C C . THR A 1 1225 ? 9.118 -32.571 25.779 1.00 29.28 1225 THR A C 1
ATOM 9744 O O . THR A 1 1225 ? 8.897 -33.164 26.836 1.00 29.28 1225 THR A O 1
ATOM 9747 N N . ASP A 1 1226 ? 8.473 -32.809 24.644 1.00 33.59 1226 ASP A N 1
ATOM 9748 C CA . ASP A 1 1226 ? 7.902 -34.129 24.381 1.00 33.59 1226 ASP A CA 1
ATOM 9749 C C . ASP A 1 1226 ? 8.941 -34.943 23.607 1.00 33.59 1226 ASP A C 1
ATOM 9751 O O . ASP A 1 1226 ? 9.458 -34.414 22.591 1.00 33.59 1226 ASP A O 1
#

Organism: Arachis hypogaea (NCBI:txid3818)

pLDDT: mean 84.3, std 15.88, range [24.33, 98.88]

Nearest PDB structures (foldseek):
  8fc0-assembly6_F  TM=8.316E-01  e=4.582E-18  metagenome
  8fc0-assembly4_D  TM=8.294E-01  e=2.232E-17  metagenome
  3mmu-assembly1_A  TM=7.218E-01  e=1.036E-07  Thermotoga maritima
  3aof-assembly2_B  TM=7.055E-01  e=1.503E-07  Thermotoga maritima MSB8
  3azr-assembly2_B  TM=6.830E-01  e=5.151E-08  Thermotoga maritima MSB8

Radius of gyration: 42.29 Å; Cα contacts (8 Å, |Δi|>4): 2085; chains: 1; bounding box: 103×99×122 Å

Foldseek 3Di:
DDDDDDDDDDPPPPPPPPVPPDLQAFQWWADFQAIHHPVFFGDFQAEFEWEQQAQLNATFCLLQAALLVLLLVCVVLLGQAYAYEHALCCQLPPVQQQDFSQRSCVVLVLVSSLVSNCVHPVVRRGDGSVVNVVVSCVSNVVNNHAYEYEHEFHHHADDDDQQPQTQADPGPRHDPVSLLVSLLRVLLVCAPVGSHRHYESYFFRHHDPDDDVRQCLQVSQQSSCVNHVRHAYEGAAYHRSQAPLVCVVPPRDHPDDTRYAYEHEDELCVVPCCLQPFQLLQSLLVVLVSSCNGFVVSSVVRHAYEHAEYFDQQVPPDSSRLSVQLSVLQSCQASLGHYYYPHQHQFGCDHPHDGLHGDRRHLAHSSNPDGSHVQVSQLCSLSSDGQDGPPQQDDDKFWWWAQNSRNFTWADPDQPDFIFTDHPLRTFGWDQDPQQWTDGPLDLWTWFAEDAPAGIHTDNPCPDQRRHWAQPTSSSFWTWTAYPVRDIWTWFADPRRGTHTHHQWSRDRDSPIDRSRRGIHTHMGSHDRPPCPDPPDDDPPLLVLLVVLADADPPDDQDCVLLLVVLVVLLVVLVQVLVCLVVVHQDDDDDPPDDDPVVSVVVSCVVQVVVLQVLLCLLQVCLVVVHDLLVSLSVLSNSCRHDDLLCSLSSLSSSLSVVSSVLSVLVNCLVPDVVSVVVCVVLVVVVLSVCSVVCSLVVVLLSLLSVLLSLLSVLLVVLVVDDPVQDDCPDSLNVSCVSLSSVLSSLSSSLSSLSSSSVSVSSPPDDDDDDDPVSSVVSVVSSVVSVVSSVSSVVSSVVRVVSSLVSVLVVLLVVLVVLQVDWFPFQVVNLCSFQHVDPPDQFKAALAVRDGHHPCVCALFKEKEWEAELVQDDPLLLLVLQVLLVVLVVPVVDPLSRHAYEYQHQDDPVDDDDPVSVVSVVVSSNSHNGMYGPDNVSGDPSSSVCCCPVLVPPDRDIFIFIAGRRGHTQDSGLVLVCLQPRSQCPVSGLVSLVVVVVVDAQWPCSQPVPQAPCPVVQLVVQAKEKEKEALDLVLLQLQLVLVVVLCVVVVGRYAYEYLYAQDDDPSVLVSQVVCVVVVSHHYGPDNPCSSSNSSNVNLLSVLVSCVVVVDACVHDVSNLVSQVVLLQSPANRMWMWIDTRGDSQIAIDHSVLLSVLSVVCVVQVVVCVVPHDRVSNNVSSLVPDDLDDDTDRDRPDDDPRPPPWHADSNNRHTDDDDDDDDDDDD

Sequence (1226 aa):
MGRRRCSTFLVLLLTLQVVKALTEEVPLSTNSRWIVNQQGKRVKLACVNWVSHLEPVVAEGLSKKPVDVISKGIKSMGFNCVRLTWPILLVTNDSLASLTVRQSFQSLGLTDSVAGIQANNPSIIDLNLIQAFQAVVKSLGDNDVMVILDNHITEPGWCCNNNDGNGFFGDKYFNPDLWIQGLTKMATIFNGVTNVVGMSLRNELRGPRQNVNDWYMVKGAESVHAANPNVIVILSGLSFDKDLSFVRNRAVQVSFKGKLVFEAHWYAFTDGQAWVQGNPNQVCGQVSANVITNSAFLLDQGWPLFFSEFGLDLRGTNLNDNRYITCFMALAADLDFDWAYWTLVGSYYFRQGVAGMEEFYGLLTWDWANVRNTTFLQRISSLQLPFRGPGITQGNPYKVIYHPLTGLCVTRKSIQDPLRLGPCSNSDGWKYTPQKILNVMGTYYCLQADQEGNPAKLSIICSASNSKWEMISDSKLHLSSNLTDGSKVCLDIDSNNNIVTNACKCLSTDHTCDPGSQWFKLVDTGRKLQSHFFSASDDSTMTKQIRATHAPVDDERIDVRPLLNVVQHIFNSAASIIPGIVQGKPAKLDGLMDSFQQSELTDMLDITSHTINKVSCEISCKCLSGGDAHATTMGILSMLSRYSWEAKVVIALAAFGTNFGKFWLLAQVHATNPLARSVAMLKHIHETLEQVNELGPKFEAISHLLKAMLDVTNYIMQFHELPSQYIDPEAPETLAASNLIPSAVYWTIRSIIACATQILGIIGLSQGFMSSTIETWELSSLAHKLSNINSHLLKQLDLCRQHLDDNKQREAFETLQILFQTSHPDNMKILKALIYNKDDMLPLFDGSTKQRVSIEVLRKKIVLLYITDLHHISDQEIMIIDQMYQESRQESSRFESQYELVWIPIVDKGTPWTEEKQNKFVKLQSMMTWYSLYDPSMLEPATIRYIKEVWLFNNAKPIIVVLDQQGKVVNLNAIHMMWIWGSLAYPFSSSREEALWKQESWRLELLADTIHPSLYDWIAQGTYICLYGGDDIEWIRKFTRKARSLAETLKLPLEMIYVGRSNPGEKVRKINTVIEEEKLSNTLPDPGLTLIWFFWVRLESMWHSKLQQEKKVENDEIMHEIMRILGFDSSEQGWVVMSRGTETMMAKGKGDTFLNCLNDYDQWKDKAEEKGVLPAMDDYIQGLQTPHHCNRLILPGTNGRIPDKVVCVECGRPMEKFYMYRCCTD